Protein AF-A0A812V1A2-F1 (afdb_monomer_lite)

Secondary structure (DSSP, 8-state):
--TT---HHHHHHHHHTTPPPEEEEEEEEESSSEEEEEEESS--TTSS-SEEEEEE---SB-SSSS--TTS---HHHHHHHHHHHHHTT-----EEEEEEEEEETTEEEEEEEEEE----S-BTTTB---HHHHHHHHHHHHHHHHHS--TT---TTS-B-SSHHHHHHHHHHHHHHTT-HHHHHHHHHHHHHHHHTT------EEE-S--STTTEEEEE-TTS-EEEEEE--GGG-EEE-THHHH--STTHHHHHHHHHHHHHHHHHHHHTT-STTPPPPPB-HHHHHTTHHHHHHHHHHTTSSSSPPPPSHHHHHHHHHHHHTT---TT---SS-S---S---STTHHHHHHHHHH-SS-EEE--HHHHHHHHTSSS-EEEEEE-S--SSSTTSGGGHHHHHHHHHTTTTSEEEEEEHHHHHHHH-GGGSPPTT--EEEEEEETTEEEEEEESSGGGHHHHHHHHHHHHGGG--PBP-TTTHHHHHS-GGG-TT-S-EEEEEEES--HHHHHHHHHHHHHHHHHHHHHHHHHHHTT--PPPP-EEEEEEE-SS--SSTTSPPPPPTTHHHHHHHTTT-SEEEEETTT-EEEE--SS--TTHHHHHHTT-S-PEEP-TTPPPGGGGS--TT--HHHHHHHHHTSHHHHHHHHHHHHHHHHHGGGS--S----SS--S-------TTTHHHHHHHHHHHHHHHHHTT-EE-TTEEEEEETTTEEEEEESS-B-TT-EEEEEEGGGSEEHHHHHHSHHHHHHHHHTT--TTS-HHHHHHHHHHHHTT-TT-TTHHHHTTS-SSTTTTGGGSHHHHHHTT-GGGTTSHHHHHHHHHHHHHHHHHHHHGGGTTT-TT---HHHHHHHHHHHHHH-EEE-BTT-S--EEEE-TTGGGPPB-SS-SEEEEE-SSEEEEEESSPBPTT-EE-B---S--HHHHHHHHS---TT------------HHHHHHHHHHH-TT----TTSTTHHHHHHHHHHTSTTTTT--HHHHHHHHHHHHHHHHHHHSPPTT-TTS-HHHHHHHHHHHHHHHHHHHHHHHHHHHS-GGGS----

Organism: NCBI:txid878477

Foldseek 3Di:
DPQKDDFPVVQVQCVVVVFAGFPTWAWDDDDQKTKTKTAGPDAGPVRHHRIKIKIWRQFQDDQFLDDDPVLTQAPVLLQLLCVQLVVLVAAAWHFPDKAFHQDQVLDGRIIMTITDDFDFPQDPPPDFADPVLLVVLLVVSLVSQLVDQCVVPDSPPAAEAQEPLSRLVSLLVLCVLLVVVQLNQLSVVQSVVCVVVVPDTDGKTKEDLDSDRNFFGWHQDPVRRIDTRHGDDCSNIHIYHRCLRPPDDPPSVLSSLSSLLSVLSSLLCVLVCVRPPDDHTRDQNCSSQVCNQVSQVVCCVVVSGVDRDDHPLVRCPVVVVCVLVVHDPSRHDQPDDSDPPDDDDDRCVSVLVCLVVPLPFAEEDPDLVVCLVVLPDQAKEKEKEFAPCPPPPVVDPLCVLVSSLCSLCVVRYRHYYYYLVSCCVRVHVVSHDDDQFGIKMWIHHGPDIDIDTHNGSSVVSLVSLVVCLVCQQLDAEADALSCPCVQFPDCSSQVQAPWTKEKEQEPDDPVRRNQQSVLQVLQLVVLVVVQVVCVVVVHDGDGDYYYGHYYAYCAADPDLVDDGHWFPQQNVVCVVQVVASIKMATPPQRWIHHDPDPTCNNVRVCVRVVVTPTDHDPPPGDPPSRRGHDNPCPPVNVLVVLCPDPVSVVVVVVVVVVVVVVCVVPDDDDPDPDDDPDDDDDDDDPPPVPPQQVLFVLQQVLQVVVPKHADPQWGWDQDVPFGIFIFGQFKDFAFDWHIKHWPQQWFFLVNLCPDPLLVVLCVLLVVPVPHDRLVSSLSSCLQQLPDPPRSCPSLSVPPDPDCPRLNCLALLNCVVVVHCLCFLAPSVVVSVVVNVVLVVVVVSCVVCCVVRVSRDDSNSSVVSVLCLLAFWAWADEPPDPDTTITGGGPCSSAAADPDAQWEWHHYPTIITIGGRGIRGRGDTHHYHRDDDAQSSCCNRRNDGDVVRQHWGFADDPADPQLVVLLCVLANPPDTQTLPPPCSLVSQLSSVCRPPVNPVPDPLVSLVVVLVSLVVSLVRLDDDPPPPPDDPSSVVVSVSNSSNSVVSNVVSVVVNVPDDPVVVPDDD

Structure (mmCIF, N/CA/C/O backbone):
data_AF-A0A812V1A2-F1
#
_entry.id   AF-A0A812V1A2-F1
#
loop_
_atom_site.group_PDB
_atom_site.id
_atom_site.type_symbol
_atom_site.label_atom_id
_atom_site.label_alt_id
_atom_site.label_comp_id
_atom_site.label_asym_id
_atom_site.label_entity_id
_atom_site.label_seq_id
_atom_site.pdbx_PDB_ins_code
_atom_site.Cartn_x
_atom_site.Cartn_y
_atom_site.Cartn_z
_atom_site.occupancy
_atom_site.B_iso_or_equiv
_atom_site.auth_seq_id
_atom_site.auth_comp_id
_atom_site.auth_asym_id
_atom_site.auth_atom_id
_atom_site.pdbx_PDB_model_num
ATOM 1 N N . MET A 1 1 ? 7.355 41.999 1.110 1.00 37.47 1 MET A N 1
ATOM 2 C CA . MET A 1 1 ? 7.547 42.960 2.217 1.00 37.47 1 MET A CA 1
ATOM 3 C C . MET A 1 1 ? 8.831 42.604 2.953 1.00 37.47 1 MET A C 1
ATOM 5 O O . MET A 1 1 ? 9.099 41.410 3.048 1.00 37.47 1 MET A O 1
ATOM 9 N N . PRO A 1 2 ? 9.641 43.571 3.420 1.00 36.09 2 PRO A N 1
ATOM 10 C CA . PRO A 1 2 ? 10.762 43.269 4.312 1.00 36.09 2 PRO A CA 1
ATOM 11 C C . PRO A 1 2 ? 10.245 42.602 5.599 1.00 36.09 2 PRO A C 1
ATOM 13 O O . PRO A 1 2 ? 9.155 42.926 6.063 1.00 36.09 2 PRO A O 1
ATOM 16 N N . ALA A 1 3 ? 11.015 41.668 6.162 1.00 47.78 3 ALA A N 1
ATOM 17 C CA . ALA A 1 3 ? 10.589 40.714 7.195 1.00 47.78 3 ALA A CA 1
ATOM 18 C C . ALA A 1 3 ? 10.150 41.305 8.561 1.00 47.78 3 ALA A C 1
ATOM 20 O O . ALA A 1 3 ? 9.759 40.539 9.437 1.00 47.78 3 ALA A O 1
ATOM 21 N N . CYS A 1 4 ? 10.170 42.632 8.743 1.00 54.72 4 CYS A N 1
ATOM 22 C CA . CYS A 1 4 ? 9.951 43.297 10.039 1.00 54.72 4 CYS A CA 1
ATOM 23 C C . CYS A 1 4 ? 8.890 44.420 10.044 1.00 54.72 4 CYS A C 1
ATOM 25 O O . CYS A 1 4 ? 8.791 45.136 11.039 1.00 54.72 4 CYS A O 1
ATOM 27 N N . ALA A 1 5 ? 8.115 44.617 8.970 1.00 71.69 5 ALA A N 1
ATOM 28 C CA . ALA A 1 5 ? 7.063 45.645 8.924 1.00 71.69 5 ALA A CA 1
ATOM 29 C C . ALA A 1 5 ? 5.660 45.022 9.023 1.00 71.69 5 ALA A C 1
ATOM 31 O O . ALA A 1 5 ? 5.390 44.000 8.388 1.00 71.69 5 ALA A O 1
ATOM 32 N N . ALA A 1 6 ? 4.769 45.634 9.811 1.00 82.62 6 ALA A N 1
ATOM 33 C CA . ALA A 1 6 ? 3.350 45.277 9.814 1.00 82.62 6 ALA A CA 1
ATOM 34 C C . ALA A 1 6 ? 2.707 45.647 8.459 1.00 82.62 6 ALA A C 1
ATOM 36 O O . ALA A 1 6 ? 3.173 46.588 7.811 1.00 82.62 6 ALA A O 1
ATOM 37 N N . PRO A 1 7 ? 1.658 44.934 8.003 1.00 87.94 7 PRO A N 1
ATOM 38 C CA . PRO A 1 7 ? 0.933 45.331 6.800 1.00 87.94 7 PRO A CA 1
ATOM 39 C C . PRO A 1 7 ? 0.397 46.771 6.930 1.00 87.94 7 PRO A C 1
ATOM 41 O O . PRO A 1 7 ? -0.184 47.088 7.975 1.00 87.94 7 PRO A O 1
ATOM 44 N N . PRO A 1 8 ? 0.557 47.635 5.909 1.00 88.81 8 PRO A N 1
ATOM 45 C CA . PRO A 1 8 ? 0.128 49.036 5.969 1.00 88.81 8 PRO A CA 1
ATOM 46 C C . PRO A 1 8 ? -1.346 49.216 6.346 1.00 88.81 8 PRO A C 1
ATOM 48 O O . PRO A 1 8 ? -1.704 50.166 7.034 1.00 88.81 8 PRO A O 1
ATOM 51 N N . GLU A 1 9 ? -2.206 48.290 5.928 1.00 92.38 9 GLU A N 1
ATOM 52 C CA . GLU A 1 9 ? -3.637 48.291 6.222 1.00 92.38 9 GLU A CA 1
ATOM 53 C C . GLU A 1 9 ? -3.909 48.031 7.708 1.00 92.38 9 GLU A C 1
ATOM 55 O O . GLU A 1 9 ? -4.772 48.676 8.304 1.00 92.38 9 GLU A O 1
ATOM 60 N N . VAL A 1 10 ? -3.139 47.128 8.327 1.00 91.75 10 VAL A N 1
ATOM 61 C CA . VAL A 1 10 ? -3.217 46.847 9.769 1.00 91.75 10 VAL A CA 1
ATOM 62 C C . VAL A 1 10 ? -2.781 48.078 10.559 1.00 91.75 10 VAL A C 1
ATOM 64 O O . VAL A 1 10 ? -3.472 48.490 11.491 1.00 91.75 10 VAL A O 1
ATOM 67 N N . GLU A 1 11 ? -1.662 48.690 10.168 1.00 91.06 11 GLU A N 1
ATOM 68 C CA . GLU A 1 11 ? -1.141 49.896 10.812 1.00 91.06 11 GLU A CA 1
ATOM 69 C C . GLU A 1 11 ? -2.116 51.075 10.675 1.00 91.06 11 GLU A C 1
ATOM 71 O O . GLU A 1 11 ? -2.444 51.721 11.669 1.00 91.06 11 GLU A O 1
ATOM 76 N N . ALA A 1 12 ? -2.666 51.304 9.479 1.00 91.56 12 ALA A N 1
ATOM 77 C CA . ALA A 1 12 ? -3.651 52.353 9.232 1.00 91.56 12 ALA A CA 1
ATOM 78 C C . ALA A 1 12 ? -4.923 52.177 10.079 1.00 91.56 12 ALA A C 1
ATOM 80 O O . ALA A 1 12 ? -5.418 53.150 10.655 1.00 91.56 12 ALA A O 1
ATOM 81 N N . ILE A 1 13 ? -5.436 50.945 10.194 1.00 93.44 13 ILE A N 1
ATOM 82 C CA . ILE A 1 13 ? -6.611 50.643 11.023 1.00 93.44 13 ILE A CA 1
ATOM 83 C C . ILE A 1 13 ? -6.305 50.914 12.498 1.00 93.44 13 ILE A C 1
ATOM 85 O O . ILE A 1 13 ? -7.046 51.660 13.138 1.00 93.44 13 ILE A O 1
ATOM 89 N N . LEU A 1 14 ? -5.199 50.390 13.032 1.00 91.69 14 LEU A N 1
ATOM 90 C CA . LEU A 1 14 ? -4.826 50.583 14.437 1.00 91.69 14 LEU A CA 1
ATOM 91 C C . LEU A 1 14 ? -4.593 52.065 14.778 1.00 91.69 14 LEU A C 1
ATOM 93 O O . LEU A 1 14 ? -5.121 52.551 15.781 1.00 91.69 14 LEU A O 1
ATOM 97 N N . LEU A 1 15 ? -3.895 52.812 13.917 1.00 90.44 15 LEU A N 1
ATOM 98 C CA . LEU A 1 15 ? -3.699 54.257 14.082 1.00 90.44 15 LEU A CA 1
ATOM 99 C C . LEU A 1 15 ? -5.033 55.018 14.079 1.00 90.44 15 LEU A C 1
ATOM 101 O O . LEU A 1 15 ? -5.248 55.892 14.920 1.00 90.44 15 LEU A O 1
ATOM 105 N N . SER A 1 16 ? -5.965 54.662 13.185 1.00 91.62 16 SER A N 1
ATOM 106 C CA . SER A 1 16 ? -7.299 55.283 13.139 1.00 91.62 16 SER A CA 1
ATOM 107 C C . SER A 1 16 ? -8.127 55.032 14.407 1.00 91.62 16 SER A C 1
ATOM 109 O O . SER A 1 16 ? -8.964 55.854 14.778 1.00 91.62 16 SER A O 1
ATOM 111 N N . MET A 1 17 ? -7.855 53.925 15.103 1.00 90.12 17 MET A N 1
ATOM 112 C CA . MET A 1 17 ? -8.485 53.546 16.369 1.00 90.12 17 MET A CA 1
ATOM 113 C C . MET A 1 17 ? -7.773 54.143 17.598 1.00 90.12 17 MET A C 1
ATOM 115 O O . MET A 1 17 ? -8.165 53.860 18.729 1.00 90.12 17 MET A O 1
ATOM 119 N N . GLY A 1 18 ? -6.745 54.976 17.395 1.00 88.81 18 GLY A N 1
ATOM 120 C CA . GLY A 1 18 ? -6.018 55.669 18.460 1.00 88.81 18 GLY A CA 1
ATOM 121 C C . GLY A 1 18 ? -4.910 54.850 19.124 1.00 88.81 18 GLY A C 1
ATOM 122 O O . GLY A 1 18 ? -4.447 55.233 20.199 1.00 88.81 18 GLY A O 1
ATOM 123 N N . TYR A 1 19 ? -4.480 53.738 18.520 1.00 90.94 19 TYR A N 1
ATOM 124 C CA . TYR A 1 19 ? -3.309 52.997 18.993 1.00 90.94 19 TYR A CA 1
ATOM 125 C C . TYR A 1 19 ? -2.009 53.750 18.645 1.00 90.94 19 TYR A C 1
ATOM 127 O O . TYR A 1 19 ? -1.971 54.458 17.637 1.00 90.94 19 TYR A O 1
ATOM 135 N N . PRO A 1 20 ? -0.937 53.618 19.454 1.00 88.69 20 PRO A N 1
ATOM 136 C CA . PRO A 1 20 ? 0.371 54.187 19.126 1.00 88.69 20 PRO A CA 1
ATOM 137 C C . PRO A 1 20 ? 0.986 53.569 17.859 1.00 88.69 20 PRO A C 1
ATOM 139 O O . PRO A 1 20 ? 0.523 52.545 17.365 1.00 88.69 20 PRO A O 1
ATOM 142 N N . GLU A 1 21 ? 2.077 54.153 17.362 1.00 88.88 21 GLU A N 1
ATOM 143 C CA . GLU A 1 21 ? 2.851 53.567 16.259 1.00 88.88 21 GLU A CA 1
ATOM 144 C C . GLU A 1 21 ? 3.439 52.197 16.643 1.00 88.88 21 GLU A C 1
ATOM 146 O O . GLU A 1 21 ? 3.841 51.976 17.795 1.00 88.88 21 GLU A O 1
ATOM 151 N N . ILE A 1 22 ? 3.514 51.281 15.673 1.00 89.94 22 ILE A N 1
ATOM 152 C CA . ILE A 1 22 ? 4.114 49.955 15.855 1.00 89.94 22 ILE A CA 1
ATOM 153 C C . ILE A 1 22 ? 5.638 50.106 15.781 1.00 89.94 22 ILE A C 1
ATOM 155 O O . ILE A 1 22 ? 6.202 50.434 14.742 1.00 89.94 22 ILE A O 1
ATOM 159 N N . ARG A 1 23 ? 6.324 49.845 16.895 1.00 88.00 23 ARG A N 1
ATOM 160 C CA . ARG A 1 23 ? 7.786 49.896 17.000 1.00 88.00 23 ARG A CA 1
ATOM 161 C C . ARG A 1 23 ? 8.448 48.682 16.351 1.00 88.00 23 ARG A C 1
ATOM 163 O O . ARG A 1 23 ? 9.494 48.823 15.719 1.00 88.00 23 ARG A O 1
ATOM 170 N N . SER A 1 24 ? 7.877 47.498 16.554 1.00 87.69 24 SER A N 1
ATOM 171 C CA . SER A 1 24 ? 8.350 46.255 15.945 1.00 87.69 24 SER A CA 1
ATOM 172 C C . SER A 1 24 ? 7.199 45.303 15.663 1.00 87.69 24 SER A C 1
ATOM 174 O O . SER A 1 24 ? 6.270 45.175 16.456 1.00 87.69 24 SER A O 1
ATOM 176 N N . CYS A 1 25 ? 7.292 44.615 14.528 1.00 88.44 25 CYS A N 1
ATOM 177 C CA . CYS A 1 25 ? 6.425 43.507 14.161 1.00 88.44 25 CYS A CA 1
ATOM 178 C C . CYS A 1 25 ? 7.302 42.261 14.034 1.00 88.44 25 CYS A C 1
ATOM 180 O O . CYS A 1 25 ? 8.080 42.137 13.087 1.00 88.44 25 CYS A O 1
ATOM 182 N N . THR A 1 26 ? 7.211 41.365 15.014 1.00 86.12 26 THR A N 1
ATOM 183 C CA . THR A 1 26 ? 8.038 40.158 15.072 1.00 86.12 26 THR A CA 1
ATOM 184 C C . THR A 1 26 ? 7.190 38.958 14.705 1.00 86.12 26 THR A C 1
ATOM 186 O O . THR A 1 26 ? 6.179 38.674 15.341 1.00 86.12 26 THR A O 1
ATOM 189 N N . LYS A 1 27 ? 7.598 38.233 13.671 1.00 81.75 27 LYS A N 1
ATOM 190 C CA . LYS A 1 27 ? 6.938 36.996 13.265 1.00 81.75 27 LYS A CA 1
ATOM 191 C C . LYS A 1 27 ? 7.080 35.942 14.364 1.00 81.75 27 LYS A C 1
ATOM 193 O O . LYS A 1 27 ? 8.196 35.638 14.769 1.00 81.75 27 LYS A O 1
ATOM 198 N N . HIS A 1 28 ? 5.957 35.382 14.808 1.00 76.75 28 HIS A N 1
ATOM 199 C CA . HIS A 1 28 ? 5.920 34.350 15.845 1.00 76.75 28 HIS A CA 1
ATOM 200 C C . HIS A 1 28 ? 5.786 32.951 15.239 1.00 76.75 28 HIS A C 1
ATOM 202 O O . HIS A 1 28 ? 6.688 32.127 15.352 1.00 76.75 28 HIS A O 1
ATOM 208 N N . LYS A 1 29 ? 4.695 32.696 14.508 1.00 72.75 29 LYS A N 1
ATOM 209 C CA . LYS A 1 29 ? 4.378 31.375 13.941 1.00 72.75 29 LYS A CA 1
ATOM 210 C C . LYS A 1 29 ? 3.710 31.520 12.583 1.00 72.75 29 LYS A C 1
ATOM 212 O O . LYS A 1 29 ? 2.998 32.487 12.337 1.00 72.75 29 LYS A O 1
ATOM 217 N N . VAL A 1 30 ? 3.935 30.558 11.692 1.00 64.19 30 VAL A N 1
ATOM 218 C CA . VAL A 1 30 ? 3.145 30.410 10.461 1.00 64.19 30 VAL A CA 1
ATOM 219 C C . VAL A 1 30 ? 2.779 28.942 10.291 1.00 64.19 30 VAL A C 1
ATOM 221 O O . VAL A 1 30 ? 3.666 28.123 10.055 1.00 64.19 30 VAL A O 1
ATOM 224 N N . SER A 1 31 ? 1.487 28.642 10.422 1.00 67.25 31 SER A N 1
ATOM 225 C CA . SER A 1 31 ? 0.851 27.357 10.084 1.00 67.25 31 SER A CA 1
ATOM 226 C C . SER A 1 31 ? -0.343 27.624 9.147 1.00 67.25 31 SER A C 1
ATOM 228 O O . SER A 1 31 ? -0.144 28.234 8.095 1.00 67.25 31 SER A O 1
ATOM 230 N N . PHE A 1 32 ? -1.579 27.262 9.527 1.00 71.19 32 PHE A N 1
ATOM 231 C CA . PHE A 1 32 ? -2.826 27.678 8.859 1.00 71.19 32 PHE A CA 1
ATOM 232 C C . PHE A 1 32 ? -2.975 29.200 8.770 1.00 71.19 32 PHE A C 1
ATOM 234 O O . PHE A 1 32 ? -3.566 29.736 7.828 1.00 71.19 32 PHE A O 1
ATOM 241 N N . HIS A 1 33 ? -2.436 29.886 9.773 1.00 83.94 33 HIS A N 1
ATOM 242 C CA . HIS A 1 33 ? -2.497 31.323 9.956 1.00 83.94 33 HIS A CA 1
ATOM 243 C C . HIS A 1 33 ? -1.089 31.849 10.245 1.00 83.94 33 HIS A C 1
ATOM 245 O O . HIS A 1 33 ? -0.218 31.105 10.708 1.00 83.94 33 HIS A O 1
ATOM 251 N N . ALA A 1 34 ? -0.847 33.124 9.952 1.00 84.69 34 ALA A N 1
ATOM 252 C CA . ALA A 1 34 ? 0.415 33.770 10.291 1.00 84.69 34 ALA A CA 1
ATOM 253 C C . ALA A 1 34 ? 0.236 34.675 11.501 1.00 84.69 34 ALA A C 1
ATOM 255 O O . ALA A 1 34 ? -0.533 35.629 11.451 1.00 84.69 34 ALA A O 1
ATOM 256 N N . THR A 1 35 ? 0.971 34.379 12.563 1.00 87.38 35 THR A N 1
ATOM 257 C CA . THR A 1 35 ? 0.902 35.068 13.846 1.00 87.38 35 THR A CA 1
ATOM 258 C C . THR A 1 35 ? 2.150 35.920 14.043 1.00 87.38 35 THR A C 1
ATOM 260 O O . THR A 1 35 ? 3.277 35.443 13.880 1.00 87.38 35 THR A O 1
ATOM 263 N N . TYR A 1 36 ? 1.951 37.177 14.417 1.00 90.00 36 TYR A N 1
ATOM 264 C CA . TYR A 1 36 ? 2.983 38.176 14.663 1.00 90.00 36 TYR A CA 1
ATOM 265 C C . TYR A 1 36 ? 2.744 38.842 16.018 1.00 90.00 36 TYR A C 1
ATOM 267 O O . TYR A 1 36 ? 1.602 39.095 16.399 1.00 90.00 36 TYR A O 1
ATOM 275 N N . PHE A 1 37 ? 3.816 39.179 16.724 1.00 90.69 37 PHE A N 1
ATOM 276 C CA . PHE A 1 37 ? 3.766 40.072 17.874 1.00 90.69 37 PHE A CA 1
ATOM 277 C C . PHE A 1 37 ? 4.004 41.508 17.428 1.00 90.69 37 PHE A C 1
ATOM 279 O O . PHE A 1 37 ? 4.968 41.796 16.717 1.00 90.69 37 PHE A O 1
ATOM 286 N N . LEU A 1 38 ? 3.116 42.398 17.854 1.00 91.88 38 LEU A N 1
ATOM 287 C CA . LEU A 1 38 ? 3.214 43.833 17.642 1.00 91.88 38 LEU A CA 1
ATOM 288 C C . LEU A 1 38 ? 3.659 44.481 18.950 1.00 91.88 38 LEU A C 1
ATOM 290 O O . LEU A 1 38 ? 2.927 44.403 19.933 1.00 91.88 38 LEU A O 1
ATOM 294 N N . ASP A 1 39 ? 4.818 45.135 18.961 1.00 91.00 39 ASP A N 1
ATOM 295 C CA . ASP A 1 39 ? 5.223 46.017 20.057 1.00 91.00 39 ASP A CA 1
ATOM 296 C C . ASP A 1 39 ? 4.960 47.470 19.654 1.00 91.00 39 ASP A C 1
ATOM 298 O O . ASP A 1 39 ? 5.420 47.934 18.611 1.00 91.00 39 ASP A O 1
ATOM 302 N N . PHE A 1 40 ? 4.249 48.208 20.496 1.00 90.25 40 PHE A N 1
ATOM 303 C CA . PHE A 1 40 ? 3.863 49.598 20.288 1.00 90.25 40 PHE A CA 1
ATOM 304 C C . PHE A 1 40 ? 4.857 50.560 20.951 1.00 90.25 40 PHE A C 1
ATOM 306 O O . PHE A 1 40 ? 5.488 50.250 21.964 1.00 90.25 40 PHE A O 1
ATOM 313 N N . ALA A 1 41 ? 4.982 51.767 20.398 1.00 86.88 41 ALA A N 1
ATOM 314 C CA . ALA A 1 41 ? 5.862 52.815 20.920 1.00 86.88 41 ALA A CA 1
ATOM 315 C C . ALA A 1 41 ? 5.403 53.404 22.274 1.00 86.88 41 ALA A C 1
ATOM 317 O O . ALA A 1 41 ? 6.179 54.087 22.944 1.00 86.88 41 ALA A O 1
ATOM 318 N N . GLY A 1 42 ? 4.161 53.137 22.689 1.00 84.00 42 GLY A N 1
ATOM 319 C CA . GLY A 1 42 ? 3.560 53.615 23.935 1.00 84.00 42 GLY A CA 1
ATOM 320 C C . GLY A 1 42 ? 2.509 52.643 24.490 1.00 84.00 42 GLY A C 1
ATOM 321 O O . GLY A 1 42 ? 2.293 51.580 23.904 1.00 84.00 42 GLY A O 1
ATOM 322 N N . PRO A 1 43 ? 1.861 52.976 25.622 1.00 82.00 43 PRO A N 1
ATOM 323 C CA . PRO A 1 43 ? 0.797 52.150 26.193 1.00 82.00 43 PRO A CA 1
ATOM 324 C C . PRO A 1 43 ? -0.410 52.067 25.250 1.00 82.00 43 PRO A C 1
ATOM 326 O O . PRO A 1 43 ? -0.699 53.013 24.514 1.00 82.00 43 PRO A O 1
ATOM 329 N N . LEU A 1 44 ? -1.129 50.943 25.291 1.00 83.31 44 LEU A N 1
ATOM 330 C CA . LEU A 1 44 ? -2.353 50.765 24.503 1.00 83.31 44 LEU A CA 1
ATOM 331 C C . LEU A 1 44 ? -3.469 51.702 25.008 1.00 83.31 44 LEU A C 1
ATOM 333 O O . LEU A 1 44 ? -3.434 52.109 26.172 1.00 83.31 44 LEU A O 1
ATOM 337 N N . PRO A 1 45 ? -4.512 51.995 24.204 1.00 80.31 45 PRO A N 1
ATOM 338 C CA . PRO A 1 45 ? -5.664 52.798 24.639 1.00 80.31 45 PRO A CA 1
ATOM 339 C C . PRO A 1 45 ? -6.368 52.265 25.899 1.00 80.31 45 PRO A C 1
ATOM 341 O O . PRO A 1 45 ? -6.983 53.026 26.640 1.00 80.31 45 PRO A O 1
ATOM 344 N N . SER A 1 46 ? -6.249 50.961 26.167 1.00 72.88 46 SER A N 1
ATOM 345 C CA . SER A 1 46 ? -6.737 50.298 27.382 1.00 72.88 46 SER A CA 1
ATOM 346 C C . SER A 1 46 ? -5.894 50.577 28.638 1.00 72.88 46 SER A C 1
ATOM 348 O O . SER A 1 46 ? -6.293 50.194 29.735 1.00 72.88 46 SER A O 1
ATOM 350 N N . GLY A 1 47 ? -4.725 51.211 28.499 1.00 69.00 47 GLY A N 1
ATOM 351 C CA . GLY A 1 47 ? -3.731 51.394 29.560 1.00 69.00 47 GLY A CA 1
ATOM 352 C C . GLY A 1 47 ? -2.818 50.183 29.796 1.00 69.00 47 GLY A C 1
ATOM 353 O O . GLY A 1 47 ? -1.964 50.242 30.679 1.00 69.00 47 GLY A O 1
ATOM 354 N N . ALA A 1 48 ? -2.982 49.099 29.028 1.00 69.50 48 ALA A N 1
ATOM 355 C CA . ALA A 1 48 ? -2.152 47.897 29.105 1.00 69.50 48 ALA A CA 1
ATOM 356 C C . ALA A 1 48 ? -0.753 48.095 28.483 1.00 69.50 48 ALA A C 1
ATOM 358 O O . ALA A 1 48 ? -0.503 49.072 27.765 1.00 69.50 48 ALA A O 1
ATOM 359 N N . GLU A 1 49 ? 0.161 47.153 28.755 1.00 68.56 49 GLU A N 1
ATOM 360 C CA . GLU A 1 49 ? 1.481 47.090 28.112 1.00 68.56 49 GLU A CA 1
ATOM 361 C C . GLU A 1 49 ? 1.336 47.146 26.585 1.00 68.56 49 GLU A C 1
ATOM 363 O O . GLU A 1 49 ? 0.401 46.576 26.028 1.00 68.56 49 GLU A O 1
ATOM 368 N N . GLY A 1 50 ? 2.248 47.851 25.909 1.00 81.88 50 GLY A N 1
ATOM 369 C CA . GLY A 1 50 ? 2.207 48.108 24.467 1.00 81.88 50 GLY A CA 1
ATOM 370 C C . GLY A 1 50 ? 2.477 46.873 23.607 1.00 81.88 50 GLY A C 1
ATOM 371 O O . GLY A 1 50 ? 3.390 46.918 22.793 1.00 81.88 50 GLY A O 1
ATOM 372 N N . ARG A 1 51 ? 1.735 45.772 23.783 1.00 89.50 51 ARG A N 1
ATOM 373 C CA . ARG A 1 51 ? 1.851 44.543 22.985 1.00 89.50 51 ARG A CA 1
ATOM 374 C C . ARG A 1 51 ? 0.505 44.008 22.514 1.00 89.50 51 ARG A C 1
ATOM 376 O O . ARG A 1 51 ? -0.455 43.970 23.277 1.00 89.50 51 ARG A O 1
ATOM 383 N N . ALA A 1 52 ? 0.464 43.526 21.277 1.00 91.44 52 ALA A N 1
ATOM 384 C CA . ALA A 1 52 ? -0.681 42.817 20.707 1.00 91.44 52 ALA A CA 1
ATOM 385 C C . ALA A 1 52 ? -0.232 41.639 19.834 1.00 91.44 52 ALA A C 1
ATOM 387 O O . ALA A 1 52 ? 0.936 41.530 19.459 1.00 91.44 52 ALA A O 1
ATOM 388 N N . VAL A 1 53 ? -1.177 40.767 19.491 1.00 91.94 53 VAL A N 1
ATOM 389 C CA . VAL A 1 53 ? -0.969 39.648 18.568 1.00 91.94 53 VAL A CA 1
ATOM 390 C C . VAL A 1 53 ? -1.729 39.929 17.279 1.00 91.94 53 VAL A C 1
ATOM 392 O O . VAL A 1 53 ? -2.939 40.096 17.317 1.00 91.94 53 VAL A O 1
ATOM 395 N N . LEU A 1 54 ? -1.050 39.956 16.138 1.00 92.94 54 LEU A N 1
ATOM 396 C CA . LEU A 1 54 ? -1.668 39.997 14.813 1.00 92.94 54 LEU A CA 1
ATOM 397 C C . LEU A 1 54 ? -1.727 38.579 14.242 1.00 92.94 54 LEU A C 1
ATOM 399 O O . LEU A 1 54 ? -0.691 37.936 14.115 1.00 92.94 54 LEU A O 1
ATOM 403 N N . GLN A 1 55 ? -2.907 38.121 13.840 1.00 92.56 55 GLN A N 1
ATOM 404 C CA . GLN A 1 55 ? -3.116 36.855 13.142 1.00 92.56 55 GLN A CA 1
ATOM 405 C C . GLN A 1 55 ? -3.699 37.123 11.749 1.00 92.56 55 GLN A C 1
ATOM 407 O O . GLN A 1 55 ? -4.769 37.716 11.620 1.00 92.56 55 GLN A O 1
ATOM 412 N N . LEU A 1 56 ? -3.007 36.679 10.700 1.00 90.81 56 LEU A N 1
ATOM 413 C CA . LEU A 1 56 ? -3.492 36.677 9.318 1.00 90.81 56 LEU A CA 1
ATOM 414 C C . LEU A 1 56 ? -4.142 35.323 9.007 1.00 90.81 56 LEU A C 1
ATOM 416 O O . LEU A 1 56 ? -3.496 34.277 9.124 1.00 90.81 56 LEU A O 1
ATOM 420 N N . ILE A 1 57 ? -5.406 35.334 8.587 1.00 90.06 57 ILE A N 1
ATOM 421 C CA . ILE A 1 57 ? -6.228 34.137 8.395 1.00 90.06 57 ILE A CA 1
ATOM 422 C C . ILE A 1 57 ? -5.972 33.528 7.008 1.00 90.06 57 ILE A C 1
ATOM 424 O O . ILE A 1 57 ? -6.674 33.809 6.037 1.00 90.06 57 ILE A O 1
ATOM 428 N N . GLY A 1 58 ? -4.939 32.683 6.912 1.00 83.81 58 GLY A N 1
ATOM 429 C CA . GLY A 1 58 ? -4.555 32.012 5.660 1.00 83.81 58 GLY A CA 1
ATOM 430 C C . GLY A 1 58 ? -5.491 30.880 5.210 1.00 83.81 58 GLY A C 1
ATOM 431 O O . GLY A 1 58 ? -5.680 30.692 4.008 1.00 83.81 58 GLY A O 1
ATOM 432 N N . SER A 1 59 ? -6.103 30.156 6.151 1.00 86.44 59 SER A N 1
ATOM 433 C CA . SER A 1 59 ? -6.969 28.997 5.890 1.00 86.44 59 SER A CA 1
ATOM 434 C C . SER A 1 59 ? -8.443 29.275 6.200 1.00 86.44 59 SER A C 1
ATOM 436 O O . SER A 1 59 ? -8.764 29.877 7.216 1.00 86.44 59 SER A O 1
ATOM 438 N N . GLU A 1 60 ? -9.336 28.786 5.345 1.00 89.50 60 GLU A N 1
ATOM 439 C CA . GLU A 1 60 ? -10.796 28.762 5.509 1.00 89.50 60 GLU A CA 1
ATOM 440 C C . GLU A 1 60 ? -11.299 27.402 6.025 1.00 89.50 60 GLU A C 1
ATOM 442 O O . GLU A 1 60 ? -12.424 27.301 6.513 1.00 89.50 60 GLU A O 1
ATOM 447 N N . LEU A 1 61 ? -10.479 26.349 5.933 1.00 89.50 61 LEU A N 1
ATOM 448 C CA . LEU A 1 61 ? -10.798 25.002 6.407 1.00 89.50 61 LEU A CA 1
ATOM 449 C C . LEU A 1 61 ? -9.602 24.390 7.154 1.00 89.50 61 LEU A C 1
ATOM 451 O O . LEU A 1 61 ? -8.550 24.141 6.565 1.00 89.50 61 LEU A O 1
ATOM 455 N N . GLY A 1 62 ? -9.778 24.131 8.452 1.00 85.94 62 GLY A N 1
ATOM 456 C CA . GLY A 1 62 ? -8.760 23.541 9.331 1.00 85.94 62 GLY A CA 1
ATOM 457 C C . GLY A 1 62 ? -8.793 22.007 9.412 1.00 85.94 62 GLY A C 1
ATOM 458 O O . GLY A 1 62 ? -9.683 21.344 8.865 1.00 85.94 62 GLY A O 1
ATOM 459 N N . ASP A 1 63 ? -7.834 21.441 10.144 1.00 84.12 63 ASP A N 1
ATOM 460 C CA . ASP A 1 63 ? -7.618 20.003 10.406 1.00 84.12 63 ASP A CA 1
ATOM 461 C C . ASP A 1 63 ? -8.646 19.351 11.342 1.00 84.12 63 ASP A C 1
ATOM 463 O O . ASP A 1 63 ? -8.858 18.135 11.277 1.00 84.12 63 ASP A O 1
ATOM 467 N N . LYS A 1 64 ? -9.341 20.145 12.160 1.00 89.31 64 LYS A N 1
ATOM 468 C CA . LYS A 1 64 ? -10.230 19.654 13.227 1.00 89.31 64 LYS A CA 1
ATOM 469 C C . LYS A 1 64 ? -11.450 18.874 12.725 1.00 89.31 64 LYS A C 1
ATOM 471 O O . LYS A 1 64 ? -11.987 19.145 11.654 1.00 89.31 64 LYS A O 1
ATOM 476 N N . GLY A 1 65 ? -11.887 17.866 13.481 1.00 87.62 65 GLY A N 1
ATOM 477 C CA . GLY A 1 65 ? -12.867 16.867 13.032 1.00 87.62 65 GLY A CA 1
ATOM 478 C C . GLY A 1 65 ? -14.277 17.404 12.764 1.00 87.62 65 GLY A C 1
ATOM 479 O O . GLY A 1 65 ? -14.916 16.948 11.820 1.00 87.62 65 GLY A O 1
ATOM 480 N N . LEU A 1 66 ? -14.749 18.382 13.538 1.00 94.00 66 LEU A N 1
ATOM 481 C CA . LEU A 1 66 ? -16.017 19.080 13.317 1.00 94.00 66 LEU A CA 1
ATOM 482 C C . LEU A 1 66 ? -15.778 20.278 12.392 1.00 94.00 66 LEU A C 1
ATOM 484 O O . LEU A 1 66 ? -14.951 21.144 12.681 1.00 94.00 66 LEU A O 1
ATOM 488 N N . PHE A 1 67 ? -16.494 20.325 11.270 1.00 94.31 67 PHE A N 1
ATOM 489 C CA . PHE A 1 67 ? -16.339 21.357 10.244 1.00 94.31 67 PHE A CA 1
ATOM 490 C C . PHE A 1 67 ? -17.640 21.551 9.466 1.00 94.31 67 PHE A C 1
ATOM 492 O O . PHE A 1 67 ? -18.468 20.644 9.411 1.00 94.31 67 PHE A O 1
ATOM 499 N N . HIS A 1 68 ? -17.777 22.700 8.801 1.00 94.19 68 HIS A N 1
ATOM 500 C CA . HIS A 1 68 ? -18.868 22.958 7.867 1.00 94.19 68 HIS A CA 1
ATOM 501 C C . HIS A 1 68 ? -18.374 23.779 6.668 1.00 94.19 68 HIS A C 1
ATOM 503 O O . HIS A 1 68 ? -17.956 24.922 6.813 1.00 94.19 68 HIS A O 1
ATOM 509 N N . LEU A 1 69 ? -18.448 23.216 5.461 1.00 91.19 69 LEU A N 1
ATOM 510 C CA . LEU A 1 69 ? -17.864 23.800 4.243 1.00 91.19 69 LEU A CA 1
ATOM 511 C C . LEU A 1 69 ? -18.459 25.158 3.840 1.00 91.19 69 LEU A C 1
ATOM 513 O O . LEU A 1 69 ? -17.794 25.933 3.167 1.00 91.19 69 LEU A O 1
ATOM 517 N N . GLN A 1 70 ? -19.697 25.461 4.247 1.00 90.44 70 GLN A N 1
ATOM 518 C CA . GLN A 1 70 ? -20.337 26.760 3.970 1.00 90.44 70 GLN A CA 1
ATOM 519 C C . GLN A 1 70 ? -20.151 27.786 5.100 1.00 90.44 70 GLN A C 1
ATOM 521 O O . GLN A 1 70 ? -20.633 28.909 4.984 1.00 90.44 70 GLN A O 1
ATOM 526 N N . LYS A 1 71 ? -19.501 27.398 6.204 1.00 92.75 71 LYS A N 1
ATOM 527 C CA . LYS A 1 71 ? -19.178 28.270 7.342 1.00 92.75 71 LYS A CA 1
ATOM 528 C C . LYS A 1 71 ? -17.659 28.221 7.563 1.00 92.75 71 LYS A C 1
ATOM 530 O O . LYS A 1 71 ? -17.208 27.591 8.517 1.00 92.75 71 LYS A O 1
ATOM 535 N N . PRO A 1 72 ? -16.865 28.760 6.617 1.00 89.94 72 PRO A N 1
ATOM 536 C CA . PRO A 1 72 ? -15.412 28.706 6.702 1.00 89.94 72 PRO A CA 1
ATOM 537 C C . PRO A 1 72 ? -14.889 29.499 7.902 1.00 89.94 72 PRO A C 1
ATOM 539 O O . PRO A 1 72 ? -15.573 30.374 8.433 1.00 89.94 72 PRO A O 1
ATOM 542 N N . ILE A 1 73 ? -13.645 29.218 8.284 1.00 92.56 73 ILE A N 1
ATOM 543 C CA . ILE A 1 73 ? -12.911 29.994 9.286 1.00 92.56 73 ILE A CA 1
ATOM 544 C C . ILE A 1 73 ? -12.819 31.447 8.808 1.00 92.56 73 ILE A C 1
ATOM 546 O O . ILE A 1 73 ? -12.348 31.717 7.700 1.00 92.56 73 ILE A O 1
ATOM 550 N N . SER A 1 74 ? -13.267 32.384 9.643 1.00 92.38 74 SER A N 1
ATOM 551 C CA . SER A 1 74 ? -13.251 33.812 9.343 1.00 92.38 74 SER A CA 1
ATOM 552 C C . SER A 1 74 ? -12.920 34.652 10.578 1.00 92.38 74 SER A C 1
ATOM 554 O O . SER A 1 74 ? -12.948 34.180 11.717 1.00 92.38 74 SER A O 1
ATOM 556 N N . ALA A 1 75 ? -12.611 35.932 10.358 1.00 92.12 75 ALA A N 1
ATOM 557 C CA . ALA A 1 75 ? -12.342 36.857 11.455 1.00 92.12 75 ALA A CA 1
ATOM 558 C C . ALA A 1 75 ? -13.582 37.035 12.353 1.00 92.12 75 ALA A C 1
ATOM 560 O O . ALA A 1 75 ? -13.492 37.112 13.581 1.00 92.12 75 ALA A O 1
ATOM 561 N N . GLU A 1 76 ? -14.760 37.045 11.735 1.00 93.44 76 GLU A N 1
ATOM 562 C CA . GLU A 1 76 ? -16.056 37.145 12.394 1.00 93.44 76 GLU A CA 1
ATOM 563 C C . GLU A 1 76 ? -16.396 35.872 13.177 1.00 93.44 76 GLU A C 1
ATOM 565 O O . GLU A 1 76 ? -16.910 35.973 14.292 1.00 93.44 76 GLU A O 1
ATOM 570 N N . SER A 1 77 ? -16.077 34.682 12.647 1.00 94.75 77 SER A N 1
ATOM 571 C CA . SER A 1 77 ? -16.327 33.420 13.356 1.00 94.75 77 SER A CA 1
ATOM 572 C C . SER A 1 77 ? -15.483 33.331 14.628 1.00 94.75 77 SER A C 1
ATOM 574 O O . SER A 1 77 ? -16.012 33.032 15.697 1.00 94.75 77 SER A O 1
ATOM 576 N N . ILE A 1 78 ? -14.198 33.687 14.552 1.00 94.69 78 ILE A N 1
ATOM 577 C CA . ILE A 1 78 ? -13.302 33.708 15.717 1.00 94.69 78 ILE A CA 1
ATOM 578 C C . ILE A 1 78 ? -13.745 34.772 16.738 1.00 94.69 78 ILE A C 1
ATOM 580 O O . ILE A 1 78 ? -13.806 34.509 17.943 1.00 94.69 78 ILE A O 1
ATOM 584 N N . SER A 1 79 ? -14.138 35.961 16.271 1.00 93.50 79 SER A N 1
ATOM 585 C CA . SER A 1 79 ? -14.676 37.018 17.142 1.00 93.50 79 SER A CA 1
ATOM 586 C C . SER A 1 79 ? -15.957 36.575 17.858 1.00 93.50 79 SER A C 1
ATOM 588 O O . SER A 1 79 ? -16.133 36.837 19.047 1.00 93.50 79 SER A O 1
ATOM 590 N N . ARG A 1 80 ? -16.848 35.845 17.172 1.00 94.75 80 ARG A N 1
ATOM 591 C CA . ARG A 1 80 ? -18.064 35.301 17.789 1.00 94.75 80 ARG A CA 1
ATOM 592 C C . ARG A 1 80 ? -17.753 34.209 18.814 1.00 94.75 80 ARG A C 1
ATOM 594 O O . ARG A 1 80 ? -18.364 34.209 19.881 1.00 94.75 80 ARG A O 1
ATOM 601 N N . ALA A 1 81 ? -16.802 33.319 18.524 1.00 95.62 81 ALA A N 1
ATOM 602 C CA . ALA A 1 81 ? -16.374 32.270 19.450 1.00 95.62 81 ALA A CA 1
ATOM 603 C C . ALA A 1 81 ? -15.801 32.847 20.749 1.00 95.62 81 ALA A C 1
ATOM 605 O O . ALA A 1 81 ? -16.219 32.453 21.835 1.00 95.62 81 ALA A O 1
ATOM 606 N N . THR A 1 82 ? -14.893 33.820 20.643 1.00 94.44 82 THR A N 1
ATOM 607 C CA . THR A 1 82 ? -14.285 34.478 21.811 1.00 94.44 82 THR A CA 1
ATOM 608 C C . THR A 1 82 ? -15.320 35.207 22.673 1.00 94.44 82 THR A C 1
ATOM 610 O O . THR A 1 82 ? -15.257 35.106 23.897 1.00 94.44 82 THR A O 1
ATOM 613 N N . ALA A 1 83 ? -16.317 35.863 22.068 1.00 93.25 83 ALA A N 1
ATOM 614 C CA . ALA A 1 83 ? -17.419 36.490 22.802 1.00 93.25 83 ALA A CA 1
ATOM 615 C C . ALA A 1 83 ? -18.269 35.465 23.577 1.00 93.25 83 ALA A C 1
ATOM 617 O O . ALA A 1 83 ? -18.510 35.636 24.770 1.00 93.25 83 ALA A O 1
ATOM 618 N N . LEU A 1 84 ? -18.667 34.362 22.934 1.00 94.75 84 LEU A N 1
ATOM 619 C CA . LEU A 1 84 ? -19.425 33.289 23.593 1.00 94.75 84 LEU A CA 1
ATOM 620 C C . LEU A 1 84 ? -18.609 32.599 24.698 1.00 94.75 84 LEU A C 1
ATOM 622 O O . LEU A 1 84 ? -19.148 32.242 25.742 1.00 94.75 84 LEU A O 1
ATOM 626 N N . ALA A 1 85 ? -17.298 32.447 24.507 1.00 94.81 85 ALA A N 1
ATOM 627 C CA . ALA A 1 85 ? -16.407 31.929 25.538 1.00 94.81 85 ALA A CA 1
ATOM 628 C C . ALA A 1 85 ? -16.383 32.846 26.773 1.00 94.81 85 ALA A C 1
ATOM 630 O O . ALA A 1 85 ? -16.466 32.365 27.903 1.00 94.81 85 ALA A O 1
ATOM 631 N N . GLN A 1 86 ? -16.337 34.166 26.567 1.00 93.50 86 GLN A N 1
ATOM 632 C CA . GLN A 1 86 ? -16.407 35.150 27.650 1.00 93.50 86 GLN A CA 1
ATOM 633 C C . GLN A 1 86 ? -17.751 35.098 28.390 1.00 93.50 86 GLN A C 1
ATOM 635 O O . GLN A 1 86 ? -17.763 35.152 29.620 1.00 93.50 86 GLN A O 1
ATOM 640 N N . GLU A 1 87 ? -18.867 34.915 27.676 1.00 92.56 87 GLU A N 1
ATOM 641 C CA . GLU A 1 87 ? -20.190 34.679 28.279 1.00 92.56 87 GLU A CA 1
ATOM 642 C C . GLU A 1 87 ? -20.219 33.396 29.131 1.00 92.56 87 GLU A C 1
ATOM 644 O O . GLU A 1 87 ? -20.834 33.377 30.198 1.00 92.56 87 GLU A O 1
ATOM 649 N N . ALA A 1 88 ? -19.491 32.352 28.718 1.00 91.88 88 ALA A N 1
ATOM 650 C CA . ALA A 1 88 ? -19.305 31.111 29.475 1.00 91.88 88 ALA A CA 1
ATOM 651 C C . ALA A 1 88 ? -18.320 31.239 30.661 1.00 91.88 88 ALA A C 1
ATOM 653 O O . ALA A 1 88 ? -18.012 30.250 31.328 1.00 91.88 88 ALA A O 1
ATOM 654 N N . GLY A 1 89 ? -17.785 32.435 30.933 1.00 92.75 89 GLY A N 1
ATOM 655 C CA . GLY A 1 89 ? -16.810 32.662 32.003 1.00 92.75 89 GLY A CA 1
ATOM 656 C C . GLY A 1 89 ? -15.395 32.165 31.683 1.00 92.75 89 GLY A C 1
ATOM 657 O O . GLY A 1 89 ? -14.576 32.010 32.594 1.00 92.75 89 GLY A O 1
ATOM 658 N N . ILE A 1 90 ? -15.090 31.917 30.406 1.00 94.88 90 ILE A N 1
ATOM 659 C CA . ILE A 1 90 ? -13.738 31.632 29.920 1.00 94.88 90 ILE A CA 1
ATOM 660 C C . ILE A 1 90 ? -13.041 32.942 29.573 1.00 94.88 90 ILE A C 1
ATOM 662 O O . ILE A 1 90 ? -13.547 33.769 28.815 1.00 94.88 90 ILE A O 1
ATOM 666 N N . ARG A 1 91 ? -11.818 33.116 30.071 1.00 93.50 91 ARG A N 1
ATOM 667 C CA . ARG A 1 91 ? -10.964 34.212 29.626 1.00 93.50 91 ARG A CA 1
ATOM 668 C C . ARG A 1 91 ? -10.425 33.903 28.227 1.00 93.50 91 ARG A C 1
ATOM 670 O O . ARG A 1 91 ? -9.551 33.060 28.072 1.00 93.50 91 ARG A O 1
ATOM 677 N N . ALA A 1 92 ? -10.936 34.604 27.220 1.00 92.50 92 ALA A N 1
ATOM 678 C CA . ALA A 1 92 ? -10.395 34.625 25.859 1.00 92.50 92 ALA A CA 1
ATOM 679 C C . ALA A 1 92 ? -9.814 36.018 25.542 1.00 92.50 92 ALA A C 1
ATOM 681 O O . ALA A 1 92 ? -10.340 37.002 26.086 1.00 92.50 92 ALA A O 1
ATOM 682 N N . PRO A 1 93 ? -8.762 36.135 24.702 1.00 89.50 93 PRO A N 1
ATOM 683 C CA . PRO A 1 93 ? -8.195 37.422 24.296 1.00 89.50 93 PRO A CA 1
ATOM 684 C C . PRO A 1 93 ? -9.248 38.348 23.689 1.00 89.50 93 PRO A C 1
ATOM 686 O O . PRO A 1 93 ? -10.089 37.908 22.905 1.00 89.50 93 PRO A O 1
ATOM 689 N N . HIS A 1 94 ? -9.197 39.638 24.023 1.00 88.38 94 HIS A N 1
ATOM 690 C CA . HIS A 1 94 ? -10.070 40.610 23.371 1.00 88.38 94 HIS A CA 1
ATOM 691 C C . HIS A 1 94 ? -9.607 40.862 21.937 1.00 88.38 94 HIS A C 1
ATOM 693 O O . HIS A 1 94 ? -8.433 41.151 21.703 1.00 88.38 94 HIS A O 1
ATOM 699 N N . VAL A 1 95 ? -10.538 40.793 20.985 1.00 90.56 95 VAL A N 1
ATOM 700 C CA . VAL A 1 95 ? -10.305 41.251 19.613 1.00 90.56 95 VAL A CA 1
ATOM 701 C C . VAL A 1 95 ? -10.258 42.778 19.622 1.00 90.56 95 VAL A C 1
ATOM 703 O O . VAL A 1 95 ? -11.246 43.441 19.932 1.00 90.56 95 VAL A O 1
ATOM 706 N N . LEU A 1 96 ? -9.090 43.329 19.312 1.00 89.94 96 LEU A N 1
ATOM 707 C CA . LEU A 1 96 ? -8.804 44.762 19.302 1.00 89.94 96 LEU A CA 1
ATOM 708 C C . LEU A 1 96 ? -9.153 45.401 17.959 1.00 89.94 96 LEU A C 1
ATOM 710 O O . LEU A 1 96 ? -9.678 46.510 17.929 1.00 89.94 96 LEU A O 1
ATOM 714 N N . ALA A 1 97 ? -8.849 44.709 16.861 1.00 91.44 97 ALA A N 1
ATOM 715 C CA . ALA A 1 97 ? -9.138 45.148 15.502 1.00 91.44 97 ALA A CA 1
ATOM 716 C C . ALA A 1 97 ? -9.300 43.943 14.569 1.00 91.44 97 ALA A C 1
ATOM 718 O O . ALA A 1 97 ? -8.775 42.861 14.831 1.00 91.44 97 ALA A O 1
ATOM 719 N N . SER A 1 98 ? -10.005 44.143 13.461 1.00 93.88 98 SER A N 1
ATOM 720 C CA . SER A 1 98 ? -10.118 43.166 12.377 1.00 93.88 98 SER A CA 1
ATOM 721 C C . SER A 1 98 ? -10.196 43.890 11.038 1.00 93.88 98 SER A C 1
ATOM 723 O O . SER A 1 98 ? -10.529 45.076 10.986 1.00 93.88 98 SER A O 1
ATOM 725 N N . GLY A 1 99 ? -9.880 43.191 9.956 1.00 93.50 99 GLY A N 1
ATOM 726 C CA . GLY A 1 99 ? -9.949 43.753 8.614 1.00 93.50 99 GLY A CA 1
ATOM 727 C C . GLY A 1 99 ? -9.441 42.773 7.572 1.00 93.50 99 GLY A C 1
ATOM 728 O O . GLY A 1 99 ? -9.404 41.565 7.805 1.00 93.50 99 GLY A O 1
ATOM 729 N N . LYS A 1 100 ? -9.040 43.301 6.417 1.00 93.31 100 LYS A N 1
ATOM 730 C CA . LYS A 1 100 ? -8.394 42.539 5.347 1.00 93.31 100 LYS A CA 1
ATOM 731 C C . LYS A 1 100 ? -7.131 43.259 4.903 1.00 93.31 100 LYS A C 1
ATOM 733 O O . LYS A 1 100 ? -7.107 44.486 4.882 1.00 93.31 100 LYS A O 1
ATOM 738 N N . VAL A 1 101 ? -6.109 42.489 4.559 1.00 89.31 101 VAL A N 1
ATOM 739 C CA . VAL A 1 101 ? -4.933 42.985 3.840 1.00 89.31 101 VAL A CA 1
ATOM 740 C C . VAL A 1 101 ? -5.111 42.683 2.356 1.00 89.31 101 VAL A C 1
ATOM 742 O O . VAL A 1 101 ? -5.614 41.610 2.006 1.00 89.31 101 VAL A O 1
ATOM 745 N N . GLU A 1 102 ? -4.717 43.611 1.482 1.00 85.56 102 GLU A N 1
ATOM 746 C CA . GLU A 1 102 ? -4.926 43.456 0.035 1.00 85.56 102 GLU A CA 1
ATOM 747 C C . GLU A 1 102 ? -4.171 42.245 -0.508 1.00 85.56 102 GLU A C 1
ATOM 749 O O . GLU A 1 102 ? -4.692 41.496 -1.335 1.00 85.56 102 GLU A O 1
ATOM 754 N N . SER A 1 103 ? -2.946 42.028 -0.019 1.00 78.06 103 SER A N 1
ATOM 755 C CA . SER A 1 103 ? -2.146 40.866 -0.385 1.00 78.06 103 SER A CA 1
ATOM 756 C C . SER A 1 103 ? -1.209 40.396 0.723 1.00 78.06 103 SER A C 1
ATOM 758 O O . SER A 1 103 ? -0.615 41.180 1.466 1.00 78.06 103 SER A O 1
ATOM 760 N N . TRP A 1 104 ? -1.028 39.081 0.801 1.00 73.56 104 TRP A N 1
ATOM 761 C CA . TRP A 1 104 ? -0.010 38.443 1.627 1.00 73.56 104 TRP A CA 1
ATOM 762 C C . TRP A 1 104 ? 0.578 37.263 0.853 1.00 73.56 104 TRP A C 1
ATOM 764 O O . TRP A 1 104 ? -0.067 36.232 0.652 1.00 73.56 104 TRP A O 1
ATOM 774 N N . GLY A 1 105 ? 1.810 37.435 0.363 1.00 70.62 105 GLY A N 1
ATOM 775 C CA . GLY A 1 105 ? 2.437 36.489 -0.563 1.00 70.62 105 GLY A CA 1
ATOM 776 C C . GLY A 1 105 ? 1.592 36.314 -1.839 1.00 70.62 105 GLY A C 1
ATOM 777 O O . GLY A 1 105 ? 1.283 37.318 -2.474 1.00 70.62 105 GLY A O 1
ATOM 778 N N . PRO A 1 106 ? 1.222 35.079 -2.233 1.00 60.62 106 PRO A N 1
ATOM 779 C CA . PRO A 1 106 ? 0.343 34.821 -3.377 1.00 60.62 106 PRO A CA 1
ATOM 780 C C . PRO A 1 106 ? -1.153 35.044 -3.095 1.00 60.62 106 PRO A C 1
ATOM 782 O O . PRO A 1 106 ? -1.958 34.924 -4.014 1.00 60.62 106 PRO A O 1
ATOM 785 N N . LEU A 1 107 ? -1.548 35.310 -1.846 1.00 66.62 107 LEU A N 1
ATOM 786 C CA . LEU A 1 107 ? -2.955 35.479 -1.490 1.00 66.62 107 LEU A CA 1
ATOM 787 C C . LEU A 1 107 ? -3.391 36.931 -1.630 1.00 66.62 107 LEU A C 1
ATOM 789 O O . LEU A 1 107 ? -2.630 37.841 -1.301 1.00 66.62 107 LEU A O 1
ATOM 793 N N . SER A 1 108 ? -4.639 37.114 -2.048 1.00 79.25 108 SER A N 1
ATOM 794 C CA . SER A 1 108 ? -5.351 38.392 -2.045 1.00 79.25 108 SER A CA 1
ATOM 795 C C . SER A 1 108 ? -6.476 38.380 -1.009 1.00 79.25 108 SER A C 1
ATOM 797 O O . SER A 1 108 ? -6.945 37.309 -0.618 1.00 79.25 108 SER A O 1
ATOM 799 N N . ASP A 1 109 ? -6.882 39.567 -0.552 1.00 84.81 109 ASP A N 1
ATOM 800 C CA . ASP A 1 109 ? -8.018 39.783 0.357 1.00 84.81 109 ASP A CA 1
ATOM 801 C C . ASP A 1 109 ? -7.966 38.947 1.653 1.00 84.81 109 ASP A C 1
ATOM 803 O O . ASP A 1 109 ? -8.972 38.385 2.102 1.00 84.81 109 ASP A O 1
ATOM 807 N N . VAL A 1 110 ? -6.785 38.854 2.274 1.00 87.75 110 VAL A N 1
ATOM 808 C CA . VAL A 1 110 ? -6.558 37.985 3.439 1.00 87.75 110 VAL A CA 1
ATOM 809 C C . VAL A 1 110 ? -7.124 38.635 4.706 1.00 87.75 110 VAL A C 1
ATOM 811 O O . VAL A 1 110 ? -6.676 39.724 5.072 1.00 87.75 110 VAL A O 1
ATOM 814 N N . PRO A 1 111 ? -8.075 38.001 5.417 1.00 92.56 111 PRO A N 1
ATOM 815 C CA . PRO A 1 111 ? -8.597 38.543 6.666 1.00 92.56 111 PRO A CA 1
ATOM 816 C C . PRO A 1 111 ? -7.532 38.567 7.764 1.00 92.56 111 PRO A C 1
ATOM 818 O O . PRO A 1 111 ? -6.665 37.695 7.813 1.00 92.56 111 PRO A O 1
ATOM 821 N N . PHE A 1 112 ? -7.622 39.523 8.683 1.00 94.25 112 PHE A N 1
ATOM 822 C CA . PHE A 1 112 ? -6.769 39.570 9.865 1.00 94.25 112 PHE A CA 1
ATOM 823 C C . PHE A 1 112 ? -7.553 39.876 11.139 1.00 94.25 112 PHE A C 1
ATOM 825 O O . PHE A 1 112 ? -8.598 40.531 11.107 1.00 94.25 112 PHE A O 1
ATOM 832 N N . LEU A 1 113 ? -6.990 39.442 12.266 1.00 94.75 113 LEU A N 1
ATOM 833 C CA . LEU A 1 113 ? -7.403 39.803 13.616 1.00 94.75 113 LEU A CA 1
ATOM 834 C C . LEU A 1 113 ? -6.203 40.324 14.400 1.00 94.75 113 LEU A C 1
ATOM 836 O O . LEU A 1 113 ? -5.100 39.793 14.292 1.00 94.75 113 LEU A O 1
ATOM 840 N N . VAL A 1 114 ? -6.423 41.359 15.202 1.00 93.44 114 VAL A N 1
ATOM 841 C CA . VAL A 1 114 ? -5.472 41.820 16.212 1.00 93.44 114 VAL A CA 1
ATOM 842 C C . VAL A 1 114 ? -6.082 41.535 17.572 1.00 93.44 114 VAL A C 1
ATOM 844 O O . VAL A 1 114 ? -7.161 42.041 17.871 1.00 93.44 114 VAL A O 1
ATOM 847 N N . TYR A 1 115 ? -5.404 40.744 18.393 1.00 90.38 115 TYR A N 1
ATOM 848 C CA . TYR A 1 115 ? -5.827 40.398 19.742 1.00 90.38 115 TYR A CA 1
ATOM 849 C C . TYR A 1 115 ? -4.971 41.086 20.793 1.00 90.38 115 TYR A C 1
ATOM 851 O O . TYR A 1 115 ? -3.796 41.397 20.583 1.00 90.38 115 TYR A O 1
ATOM 859 N N . GLU A 1 116 ? -5.558 41.245 21.969 1.00 89.06 116 GLU A N 1
ATOM 860 C CA . GLU A 1 116 ? -4.831 41.498 23.201 1.00 89.06 116 GLU A CA 1
ATOM 861 C C . GLU A 1 116 ? -3.736 40.442 23.417 1.00 89.06 116 GLU A C 1
ATOM 863 O O . GLU A 1 116 ? -3.978 39.239 23.303 1.00 89.06 116 GLU A O 1
ATOM 868 N N . PHE A 1 117 ? -2.533 40.892 23.775 1.00 88.25 117 PHE A N 1
ATOM 869 C CA . PHE A 1 117 ? -1.481 39.996 24.233 1.00 88.25 117 PHE A CA 1
ATOM 870 C C . PHE A 1 117 ? -1.751 39.571 25.684 1.00 88.25 117 PHE A C 1
ATOM 872 O O . PHE A 1 117 ? -1.772 40.407 26.589 1.00 88.25 117 PHE A O 1
ATOM 879 N N . VAL A 1 118 ? -1.946 38.273 25.921 1.00 86.69 118 VAL A N 1
ATOM 880 C CA . VAL A 1 118 ? -2.156 37.738 27.273 1.00 86.69 118 VAL A CA 1
ATOM 881 C C . VAL A 1 118 ? -0.807 37.428 27.918 1.00 86.69 118 VAL A C 1
ATOM 883 O O . VAL A 1 118 ? -0.098 36.517 27.499 1.00 86.69 118 VAL A O 1
ATOM 886 N N . ASN A 1 119 ? -0.469 38.164 28.978 1.00 83.00 119 ASN A N 1
ATOM 887 C CA . ASN A 1 119 ? 0.714 37.891 29.789 1.00 83.00 119 ASN A CA 1
ATOM 888 C C . ASN A 1 119 ? 0.506 36.619 30.627 1.00 83.00 119 ASN A C 1
ATOM 890 O O . ASN A 1 119 ? -0.272 36.617 31.580 1.00 83.00 119 ASN A O 1
ATOM 894 N N . THR A 1 120 ? 1.228 35.554 30.287 1.00 84.06 120 THR A N 1
ATOM 895 C CA . THR A 1 120 ? 1.187 34.257 30.975 1.00 84.06 120 THR A CA 1
ATOM 896 C C . THR A 1 120 ? 2.602 33.703 31.170 1.00 84.06 120 THR A C 1
ATOM 898 O O . THR A 1 120 ? 3.550 34.104 30.491 1.00 84.06 120 THR A O 1
ATOM 901 N N . ALA A 1 121 ? 2.770 32.787 32.123 1.00 78.94 121 ALA A N 1
ATOM 902 C CA . ALA A 1 121 ? 4.016 32.061 32.325 1.00 78.94 121 ALA A CA 1
ATOM 903 C C . ALA A 1 121 ? 4.199 30.902 31.335 1.00 78.94 121 ALA A C 1
ATOM 905 O O . ALA A 1 121 ? 5.329 30.430 31.184 1.00 78.94 121 ALA A O 1
ATOM 906 N N . THR A 1 122 ? 3.116 30.425 30.714 1.00 76.75 122 THR A N 1
ATOM 907 C CA . THR A 1 122 ? 3.184 29.400 29.668 1.00 76.75 122 THR A CA 1
ATOM 908 C C . THR A 1 122 ? 3.703 30.035 28.385 1.00 76.75 122 THR A C 1
ATOM 910 O O . THR A 1 122 ? 3.158 31.027 27.914 1.00 76.75 122 THR A O 1
ATOM 913 N N . VAL A 1 123 ? 4.779 29.482 27.833 1.00 61.03 123 VAL A N 1
ATOM 914 C CA . VAL A 1 123 ? 5.374 29.945 26.574 1.00 61.03 123 VAL A CA 1
ATOM 915 C C . VAL A 1 123 ? 5.617 28.701 25.740 1.00 61.03 123 VAL A C 1
ATOM 917 O O . VAL A 1 123 ? 6.402 27.854 26.174 1.00 61.03 123 VAL A O 1
ATOM 920 N N . GLU A 1 124 ? 4.905 28.600 24.611 1.00 55.50 124 GLU A N 1
ATOM 921 C CA . GLU A 1 124 ? 4.872 27.455 23.684 1.00 55.50 124 GLU A CA 1
ATOM 922 C C . GLU A 1 124 ? 6.182 26.645 23.701 1.00 55.50 124 GLU A C 1
ATOM 924 O O . GLU A 1 124 ? 7.254 27.174 23.407 1.00 55.50 124 GLU A O 1
ATOM 929 N N . ASP A 1 125 ? 6.089 25.375 24.112 1.00 52.66 125 ASP A N 1
ATOM 930 C CA . ASP A 1 125 ? 7.154 24.358 24.210 1.00 52.66 125 ASP A CA 1
ATOM 931 C C . ASP A 1 125 ? 8.362 24.656 25.123 1.00 52.66 125 ASP A C 1
ATOM 933 O O . ASP A 1 125 ? 9.126 23.750 25.469 1.00 52.66 125 ASP A O 1
ATOM 937 N N . HIS A 1 126 ? 8.548 25.897 25.566 1.00 62.16 126 HIS A N 1
ATOM 938 C CA . HIS A 1 126 ? 9.654 26.301 26.435 1.00 62.16 126 HIS A CA 1
ATOM 939 C C . HIS A 1 126 ? 9.305 26.197 27.913 1.00 62.16 126 HIS A C 1
ATOM 941 O O . HIS A 1 126 ? 10.156 25.867 28.746 1.00 62.16 126 HIS A O 1
ATOM 947 N N . ARG A 1 127 ? 8.052 26.503 28.250 1.00 76.12 127 ARG A N 1
ATOM 948 C CA . ARG A 1 127 ? 7.552 26.452 29.616 1.00 76.12 127 ARG A CA 1
ATOM 949 C C . ARG A 1 127 ? 6.085 26.053 29.601 1.00 76.12 127 ARG A C 1
ATOM 951 O O . ARG A 1 127 ? 5.239 26.839 29.199 1.00 76.12 127 ARG A O 1
ATOM 958 N N . VAL A 1 128 ? 5.814 24.843 30.080 1.00 80.56 128 VAL A N 1
ATOM 959 C CA . VAL A 1 128 ? 4.478 24.238 30.131 1.00 80.56 128 VAL A CA 1
ATOM 960 C C . VAL A 1 128 ? 4.042 24.015 31.576 1.00 80.56 128 VAL A C 1
ATOM 962 O O . VAL A 1 128 ? 4.874 23.768 32.458 1.00 80.56 128 VAL A O 1
ATOM 965 N N . ALA A 1 129 ? 2.736 24.093 31.824 1.00 85.06 129 ALA A N 1
ATOM 966 C CA . ALA A 1 129 ? 2.173 23.735 33.118 1.00 85.06 129 ALA A CA 1
ATOM 967 C C . ALA A 1 129 ? 2.403 22.236 33.419 1.00 85.06 129 ALA A C 1
ATOM 969 O O . ALA A 1 129 ? 2.390 21.407 32.503 1.00 85.06 129 ALA A O 1
ATOM 970 N N . PRO A 1 130 ? 2.596 21.843 34.692 1.00 88.69 130 PRO A N 1
ATOM 971 C CA . PRO A 1 130 ? 2.620 20.441 35.087 1.00 88.69 130 PRO A CA 1
ATOM 972 C C . PRO A 1 130 ? 1.369 19.711 34.588 1.00 88.69 130 PRO A C 1
ATOM 974 O O . PRO A 1 130 ? 0.265 20.247 34.666 1.00 88.69 130 PRO A O 1
ATOM 977 N N . ARG A 1 131 ? 1.530 18.465 34.120 1.00 88.44 131 ARG A N 1
ATOM 978 C CA . ARG A 1 131 ? 0.444 17.682 33.496 1.00 88.44 131 ARG A CA 1
ATOM 979 C C . ARG A 1 131 ? -0.841 17.626 34.325 1.00 88.44 131 ARG A C 1
ATOM 981 O O . ARG A 1 131 ? -1.923 17.658 33.750 1.00 88.44 131 ARG A O 1
ATOM 988 N N . GLU A 1 132 ? -0.721 17.530 35.646 1.00 89.31 132 GLU A N 1
ATOM 989 C CA . GLU A 1 132 ? -1.880 17.444 36.539 1.00 89.31 132 GLU A CA 1
ATOM 990 C C . GLU A 1 132 ? -2.637 18.776 36.617 1.00 89.31 132 GLU A C 1
ATOM 992 O O . GLU A 1 132 ? -3.855 18.801 36.459 1.00 89.31 132 GLU A O 1
ATOM 997 N N . ASP A 1 133 ? -1.917 19.891 36.763 1.00 90.12 133 ASP A N 1
ATOM 998 C CA . ASP A 1 133 ? -2.513 21.229 36.807 1.00 90.12 133 ASP A CA 1
ATOM 999 C C . ASP A 1 133 ? -3.133 21.606 35.450 1.00 90.12 133 ASP A C 1
ATOM 1001 O O . ASP A 1 133 ? -4.247 22.125 35.396 1.00 90.12 133 ASP A O 1
ATOM 1005 N N . LEU A 1 134 ? -2.459 21.271 34.343 1.00 90.12 134 LEU A N 1
ATOM 1006 C CA . LEU A 1 134 ? -2.996 21.454 32.992 1.00 90.12 134 LEU A CA 1
ATOM 1007 C C . LEU A 1 134 ? -4.278 20.642 32.782 1.00 90.12 134 LEU A C 1
ATOM 1009 O O . LEU A 1 134 ? -5.246 21.139 32.212 1.00 90.12 134 LEU A O 1
ATOM 1013 N N . ARG A 1 135 ? -4.312 19.391 33.258 1.00 91.25 135 ARG A N 1
ATOM 1014 C CA . ARG A 1 135 ? -5.509 18.548 33.178 1.00 91.25 135 ARG A CA 1
ATOM 1015 C C . ARG A 1 135 ? -6.671 19.162 33.954 1.00 91.25 135 ARG A C 1
ATOM 1017 O O . ARG A 1 135 ? -7.792 19.150 33.452 1.00 91.25 135 ARG A O 1
ATOM 1024 N N . VAL A 1 136 ? -6.412 19.706 35.143 1.00 91.75 136 VAL A N 1
ATOM 1025 C CA . VAL A 1 136 ? -7.422 20.425 35.936 1.00 91.75 136 VAL A CA 1
ATOM 1026 C C . VAL A 1 136 ? -7.925 21.658 35.182 1.00 91.75 136 VAL A C 1
ATOM 1028 O O . VAL A 1 136 ? -9.135 21.844 35.085 1.00 91.75 136 VAL A O 1
ATOM 1031 N N . ALA A 1 137 ? -7.028 22.449 34.585 1.00 92.12 137 ALA A N 1
ATOM 1032 C CA . ALA A 1 137 ? -7.400 23.610 33.775 1.00 92.12 137 ALA A CA 1
ATOM 1033 C C . ALA A 1 137 ? -8.262 23.223 32.559 1.00 92.12 137 ALA A C 1
ATOM 1035 O O . ALA A 1 137 ? -9.302 23.830 32.324 1.00 92.12 137 ALA A O 1
ATOM 1036 N N . ILE A 1 138 ? -7.887 22.172 31.821 1.00 93.94 138 ILE A N 1
ATOM 1037 C CA . ILE A 1 138 ? -8.662 21.665 30.677 1.00 93.94 138 ILE A CA 1
ATOM 1038 C C . ILE A 1 138 ? -10.060 21.207 31.109 1.00 93.94 138 ILE A C 1
ATOM 1040 O O . ILE A 1 138 ? -11.031 21.462 30.399 1.00 93.94 138 ILE A O 1
ATOM 1044 N N . LEU A 1 139 ? -10.184 20.527 32.253 1.00 92.38 139 LEU A N 1
ATOM 1045 C CA . LEU A 1 139 ? -11.483 20.080 32.764 1.00 92.38 139 LEU A CA 1
ATOM 1046 C C . LEU A 1 139 ? -12.381 21.259 33.159 1.00 92.38 139 LEU A C 1
ATOM 1048 O O . LEU A 1 139 ? -13.546 21.266 32.770 1.00 92.38 139 LEU A O 1
ATOM 1052 N N . ASP A 1 140 ? -11.834 22.268 33.843 1.00 92.69 140 ASP A N 1
ATOM 1053 C CA . ASP A 1 140 ? -12.553 23.506 34.187 1.00 92.69 140 ASP A CA 1
ATOM 1054 C C . ASP A 1 140 ? -13.025 24.254 32.928 1.00 92.69 140 ASP A C 1
ATOM 1056 O O . ASP A 1 140 ? -14.174 24.688 32.844 1.00 92.69 140 ASP A O 1
ATOM 1060 N N . VAL A 1 141 ? -12.174 24.333 31.899 1.00 94.38 141 VAL A N 1
ATOM 1061 C CA . VAL A 1 141 ? -12.537 24.916 30.599 1.00 94.38 141 VAL A CA 1
ATOM 1062 C C . VAL A 1 141 ? -13.695 24.153 29.948 1.00 94.38 141 VAL A C 1
ATOM 1064 O O . VAL A 1 141 ? -14.663 24.769 29.501 1.00 94.38 141 VAL A O 1
ATOM 1067 N N . ARG A 1 142 ? -13.623 22.815 29.905 1.00 93.81 142 ARG A N 1
ATOM 1068 C CA . ARG A 1 142 ? -14.682 21.967 29.329 1.00 93.81 142 ARG A CA 1
ATOM 1069 C C . ARG A 1 142 ? -16.009 22.139 30.067 1.00 93.81 142 ARG A C 1
ATOM 1071 O O . ARG A 1 142 ? -17.045 22.237 29.416 1.00 93.81 142 ARG A O 1
ATOM 1078 N N . GLU A 1 143 ? -15.979 22.191 31.397 1.00 92.56 143 GLU A N 1
ATOM 1079 C CA . GLU A 1 143 ? -17.171 22.373 32.230 1.00 92.56 143 GLU A CA 1
ATOM 1080 C C . GLU A 1 143 ? -17.829 23.735 31.981 1.00 92.56 143 GLU A C 1
ATOM 1082 O O . GLU A 1 143 ? -19.028 23.806 31.709 1.00 92.56 143 GLU A O 1
ATOM 1087 N N . LYS A 1 144 ? -17.040 24.814 31.987 1.00 94.12 144 LYS A N 1
ATOM 1088 C CA . LYS A 1 144 ? -17.527 26.176 31.730 1.00 94.12 144 LYS A CA 1
ATOM 1089 C C . LYS A 1 144 ? -18.135 26.321 30.339 1.00 94.12 144 LYS A C 1
ATOM 1091 O O . LYS A 1 144 ? -19.267 26.786 30.223 1.00 94.12 144 LYS A O 1
ATOM 1096 N N . LEU A 1 145 ? -17.442 25.855 29.299 1.00 93.81 145 LEU A N 1
ATOM 1097 C CA . LEU A 1 145 ? -17.974 25.862 27.932 1.00 93.81 145 LEU A CA 1
ATOM 1098 C C . LEU A 1 145 ? -19.247 25.013 27.800 1.00 93.81 145 LEU A C 1
ATOM 1100 O O . LEU A 1 145 ? -20.199 25.431 27.144 1.00 93.81 145 LEU A O 1
ATOM 1104 N N . GLY A 1 146 ? -19.290 23.856 28.466 1.00 88.94 146 GLY A N 1
ATOM 1105 C CA . GLY A 1 146 ? -20.459 22.977 28.492 1.00 88.94 146 GLY A CA 1
ATOM 1106 C C . GLY A 1 146 ? -21.657 23.541 29.264 1.00 88.94 146 GLY A C 1
ATOM 1107 O O . GLY A 1 146 ? -22.788 23.132 29.012 1.00 88.94 146 GLY A O 1
ATOM 1108 N N . SER A 1 147 ? -21.437 24.486 30.182 1.00 88.12 147 SER A N 1
ATOM 1109 C CA . SER A 1 147 ? -22.506 25.107 30.976 1.00 88.12 147 SER A CA 1
ATOM 1110 C C . SER A 1 147 ? -23.365 26.097 30.177 1.00 88.12 147 SER A C 1
ATOM 1112 O O . SER A 1 147 ? -24.521 26.343 30.532 1.00 88.12 147 SER A O 1
ATOM 1114 N N . LEU A 1 148 ? -22.827 26.640 29.080 1.00 87.88 148 LEU A N 1
ATOM 1115 C CA . LEU A 1 148 ? -23.530 27.582 28.220 1.00 87.88 148 LEU A CA 1
ATOM 1116 C C . LEU A 1 148 ? -24.408 26.822 27.216 1.00 87.88 148 LEU A C 1
ATOM 1118 O O . LEU A 1 148 ? -23.944 26.364 26.173 1.00 87.88 148 LEU A O 1
ATOM 1122 N N . ASN A 1 149 ? -25.698 26.697 27.529 1.00 88.88 149 ASN A N 1
ATOM 1123 C CA . ASN A 1 149 ? -26.674 26.119 26.609 1.00 88.88 149 ASN A CA 1
ATOM 1124 C C . ASN A 1 149 ? -26.967 27.097 25.460 1.00 88.88 149 ASN A C 1
ATOM 1126 O O . ASN A 1 149 ? -27.556 28.154 25.682 1.00 88.88 149 ASN A O 1
ATOM 1130 N N . LEU A 1 150 ? -26.604 26.718 24.231 1.00 94.25 150 LEU A N 1
ATOM 1131 C CA . LEU A 1 150 ? -26.791 27.538 23.030 1.00 94.25 150 LEU A CA 1
ATOM 1132 C C . LEU A 1 150 ? -28.034 27.149 22.214 1.00 94.25 150 LEU A C 1
ATOM 1134 O O . LEU A 1 150 ? -28.143 27.495 21.034 1.00 94.25 150 LEU A O 1
ATOM 1138 N N . SER A 1 151 ? -28.986 26.427 22.808 1.00 92.44 151 SER A N 1
ATOM 1139 C CA . SER A 1 151 ? -30.260 26.084 22.162 1.00 92.44 151 SER A CA 1
ATOM 1140 C C . SER A 1 151 ? -31.065 27.346 21.854 1.00 92.44 151 SER A C 1
ATOM 1142 O O . SER A 1 151 ? -31.393 28.114 22.756 1.00 92.44 151 SER A O 1
ATOM 1144 N N . GLY A 1 152 ? -31.399 27.562 20.579 1.00 87.62 152 GLY A N 1
ATOM 1145 C CA . GLY A 1 152 ? -32.163 28.738 20.143 1.00 87.62 152 GLY A CA 1
ATOM 1146 C C . GLY A 1 152 ? -31.407 30.072 20.215 1.00 87.62 152 GLY A C 1
ATOM 1147 O O . GLY A 1 152 ? -32.017 31.115 19.992 1.00 87.62 152 GLY A O 1
ATOM 1148 N N . ILE A 1 153 ? -30.102 30.053 20.507 1.00 92.19 153 ILE A N 1
ATOM 1149 C CA . ILE A 1 153 ? -29.232 31.231 20.452 1.00 92.19 153 ILE A CA 1
ATOM 1150 C C . ILE A 1 153 ? -28.597 31.299 19.063 1.00 92.19 153 ILE A C 1
ATOM 1152 O O . ILE A 1 153 ? -28.043 30.308 18.586 1.00 92.19 153 ILE A O 1
ATOM 1156 N N . ASP A 1 154 ? -28.656 32.469 18.426 1.00 91.00 154 ASP A N 1
ATOM 1157 C CA . ASP A 1 154 ? -27.967 32.709 17.159 1.00 91.00 154 ASP A CA 1
ATOM 1158 C C . ASP A 1 154 ? -26.449 32.766 17.380 1.00 91.00 154 ASP A C 1
ATOM 1160 O O . ASP A 1 154 ? -25.929 33.602 18.128 1.00 91.00 154 ASP A O 1
ATOM 1164 N N . THR A 1 155 ? -25.736 31.844 16.743 1.00 94.56 155 THR A N 1
ATOM 1165 C CA . THR A 1 155 ? -24.280 31.702 16.843 1.00 94.56 155 THR A CA 1
ATOM 1166 C C . THR A 1 155 ? -23.579 31.982 15.518 1.00 94.56 155 THR A C 1
ATOM 1168 O O . THR A 1 155 ? -22.383 31.726 15.410 1.00 94.56 155 THR A O 1
ATOM 1171 N N . GLU A 1 156 ? -24.288 32.505 14.515 1.00 93.50 156 GLU A N 1
ATOM 1172 C CA . GLU A 1 156 ? -23.691 32.903 13.240 1.00 93.50 156 GLU A CA 1
ATOM 1173 C C . GLU A 1 156 ? -22.500 33.869 13.456 1.00 93.50 156 GLU A C 1
ATOM 1175 O O . GLU A 1 156 ? -22.564 34.742 14.329 1.00 93.50 156 GLU A O 1
ATOM 1180 N N . PRO A 1 157 ? -21.390 33.723 12.700 1.00 94.25 157 PRO A N 1
ATOM 1181 C CA . PRO A 1 157 ? -21.190 32.819 11.562 1.00 94.25 157 PRO A CA 1
ATOM 1182 C C . PRO A 1 157 ? -20.559 31.452 11.903 1.00 94.25 157 PRO A C 1
ATOM 1184 O O . PRO A 1 157 ? -20.017 30.794 11.014 1.00 94.25 157 PRO A O 1
ATOM 1187 N N . LEU A 1 158 ? -20.585 31.010 13.168 1.00 95.19 158 LEU A N 1
ATOM 1188 C CA . LEU A 1 158 ? -19.949 29.748 13.566 1.00 95.19 158 LEU A CA 1
ATOM 1189 C C . LEU A 1 158 ? -20.592 28.526 12.889 1.00 95.19 158 LEU A C 1
ATOM 1191 O O . LEU A 1 158 ? -21.820 28.468 12.764 1.00 95.19 158 LEU A O 1
ATOM 1195 N N . PRO A 1 159 ? -19.795 27.498 12.534 1.00 95.69 159 PRO A N 1
ATOM 1196 C CA . PRO A 1 159 ? -20.325 26.173 12.238 1.00 95.69 159 PRO A CA 1
ATOM 1197 C C . PRO A 1 159 ? -21.213 25.686 13.390 1.00 95.69 159 PRO A C 1
ATOM 1199 O O . PRO A 1 159 ? -20.820 25.773 14.556 1.00 95.69 159 PRO A O 1
ATOM 1202 N N . ARG A 1 160 ? -22.404 25.172 13.068 1.00 95.19 160 ARG A N 1
ATOM 1203 C CA . ARG A 1 160 ? -23.390 24.735 14.060 1.00 95.19 160 ARG A CA 1
ATOM 1204 C C . ARG A 1 160 ? -24.056 23.423 13.659 1.00 95.19 160 ARG A C 1
ATOM 1206 O O . ARG A 1 160 ? -24.530 23.288 12.534 1.00 95.19 160 ARG A O 1
ATOM 1213 N N . PHE A 1 161 ? -24.150 22.505 14.615 1.00 96.12 161 PHE A N 1
ATOM 1214 C CA . PHE A 1 161 ? -24.923 21.268 14.532 1.00 96.12 161 PHE A CA 1
ATOM 1215 C C . PHE A 1 161 ? -25.762 21.145 15.805 1.00 96.12 161 PHE A C 1
ATOM 1217 O O . PHE A 1 161 ? -25.211 21.251 16.893 1.00 96.12 161 PHE A O 1
ATOM 1224 N N . GLU A 1 162 ? -27.079 20.954 15.697 1.00 93.75 162 GLU A N 1
ATOM 1225 C CA . GLU A 1 162 ? -27.942 20.896 16.893 1.00 93.75 162 GLU A CA 1
ATOM 1226 C C . GLU A 1 162 ? -27.618 19.699 17.797 1.00 93.75 162 GLU A C 1
ATOM 1228 O O . GLU A 1 162 ? -27.744 19.796 19.012 1.00 93.75 162 GLU A O 1
ATOM 1233 N N . ASP A 1 163 ? -27.165 18.591 17.210 1.00 93.31 163 ASP A N 1
ATOM 1234 C CA . ASP A 1 163 ? -26.746 17.384 17.915 1.00 93.31 163 ASP A CA 1
ATOM 1235 C C . ASP A 1 163 ? -25.788 16.534 17.047 1.00 93.31 163 ASP A C 1
ATOM 1237 O O . ASP A 1 163 ? -25.419 16.898 15.922 1.00 93.31 163 ASP A O 1
ATOM 1241 N N . CYS A 1 164 ? -25.358 15.380 17.570 1.00 93.31 164 CYS A N 1
ATOM 1242 C CA . CYS A 1 164 ? -24.504 14.440 16.840 1.00 93.31 164 CYS A CA 1
ATOM 1243 C C . CYS A 1 164 ? -25.191 13.792 15.618 1.00 93.31 164 CYS A C 1
ATOM 1245 O O . CYS A 1 164 ? -24.502 13.410 14.666 1.00 93.31 164 CYS A O 1
ATOM 1247 N N . TYR A 1 165 ? -26.525 13.709 15.590 1.00 95.50 165 TYR A N 1
ATOM 1248 C CA . TYR A 1 165 ? -27.286 13.183 14.453 1.00 95.50 165 TYR A CA 1
ATOM 1249 C C . TYR A 1 165 ? -27.316 14.183 13.288 1.00 95.50 165 TYR A C 1
ATOM 1251 O O . TYR A 1 165 ? -27.135 13.807 12.133 1.00 95.50 165 TYR A O 1
ATOM 1259 N N . ALA A 1 166 ? -27.440 15.479 13.578 1.00 95.62 166 ALA A N 1
ATOM 1260 C CA . ALA A 1 166 ? -27.311 16.542 12.587 1.00 95.62 166 ALA A CA 1
ATOM 1261 C C . ALA A 1 166 ? -25.908 16.554 11.956 1.00 95.62 166 ALA A C 1
ATOM 1263 O O . ALA A 1 166 ? -25.771 16.720 10.742 1.00 95.62 166 ALA A O 1
ATOM 1264 N N . PHE A 1 167 ? -24.862 16.325 12.758 1.00 96.44 167 PHE A N 1
ATOM 1265 C CA . PHE A 1 167 ? -23.494 16.242 12.247 1.00 96.44 167 PHE A CA 1
ATOM 1266 C C . PHE A 1 167 ? -23.257 14.996 11.378 1.00 96.44 167 PHE A C 1
ATOM 1268 O O . PHE A 1 167 ? -22.702 15.102 10.284 1.00 96.44 167 PHE A O 1
ATOM 1275 N N . THR A 1 168 ? -23.708 13.817 11.814 1.00 96.44 168 THR A N 1
ATOM 1276 C CA . THR A 1 168 ? -23.601 12.585 11.007 1.00 96.44 168 THR A CA 1
ATOM 1277 C C . THR A 1 168 ? -24.390 12.682 9.702 1.00 96.44 168 THR A C 1
ATOM 1279 O O . THR A 1 168 ? -23.860 12.310 8.654 1.00 96.44 168 THR A O 1
ATOM 1282 N N . ALA A 1 169 ? -25.592 13.266 9.725 1.00 97.00 169 ALA A N 1
ATOM 1283 C CA . ALA A 1 169 ? -26.388 13.527 8.526 1.00 97.00 169 ALA A CA 1
ATOM 1284 C C . ALA A 1 169 ? -25.680 14.484 7.553 1.00 97.00 169 ALA A C 1
ATOM 1286 O O . ALA A 1 169 ? -25.673 14.245 6.344 1.00 97.00 169 ALA A O 1
ATOM 1287 N N . TYR A 1 170 ? -25.023 15.531 8.064 1.00 97.88 170 TYR A N 1
ATOM 1288 C CA . TYR A 1 170 ? -24.205 16.426 7.243 1.00 97.88 170 TYR A CA 1
ATOM 1289 C C . TYR A 1 170 ? -23.055 15.678 6.552 1.00 97.88 170 TYR A C 1
ATOM 1291 O O . TYR A 1 170 ? -22.867 15.803 5.341 1.00 97.88 170 TYR A O 1
ATOM 1299 N N . LEU A 1 171 ? -22.315 14.841 7.288 1.00 97.88 171 LEU A N 1
ATOM 1300 C CA . LEU A 1 171 ? -21.253 14.015 6.704 1.00 97.88 171 LEU A CA 1
ATOM 1301 C C . LEU A 1 171 ? -21.798 13.046 5.648 1.00 97.88 171 LEU A C 1
ATOM 1303 O O . LEU A 1 171 ? -21.158 12.844 4.613 1.00 97.88 171 LEU A O 1
ATOM 1307 N N . GLN A 1 172 ? -22.974 12.458 5.889 1.00 97.06 172 GLN A N 1
ATOM 1308 C CA . GLN A 1 172 ? -23.617 11.547 4.946 1.00 97.06 172 GLN A CA 1
ATOM 1309 C C . GLN A 1 172 ? -23.994 12.282 3.658 1.00 97.06 172 GLN A C 1
ATOM 1311 O O . GLN A 1 172 ? -23.695 11.789 2.573 1.00 97.06 172 GLN A O 1
ATOM 1316 N N . GLN A 1 173 ? -24.549 13.491 3.762 1.00 96.25 173 GLN A N 1
ATOM 1317 C CA . GLN A 1 173 ? -24.856 14.327 2.604 1.00 96.25 173 GLN A CA 1
ATOM 1318 C C . GLN A 1 173 ? -23.601 14.607 1.764 1.00 96.25 173 GLN A C 1
ATOM 1320 O O . GLN A 1 173 ? -23.647 14.522 0.537 1.00 96.25 173 GLN A O 1
ATOM 1325 N N . LEU A 1 174 ? -22.462 14.904 2.401 1.00 95.25 174 LEU A N 1
ATOM 1326 C CA . LEU A 1 174 ? -21.196 15.075 1.683 1.00 95.25 174 LEU A CA 1
ATOM 1327 C C . LEU A 1 174 ? -20.752 13.772 1.003 1.00 95.25 174 LEU A C 1
ATOM 1329 O O . LEU A 1 174 ? -20.322 13.803 -0.150 1.00 95.25 174 LEU A O 1
ATOM 1333 N N . ALA A 1 175 ? -20.873 12.627 1.681 1.00 93.88 175 ALA A N 1
ATOM 1334 C CA . ALA A 1 175 ? -20.548 11.319 1.111 1.00 93.88 175 ALA A CA 1
ATOM 1335 C C . ALA A 1 175 ? -21.408 10.977 -0.117 1.00 93.88 175 ALA A C 1
ATOM 1337 O O . ALA A 1 175 ? -20.888 10.493 -1.125 1.00 93.88 175 ALA A O 1
ATOM 1338 N N . GLU A 1 176 ? -22.700 11.290 -0.062 1.00 90.50 176 GLU A N 1
ATOM 1339 C CA . GLU A 1 176 ? -23.648 11.097 -1.158 1.00 90.50 176 GLU A CA 1
ATOM 1340 C C . GLU A 1 176 ? -23.375 12.036 -2.335 1.00 90.50 176 GLU A C 1
ATOM 1342 O O . GLU A 1 176 ? -23.366 11.582 -3.480 1.00 90.50 176 GLU A O 1
ATOM 1347 N N . GLN A 1 177 ? -23.070 13.315 -2.076 1.00 88.75 177 GLN A N 1
ATOM 1348 C CA . GLN A 1 177 ? -22.668 14.270 -3.119 1.00 88.75 177 GLN A CA 1
ATOM 1349 C C . GLN A 1 177 ? -21.466 13.755 -3.920 1.00 88.75 177 GLN A C 1
ATOM 1351 O O . GLN A 1 177 ? -21.447 13.855 -5.145 1.00 88.75 177 GLN A O 1
ATOM 1356 N N . MET A 1 178 ? -20.488 13.156 -3.236 1.00 87.31 178 MET A N 1
ATOM 1357 C CA . MET A 1 178 ? -19.309 12.542 -3.854 1.00 87.31 178 MET A CA 1
ATOM 1358 C C . MET A 1 178 ? -19.577 11.205 -4.552 1.00 87.31 178 MET A C 1
ATOM 1360 O O . MET A 1 178 ? -18.658 10.653 -5.155 1.00 87.31 178 MET A O 1
ATOM 1364 N N . GLN A 1 179 ? -20.783 10.642 -4.420 1.00 80.69 179 GLN A N 1
ATOM 1365 C CA . GLN A 1 179 ? -21.103 9.264 -4.809 1.00 80.69 179 GLN A CA 1
ATOM 1366 C C . GLN A 1 179 ? -20.177 8.226 -4.140 1.00 80.69 179 GLN A C 1
ATOM 1368 O O . GLN A 1 179 ? -19.901 7.162 -4.694 1.00 80.69 179 GLN A O 1
ATOM 1373 N N . ALA A 1 180 ? -19.687 8.522 -2.931 1.00 81.31 180 ALA A N 1
ATOM 1374 C CA . ALA A 1 180 ? -18.804 7.652 -2.161 1.00 81.31 180 ALA A CA 1
ATOM 1375 C C . ALA A 1 180 ? -19.633 6.672 -1.321 1.00 81.31 180 ALA A C 1
ATOM 1377 O O . ALA A 1 180 ? -19.846 6.873 -0.121 1.00 81.31 180 ALA A O 1
ATOM 1378 N N . ARG A 1 181 ? -20.124 5.615 -1.976 1.00 84.38 181 ARG A N 1
ATOM 1379 C CA . ARG A 1 181 ? -21.057 4.642 -1.392 1.00 84.38 181 ARG A CA 1
ATOM 1380 C C . ARG A 1 181 ? -20.546 4.033 -0.086 1.00 84.38 181 ARG A C 1
ATOM 1382 O O . ARG A 1 181 ? -21.314 3.890 0.856 1.00 84.38 181 ARG A O 1
ATOM 1389 N N . GLU A 1 182 ? -19.259 3.728 -0.002 1.00 86.31 182 GLU A N 1
ATOM 1390 C CA . GLU A 1 182 ? -18.645 3.100 1.170 1.00 86.31 182 GLU A CA 1
ATOM 1391 C C . GLU A 1 182 ? -18.659 4.023 2.393 1.00 86.31 182 GLU A C 1
ATOM 1393 O O . GLU A 1 182 ? -18.863 3.565 3.516 1.00 86.31 182 GLU A O 1
ATOM 1398 N N . LEU A 1 183 ? -18.461 5.330 2.179 1.00 89.88 183 LEU A N 1
ATOM 1399 C CA . LEU A 1 183 ? -18.536 6.333 3.241 1.00 89.88 183 LEU A CA 1
ATOM 1400 C C . LEU A 1 183 ? -19.980 6.558 3.678 1.00 89.88 183 LEU A C 1
ATOM 1402 O O . LEU A 1 183 ? -20.238 6.623 4.876 1.00 89.88 183 LEU A O 1
ATOM 1406 N N . ALA A 1 184 ? -20.912 6.637 2.725 1.00 91.75 184 ALA A N 1
ATOM 1407 C CA . ALA A 1 184 ? -22.332 6.779 3.029 1.00 91.75 184 ALA A CA 1
ATOM 1408 C C . ALA A 1 184 ? -22.843 5.577 3.843 1.00 91.75 184 ALA A C 1
ATOM 1410 O O . ALA A 1 184 ? -23.452 5.761 4.891 1.00 91.75 184 ALA A O 1
ATOM 1411 N N . GLU A 1 185 ? -22.514 4.347 3.433 1.00 90.44 185 GLU A N 1
ATOM 1412 C CA . GLU A 1 185 ? -22.862 3.132 4.181 1.00 90.44 185 GLU A CA 1
ATOM 1413 C C . GLU A 1 185 ? -22.203 3.094 5.572 1.00 90.44 185 GLU A C 1
ATOM 1415 O O . GLU A 1 185 ? -22.851 2.715 6.548 1.00 90.44 185 GLU A O 1
ATOM 1420 N N . GLY A 1 186 ? -20.936 3.510 5.689 1.00 92.56 186 GLY A N 1
ATOM 1421 C CA . GLY A 1 186 ? -20.243 3.617 6.977 1.00 92.56 186 GLY A CA 1
ATOM 1422 C C . GLY A 1 186 ? -20.886 4.635 7.927 1.00 92.56 186 GLY A C 1
ATOM 1423 O O . GLY A 1 186 ? -21.001 4.373 9.123 1.00 92.56 186 GLY A O 1
ATOM 1424 N N . LEU A 1 187 ? -21.360 5.766 7.400 1.00 96.38 187 LEU A N 1
ATOM 1425 C CA . LEU A 1 187 ? -22.046 6.807 8.172 1.00 96.38 187 LEU A CA 1
ATOM 1426 C C . LEU A 1 187 ? -23.468 6.400 8.573 1.00 96.38 187 LEU A C 1
ATOM 1428 O O . LEU A 1 187 ? -23.866 6.679 9.699 1.00 96.38 187 LEU A O 1
ATOM 1432 N N . VAL A 1 188 ? -24.190 5.663 7.723 1.00 94.88 188 VAL A N 1
ATOM 1433 C CA . VAL A 1 188 ? -25.479 5.050 8.092 1.00 94.88 188 VAL A CA 1
ATOM 1434 C C . VAL A 1 188 ? -25.295 4.047 9.233 1.00 94.88 188 VAL A C 1
ATOM 1436 O O . VAL A 1 188 ? -26.061 4.050 10.193 1.00 94.88 188 VAL A O 1
ATOM 1439 N N . LYS A 1 189 ? -24.246 3.213 9.177 1.00 94.44 189 LYS A N 1
ATOM 1440 C CA . LYS A 1 189 ? -23.903 2.310 10.288 1.00 94.44 189 LYS A CA 1
ATOM 1441 C C . LYS A 1 189 ? -23.563 3.078 11.565 1.00 94.44 189 LYS A C 1
ATOM 1443 O O . LYS A 1 189 ? -23.931 2.628 12.643 1.00 94.44 189 LYS A O 1
ATOM 1448 N N . MET A 1 190 ? -22.860 4.206 11.450 1.00 95.00 190 MET A N 1
ATOM 1449 C CA . MET A 1 190 ? -22.514 5.058 12.590 1.00 95.00 190 MET A CA 1
ATOM 1450 C C . MET A 1 190 ? -23.756 5.688 13.234 1.00 95.00 190 MET A C 1
ATOM 1452 O O . MET A 1 190 ? -23.896 5.615 14.452 1.00 95.00 190 MET A O 1
ATOM 1456 N N . ASP A 1 191 ? -24.680 6.243 12.441 1.00 94.50 191 ASP A N 1
ATOM 1457 C CA . ASP A 1 191 ? -25.969 6.755 12.939 1.00 94.50 191 ASP A CA 1
ATOM 1458 C C . ASP A 1 191 ? -26.756 5.653 13.664 1.00 94.50 191 ASP A C 1
ATOM 1460 O O . ASP A 1 191 ? -27.189 5.848 14.800 1.00 94.50 191 ASP A O 1
ATOM 1464 N N . GLN A 1 192 ? -26.849 4.458 13.070 1.00 93.56 192 GLN A N 1
ATOM 1465 C CA . GLN A 1 192 ? -27.520 3.324 13.706 1.00 93.56 192 GLN A CA 1
ATOM 1466 C C . GLN A 1 192 ? -26.840 2.914 15.018 1.00 93.56 192 GLN A C 1
ATOM 1468 O O . GLN A 1 192 ? -27.522 2.682 16.009 1.00 93.56 192 GLN A O 1
ATOM 1473 N N . ALA A 1 193 ? -25.507 2.873 15.060 1.00 92.44 193 ALA A N 1
ATOM 1474 C CA . ALA A 1 193 ? -24.771 2.517 16.268 1.00 92.44 193 ALA A CA 1
ATOM 1475 C C . ALA A 1 193 ? -24.947 3.543 17.398 1.00 92.44 193 ALA A C 1
ATOM 1477 O O . ALA A 1 193 ? -25.043 3.152 18.559 1.00 92.44 193 ALA A O 1
ATOM 1478 N N . LEU A 1 194 ? -25.027 4.840 17.075 1.00 92.06 194 LEU A N 1
ATOM 1479 C CA . LEU A 1 194 ? -25.363 5.888 18.045 1.00 92.06 194 LEU A CA 1
ATOM 1480 C C . LEU A 1 194 ? -26.762 5.657 18.642 1.00 92.06 194 LEU A C 1
ATOM 1482 O O . LEU A 1 194 ? -26.931 5.732 19.860 1.00 92.06 194 LEU A O 1
ATOM 1486 N N . ARG A 1 195 ? -27.744 5.300 17.802 1.00 93.50 195 ARG A N 1
ATOM 1487 C CA . ARG A 1 195 ? -29.117 4.987 18.240 1.00 93.50 195 ARG A CA 1
ATOM 1488 C C . ARG A 1 195 ? -29.183 3.714 19.079 1.00 93.50 195 ARG A C 1
ATOM 1490 O O . ARG A 1 195 ? -29.817 3.715 20.130 1.00 93.50 195 ARG A O 1
ATOM 1497 N N . ASP A 1 196 ? -28.509 2.652 18.647 1.00 91.44 196 ASP A N 1
ATOM 1498 C CA . ASP A 1 196 ? -28.477 1.358 19.339 1.00 91.44 196 ASP A CA 1
ATOM 1499 C C . ASP A 1 196 ? -27.779 1.457 20.701 1.00 91.44 196 ASP A C 1
ATOM 1501 O O . ASP A 1 196 ? -28.167 0.782 21.655 1.00 91.44 196 ASP A O 1
ATOM 1505 N N . ALA A 1 197 ? -26.780 2.337 20.817 1.00 89.00 197 ALA A N 1
ATOM 1506 C CA . ALA A 1 197 ? -26.122 2.658 22.079 1.00 89.00 197 ALA A CA 1
ATOM 1507 C C . ALA A 1 197 ? -26.984 3.528 23.018 1.00 89.00 197 ALA A C 1
ATOM 1509 O O . ALA A 1 197 ? -26.559 3.811 24.138 1.00 89.00 197 ALA A O 1
ATOM 1510 N N . GLY A 1 198 ? -28.182 3.949 22.593 1.00 91.06 198 GLY A N 1
ATOM 1511 C CA . GLY A 1 198 ? -29.078 4.787 23.390 1.00 91.06 198 GLY A CA 1
ATOM 1512 C C . GLY A 1 198 ? -28.522 6.190 23.637 1.00 91.06 198 GLY A C 1
ATOM 1513 O O . GLY A 1 198 ? -28.750 6.763 24.702 1.00 91.06 198 GLY A O 1
ATOM 1514 N N . ILE A 1 199 ? -27.746 6.733 22.691 1.00 92.50 199 ILE A N 1
ATOM 1515 C CA . ILE A 1 199 ? -27.179 8.077 22.813 1.00 92.50 199 ILE A CA 1
ATOM 1516 C C . ILE A 1 199 ? -28.287 9.113 22.613 1.00 92.50 199 ILE A C 1
ATOM 1518 O O . ILE A 1 199 ? -28.735 9.374 21.494 1.00 92.50 199 ILE A O 1
ATOM 1522 N N . GLU A 1 200 ? -28.706 9.730 23.715 1.00 92.12 200 GLU A N 1
ATOM 1523 C CA . GLU A 1 200 ? -29.656 10.840 23.697 1.00 92.12 200 GLU A CA 1
ATOM 1524 C C . GLU A 1 200 ? -28.981 12.137 23.202 1.00 92.12 200 GLU A C 1
ATOM 1526 O O . GLU A 1 200 ? -27.833 12.416 23.594 1.00 92.12 200 GLU A O 1
ATOM 1531 N N . PRO A 1 201 ? -29.659 12.945 22.361 1.00 90.12 201 PRO A N 1
ATOM 1532 C CA . PRO A 1 201 ? -29.202 14.282 21.995 1.00 90.12 201 PRO A CA 1
ATOM 1533 C C . PRO A 1 201 ? -29.021 15.166 23.231 1.00 90.12 201 PRO A C 1
ATOM 1535 O O . PRO A 1 201 ? -29.885 15.209 24.110 1.00 90.12 201 PRO A O 1
ATOM 1538 N N . ILE A 1 202 ? -27.912 15.901 23.285 1.00 90.56 202 ILE A N 1
ATOM 1539 C CA . ILE A 1 202 ? -27.684 16.934 24.300 1.00 90.56 202 ILE A CA 1
ATOM 1540 C C . ILE A 1 202 ? -27.763 18.320 23.657 1.00 90.56 202 ILE A C 1
ATOM 1542 O O . ILE A 1 202 ? -27.484 18.440 22.463 1.00 90.56 202 ILE A O 1
ATOM 1546 N N . PRO A 1 203 ? -28.120 19.368 24.422 1.00 89.44 203 PRO A N 1
ATOM 1547 C CA . PRO A 1 203 ? -28.102 20.734 23.917 1.00 89.44 203 PRO A CA 1
ATOM 1548 C C . PRO A 1 203 ? -26.735 21.102 23.319 1.00 89.44 203 PRO A C 1
ATOM 1550 O O . PRO A 1 203 ? -25.711 20.755 23.916 1.00 89.44 203 PRO A O 1
ATOM 1553 N N . PRO A 1 204 ? -26.695 21.827 22.190 1.00 94.81 204 PRO A N 1
ATOM 1554 C CA . PRO A 1 204 ? -25.440 22.225 21.577 1.00 94.81 204 PRO A CA 1
ATOM 1555 C C . PRO A 1 204 ? -24.727 23.273 22.438 1.00 94.81 204 PRO A C 1
ATOM 1557 O O . PRO A 1 204 ? -25.347 24.209 22.957 1.00 94.81 204 PRO A O 1
ATOM 1560 N N . THR A 1 205 ? -23.410 23.129 22.563 1.00 96.00 205 THR A N 1
ATOM 1561 C CA . THR A 1 205 ? -22.536 24.023 23.335 1.00 96.00 205 THR A CA 1
ATOM 1562 C C . THR A 1 205 ? -21.373 24.512 22.475 1.00 96.00 205 THR A C 1
ATOM 1564 O O . THR A 1 205 ? -21.165 24.025 21.362 1.00 96.00 205 THR A O 1
ATOM 1567 N N . LEU A 1 206 ? -20.630 25.513 22.958 1.00 96.75 206 LEU A N 1
ATOM 1568 C CA . LEU A 1 206 ? -19.420 25.984 22.283 1.00 96.75 206 LEU A CA 1
ATOM 1569 C C . LEU A 1 206 ? -18.274 24.989 22.512 1.00 96.75 206 LEU A C 1
ATOM 1571 O O . LEU A 1 206 ? -17.939 24.660 23.648 1.00 96.75 206 LEU A O 1
ATOM 1575 N N . ILE A 1 207 ? -17.637 24.543 21.435 1.00 95.94 207 ILE A N 1
ATOM 1576 C CA . ILE A 1 207 ? -16.572 23.541 21.462 1.00 95.94 207 ILE A CA 1
ATOM 1577 C C . ILE A 1 207 ? -15.269 24.171 20.975 1.00 95.94 207 ILE A C 1
ATOM 1579 O O . ILE A 1 207 ? -15.209 24.729 19.880 1.00 95.94 207 ILE A O 1
ATOM 1583 N N . HIS A 1 208 ? -14.209 24.003 21.765 1.00 95.88 208 HIS A N 1
ATOM 1584 C CA . HIS A 1 208 ? -12.834 24.278 21.374 1.00 95.88 208 HIS A CA 1
ATOM 1585 C C . HIS A 1 208 ? -12.142 22.951 21.051 1.00 95.88 208 HIS A C 1
ATOM 1587 O O . HIS A 1 208 ? -11.852 22.159 21.945 1.00 95.88 208 HIS A O 1
ATOM 1593 N N . GLN A 1 209 ? -11.889 22.674 19.773 1.00 93.12 209 GLN A N 1
ATOM 1594 C CA . GLN A 1 209 ? -11.447 21.343 19.332 1.00 93.12 209 GLN A CA 1
ATOM 1595 C C . GLN A 1 209 ? -9.972 21.020 19.632 1.00 93.12 209 GLN A C 1
ATOM 1597 O O . GLN A 1 209 ? -9.544 19.899 19.369 1.00 93.12 209 GLN A O 1
ATOM 1602 N N . ASP A 1 210 ? -9.203 21.971 20.173 1.00 90.19 210 ASP A N 1
ATOM 1603 C CA . ASP A 1 210 ? -7.759 21.816 20.395 1.00 90.19 210 ASP A CA 1
ATOM 1604 C C . ASP A 1 210 ? -7.295 22.275 21.787 1.00 90.19 210 ASP A C 1
ATOM 1606 O O . ASP A 1 210 ? -6.593 23.271 21.949 1.00 90.19 210 ASP A O 1
ATOM 1610 N N . LEU A 1 211 ? -7.764 21.580 22.826 1.00 91.50 211 LEU A N 1
ATOM 1611 C CA . LEU A 1 211 ? -7.375 21.844 24.216 1.00 91.50 211 LEU A CA 1
ATOM 1612 C C . LEU A 1 211 ? -6.064 21.117 24.554 1.00 91.50 211 LEU A C 1
ATOM 1614 O O . LEU A 1 211 ? -6.083 19.950 24.953 1.00 91.50 211 LEU A O 1
ATOM 1618 N N . ASN A 1 212 ? -4.941 21.818 24.401 1.00 89.25 212 ASN A N 1
ATOM 1619 C CA . ASN A 1 212 ? -3.582 21.329 24.659 1.00 89.25 212 ASN A CA 1
ATOM 1620 C C . ASN A 1 212 ? -2.745 22.368 25.448 1.00 89.25 212 ASN A C 1
ATOM 1622 O O . ASN A 1 212 ? -3.245 23.435 25.805 1.00 89.25 212 ASN A O 1
ATOM 1626 N N . ASP A 1 213 ? -1.484 22.054 25.747 1.00 83.06 213 ASP A N 1
ATOM 1627 C CA . ASP A 1 213 ? -0.544 22.912 26.488 1.00 83.06 213 ASP A CA 1
ATOM 1628 C C . ASP A 1 213 ? -0.051 24.154 25.728 1.00 83.06 213 ASP A C 1
ATOM 1630 O O . ASP A 1 213 ? 0.485 25.064 26.358 1.00 83.06 213 ASP A O 1
ATOM 1634 N N . GLY A 1 214 ? -0.256 24.224 24.412 1.00 83.00 214 GLY A N 1
ATOM 1635 C CA . GLY A 1 214 ? -0.028 25.427 23.608 1.00 83.00 214 GLY A CA 1
ATOM 1636 C C . GLY A 1 214 ? -1.194 26.419 23.659 1.00 83.00 214 GLY A C 1
ATOM 1637 O O . GLY A 1 214 ? -0.971 27.626 23.653 1.00 83.00 214 GLY A O 1
ATOM 1638 N N . ASN A 1 215 ? -2.428 25.921 23.782 1.00 89.88 215 ASN A N 1
ATOM 1639 C CA . ASN A 1 215 ? -3.638 26.745 23.669 1.00 89.88 215 ASN A CA 1
ATOM 1640 C C . ASN A 1 215 ? -4.261 27.113 25.026 1.00 89.88 215 ASN A C 1
ATOM 1642 O O . ASN A 1 215 ? -4.939 28.136 25.155 1.00 89.88 215 ASN A O 1
ATOM 1646 N N . VAL A 1 216 ? -4.027 26.299 26.060 1.00 92.38 216 VAL A N 1
ATOM 1647 C CA . VAL A 1 216 ? -4.495 26.547 27.431 1.00 92.38 216 VAL A CA 1
ATOM 1648 C C . VAL A 1 216 ? -3.390 27.247 28.220 1.00 92.38 216 VAL A C 1
ATOM 1650 O O . VAL A 1 216 ? -2.510 26.611 28.800 1.00 92.38 216 VAL A O 1
ATOM 1653 N N . LEU A 1 217 ? -3.445 28.578 28.265 1.00 91.62 217 LEU A N 1
ATOM 1654 C CA . LEU A 1 217 ? -2.432 29.402 28.919 1.00 91.62 217 LEU A CA 1
ATOM 1655 C C . LEU A 1 217 ? -2.582 29.334 30.439 1.00 91.62 217 LEU A C 1
ATOM 1657 O O . LEU A 1 217 ? -3.682 29.505 30.968 1.00 91.62 217 LEU A O 1
ATOM 1661 N N . CYS A 1 218 ? -1.478 29.087 31.144 1.00 91.69 218 CYS A N 1
ATOM 1662 C CA . CYS A 1 218 ? -1.459 28.935 32.597 1.00 91.69 218 CYS A CA 1
ATOM 1663 C C . CYS A 1 218 ? -0.262 29.634 33.263 1.00 91.69 218 CYS A C 1
ATOM 1665 O O . CYS A 1 218 ? 0.836 29.694 32.701 1.00 91.69 218 CYS A O 1
ATOM 1667 N N . SER A 1 219 ? -0.435 30.054 34.518 1.00 91.38 219 SER A N 1
ATOM 1668 C CA . SER A 1 219 ? 0.629 30.631 35.349 1.00 91.38 219 SER A CA 1
ATOM 1669 C C . SER A 1 219 ? 0.669 30.034 36.754 1.00 91.38 219 SER A C 1
ATOM 1671 O O . SER A 1 219 ? -0.384 29.761 37.333 1.00 91.38 219 SER A O 1
ATOM 1673 N N . PRO A 1 220 ? 1.863 29.841 37.352 1.00 91.00 220 PRO A N 1
ATOM 1674 C CA . PRO A 1 220 ? 1.973 29.419 38.740 1.00 91.00 220 PRO A CA 1
ATOM 1675 C C . PRO A 1 220 ? 1.525 30.543 39.676 1.00 91.00 220 PRO A C 1
ATOM 1677 O O . PRO A 1 220 ? 1.954 31.690 39.544 1.00 91.00 220 PRO A O 1
ATOM 1680 N N . ASP A 1 221 ? 0.695 30.203 40.656 1.00 87.25 221 ASP A N 1
ATOM 1681 C CA . ASP A 1 221 ? 0.353 31.101 41.751 1.00 87.25 221 ASP A CA 1
ATOM 1682 C C . ASP A 1 221 ? 1.438 31.117 42.846 1.00 87.25 221 ASP A C 1
ATOM 1684 O O . ASP A 1 221 ? 2.456 30.426 42.773 1.00 87.25 221 ASP A O 1
ATOM 1688 N N . SER A 1 222 ? 1.222 31.909 43.900 1.00 84.06 222 SER A N 1
ATOM 1689 C CA . SER A 1 222 ? 2.158 32.031 45.027 1.00 84.06 222 SER A CA 1
ATOM 1690 C C . SER A 1 222 ? 2.376 30.732 45.817 1.00 84.06 222 SER A C 1
ATOM 1692 O O . SER A 1 222 ? 3.331 30.652 46.588 1.00 84.06 222 SER A O 1
ATOM 1694 N N . SER A 1 223 ? 1.525 29.716 45.629 1.00 84.12 223 SER A N 1
ATOM 1695 C CA . SER A 1 223 ? 1.682 28.375 46.206 1.00 84.12 223 SER A CA 1
ATOM 1696 C C . SER A 1 223 ? 2.434 27.405 45.288 1.00 84.12 223 SER A C 1
ATOM 1698 O O . SER A 1 223 ? 2.689 26.268 45.680 1.00 84.12 223 SER A O 1
ATOM 1700 N N . GLY A 1 224 ? 2.802 27.843 44.079 1.00 81.00 224 GLY A N 1
ATOM 1701 C CA . GLY A 1 224 ? 3.468 27.028 43.066 1.00 81.00 224 GLY A CA 1
ATOM 1702 C C . GLY A 1 224 ? 2.524 26.158 42.231 1.00 81.00 224 GLY A C 1
ATOM 1703 O O . GLY A 1 224 ? 3.013 25.411 41.385 1.00 81.00 224 GLY A O 1
ATOM 1704 N N . ARG A 1 225 ? 1.200 26.252 42.434 1.00 86.19 225 ARG A N 1
ATOM 1705 C CA . ARG A 1 225 ? 0.198 25.557 41.607 1.00 86.19 225 ARG A CA 1
ATOM 1706 C C . ARG A 1 225 ? -0.148 26.383 40.386 1.00 86.19 225 ARG A C 1
ATOM 1708 O O . ARG A 1 225 ? -0.358 27.590 40.501 1.00 86.19 225 ARG A O 1
ATOM 1715 N N . TRP A 1 226 ? -0.241 25.737 39.233 1.00 90.94 226 TRP A N 1
ATOM 1716 C CA . TRP A 1 226 ? -0.569 26.426 37.992 1.00 90.94 226 TRP A CA 1
ATOM 1717 C C . TRP A 1 226 ? -2.075 26.641 37.870 1.00 90.94 226 TRP A C 1
ATOM 1719 O O . TRP A 1 226 ? -2.874 25.757 38.171 1.00 90.94 226 TRP A O 1
ATOM 1729 N N . LYS A 1 227 ? -2.459 27.849 37.461 1.00 89.81 227 LYS A N 1
ATOM 1730 C CA . LYS A 1 227 ? -3.844 28.264 37.246 1.00 89.81 227 LYS A CA 1
ATOM 1731 C C . LYS A 1 227 ? -4.046 28.680 35.803 1.00 89.81 227 LYS A C 1
ATOM 1733 O O . LYS A 1 227 ? -3.134 29.216 35.187 1.00 89.81 227 LYS A O 1
ATOM 1738 N N . PHE A 1 228 ? -5.256 28.440 35.315 1.00 92.75 228 PHE A N 1
ATOM 1739 C CA . PHE A 1 228 ? -5.719 28.886 34.010 1.00 92.75 228 PHE A CA 1
ATOM 1740 C C . PHE A 1 228 ? -5.735 30.419 33.927 1.00 92.75 228 PHE A C 1
ATOM 1742 O O . PHE A 1 228 ? -6.361 31.072 34.765 1.00 92.75 228 PHE A O 1
ATOM 1749 N N . ASP A 1 229 ? -5.077 30.963 32.906 1.00 91.31 229 ASP A N 1
ATOM 1750 C CA . ASP A 1 229 ? -5.039 32.394 32.603 1.00 91.31 229 ASP A CA 1
ATOM 1751 C C . ASP A 1 229 ? -5.992 32.738 31.455 1.00 91.31 229 ASP A C 1
ATOM 1753 O O . ASP A 1 229 ? -6.816 33.643 31.589 1.00 91.31 229 ASP A O 1
ATOM 1757 N N . ALA A 1 230 ? -5.872 32.036 30.322 1.00 93.44 230 ALA A N 1
ATOM 1758 C CA . ALA A 1 230 ? -6.684 32.267 29.131 1.00 93.44 230 ALA A CA 1
ATOM 1759 C C . ALA A 1 230 ? -6.675 31.074 28.161 1.00 93.44 230 ALA A C 1
ATOM 1761 O O . ALA A 1 230 ? -5.788 30.225 28.204 1.00 93.44 230 ALA A O 1
ATOM 1762 N N . LEU A 1 231 ? -7.652 31.049 27.253 1.00 94.19 231 LEU A N 1
ATOM 1763 C CA . LEU A 1 231 ? -7.745 30.106 26.138 1.00 94.19 231 LEU A CA 1
ATOM 1764 C C . LEU A 1 231 ? -7.608 30.858 24.808 1.00 94.19 231 LEU A C 1
ATOM 1766 O O . LEU A 1 231 ? -8.343 31.822 24.562 1.00 94.19 231 LEU A O 1
ATOM 1770 N N . ILE A 1 232 ? -6.675 30.415 23.968 1.00 92.00 232 ILE A N 1
ATOM 1771 C CA . ILE A 1 232 ? -6.371 30.978 22.641 1.00 92.00 232 ILE A CA 1
ATOM 1772 C C . ILE A 1 232 ? -6.635 29.941 21.533 1.00 92.00 232 ILE A C 1
ATOM 1774 O O . ILE A 1 232 ? -6.957 28.807 21.862 1.00 92.00 232 ILE A O 1
ATOM 1778 N N . ASP A 1 233 ? -6.459 30.322 20.258 1.00 90.31 233 ASP A N 1
ATOM 1779 C CA . ASP A 1 233 ? -6.543 29.415 19.085 1.00 90.31 233 ASP A CA 1
ATOM 1780 C C . ASP A 1 233 ? -7.977 28.990 18.685 1.00 90.31 233 ASP A C 1
ATOM 1782 O O . ASP A 1 233 ? -8.322 27.821 18.502 1.00 90.31 233 ASP A O 1
ATOM 1786 N N . TRP A 1 234 ? -8.860 29.986 18.560 1.00 93.25 234 TRP A N 1
ATOM 1787 C CA . TRP A 1 234 ? -10.301 29.800 18.351 1.00 93.25 234 TRP A CA 1
ATOM 1788 C C . TRP A 1 234 ? -10.722 29.511 16.896 1.00 93.25 234 TRP A C 1
ATOM 1790 O O . TRP A 1 234 ? -11.920 29.433 16.617 1.00 93.25 234 TRP A O 1
ATOM 1800 N N . GLU A 1 235 ? -9.798 29.324 15.952 1.00 90.00 235 GLU A N 1
ATOM 1801 C CA . GLU A 1 235 ? -10.116 28.994 14.551 1.00 90.00 235 GLU A CA 1
ATOM 1802 C C . GLU A 1 235 ? -10.863 27.662 14.379 1.00 90.00 235 GLU A C 1
ATOM 1804 O O . GLU A 1 235 ? -11.604 27.481 13.414 1.00 90.00 235 GLU A O 1
ATOM 1809 N N . GLY A 1 236 ? -10.704 26.733 15.325 1.00 90.38 236 GLY A N 1
ATOM 1810 C CA . GLY A 1 236 ? -11.391 25.442 15.343 1.00 90.38 236 GLY A CA 1
ATOM 1811 C C . GLY A 1 236 ? -12.751 25.464 16.044 1.00 90.38 236 GLY A C 1
ATOM 1812 O O . GLY A 1 236 ? -13.310 24.393 16.293 1.00 90.38 236 GLY A O 1
ATOM 1813 N N . ALA A 1 237 ? -13.264 26.637 16.427 1.00 95.44 237 ALA A N 1
ATOM 1814 C CA . ALA A 1 237 ? -14.489 26.751 17.209 1.00 95.44 237 ALA A CA 1
ATOM 1815 C C . ALA A 1 237 ? -15.739 26.312 16.430 1.00 95.44 237 ALA A C 1
ATOM 1817 O O . ALA A 1 237 ? -15.942 26.668 15.270 1.00 95.44 237 ALA A O 1
ATOM 1818 N N . VAL A 1 238 ? -16.608 25.558 17.099 1.00 96.44 238 VAL A N 1
ATOM 1819 C CA . VAL A 1 238 ? -17.854 25.017 16.538 1.00 96.44 238 VAL A CA 1
ATOM 1820 C C . VAL A 1 238 ? -18.911 24.922 17.628 1.00 96.44 238 VAL A C 1
ATOM 1822 O O . VAL A 1 238 ? -18.586 24.769 18.803 1.00 96.44 238 VAL A O 1
ATOM 1825 N N . VAL A 1 239 ? -20.180 25.006 17.244 1.00 97.12 239 VAL A N 1
ATOM 1826 C CA . VAL A 1 239 ? -21.313 24.787 18.141 1.00 97.12 239 VAL A CA 1
ATOM 1827 C C . VAL A 1 239 ? -21.914 23.411 17.871 1.00 97.12 239 VAL A C 1
ATOM 1829 O O . VAL A 1 239 ? -22.291 23.116 16.737 1.00 97.12 239 VAL A O 1
ATOM 1832 N N . GLY A 1 240 ? -22.003 22.559 18.892 1.00 95.31 240 GLY A N 1
ATOM 1833 C CA . GLY A 1 240 ? -22.638 21.249 18.747 1.00 95.31 240 GLY A CA 1
ATOM 1834 C C . GLY A 1 240 ? -22.486 20.321 19.942 1.00 95.31 240 GLY A C 1
ATOM 1835 O O . GLY A 1 240 ? -22.324 20.770 21.075 1.00 95.31 240 GLY A O 1
ATOM 1836 N N . ASP A 1 241 ? -22.555 19.015 19.685 1.00 93.94 241 ASP A N 1
ATOM 1837 C CA . ASP A 1 241 ? -22.414 17.979 20.709 1.00 93.94 241 ASP A CA 1
ATOM 1838 C C . ASP A 1 241 ? -20.943 17.833 21.139 1.00 93.94 241 ASP A C 1
ATOM 1840 O O . ASP A 1 241 ? -20.112 17.257 20.429 1.00 93.94 241 ASP A O 1
ATOM 1844 N N . ALA A 1 242 ? -20.617 18.367 22.319 1.00 92.81 242 ALA A N 1
ATOM 1845 C CA . ALA A 1 242 ? -19.251 18.414 22.842 1.00 92.81 242 ALA A CA 1
ATOM 1846 C C . ALA A 1 242 ? -18.598 17.033 23.018 1.00 92.81 242 ALA A C 1
ATOM 1848 O O . ALA A 1 242 ? -17.367 16.934 23.050 1.00 92.81 242 ALA A O 1
ATOM 1849 N N . ARG A 1 243 ? -19.390 15.955 23.085 1.00 92.25 243 ARG A N 1
ATOM 1850 C CA . ARG A 1 243 ? -18.872 14.588 23.221 1.00 92.25 243 ARG A CA 1
ATOM 1851 C C . ARG A 1 243 ? -18.042 14.174 22.013 1.00 92.25 243 ARG A C 1
ATOM 1853 O O . ARG A 1 243 ? -17.030 13.504 22.185 1.00 92.25 243 ARG A O 1
ATOM 1860 N N . VAL A 1 244 ? -18.380 14.672 20.819 1.00 89.94 244 VAL A N 1
ATOM 1861 C CA . VAL A 1 244 ? -17.627 14.399 19.581 1.00 89.94 244 VAL A CA 1
ATOM 1862 C C . VAL A 1 244 ? -16.177 14.897 19.669 1.00 89.94 244 VAL A C 1
ATOM 1864 O O . VAL A 1 244 ? -15.292 14.302 19.058 1.00 89.94 244 VAL A O 1
ATOM 1867 N N . ALA A 1 245 ? -15.920 15.964 20.433 1.00 89.00 245 ALA A N 1
ATOM 1868 C CA . ALA A 1 245 ? -14.583 16.534 20.603 1.00 89.00 245 ALA A CA 1
ATOM 1869 C C . ALA A 1 245 ? -13.870 16.075 21.887 1.00 89.00 245 ALA A C 1
ATOM 1871 O O . ALA A 1 245 ? -12.642 15.988 21.906 1.00 89.00 245 ALA A O 1
ATOM 1872 N N . TYR A 1 246 ? -14.607 15.816 22.973 1.00 91.12 246 TYR A N 1
ATOM 1873 C CA . TYR A 1 246 ? -14.016 15.643 24.305 1.00 91.12 246 TYR A CA 1
ATOM 1874 C C . TYR A 1 246 ? -14.086 14.228 24.878 1.00 91.12 246 TYR A C 1
ATOM 1876 O O . TYR A 1 246 ? -13.281 13.923 25.768 1.00 91.12 246 TYR A O 1
ATOM 1884 N N . GLU A 1 247 ? -15.023 13.386 24.432 1.00 90.00 247 GLU A N 1
ATOM 1885 C CA . GLU A 1 247 ? -15.141 12.019 24.938 1.00 90.00 247 GLU A CA 1
ATOM 1886 C C . GLU A 1 247 ? -14.182 11.075 24.212 1.00 90.00 247 GLU A C 1
ATOM 1888 O O . GLU A 1 247 ? -14.090 11.038 22.987 1.00 90.00 247 GLU A O 1
ATOM 1893 N N . HIS A 1 248 ? -13.463 10.278 25.000 1.00 82.94 248 HIS A N 1
ATOM 1894 C CA . HIS A 1 248 ? -12.551 9.263 24.494 1.00 82.94 248 HIS A CA 1
ATOM 1895 C C . HIS A 1 248 ? -13.231 7.898 24.576 1.00 82.94 248 HIS A C 1
ATOM 1897 O O . HIS A 1 248 ? -13.507 7.404 25.667 1.00 82.94 248 HIS A O 1
ATOM 1903 N N . GLY A 1 249 ? -13.485 7.273 23.429 1.00 86.50 249 GLY A N 1
ATOM 1904 C CA . GLY A 1 249 ? -14.151 5.973 23.360 1.00 86.50 249 GLY A CA 1
ATOM 1905 C C . GLY A 1 249 ? -14.958 5.806 22.080 1.00 86.50 249 GLY A C 1
ATOM 1906 O O . GLY A 1 249 ? -15.087 6.738 21.288 1.00 86.50 249 GLY A O 1
ATOM 1907 N N . GLU A 1 250 ? -15.479 4.603 21.856 1.00 88.12 250 GLU A N 1
ATOM 1908 C CA . GLU A 1 250 ? -16.480 4.380 20.811 1.00 88.12 250 GLU A CA 1
ATOM 1909 C C . GLU A 1 250 ? -17.852 4.861 21.308 1.00 88.12 250 GLU A C 1
ATOM 1911 O O . GLU A 1 250 ? -18.157 4.663 22.486 1.00 88.12 250 GLU A O 1
ATOM 1916 N N . PRO A 1 251 ? -18.685 5.473 20.449 1.00 90.50 251 PRO A N 1
ATOM 1917 C CA . PRO A 1 251 ? -18.497 5.656 19.001 1.00 90.50 251 PRO A CA 1
ATOM 1918 C C . PRO A 1 251 ? -17.743 6.943 18.592 1.00 90.50 251 PRO A C 1
ATOM 1920 O O . PRO A 1 251 ? -17.411 7.121 17.418 1.00 90.50 251 PRO A O 1
ATOM 1923 N N . TRP A 1 252 ? -17.438 7.841 19.534 1.00 92.12 252 TRP A N 1
ATOM 1924 C CA . TRP A 1 252 ? -16.911 9.190 19.265 1.00 92.12 252 TRP A CA 1
ATOM 1925 C C . TRP A 1 252 ? -15.567 9.209 18.531 1.00 92.12 252 TRP A C 1
ATOM 1927 O O . TRP A 1 252 ? -15.394 9.956 17.565 1.00 92.12 252 TRP A O 1
ATOM 1937 N N . ASN A 1 253 ? -14.640 8.326 18.913 1.00 91.25 253 ASN A N 1
ATOM 1938 C CA . ASN A 1 253 ? -13.346 8.181 18.244 1.00 91.25 253 ASN A CA 1
ATOM 1939 C C . ASN A 1 253 ? -13.507 7.837 16.758 1.00 91.25 253 ASN A C 1
ATOM 1941 O O . ASN A 1 253 ? -12.777 8.355 15.911 1.00 91.25 253 ASN A O 1
ATOM 1945 N N . SER A 1 254 ? -14.442 6.945 16.434 1.00 93.31 254 SER A N 1
ATOM 1946 C CA . SER A 1 254 ? -14.684 6.525 15.056 1.00 93.31 254 SER A CA 1
ATOM 1947 C C . SER A 1 254 ? -15.460 7.572 14.267 1.00 93.31 254 SER A C 1
ATOM 1949 O O . SER A 1 254 ? -15.134 7.797 13.102 1.00 93.31 254 SER A O 1
ATOM 1951 N N . LEU A 1 255 ? -16.401 8.280 14.899 1.00 94.81 255 LEU A N 1
ATOM 1952 C CA . LEU A 1 255 ? -17.097 9.411 14.286 1.00 94.81 255 LEU A CA 1
ATOM 1953 C C . LEU A 1 255 ? -16.123 10.535 13.899 1.00 94.81 255 LEU A C 1
ATOM 1955 O O . LEU A 1 255 ? -16.144 10.998 12.759 1.00 94.81 255 LEU A O 1
ATOM 1959 N N . GLY A 1 256 ? -15.205 10.918 14.794 1.00 93.06 256 GLY A N 1
ATOM 1960 C CA . GLY A 1 256 ? -14.182 11.927 14.497 1.00 93.06 256 GLY A CA 1
ATOM 1961 C C . GLY A 1 256 ? -13.248 11.518 13.349 1.00 93.06 256 GLY A C 1
ATOM 1962 O O . GLY A 1 256 ? -12.921 12.329 12.478 1.00 93.06 256 GLY A O 1
ATOM 1963 N N . LYS A 1 257 ? -12.863 10.236 13.284 1.00 93.31 257 LYS A N 1
ATOM 1964 C CA . LYS A 1 257 ? -12.064 9.690 12.172 1.00 93.31 257 LYS A CA 1
ATOM 1965 C C . LYS A 1 257 ? -12.843 9.685 10.854 1.00 93.31 257 LYS A C 1
ATOM 1967 O O . LYS A 1 257 ? -12.286 10.087 9.833 1.00 93.31 257 LYS A O 1
ATOM 1972 N N . LEU A 1 258 ? -14.112 9.264 10.868 1.00 94.19 258 LEU A N 1
ATOM 1973 C CA . LEU A 1 258 ? -14.993 9.305 9.694 1.00 94.19 258 LEU A CA 1
ATOM 1974 C C . LEU A 1 258 ? -15.135 10.734 9.174 1.00 94.19 258 LEU A C 1
ATOM 1976 O O . LEU A 1 258 ? -14.978 10.954 7.977 1.00 94.19 258 LEU A O 1
ATOM 1980 N N . ALA A 1 259 ? -15.335 11.708 10.063 1.00 95.38 259 ALA A N 1
ATOM 1981 C CA . ALA A 1 259 ? -15.446 13.113 9.693 1.00 95.38 259 ALA A CA 1
ATOM 1982 C C . ALA A 1 259 ? -14.200 13.633 8.957 1.00 95.38 259 ALA A C 1
ATOM 1984 O O . ALA A 1 259 ? -14.323 14.230 7.884 1.00 95.38 259 ALA A O 1
ATOM 1985 N N . ARG A 1 260 ? -12.992 13.346 9.471 1.00 92.75 260 ARG A N 1
ATOM 1986 C CA . ARG A 1 260 ? -11.726 13.702 8.796 1.00 92.75 260 ARG A CA 1
ATOM 1987 C C . ARG A 1 260 ? -11.617 13.038 7.418 1.00 92.75 260 ARG A C 1
ATOM 1989 O O . ARG A 1 260 ? -11.293 13.711 6.443 1.00 92.75 260 ARG A O 1
ATOM 1996 N N . VAL A 1 261 ? -11.947 11.748 7.301 1.00 91.75 261 VAL A N 1
ATOM 1997 C CA . VAL A 1 261 ? -11.899 11.023 6.015 1.00 91.75 261 VAL A CA 1
ATOM 1998 C C . VAL A 1 261 ? -12.906 11.581 5.004 1.00 91.75 261 VAL A C 1
ATOM 2000 O O . VAL A 1 261 ? -12.549 11.764 3.839 1.00 91.75 261 VAL A O 1
ATOM 2003 N N . VAL A 1 262 ? -14.134 11.891 5.429 1.00 94.19 262 VAL A N 1
ATOM 2004 C CA . VAL A 1 262 ? -15.173 12.506 4.583 1.00 94.19 262 VAL A CA 1
ATOM 2005 C C . VAL A 1 262 ? -14.723 13.877 4.089 1.00 94.19 262 VAL A C 1
ATOM 2007 O O . VAL A 1 262 ? -14.805 14.135 2.890 1.00 94.19 262 VAL A O 1
ATOM 2010 N N . LYS A 1 263 ? -14.180 14.722 4.977 1.00 92.50 263 LYS A N 1
ATOM 2011 C CA . LYS A 1 263 ? -13.624 16.036 4.622 1.00 92.50 263 LYS A CA 1
ATOM 2012 C C . LYS A 1 263 ? -12.577 15.923 3.517 1.00 92.50 263 LYS A C 1
ATOM 2014 O O . LYS A 1 263 ? -12.688 16.580 2.484 1.00 92.50 263 LYS A O 1
ATOM 2019 N N . ILE A 1 264 ? -11.580 15.063 3.727 1.00 86.19 264 ILE A N 1
ATOM 2020 C CA . ILE A 1 264 ? -10.471 14.867 2.788 1.00 86.19 264 ILE A CA 1
ATOM 2021 C C . ILE A 1 264 ? -11.004 14.369 1.444 1.00 86.19 264 ILE A C 1
ATOM 2023 O O . ILE A 1 264 ? -10.629 14.882 0.391 1.00 86.19 264 ILE A O 1
ATOM 2027 N N . ARG A 1 265 ? -11.939 13.413 1.461 1.00 84.81 265 ARG A N 1
ATOM 2028 C CA . ARG A 1 265 ? -12.531 12.872 0.234 1.00 84.81 265 ARG A CA 1
ATOM 2029 C C . ARG A 1 265 ? -13.357 13.894 -0.526 1.00 84.81 265 ARG A C 1
ATOM 2031 O O . ARG A 1 265 ? -13.306 13.898 -1.755 1.00 84.81 265 ARG A O 1
ATOM 2038 N N . TRP A 1 266 ? -14.044 14.784 0.181 1.00 89.44 266 TRP A N 1
ATOM 2039 C CA . TRP A 1 266 ? -14.820 15.846 -0.448 1.00 89.44 266 TRP A CA 1
ATOM 2040 C C . TRP A 1 266 ? -13.915 16.837 -1.167 1.00 89.44 266 TRP A C 1
ATOM 2042 O O . TRP A 1 266 ? -14.154 17.137 -2.336 1.00 89.44 266 TRP A O 1
ATOM 2052 N N . LEU A 1 267 ? -12.810 17.242 -0.534 1.00 80.56 267 LEU A N 1
ATOM 2053 C CA . LEU A 1 267 ? -11.803 18.096 -1.170 1.00 80.56 267 LEU A CA 1
ATOM 2054 C C . LEU A 1 267 ? -11.234 17.454 -2.444 1.00 80.56 267 LEU A C 1
ATOM 2056 O O . LEU A 1 267 ? -11.074 18.131 -3.459 1.00 80.56 267 LEU A O 1
ATOM 2060 N N . MET A 1 268 ? -10.993 16.139 -2.432 1.00 73.81 268 MET A N 1
ATOM 2061 C CA . MET A 1 268 ? -10.529 15.404 -3.617 1.00 73.81 268 MET A CA 1
ATOM 2062 C C . MET A 1 268 ? -11.573 15.382 -4.743 1.00 73.81 268 MET A C 1
ATOM 2064 O O . MET A 1 268 ? -11.234 15.561 -5.917 1.00 73.81 268 MET A O 1
ATOM 2068 N N . ALA A 1 269 ? -12.843 15.157 -4.406 1.00 70.00 269 ALA A N 1
ATOM 2069 C CA . ALA A 1 269 ? -13.929 15.126 -5.381 1.00 70.00 269 ALA A CA 1
ATOM 2070 C C . ALA A 1 269 ? -14.170 16.513 -6.004 1.00 70.00 269 ALA A C 1
ATOM 2072 O O . ALA A 1 269 ? -14.320 16.624 -7.221 1.00 70.00 269 ALA A O 1
ATOM 2073 N N . ALA A 1 270 ? -14.123 17.574 -5.196 1.00 74.00 270 ALA A N 1
ATOM 2074 C CA . ALA A 1 270 ? -14.197 18.951 -5.676 1.00 74.00 270 ALA A CA 1
ATOM 2075 C C . ALA A 1 270 ? -13.022 19.289 -6.607 1.00 74.00 270 ALA A C 1
ATOM 2077 O O . ALA A 1 270 ? -13.228 19.789 -7.711 1.00 74.00 270 ALA A O 1
ATOM 2078 N N . TRP A 1 271 ? -11.793 18.942 -6.215 1.00 65.88 271 TRP A N 1
ATOM 2079 C CA . TRP A 1 271 ? -10.594 19.253 -6.996 1.00 65.88 271 TRP A CA 1
ATOM 2080 C C . TRP A 1 271 ? -10.510 18.504 -8.329 1.00 65.88 271 TRP A C 1
ATOM 2082 O O . TRP A 1 271 ? -10.135 19.082 -9.345 1.00 65.88 271 TRP A O 1
ATOM 2092 N N . SER A 1 272 ? -10.890 17.225 -8.349 1.00 55.81 272 SER A N 1
ATOM 2093 C CA . SER A 1 272 ? -10.893 16.416 -9.579 1.00 55.81 272 SER A CA 1
ATOM 2094 C C . SER A 1 272 ? -11.963 16.842 -10.594 1.00 55.81 272 SER A C 1
ATOM 2096 O O . SER A 1 272 ? -12.030 16.276 -11.684 1.00 55.81 272 SER A O 1
ATOM 2098 N N . GLY A 1 273 ? -12.812 17.817 -10.248 1.00 59.81 273 GLY A N 1
ATOM 2099 C CA . GLY A 1 273 ? -13.959 18.223 -11.056 1.00 59.81 273 GLY A CA 1
ATOM 2100 C C . GLY A 1 273 ? -15.123 17.230 -11.002 1.00 59.81 273 GLY A C 1
ATOM 2101 O O . GLY A 1 273 ? -16.082 17.382 -11.755 1.00 59.81 273 GLY A O 1
ATOM 2102 N N . ALA A 1 274 ? -15.068 16.230 -10.112 1.00 62.69 274 ALA A N 1
ATOM 2103 C CA . ALA A 1 274 ? -16.152 15.269 -9.910 1.00 62.69 274 ALA A CA 1
ATOM 2104 C C . ALA A 1 274 ? -17.392 15.905 -9.255 1.00 62.69 274 ALA A C 1
ATOM 2106 O O . ALA A 1 274 ? -18.484 15.351 -9.367 1.00 62.69 274 ALA A O 1
ATOM 2107 N N . LEU A 1 275 ? -17.236 17.072 -8.616 1.00 72.50 275 LEU A N 1
ATOM 2108 C CA . LEU A 1 275 ? -18.325 17.900 -8.090 1.00 72.50 275 LEU A CA 1
ATOM 2109 C C . LEU A 1 275 ? -18.447 19.207 -8.899 1.00 72.50 275 LEU A C 1
ATOM 2111 O O . LEU A 1 275 ? -17.772 20.192 -8.585 1.00 72.50 275 LEU A O 1
ATOM 2115 N N . PRO A 1 276 ? -19.296 19.253 -9.943 1.00 68.38 276 PRO A N 1
ATOM 2116 C CA . PRO A 1 276 ? -19.486 20.456 -10.748 1.00 68.38 276 PRO A CA 1
ATOM 2117 C C . PRO A 1 276 ? -19.989 21.627 -9.894 1.00 68.38 276 PRO A C 1
ATOM 2119 O O . PRO A 1 276 ? -20.997 21.509 -9.202 1.00 68.38 276 PRO A O 1
ATOM 2122 N N . GLY A 1 277 ? -19.301 22.770 -9.961 1.00 73.31 277 GLY A N 1
ATOM 2123 C CA . GLY A 1 277 ? -19.689 23.992 -9.245 1.00 73.31 277 GLY A CA 1
ATOM 2124 C C . GLY A 1 277 ? -19.255 24.067 -7.776 1.00 73.31 277 GLY A C 1
ATOM 2125 O O . GLY A 1 277 ? -19.529 25.077 -7.133 1.00 73.31 277 GLY A O 1
ATOM 2126 N N . ALA A 1 278 ? -18.561 23.055 -7.243 1.00 77.81 278 ALA A N 1
ATOM 2127 C CA . ALA A 1 278 ? -17.966 23.139 -5.911 1.00 77.81 278 ALA A CA 1
ATOM 2128 C C . ALA A 1 278 ? -16.797 24.142 -5.902 1.00 77.81 278 ALA A C 1
ATOM 2130 O O . ALA A 1 278 ? -15.858 24.017 -6.689 1.00 77.81 278 ALA A O 1
ATOM 2131 N N . GLN A 1 279 ? -16.843 25.128 -5.003 1.00 79.00 279 GLN A N 1
ATOM 2132 C CA . GLN A 1 279 ? -15.712 26.021 -4.742 1.00 79.00 279 GLN A CA 1
ATOM 2133 C C . GLN A 1 279 ? -14.785 25.380 -3.707 1.00 79.00 279 GLN A C 1
ATOM 2135 O O . GLN A 1 279 ? -15.240 24.888 -2.674 1.00 79.00 279 GLN A O 1
ATOM 2140 N N . LEU A 1 280 ? -13.485 25.368 -3.997 1.00 77.69 280 LEU A N 1
ATOM 2141 C CA . LEU A 1 280 ? -12.476 24.860 -3.073 1.00 77.69 280 LEU A CA 1
ATOM 2142 C C . LEU A 1 280 ? -12.173 25.918 -1.999 1.00 77.69 280 LEU A C 1
ATOM 2144 O O . LEU A 1 280 ? -11.802 27.032 -2.370 1.00 77.69 280 LEU A O 1
ATOM 2148 N N . PRO A 1 281 ? -12.285 25.590 -0.698 1.00 84.38 281 PRO A N 1
ATOM 2149 C CA . PRO A 1 281 ? -11.879 26.503 0.367 1.00 84.38 281 PRO A CA 1
ATOM 2150 C C . PRO A 1 281 ? -10.350 26.619 0.438 1.00 84.38 281 PRO A C 1
ATOM 2152 O O . PRO A 1 281 ? -9.633 25.650 0.151 1.00 84.38 281 PRO A O 1
ATOM 2155 N N . ARG A 1 282 ? -9.833 27.772 0.887 1.00 83.06 282 ARG A N 1
ATOM 2156 C CA . ARG A 1 282 ? -8.400 27.904 1.217 1.00 83.06 282 ARG A CA 1
ATOM 2157 C C . ARG A 1 282 ? -8.048 26.944 2.359 1.00 83.06 282 ARG A C 1
ATOM 2159 O O . ARG A 1 282 ? -8.710 26.959 3.391 1.00 83.06 282 ARG A O 1
ATOM 2166 N N . CYS A 1 283 ? -7.027 26.103 2.201 1.00 76.31 283 CYS A N 1
ATOM 2167 C CA . CYS A 1 283 ? -6.596 25.180 3.258 1.00 76.31 283 CYS A CA 1
ATOM 2168 C C . CYS A 1 283 ? -5.141 24.712 3.121 1.00 76.31 283 CYS A C 1
ATOM 2170 O O . CYS A 1 283 ? -4.558 24.776 2.037 1.00 76.31 283 CYS A O 1
ATOM 2172 N N . CYS A 1 284 ? -4.570 24.205 4.222 1.00 72.12 284 CYS A N 1
ATOM 2173 C CA . CYS A 1 284 ? -3.278 23.511 4.218 1.00 72.12 284 CYS A CA 1
ATOM 2174 C C . CYS A 1 284 ? -3.491 22.025 3.898 1.00 72.12 284 CYS A C 1
ATOM 2176 O O . CYS A 1 284 ? -3.749 21.212 4.784 1.00 72.12 284 CYS A O 1
ATOM 2178 N N . ALA A 1 285 ? -3.417 21.664 2.615 1.00 63.38 285 ALA A N 1
ATOM 2179 C CA . ALA A 1 285 ? -3.700 20.300 2.173 1.00 63.38 285 ALA A CA 1
ATOM 2180 C C . ALA A 1 285 ? -2.770 19.252 2.812 1.00 63.38 285 ALA A C 1
ATOM 2182 O O . ALA A 1 285 ? -3.239 18.162 3.112 1.00 63.38 285 ALA A O 1
ATOM 2183 N N . GLU A 1 286 ? -1.491 19.576 3.046 1.00 60.41 286 GLU A N 1
ATOM 2184 C CA . GLU A 1 286 ? -0.512 18.670 3.675 1.00 60.41 286 GLU A CA 1
ATOM 2185 C C . GLU A 1 286 ? -0.977 18.215 5.063 1.00 60.41 286 GLU A C 1
ATOM 2187 O O . GLU A 1 286 ? -1.100 17.016 5.304 1.00 60.41 286 GLU A O 1
ATOM 2192 N N . GLU A 1 287 ? -1.324 19.164 5.931 1.00 66.00 287 GLU A N 1
ATOM 2193 C CA . GLU A 1 287 ? -1.788 18.887 7.296 1.00 66.00 287 GLU A CA 1
ATOM 2194 C C . GLU A 1 287 ? -3.172 18.220 7.307 1.00 66.00 287 GLU A C 1
ATOM 2196 O O . GLU A 1 287 ? -3.455 17.360 8.137 1.00 66.00 287 GLU A O 1
ATOM 2201 N N . LEU A 1 288 ? -4.046 18.540 6.342 1.00 73.50 288 LEU A N 1
ATOM 2202 C CA . LEU A 1 288 ? -5.342 17.863 6.236 1.00 73.50 288 LEU A CA 1
ATOM 2203 C C . LEU A 1 288 ? -5.206 16.375 5.899 1.00 73.50 288 LEU A C 1
ATOM 2205 O O . LEU A 1 288 ? -6.053 15.590 6.325 1.00 73.50 288 LEU A O 1
ATOM 2209 N N . VAL A 1 289 ? -4.193 15.981 5.123 1.00 67.50 289 VAL A N 1
ATOM 2210 C CA . VAL A 1 289 ? -4.079 14.617 4.577 1.00 67.50 289 VAL A CA 1
ATOM 2211 C C . VAL A 1 289 ? -3.006 13.759 5.234 1.00 67.50 289 VAL A C 1
ATOM 2213 O O . VAL A 1 289 ? -2.950 12.567 4.932 1.00 67.50 289 VAL A O 1
ATOM 2216 N N . GLU A 1 290 ? -2.187 14.316 6.129 1.00 66.94 290 GLU A N 1
ATOM 2217 C CA . GLU A 1 290 ? -1.037 13.625 6.732 1.00 66.94 290 GLU A CA 1
ATOM 2218 C C . GLU A 1 290 ? -1.401 12.278 7.380 1.00 66.94 290 GLU A C 1
ATOM 2220 O O . GLU A 1 290 ? -0.666 11.300 7.249 1.00 66.94 290 GLU A O 1
ATOM 2225 N N . ASP A 1 291 ? -2.590 12.197 7.982 1.00 74.12 291 ASP A N 1
ATOM 2226 C CA . ASP A 1 291 ? -3.081 11.000 8.665 1.00 74.12 291 ASP A CA 1
ATOM 2227 C C . ASP A 1 291 ? -4.031 10.145 7.811 1.00 74.12 291 ASP A C 1
ATOM 2229 O O . ASP A 1 291 ? -4.562 9.150 8.305 1.00 74.12 291 ASP A O 1
ATOM 2233 N N . TYR A 1 292 ? -4.304 10.500 6.551 1.00 76.69 292 TYR A N 1
ATOM 2234 C CA . TYR A 1 292 ? -5.391 9.892 5.768 1.00 76.69 292 TYR A CA 1
ATOM 2235 C C . TYR A 1 292 ? -5.313 8.355 5.702 1.00 76.69 292 TYR A C 1
ATOM 2237 O O . TYR A 1 292 ? -6.294 7.655 5.981 1.00 76.69 292 TYR A O 1
ATOM 2245 N N . ASP A 1 293 ? -4.132 7.817 5.397 1.00 70.12 293 ASP A N 1
ATOM 2246 C CA . ASP A 1 293 ? -3.906 6.370 5.307 1.00 70.12 293 ASP A CA 1
ATOM 2247 C C . ASP A 1 293 ? -4.048 5.691 6.685 1.00 70.12 293 ASP A C 1
ATOM 2249 O O . ASP A 1 293 ? -4.608 4.598 6.805 1.00 70.12 293 ASP A O 1
ATOM 2253 N N . ALA A 1 294 ? -3.600 6.353 7.757 1.00 78.00 294 ALA A N 1
ATOM 2254 C CA . ALA A 1 294 ? -3.722 5.844 9.121 1.00 78.00 294 ALA A CA 1
ATOM 2255 C C . ALA A 1 294 ? -5.184 5.842 9.608 1.00 78.00 294 ALA A C 1
ATOM 2257 O O . ALA A 1 294 ? -5.632 4.870 10.229 1.00 78.00 294 ALA A O 1
ATOM 2258 N N . LEU A 1 295 ? -5.938 6.900 9.291 1.00 83.44 295 LEU A N 1
ATOM 2259 C CA . LEU A 1 295 ? -7.357 7.054 9.614 1.00 83.44 295 LEU A CA 1
ATOM 2260 C C . LEU A 1 295 ? -8.201 5.994 8.905 1.00 83.44 295 LEU A C 1
ATOM 2262 O O . LEU A 1 295 ? -8.963 5.279 9.559 1.00 83.44 295 LEU A O 1
ATOM 2266 N N . THR A 1 296 ? -8.033 5.844 7.589 1.00 80.19 296 THR A N 1
ATOM 2267 C CA . THR A 1 296 ? -8.765 4.844 6.796 1.00 80.19 296 THR A CA 1
ATOM 2268 C C . THR A 1 296 ? -8.443 3.425 7.256 1.00 80.19 296 THR A C 1
ATOM 2270 O O . THR A 1 296 ? -9.362 2.651 7.519 1.00 80.19 296 THR A O 1
ATOM 2273 N N . ALA A 1 297 ? -7.167 3.097 7.484 1.00 77.31 297 ALA A N 1
ATOM 2274 C CA . ALA A 1 297 ? -6.781 1.792 8.014 1.00 77.31 297 ALA A CA 1
ATOM 2275 C C . ALA A 1 297 ? -7.371 1.527 9.412 1.00 77.31 297 ALA A C 1
ATOM 2277 O O . ALA A 1 297 ? -7.746 0.395 9.720 1.00 77.31 297 ALA A O 1
ATOM 2278 N N . SER A 1 298 ? -7.469 2.551 10.270 1.00 85.94 298 SER A N 1
ATOM 2279 C CA . SER A 1 298 ? -8.136 2.422 11.570 1.00 85.94 298 SER A CA 1
ATOM 2280 C C . SER A 1 298 ? -9.627 2.133 11.423 1.00 85.94 298 SER A C 1
ATOM 2282 O O . SER A 1 298 ? -10.127 1.274 12.138 1.00 85.94 298 SER A O 1
ATOM 2284 N N . LEU A 1 299 ? -10.330 2.831 10.531 1.00 88.56 299 LEU A N 1
ATOM 2285 C CA . LEU A 1 299 ? -11.769 2.647 10.323 1.00 88.56 299 LEU A CA 1
ATOM 2286 C C . LEU A 1 299 ? -12.101 1.279 9.719 1.00 88.56 299 LEU A C 1
ATOM 2288 O O . LEU A 1 299 ? -13.116 0.687 10.077 1.00 88.56 299 LEU A O 1
ATOM 2292 N N . VAL A 1 300 ? -11.225 0.749 8.864 1.00 85.00 300 VAL A N 1
ATOM 2293 C CA . VAL A 1 300 ? -11.350 -0.609 8.316 1.00 85.00 300 VAL A CA 1
ATOM 2294 C C . VAL A 1 300 ? -11.164 -1.660 9.404 1.00 85.00 300 VAL A C 1
ATOM 2296 O O . VAL A 1 300 ? -11.984 -2.563 9.530 1.00 85.00 300 VAL A O 1
ATOM 2299 N N . ARG A 1 301 ? -10.130 -1.522 10.248 1.00 85.38 301 ARG A N 1
ATOM 2300 C CA . ARG A 1 301 ? -9.920 -2.432 11.391 1.00 85.38 301 ARG A CA 1
ATOM 2301 C C . ARG A 1 301 ? -11.094 -2.424 12.369 1.00 85.38 301 ARG A C 1
ATOM 2303 O O . ARG A 1 301 ? -11.421 -3.470 12.914 1.00 85.38 301 ARG A O 1
ATOM 2310 N N . SER A 1 302 ? -11.712 -1.263 12.574 1.00 83.50 302 SER A N 1
ATOM 2311 C CA . SER A 1 302 ? -12.892 -1.108 13.429 1.00 83.50 302 SER A CA 1
ATOM 2312 C C . SER A 1 302 ? -14.208 -1.520 12.747 1.00 83.50 302 SER A C 1
ATOM 2314 O O . SER A 1 302 ? -15.256 -1.430 13.373 1.00 83.50 302 SER A O 1
ATOM 2316 N N . GLY A 1 303 ? -14.188 -1.960 11.482 1.00 86.75 303 GLY A N 1
ATOM 2317 C CA . GLY A 1 303 ? -15.377 -2.429 10.756 1.00 86.75 303 GLY A CA 1
ATOM 2318 C C . GLY A 1 303 ? -16.316 -1.329 10.239 1.00 86.75 303 GLY A C 1
ATOM 2319 O O . GLY A 1 303 ? -17.366 -1.640 9.673 1.00 86.75 303 GLY A O 1
ATOM 2320 N N . TRP A 1 304 ? -15.945 -0.053 10.387 1.00 87.38 304 TRP A N 1
ATOM 2321 C CA . TRP A 1 304 ? -16.724 1.091 9.895 1.00 87.38 304 TRP A CA 1
ATOM 2322 C C . TRP A 1 304 ? -16.607 1.282 8.384 1.00 87.38 304 TRP A C 1
ATOM 2324 O O . TRP A 1 304 ? -17.535 1.789 7.759 1.00 87.38 304 TRP A O 1
ATOM 2334 N N . LEU A 1 305 ? -15.490 0.846 7.792 1.00 82.94 305 LEU A N 1
ATOM 2335 C CA . LEU A 1 305 ? -15.282 0.813 6.344 1.00 82.94 305 LEU A CA 1
ATOM 2336 C C . LEU A 1 305 ? -14.954 -0.613 5.876 1.00 82.94 305 LEU A C 1
ATOM 2338 O O . LEU A 1 305 ? -14.248 -1.333 6.580 1.00 82.94 305 LEU A O 1
ATOM 2342 N N . PRO A 1 306 ? -15.426 -1.030 4.687 1.00 67.94 306 PRO A N 1
ATOM 2343 C CA . PRO A 1 306 ? -15.204 -2.386 4.180 1.00 67.94 306 PRO A CA 1
ATOM 2344 C C . PRO A 1 306 ? -13.770 -2.629 3.678 1.00 67.94 306 PRO A C 1
ATOM 2346 O O . PRO A 1 306 ? -13.299 -3.762 3.691 1.00 67.94 306 PRO A O 1
ATOM 2349 N N . PHE A 1 307 ? -13.074 -1.583 3.228 1.00 68.38 307 PHE A N 1
ATOM 2350 C CA . PHE A 1 307 ? -11.699 -1.633 2.729 1.00 68.38 307 PHE A CA 1
ATOM 2351 C C . PHE A 1 307 ? -11.048 -0.249 2.811 1.00 68.38 307 PHE A C 1
ATOM 2353 O O . PHE A 1 307 ? -11.737 0.770 2.911 1.00 68.38 307 PHE A O 1
ATOM 2360 N N . SER A 1 308 ? -9.713 -0.207 2.775 1.00 57.59 308 SER A N 1
ATOM 2361 C CA . SER A 1 308 ? -8.986 1.063 2.749 1.00 57.59 308 SER A CA 1
ATOM 2362 C C . SER A 1 308 ? -9.281 1.778 1.438 1.00 57.59 308 SER A C 1
ATOM 2364 O O . SER A 1 308 ? -9.093 1.222 0.356 1.00 57.59 308 SER A O 1
ATOM 2366 N N . LEU A 1 309 ? -9.761 3.013 1.537 1.00 57.16 309 LEU A N 1
ATOM 2367 C CA . LEU A 1 309 ? -10.019 3.846 0.372 1.00 57.16 309 LEU A CA 1
ATOM 2368 C C . LEU A 1 309 ? -8.695 4.189 -0.332 1.00 57.16 309 LEU A C 1
ATOM 2370 O O . LEU A 1 309 ? -7.660 4.311 0.321 1.00 57.16 309 LEU A O 1
ATOM 2374 N N . LEU A 1 310 ? -8.730 4.330 -1.664 1.00 47.31 310 LEU A N 1
ATOM 2375 C CA . LEU A 1 310 ? -7.537 4.624 -2.470 1.00 47.31 310 LEU A CA 1
ATOM 2376 C C . LEU A 1 310 ? -6.757 5.833 -1.905 1.00 47.31 310 LEU A C 1
ATOM 2378 O O . LEU A 1 310 ? -7.387 6.852 -1.600 1.00 47.31 310 LEU A O 1
ATOM 2382 N N . PRO A 1 311 ? -5.416 5.740 -1.800 1.00 47.25 311 PRO A N 1
ATOM 2383 C CA . PRO A 1 311 ? -4.588 6.786 -1.206 1.00 47.25 311 PRO A CA 1
ATOM 2384 C C . PRO A 1 311 ? -4.612 8.076 -2.037 1.00 47.25 311 PRO A C 1
ATOM 2386 O O . PRO A 1 311 ? -4.897 8.056 -3.231 1.00 47.25 311 PRO A O 1
ATOM 2389 N N . PHE A 1 312 ? -4.223 9.194 -1.421 1.00 44.22 312 PHE A N 1
ATOM 2390 C CA . PHE A 1 312 ? -4.165 10.550 -2.001 1.00 44.22 312 PHE A CA 1
ATOM 2391 C C . PHE A 1 312 ? -3.194 10.706 -3.203 1.00 44.22 312 PHE A C 1
ATOM 2393 O O . PHE A 1 312 ? -3.220 11.694 -3.937 1.00 44.22 312 PHE A O 1
ATOM 2400 N N . LYS A 1 313 ? -2.350 9.696 -3.448 1.00 40.81 313 LYS A N 1
ATOM 2401 C CA . LYS A 1 313 ? -1.253 9.677 -4.436 1.00 40.81 313 LYS A CA 1
ATOM 2402 C C . LYS A 1 313 ? -1.643 9.973 -5.903 1.00 40.81 313 LYS A C 1
ATOM 2404 O O . LYS A 1 313 ? -0.875 10.676 -6.555 1.00 40.81 313 LYS A O 1
ATOM 2409 N N . PRO A 1 314 ? -2.791 9.520 -6.449 1.00 33.03 314 PRO A N 1
ATOM 2410 C CA . PRO A 1 314 ? -3.175 9.797 -7.839 1.00 33.03 314 PRO A CA 1
ATOM 2411 C C . PRO A 1 314 ? -3.522 11.271 -8.106 1.00 33.03 314 PRO A C 1
ATOM 2413 O O . PRO A 1 314 ? -3.510 11.705 -9.252 1.00 33.03 314 PRO A O 1
ATOM 2416 N N . VAL A 1 315 ? -3.841 12.034 -7.055 1.00 39.41 315 VAL A N 1
ATOM 2417 C CA . VAL A 1 315 ? -4.373 13.406 -7.132 1.00 39.41 315 VAL A CA 1
ATOM 2418 C C . VAL A 1 315 ? -3.251 14.457 -7.051 1.00 39.41 315 VAL A C 1
ATOM 2420 O O . VAL A 1 315 ? -3.377 15.534 -7.618 1.00 39.41 315 VAL A O 1
ATOM 2423 N N . LEU A 1 316 ? -2.108 14.137 -6.430 1.00 43.84 316 LEU A N 1
ATOM 2424 C CA . LEU A 1 316 ? -0.944 15.036 -6.306 1.00 43.84 316 LEU A CA 1
ATOM 2425 C C . LEU A 1 316 ? -0.042 15.095 -7.550 1.00 43.84 316 LEU A C 1
ATOM 2427 O O . LEU A 1 316 ? 0.705 16.059 -7.724 1.00 43.84 316 LEU A O 1
ATOM 2431 N N . LEU A 1 317 ? -0.095 14.087 -8.425 1.00 41.44 317 LEU A N 1
ATOM 2432 C CA . LEU A 1 317 ? 0.763 14.009 -9.614 1.00 41.44 317 LEU A CA 1
ATOM 2433 C C . LEU A 1 317 ? 0.643 15.261 -10.513 1.00 41.44 317 LEU A C 1
ATOM 2435 O O . LEU A 1 317 ? 1.671 15.861 -10.831 1.00 41.44 317 LEU A O 1
ATOM 2439 N N . PRO A 1 318 ? -0.571 15.737 -10.869 1.00 41.56 318 PRO A N 1
ATOM 2440 C CA . PRO A 1 318 ? -0.740 16.928 -11.711 1.00 41.56 318 PRO A CA 1
ATOM 2441 C C . PRO A 1 318 ? -0.173 18.213 -11.090 1.00 41.56 318 PRO A C 1
ATOM 2443 O O . PRO A 1 318 ? 0.214 19.139 -11.803 1.00 41.56 318 PRO A O 1
ATOM 2446 N N . VAL A 1 319 ? -0.098 18.267 -9.760 1.00 44.53 319 VAL A N 1
ATOM 2447 C CA . VAL A 1 319 ? 0.422 19.404 -8.997 1.00 44.53 319 VAL A CA 1
ATOM 2448 C C . VAL A 1 319 ? 1.954 19.424 -9.023 1.00 44.53 319 VAL A C 1
ATOM 2450 O O . VAL A 1 319 ? 2.546 20.465 -9.314 1.00 44.53 319 VAL A O 1
ATOM 2453 N N . VAL A 1 320 ? 2.598 18.261 -8.858 1.00 45.47 320 VAL A N 1
ATOM 2454 C CA . VAL A 1 320 ? 4.050 18.100 -9.063 1.00 45.47 320 VAL A CA 1
ATOM 2455 C C . VAL A 1 320 ? 4.443 18.381 -10.515 1.00 45.47 320 VAL A C 1
ATOM 2457 O O . VAL A 1 320 ? 5.442 19.057 -10.751 1.00 45.47 320 VAL A O 1
ATOM 2460 N N . PHE A 1 321 ? 3.625 17.969 -11.489 1.00 48.28 321 PHE A N 1
ATOM 2461 C CA . PHE A 1 321 ? 3.853 18.272 -12.906 1.00 48.28 321 PHE A CA 1
ATOM 2462 C C . PHE A 1 321 ? 3.814 19.774 -13.221 1.00 48.28 321 PHE A C 1
ATOM 2464 O O . PHE A 1 321 ? 4.669 20.270 -13.959 1.00 48.28 321 PHE A O 1
ATOM 2471 N N . ARG A 1 322 ? 2.851 20.520 -12.664 1.00 47.19 322 ARG A N 1
ATOM 2472 C CA . ARG A 1 322 ? 2.767 21.982 -12.847 1.00 47.19 322 ARG A CA 1
ATOM 2473 C C . ARG A 1 322 ? 3.935 22.707 -12.181 1.00 47.19 322 ARG A C 1
ATOM 2475 O O . ARG A 1 322 ? 4.541 23.579 -12.806 1.00 47.19 322 ARG A O 1
ATOM 2482 N N . TYR A 1 323 ? 4.301 22.294 -10.969 1.00 48.06 323 TYR A N 1
ATOM 2483 C CA . TYR A 1 323 ? 5.465 22.820 -10.256 1.00 48.06 323 TYR A CA 1
ATOM 2484 C C . TYR A 1 323 ? 6.779 22.554 -11.015 1.00 48.06 323 TYR A C 1
ATOM 2486 O O . TYR A 1 323 ? 7.559 23.477 -11.250 1.00 48.06 323 TYR A O 1
ATOM 2494 N N . ALA A 1 324 ? 6.998 21.325 -11.502 1.00 46.34 324 ALA A N 1
ATOM 2495 C CA . ALA A 1 324 ? 8.185 20.952 -12.279 1.00 46.34 324 ALA A CA 1
ATOM 2496 C C . ALA A 1 324 ? 8.328 21.748 -13.593 1.00 46.34 324 ALA A C 1
ATOM 2498 O O . ALA A 1 324 ? 9.436 21.929 -14.101 1.00 46.34 324 ALA A O 1
ATOM 2499 N N . ARG A 1 325 ? 7.225 22.284 -14.127 1.00 48.44 325 ARG A N 1
ATOM 2500 C CA . ARG A 1 325 ? 7.195 23.126 -15.334 1.00 48.44 325 ARG A CA 1
ATOM 2501 C C . ARG A 1 325 ? 7.249 24.632 -15.048 1.00 48.44 325 ARG A C 1
ATOM 2503 O O . ARG A 1 325 ? 7.222 25.417 -15.988 1.00 48.44 325 ARG A O 1
ATOM 2510 N N . GLY A 1 326 ? 7.381 25.043 -13.784 1.00 42.94 326 GLY A N 1
ATOM 2511 C CA . GLY A 1 326 ? 7.470 26.455 -13.397 1.00 42.94 326 GLY A CA 1
ATOM 2512 C C . GLY A 1 326 ? 6.151 27.227 -13.527 1.00 42.94 326 GLY A C 1
ATOM 2513 O O . GLY A 1 326 ? 6.180 28.443 -13.693 1.00 42.94 326 GLY A O 1
ATOM 2514 N N . MET A 1 327 ? 5.007 26.535 -13.488 1.00 42.12 327 MET A N 1
ATOM 2515 C CA . MET A 1 327 ? 3.674 27.146 -13.575 1.00 42.12 327 MET A CA 1
ATOM 2516 C C . MET A 1 327 ? 3.178 27.613 -12.193 1.00 42.12 327 MET A C 1
ATOM 2518 O O . MET A 1 327 ? 3.509 26.993 -11.181 1.00 42.12 327 MET A O 1
ATOM 2522 N N . SER A 1 328 ? 2.359 28.676 -12.144 1.00 41.50 328 SER A N 1
ATOM 2523 C CA . SER A 1 328 ? 1.728 29.160 -10.905 1.00 41.50 328 SER A CA 1
ATOM 2524 C C . SER A 1 328 ? 0.749 28.121 -10.340 1.00 41.50 328 SER A C 1
ATOM 2526 O O . SER A 1 328 ? -0.024 27.489 -11.065 1.00 41.50 328 SER A O 1
ATOM 2528 N N . VAL A 1 329 ? 0.781 27.929 -9.019 1.00 43.34 329 VAL A N 1
ATOM 2529 C CA . VAL A 1 329 ? -0.113 27.013 -8.297 1.00 43.34 329 VAL A CA 1
ATOM 2530 C C . VAL A 1 329 ? -1.200 27.842 -7.604 1.00 43.34 329 VAL A C 1
ATOM 2532 O O . VAL A 1 329 ? -1.211 28.002 -6.393 1.00 43.34 329 VAL A O 1
ATOM 2535 N N . GLU A 1 330 ? -2.101 28.441 -8.383 1.00 36.62 330 GLU A N 1
ATOM 2536 C CA . GLU A 1 330 ? -3.013 29.504 -7.906 1.00 36.62 330 GLU A CA 1
ATOM 2537 C C . GLU A 1 330 ? -4.067 29.069 -6.870 1.00 36.62 330 GLU A C 1
ATOM 2539 O O . GLU A 1 330 ? -4.707 29.917 -6.264 1.00 36.62 330 GLU A O 1
ATOM 2544 N N . HIS A 1 331 ? -4.254 27.768 -6.633 1.00 38.56 331 HIS A N 1
ATOM 2545 C CA . HIS A 1 331 ? -5.337 27.244 -5.781 1.00 38.56 331 HIS A CA 1
ATOM 2546 C C . HIS A 1 331 ? -4.842 26.298 -4.677 1.00 38.56 331 HIS A C 1
ATOM 2548 O O . HIS A 1 331 ? -5.640 25.634 -4.021 1.00 38.56 331 HIS A O 1
ATOM 2554 N N . TRP A 1 332 ? -3.524 26.195 -4.499 1.00 40.81 332 TRP A N 1
ATOM 2555 C CA . TRP A 1 332 ? -2.882 25.266 -3.573 1.00 40.81 332 TRP A CA 1
ATOM 2556 C C . TRP A 1 332 ? -1.697 25.972 -2.928 1.00 40.81 332 TRP A C 1
ATOM 2558 O O . TRP A 1 332 ? -0.658 26.182 -3.555 1.00 40.81 332 TRP A O 1
ATOM 2568 N N . MET A 1 333 ? -1.858 26.347 -1.664 1.00 39.12 333 MET A N 1
ATOM 2569 C CA . MET A 1 333 ? -0.764 26.897 -0.880 1.00 39.12 333 MET A CA 1
ATOM 2570 C C . MET A 1 333 ? 0.191 25.762 -0.513 1.00 39.12 333 MET A C 1
ATOM 2572 O O . MET A 1 333 ? -0.014 25.054 0.469 1.00 39.12 333 MET A O 1
ATOM 2576 N N . TYR A 1 334 ? 1.236 25.581 -1.319 1.00 38.59 334 TYR A N 1
ATOM 2577 C CA . TYR A 1 334 ? 2.425 24.867 -0.871 1.00 38.59 334 TYR A CA 1
ATOM 2578 C C . TYR A 1 334 ? 3.169 25.754 0.116 1.00 38.59 334 TYR A C 1
ATOM 2580 O O . TYR A 1 334 ? 3.504 26.896 -0.194 1.00 38.59 334 TYR A O 1
ATOM 2588 N N . SER A 1 335 ? 3.435 25.224 1.304 1.00 39.72 335 SER A N 1
ATOM 2589 C CA . SER A 1 335 ? 4.155 25.884 2.392 1.00 39.72 335 SER A CA 1
ATOM 2590 C C . SER A 1 335 ? 5.665 26.002 2.118 1.00 39.72 335 SER A C 1
ATOM 2592 O O . SER A 1 335 ? 6.497 25.755 2.989 1.00 39.72 335 SER A O 1
ATOM 2594 N N . ASP A 1 336 ? 6.052 26.460 0.927 1.00 40.50 336 ASP A N 1
ATOM 2595 C CA . ASP A 1 336 ? 7.387 27.006 0.710 1.00 40.50 336 ASP A CA 1
ATOM 2596 C C . ASP A 1 336 ? 7.282 28.485 0.311 1.00 40.50 336 ASP A C 1
ATOM 2598 O O . ASP A 1 336 ? 6.862 28.810 -0.796 1.00 40.50 336 ASP A O 1
ATOM 2602 N N . ARG A 1 337 ? 7.718 29.365 1.230 1.00 39.94 337 ARG A N 1
ATOM 2603 C CA . ARG A 1 337 ? 7.912 30.835 1.113 1.00 39.94 337 ARG A CA 1
ATOM 2604 C C . ARG A 1 337 ? 6.771 31.792 1.502 1.00 39.94 337 ARG A C 1
ATOM 2606 O O . ARG A 1 337 ? 6.358 32.637 0.718 1.00 39.94 337 ARG A O 1
ATOM 2613 N N . TYR A 1 338 ? 6.474 31.844 2.803 1.00 37.47 338 TYR A N 1
ATOM 2614 C CA . TYR A 1 338 ? 6.054 33.086 3.492 1.00 37.47 338 TYR A CA 1
ATOM 2615 C C . TYR A 1 338 ? 7.193 33.707 4.334 1.00 37.47 338 TYR A C 1
ATOM 2617 O O . TYR A 1 338 ? 6.981 34.164 5.457 1.00 37.47 338 TYR A O 1
ATOM 2625 N N . GLY A 1 339 ? 8.433 33.679 3.824 1.00 34.84 339 GLY A N 1
ATOM 2626 C CA . GLY A 1 339 ? 9.604 34.305 4.464 1.00 34.84 339 GLY A CA 1
ATOM 2627 C C . GLY A 1 339 ? 10.163 33.533 5.665 1.00 34.84 339 GLY A C 1
ATOM 2628 O O . GLY A 1 339 ? 10.039 33.980 6.804 1.00 34.84 339 GLY A O 1
ATOM 2629 N N . ARG A 1 340 ? 10.745 32.348 5.433 1.00 38.31 340 ARG A N 1
ATOM 2630 C CA . ARG A 1 340 ? 11.781 31.794 6.322 1.00 38.31 340 ARG A CA 1
ATOM 2631 C C . ARG A 1 340 ? 13.120 32.237 5.743 1.00 38.31 340 ARG A C 1
ATOM 2633 O O . ARG A 1 340 ? 13.750 31.481 5.012 1.00 38.31 340 ARG A O 1
ATOM 2640 N N . ASP A 1 341 ? 13.471 33.484 6.015 1.00 33.59 341 ASP A N 1
ATOM 2641 C CA . ASP A 1 341 ? 14.860 33.897 5.922 1.00 33.59 341 ASP A CA 1
ATOM 2642 C C . ASP A 1 341 ? 15.549 33.426 7.217 1.00 33.59 341 ASP A C 1
ATOM 2644 O O . ASP A 1 341 ? 15.051 33.629 8.322 1.00 33.59 341 ASP A O 1
ATOM 2648 N N . GLU A 1 342 ? 16.661 32.726 7.019 1.00 31.00 342 GLU A N 1
ATOM 2649 C CA . GLU A 1 342 ? 17.790 32.525 7.939 1.00 31.00 342 GLU A CA 1
ATOM 2650 C C . GLU A 1 342 ? 17.824 31.321 8.900 1.00 31.00 342 GLU A C 1
ATOM 2652 O O . GLU A 1 342 ? 18.838 30.628 8.855 1.00 31.00 342 GLU A O 1
ATOM 2657 N N . ASP A 1 343 ? 16.788 30.931 9.650 1.00 29.64 343 ASP A N 1
ATOM 2658 C CA . ASP A 1 343 ? 16.976 29.869 10.668 1.00 29.64 343 ASP A CA 1
ATOM 2659 C C . ASP A 1 343 ? 16.070 28.638 10.493 1.00 29.64 343 ASP A C 1
ATOM 2661 O O . ASP A 1 343 ? 14.852 28.651 10.677 1.00 29.64 343 ASP A O 1
ATOM 2665 N N . GLY A 1 344 ? 16.695 27.530 10.086 1.00 43.91 344 GLY A N 1
ATOM 2666 C CA . GLY A 1 344 ? 16.031 26.303 9.661 1.00 43.91 344 GLY A CA 1
ATOM 2667 C C . GLY A 1 344 ? 15.191 25.596 10.730 1.00 43.91 344 GLY A C 1
ATOM 2668 O O . GLY A 1 344 ? 15.718 25.105 11.719 1.00 43.91 344 GLY A O 1
ATOM 2669 N N . ALA A 1 345 ? 13.904 25.388 10.437 1.00 32.53 345 ALA A N 1
ATOM 2670 C CA . ALA A 1 345 ? 13.103 24.268 10.943 1.00 32.53 345 ALA A CA 1
ATOM 2671 C C . ALA A 1 345 ? 11.808 24.096 10.126 1.00 32.53 345 ALA A C 1
ATOM 2673 O O . ALA A 1 345 ? 10.996 25.011 10.062 1.00 32.53 345 ALA A O 1
ATOM 2674 N N . GLY A 1 346 ? 11.573 22.909 9.548 1.00 38.91 346 GLY A N 1
ATOM 2675 C CA . GLY A 1 346 ? 10.278 22.227 9.721 1.00 38.91 346 GLY A CA 1
ATOM 2676 C C . GLY A 1 346 ? 9.368 21.915 8.521 1.00 38.91 346 GLY A C 1
ATOM 2677 O O . GLY A 1 346 ? 8.848 20.809 8.481 1.00 38.91 346 GLY A O 1
ATOM 2678 N N . GLY A 1 347 ? 9.151 22.805 7.549 1.00 34.50 347 GLY A N 1
ATOM 2679 C CA . GLY A 1 347 ? 7.910 22.739 6.737 1.00 34.50 347 GLY A CA 1
ATOM 2680 C C . GLY A 1 347 ? 7.960 22.089 5.349 1.00 34.50 347 GLY A C 1
ATOM 2681 O O . GLY A 1 347 ? 7.082 22.363 4.554 1.00 34.50 347 GLY A O 1
ATOM 2682 N N . GLY A 1 348 ? 8.973 21.286 5.019 1.00 40.22 348 GLY A N 1
ATOM 2683 C CA . GLY A 1 348 ? 9.056 20.614 3.708 1.00 40.22 348 GLY A CA 1
ATOM 2684 C C . GLY A 1 348 ? 8.922 19.093 3.764 1.00 40.22 348 GLY A C 1
ATOM 2685 O O . GLY A 1 348 ? 9.055 18.430 2.744 1.00 40.22 348 GLY A O 1
ATOM 2686 N N . LYS A 1 349 ? 8.728 18.499 4.948 1.00 41.81 349 LYS A N 1
ATOM 2687 C CA . LYS A 1 349 ? 8.885 17.046 5.118 1.00 41.81 349 LYS A CA 1
ATOM 2688 C C . LYS A 1 349 ? 7.875 16.233 4.310 1.00 41.81 349 LYS A C 1
ATOM 2690 O O . LYS A 1 349 ? 8.294 15.211 3.779 1.00 41.81 349 LYS A O 1
ATOM 2695 N N . GLY A 1 350 ? 6.610 16.642 4.194 1.00 40.50 350 GLY A N 1
ATOM 2696 C CA . GLY A 1 350 ? 5.613 15.884 3.438 1.00 40.50 350 GLY A CA 1
ATOM 2697 C C . GLY A 1 350 ? 5.918 15.869 1.945 1.00 40.50 350 GLY A C 1
ATOM 2698 O O . GLY A 1 350 ? 5.991 14.792 1.359 1.00 40.50 350 GLY A O 1
ATOM 2699 N N . LEU A 1 351 ? 6.204 17.031 1.343 1.00 44.38 351 LEU A N 1
ATOM 2700 C CA . LEU A 1 351 ? 6.578 17.114 -0.074 1.00 44.38 351 LEU A CA 1
ATOM 2701 C C . LEU A 1 351 ? 7.948 16.489 -0.357 1.00 44.38 351 LEU A C 1
ATOM 2703 O O . LEU A 1 351 ? 8.075 15.772 -1.341 1.00 44.38 351 LEU A O 1
ATOM 2707 N N . THR A 1 352 ? 8.961 16.707 0.486 1.00 45.69 352 THR A N 1
ATOM 2708 C CA . THR A 1 352 ? 10.281 16.083 0.304 1.00 45.69 352 THR A CA 1
ATOM 2709 C C . THR A 1 352 ? 10.180 14.564 0.421 1.00 45.69 352 THR A C 1
ATOM 2711 O O . THR A 1 352 ? 10.671 13.870 -0.455 1.00 45.69 352 THR A O 1
ATOM 2714 N N . ASN A 1 353 ? 9.463 14.026 1.415 1.00 44.91 353 ASN A N 1
ATOM 2715 C CA . ASN A 1 353 ? 9.244 12.580 1.518 1.00 44.91 353 ASN A CA 1
ATOM 2716 C C . ASN A 1 353 ? 8.386 12.045 0.358 1.00 44.91 353 ASN A C 1
ATOM 2718 O O . ASN A 1 353 ? 8.595 10.920 -0.094 1.00 44.91 353 ASN A O 1
ATOM 2722 N N . PHE A 1 354 ? 7.415 12.824 -0.130 1.00 43.81 354 PHE A N 1
ATOM 2723 C CA . PHE A 1 354 ? 6.616 12.475 -1.303 1.00 43.81 354 PHE A CA 1
ATOM 2724 C C . PHE A 1 354 ? 7.487 12.437 -2.562 1.00 43.81 354 PHE A C 1
ATOM 2726 O O . PHE A 1 354 ? 7.502 11.426 -3.244 1.00 43.81 354 PHE A O 1
ATOM 2733 N N . MET A 1 355 ? 8.281 13.469 -2.841 1.00 46.62 355 MET A N 1
ATOM 2734 C CA . MET A 1 355 ? 9.195 13.529 -3.986 1.00 46.62 355 MET A CA 1
ATOM 2735 C C . MET A 1 355 ? 10.275 12.442 -3.912 1.00 46.62 355 MET A C 1
ATOM 2737 O O . MET A 1 355 ? 10.443 11.705 -4.880 1.00 46.62 355 MET A O 1
ATOM 2741 N N . ASP A 1 356 ? 10.906 12.252 -2.749 1.00 45.25 356 ASP A N 1
ATOM 2742 C CA . ASP A 1 356 ? 11.901 11.195 -2.506 1.00 45.25 356 ASP A CA 1
ATOM 2743 C C . ASP A 1 356 ? 11.326 9.781 -2.712 1.00 45.25 356 ASP A C 1
ATOM 2745 O O . ASP A 1 356 ? 12.065 8.853 -3.030 1.00 45.25 356 ASP A O 1
ATOM 2749 N N . SER A 1 357 ? 10.011 9.593 -2.534 1.00 41.81 357 SER A N 1
ATOM 2750 C CA . SER A 1 357 ? 9.337 8.297 -2.719 1.00 41.81 357 SER A CA 1
ATOM 2751 C C . SER A 1 357 ? 8.589 8.148 -4.046 1.00 41.81 357 SER A C 1
ATOM 2753 O O . SER A 1 357 ? 8.139 7.043 -4.355 1.00 41.81 357 SER A O 1
ATOM 2755 N N . THR A 1 358 ? 8.439 9.230 -4.816 1.00 42.44 358 THR A N 1
ATOM 2756 C CA . THR A 1 358 ? 7.574 9.279 -6.008 1.00 42.44 358 THR A CA 1
ATOM 2757 C C . THR A 1 358 ? 8.340 9.565 -7.295 1.00 42.44 358 THR A C 1
ATOM 2759 O O . THR A 1 358 ? 7.778 9.294 -8.348 1.00 42.44 358 THR A O 1
ATOM 2762 N N . PHE A 1 359 ? 9.597 10.037 -7.266 1.00 51.16 359 PHE A N 1
ATOM 2763 C CA . PHE A 1 359 ? 10.436 10.039 -8.473 1.00 51.16 359 PHE A CA 1
ATOM 2764 C C . PHE A 1 359 ? 10.986 8.635 -8.728 1.00 51.16 359 PHE A C 1
ATOM 2766 O O . PHE A 1 359 ? 11.852 8.176 -7.984 1.00 51.16 359 PHE A O 1
ATOM 2773 N N . PRO A 1 360 ? 10.508 7.934 -9.765 1.00 44.56 360 PRO A N 1
ATOM 2774 C CA . PRO A 1 360 ? 10.816 6.522 -9.935 1.00 44.56 360 PRO A CA 1
ATOM 2775 C C . PRO A 1 360 ? 12.257 6.248 -10.407 1.00 44.56 360 PRO A C 1
ATOM 2777 O O . PRO A 1 360 ? 12.661 5.087 -10.411 1.00 44.56 360 PRO A O 1
ATOM 2780 N N . GLU A 1 361 ? 13.058 7.269 -10.751 1.00 51.88 361 GLU A N 1
ATOM 2781 C CA . GLU A 1 361 ? 14.356 7.057 -11.417 1.00 51.88 361 GLU A CA 1
ATOM 2782 C C . GLU A 1 361 ? 15.563 7.838 -10.866 1.00 51.88 361 GLU A C 1
ATOM 2784 O O . GLU A 1 361 ? 16.684 7.527 -11.258 1.00 51.88 361 GLU A O 1
ATOM 2789 N N . PHE A 1 362 ? 15.408 8.769 -9.912 1.00 64.25 362 PHE A N 1
ATOM 2790 C CA . PHE A 1 362 ? 16.567 9.427 -9.276 1.00 64.25 362 PHE A CA 1
ATOM 2791 C C . PHE A 1 362 ? 17.136 8.553 -8.149 1.00 64.25 362 PHE A C 1
ATOM 2793 O O . PHE A 1 362 ? 16.921 8.793 -6.960 1.00 64.25 362 PHE A O 1
ATOM 2800 N N . GLN A 1 363 ? 17.824 7.477 -8.526 1.00 65.81 363 GLN A N 1
ATOM 2801 C CA . GLN A 1 363 ? 18.285 6.463 -7.580 1.00 65.81 363 GLN A CA 1
ATOM 2802 C C . GLN A 1 363 ? 19.530 6.919 -6.817 1.00 65.81 363 GLN A C 1
ATOM 2804 O O . GLN A 1 363 ? 20.476 7.467 -7.384 1.00 65.81 363 GLN A O 1
ATOM 2809 N N . ARG A 1 364 ? 19.563 6.655 -5.509 1.00 76.81 364 ARG A N 1
ATOM 2810 C CA . ARG A 1 364 ? 20.785 6.774 -4.712 1.00 76.81 364 ARG A CA 1
ATOM 2811 C C . ARG A 1 364 ? 21.471 5.415 -4.644 1.00 76.81 364 ARG A C 1
ATOM 2813 O O . ARG A 1 364 ? 20.916 4.475 -4.081 1.00 76.81 364 ARG A O 1
ATOM 2820 N N . HIS A 1 365 ? 22.677 5.312 -5.186 1.00 80.81 365 HIS A N 1
ATOM 2821 C CA . HIS A 1 365 ? 23.472 4.097 -5.081 1.00 80.81 365 HIS A CA 1
ATOM 2822 C C . HIS A 1 365 ? 24.223 4.064 -3.751 1.00 80.81 365 HIS A C 1
ATOM 2824 O O . HIS A 1 365 ? 25.029 4.943 -3.447 1.00 80.81 365 HIS A O 1
ATOM 2830 N N . GLU A 1 366 ? 23.956 3.019 -2.973 1.00 79.62 366 GLU A N 1
ATOM 2831 C CA . GLU A 1 366 ? 24.645 2.726 -1.708 1.00 79.62 366 GLU A CA 1
ATOM 2832 C C . GLU A 1 366 ? 25.595 1.523 -1.834 1.00 79.62 366 GLU A C 1
ATOM 2834 O O . GLU A 1 366 ? 26.471 1.325 -0.997 1.00 79.62 366 GLU A O 1
ATOM 2839 N N . SER A 1 367 ? 25.451 0.742 -2.908 1.00 85.88 367 SER A N 1
ATOM 2840 C CA . SER A 1 367 ? 26.244 -0.448 -3.215 1.00 85.88 367 SER A CA 1
ATOM 2841 C C . SER A 1 367 ? 27.269 -0.154 -4.307 1.00 85.88 367 SER A C 1
ATOM 2843 O O . SER A 1 367 ? 26.936 0.388 -5.364 1.00 85.88 367 SER A O 1
ATOM 2845 N N . ALA A 1 368 ? 28.513 -0.580 -4.080 1.00 86.00 368 ALA A N 1
ATOM 2846 C CA . ALA A 1 368 ? 29.579 -0.507 -5.076 1.00 86.00 368 ALA A CA 1
ATOM 2847 C C . ALA A 1 368 ? 29.251 -1.341 -6.328 1.00 86.00 368 ALA A C 1
ATOM 2849 O O . ALA A 1 368 ? 29.562 -0.935 -7.446 1.00 86.00 368 ALA A O 1
ATOM 2850 N N . ALA A 1 369 ? 28.592 -2.493 -6.161 1.00 83.88 369 ALA A N 1
ATOM 2851 C CA . ALA A 1 369 ? 28.216 -3.354 -7.280 1.00 83.88 369 ALA A CA 1
ATOM 2852 C C . ALA A 1 369 ? 27.180 -2.671 -8.185 1.00 83.88 369 ALA A C 1
ATOM 2854 O O . ALA A 1 369 ? 27.364 -2.628 -9.403 1.00 83.88 369 ALA A O 1
ATOM 2855 N N . ASP A 1 370 ? 26.159 -2.058 -7.583 1.00 83.19 370 ASP A N 1
ATOM 2856 C CA . ASP A 1 370 ? 25.069 -1.407 -8.314 1.00 83.19 370 ASP A CA 1
ATOM 2857 C C . ASP A 1 370 ? 25.554 -0.131 -8.997 1.00 83.19 370 ASP A C 1
ATOM 2859 O O . ASP A 1 370 ? 25.263 0.088 -10.171 1.00 83.19 370 ASP A O 1
ATOM 2863 N N . LEU A 1 371 ? 26.361 0.676 -8.296 1.00 87.38 371 LEU A N 1
ATOM 2864 C CA . LEU A 1 371 ? 26.971 1.873 -8.867 1.00 87.38 371 LEU A CA 1
ATOM 2865 C C . LEU A 1 371 ? 27.869 1.520 -10.055 1.00 87.38 371 LEU A C 1
ATOM 2867 O O . LEU A 1 371 ? 27.803 2.174 -11.092 1.00 87.38 371 LEU A O 1
ATOM 2871 N N . LYS A 1 372 ? 28.693 0.473 -9.932 1.00 87.44 372 LYS A N 1
ATOM 2872 C CA . LYS A 1 372 ? 29.589 0.034 -11.006 1.00 87.44 372 LYS A CA 1
ATOM 2873 C C . LYS A 1 372 ? 28.814 -0.502 -12.206 1.00 87.44 372 LYS A C 1
ATOM 2875 O O . LYS A 1 372 ? 29.157 -0.172 -13.336 1.00 87.44 372 LYS A O 1
ATOM 2880 N N . GLN A 1 373 ? 27.772 -1.299 -11.976 1.00 87.88 373 GLN A N 1
ATOM 2881 C CA . GLN A 1 373 ? 26.922 -1.833 -13.039 1.00 87.88 373 GLN A CA 1
ATOM 2882 C C . GLN A 1 373 ? 26.140 -0.723 -13.750 1.00 87.88 373 GLN A C 1
ATOM 2884 O O . GLN A 1 373 ? 26.093 -0.697 -14.979 1.00 87.88 373 GLN A O 1
ATOM 2889 N N . TRP A 1 374 ? 25.561 0.208 -12.989 1.00 88.19 374 TRP A N 1
ATOM 2890 C CA . TRP A 1 374 ? 24.841 1.358 -13.523 1.00 88.19 374 TRP A CA 1
ATOM 2891 C C . TRP A 1 374 ? 25.796 2.251 -14.319 1.00 88.19 374 TRP A C 1
ATOM 2893 O O . TRP A 1 374 ? 25.567 2.505 -15.496 1.00 88.19 374 TRP A O 1
ATOM 2903 N N . PHE A 1 375 ? 26.931 2.645 -13.743 1.00 87.81 375 PHE A N 1
ATOM 2904 C CA . PHE A 1 375 ? 27.872 3.549 -14.402 1.00 87.81 375 PHE A CA 1
ATOM 2905 C C . PHE A 1 375 ? 28.597 2.924 -15.603 1.00 87.81 375 PHE A C 1
ATOM 2907 O O . PHE A 1 375 ? 29.176 3.664 -16.387 1.00 87.81 375 PHE A O 1
ATOM 2914 N N . ALA A 1 376 ? 28.582 1.596 -15.781 1.00 83.19 376 ALA A N 1
ATOM 2915 C CA . ALA A 1 376 ? 29.270 0.904 -16.877 1.00 83.19 376 ALA A CA 1
ATOM 2916 C C . ALA A 1 376 ? 28.556 0.964 -18.239 1.00 83.19 376 ALA A C 1
ATOM 2918 O O . ALA A 1 376 ? 29.160 0.594 -19.243 1.00 83.19 376 ALA A O 1
ATOM 2919 N N . SER A 1 377 ? 27.294 1.391 -18.300 1.00 80.56 377 SER A N 1
ATOM 2920 C CA . SER A 1 377 ? 26.538 1.408 -19.559 1.00 80.56 377 SER A CA 1
ATOM 2921 C C . SER A 1 377 ? 26.913 2.590 -20.454 1.00 80.56 377 SER A C 1
ATOM 2923 O O . SER A 1 377 ? 27.131 3.692 -19.963 1.00 80.56 377 SER A O 1
ATOM 2925 N N . ASP A 1 378 ? 26.820 2.388 -21.769 1.00 71.38 378 ASP A N 1
ATOM 2926 C CA . ASP A 1 378 ? 27.153 3.401 -22.783 1.00 71.38 378 ASP A CA 1
ATOM 2927 C C . ASP A 1 378 ? 26.081 4.491 -22.982 1.00 71.38 378 ASP A C 1
ATOM 2929 O O . ASP A 1 378 ? 26.359 5.521 -23.598 1.00 71.38 378 ASP A O 1
ATOM 2933 N N . ALA A 1 379 ? 24.863 4.292 -22.461 1.00 74.00 379 ALA A N 1
ATOM 2934 C CA . ALA A 1 379 ? 23.814 5.316 -22.454 1.00 74.00 379 ALA A CA 1
ATOM 2935 C C . ALA A 1 379 ? 24.205 6.553 -21.608 1.00 74.00 379 ALA A C 1
ATOM 2937 O O . ALA A 1 379 ? 24.943 6.392 -20.632 1.00 74.00 379 ALA A O 1
ATOM 2938 N N . PRO A 1 380 ? 23.689 7.760 -21.922 1.00 80.81 380 PRO A N 1
ATOM 2939 C CA . PRO A 1 380 ? 23.987 8.984 -21.178 1.00 80.81 380 PRO A CA 1
ATOM 2940 C C . PRO A 1 380 ? 23.557 8.897 -19.708 1.00 80.81 380 PRO A C 1
ATOM 2942 O O . PRO A 1 380 ? 22.392 8.625 -19.399 1.00 80.81 380 PRO A O 1
ATOM 2945 N N . ARG A 1 381 ? 24.498 9.136 -18.792 1.00 87.81 381 ARG A N 1
ATOM 2946 C CA . ARG A 1 381 ? 24.291 9.015 -17.341 1.00 87.81 381 ARG A CA 1
ATOM 2947 C C . ARG A 1 381 ? 24.848 10.211 -16.602 1.00 87.81 381 ARG A C 1
ATOM 2949 O O . ARG A 1 381 ? 25.980 10.615 -16.852 1.00 87.81 381 ARG A O 1
ATOM 2956 N N . ILE A 1 382 ? 24.074 10.722 -15.653 1.00 88.50 382 ILE A N 1
ATOM 2957 C CA . ILE A 1 382 ? 24.437 11.865 -14.818 1.00 88.50 382 ILE A CA 1
ATOM 2958 C C . ILE A 1 382 ? 24.479 11.405 -13.360 1.00 88.50 382 ILE A C 1
ATOM 2960 O O . ILE A 1 382 ? 23.448 11.085 -12.771 1.00 88.50 382 ILE A O 1
ATOM 2964 N N . LEU A 1 383 ? 25.677 11.364 -12.775 1.00 89.00 383 LEU A N 1
ATOM 2965 C CA . LEU A 1 383 ? 25.894 11.003 -11.377 1.00 89.00 383 LEU A CA 1
ATOM 2966 C C . LEU A 1 383 ? 26.214 12.241 -10.537 1.00 89.00 383 LEU A C 1
ATOM 2968 O O . LEU A 1 383 ? 27.217 12.924 -10.750 1.00 89.00 383 LEU A O 1
ATOM 2972 N N . VAL A 1 384 ? 25.381 12.476 -9.530 1.00 88.00 384 VAL A N 1
ATOM 2973 C CA . VAL A 1 384 ? 25.564 13.496 -8.498 1.00 88.00 384 VAL A CA 1
ATOM 2974 C C . VAL A 1 384 ? 26.338 12.886 -7.328 1.00 88.00 384 VAL A C 1
ATOM 2976 O O . VAL A 1 384 ? 25.835 12.029 -6.604 1.00 88.00 384 VAL A O 1
ATOM 2979 N N . VAL A 1 385 ? 27.569 13.332 -7.119 1.00 88.19 385 VAL A N 1
ATOM 2980 C CA . VAL A 1 385 ? 28.469 12.839 -6.071 1.00 88.19 385 VAL A CA 1
ATOM 2981 C C . VAL A 1 385 ? 28.512 13.835 -4.916 1.00 88.19 385 VAL A C 1
ATOM 2983 O O . VAL A 1 385 ? 28.774 15.016 -5.136 1.00 88.19 385 VAL A O 1
ATOM 2986 N N . GLY A 1 386 ? 28.284 13.375 -3.686 1.00 82.25 386 GLY A N 1
ATOM 2987 C CA . GLY A 1 386 ? 28.248 14.236 -2.496 1.00 82.25 386 GLY A CA 1
ATOM 2988 C C . GLY A 1 386 ? 28.397 13.466 -1.179 1.00 82.25 386 GLY A C 1
ATOM 2989 O O . GLY A 1 386 ? 28.665 12.272 -1.203 1.00 82.25 386 GLY A O 1
ATOM 2990 N N . PRO A 1 387 ? 28.276 14.112 -0.010 1.00 72.62 387 PRO A N 1
ATOM 2991 C CA . PRO A 1 387 ? 28.500 13.468 1.289 1.00 72.62 387 PRO A CA 1
ATOM 2992 C C . PRO A 1 387 ? 27.386 12.489 1.720 1.00 72.62 387 PRO A C 1
ATOM 2994 O O . PRO A 1 387 ? 26.195 12.756 1.559 1.00 72.62 387 PRO A O 1
ATOM 2997 N N . SER A 1 388 ? 27.787 11.382 2.359 1.00 52.62 388 SER A N 1
ATOM 2998 C CA . SER A 1 388 ? 26.940 10.277 2.854 1.00 52.62 388 SER A CA 1
ATOM 2999 C C . SER A 1 388 ? 25.927 10.726 3.896 1.00 52.62 388 SER A C 1
ATOM 3001 O O . SER A 1 388 ? 24.777 10.281 3.862 1.00 52.62 388 SER A O 1
ATOM 3003 N N . SER A 1 389 ? 26.317 11.655 4.772 1.00 46.00 389 SER A N 1
ATOM 3004 C CA . SER A 1 389 ? 25.438 12.313 5.734 1.00 46.00 389 SER A CA 1
ATOM 3005 C C . SER A 1 389 ? 24.856 13.608 5.158 1.00 46.00 389 SER A C 1
ATOM 3007 O O . SER A 1 389 ? 25.139 14.711 5.622 1.00 46.00 389 SER A O 1
ATOM 3009 N N . SER A 1 390 ? 23.932 13.473 4.214 1.00 42.31 390 SER A N 1
ATOM 3010 C CA . SER A 1 390 ? 22.914 14.490 3.919 1.00 42.31 390 SER A CA 1
ATOM 3011 C C . SER A 1 390 ? 21.866 14.621 5.047 1.00 42.31 390 SER A C 1
ATOM 3013 O O . SER A 1 390 ? 20.774 15.156 4.854 1.00 42.31 390 SER A O 1
ATOM 3015 N N . SER A 1 391 ? 22.183 14.162 6.265 1.00 44.91 391 SER A N 1
ATOM 3016 C CA . SER A 1 391 ? 21.400 14.411 7.468 1.00 44.91 391 SER A CA 1
ATOM 3017 C C . SER A 1 391 ? 21.436 15.905 7.812 1.00 44.91 391 SER A C 1
ATOM 3019 O O . SER A 1 391 ? 22.461 16.448 8.212 1.00 44.91 391 SER A O 1
ATOM 3021 N N . ARG A 1 392 ? 20.267 16.536 7.678 1.00 39.50 392 ARG A N 1
ATOM 3022 C CA . ARG A 1 392 ? 19.871 17.901 8.084 1.00 39.50 392 ARG A CA 1
ATOM 3023 C C . ARG A 1 392 ? 20.287 19.080 7.197 1.00 39.50 392 ARG A C 1
ATOM 3025 O O . ARG A 1 392 ? 19.439 19.945 7.033 1.00 39.50 392 ARG A O 1
ATOM 3032 N N . ALA A 1 393 ? 21.464 19.118 6.571 1.00 36.81 393 ALA A N 1
ATOM 3033 C CA . ALA A 1 393 ? 21.842 20.271 5.725 1.00 36.81 393 ALA A CA 1
ATOM 3034 C C . ALA A 1 393 ? 21.389 20.158 4.252 1.00 36.81 393 ALA A C 1
ATOM 3036 O O . ALA A 1 393 ? 21.085 21.157 3.614 1.00 36.81 393 ALA A O 1
ATOM 3037 N N . ALA A 1 394 ? 21.268 18.943 3.715 1.00 38.78 394 ALA A N 1
ATOM 3038 C CA . ALA A 1 394 ? 20.897 18.697 2.314 1.00 38.78 394 ALA A CA 1
ATOM 3039 C C . ALA A 1 394 ? 19.392 18.404 2.115 1.00 38.78 394 ALA A C 1
ATOM 3041 O O . ALA A 1 394 ? 18.992 17.817 1.118 1.00 38.78 394 ALA A O 1
ATOM 3042 N N . LYS A 1 395 ? 18.556 18.844 3.068 1.00 48.91 395 LYS A N 1
ATOM 3043 C CA . LYS A 1 395 ? 17.090 18.952 2.920 1.00 48.91 395 LYS A CA 1
ATOM 3044 C C . LYS A 1 395 ? 16.644 20.330 2.408 1.00 48.91 395 LYS A C 1
ATOM 3046 O O . LYS A 1 395 ? 15.456 20.633 2.421 1.00 48.91 395 LYS A O 1
ATOM 3051 N N . ALA A 1 396 ? 17.584 21.192 2.030 1.00 51.03 396 ALA A N 1
ATOM 3052 C CA . ALA A 1 396 ? 17.284 22.547 1.611 1.00 51.03 396 ALA A CA 1
ATOM 3053 C C . ALA A 1 396 ? 16.779 22.566 0.165 1.00 51.03 396 ALA A C 1
ATOM 3055 O O . ALA A 1 396 ? 17.287 21.853 -0.699 1.00 51.03 396 ALA A O 1
ATOM 3056 N N . VAL A 1 397 ? 15.812 23.443 -0.073 1.00 46.06 397 VAL A N 1
ATOM 3057 C CA . VAL A 1 397 ? 15.281 23.925 -1.357 1.00 46.06 397 VAL A CA 1
ATOM 3058 C C . VAL A 1 397 ? 16.324 23.992 -2.496 1.00 46.06 397 VAL A C 1
ATOM 3060 O O . VAL A 1 397 ? 15.971 23.813 -3.657 1.00 46.06 397 VAL A O 1
ATOM 3063 N N . ASP A 1 398 ? 17.611 24.152 -2.184 1.00 53.91 398 ASP A N 1
ATOM 3064 C CA . ASP A 1 398 ? 18.745 24.182 -3.115 1.00 53.91 398 ASP A CA 1
ATOM 3065 C C . ASP A 1 398 ? 18.988 22.897 -3.933 1.00 53.91 398 ASP A C 1
ATOM 3067 O O . ASP A 1 398 ? 19.598 22.982 -4.998 1.00 53.91 398 ASP A O 1
ATOM 3071 N N . PHE A 1 399 ? 18.529 21.715 -3.488 1.00 66.12 399 PHE A N 1
ATOM 3072 C CA . PHE A 1 399 ? 18.632 20.469 -4.281 1.00 66.12 399 PHE A CA 1
ATOM 3073 C C . PHE A 1 399 ? 17.461 20.289 -5.264 1.00 66.12 399 PHE A C 1
ATOM 3075 O O . PHE A 1 399 ? 17.551 19.532 -6.232 1.00 66.12 399 PHE A O 1
ATOM 3082 N N . MET A 1 400 ? 16.358 21.013 -5.051 1.00 59.91 400 MET A N 1
ATOM 3083 C CA . MET A 1 400 ? 15.141 20.904 -5.863 1.00 59.91 400 MET A CA 1
ATOM 3084 C C . MET A 1 400 ? 15.360 21.222 -7.349 1.00 59.91 400 MET A C 1
ATOM 3086 O O . MET A 1 400 ? 14.779 20.523 -8.177 1.00 59.91 400 MET A O 1
ATOM 3090 N N . PRO A 1 401 ? 16.204 22.200 -7.740 1.00 68.38 401 PRO A N 1
ATOM 3091 C CA . PRO A 1 401 ? 16.545 22.413 -9.144 1.00 68.38 401 PRO A CA 1
ATOM 3092 C C . PRO A 1 401 ? 17.174 21.182 -9.812 1.00 68.38 401 PRO A C 1
ATOM 3094 O O . PRO A 1 401 ? 16.872 20.903 -10.968 1.00 68.38 401 PRO A O 1
ATOM 3097 N N . VAL A 1 402 ? 17.995 20.413 -9.087 1.00 73.69 402 VAL A N 1
ATOM 3098 C CA . VAL A 1 402 ? 18.627 19.185 -9.598 1.00 73.69 402 VAL A CA 1
ATOM 3099 C C . VAL A 1 402 ? 17.586 18.079 -9.785 1.00 73.69 402 VAL A C 1
ATOM 3101 O O . VAL A 1 402 ? 17.539 17.468 -10.849 1.00 73.69 402 VAL A O 1
ATOM 3104 N N . LEU A 1 403 ? 16.698 17.874 -8.805 1.00 69.69 403 LEU A N 1
ATOM 3105 C CA . LEU A 1 403 ? 15.592 16.909 -8.914 1.00 69.69 403 LEU A CA 1
ATOM 3106 C C . LEU A 1 403 ? 14.600 17.281 -10.023 1.00 69.69 403 LEU A C 1
ATOM 3108 O O . LEU A 1 403 ? 14.108 16.411 -10.737 1.00 69.69 403 LEU A O 1
ATOM 3112 N N . ARG A 1 404 ? 14.337 18.580 -10.205 1.00 68.44 404 ARG A N 1
ATOM 3113 C CA . ARG A 1 404 ? 13.510 19.094 -11.300 1.00 68.44 404 ARG A CA 1
ATOM 3114 C C . ARG A 1 404 ? 14.112 18.732 -12.655 1.00 68.44 404 ARG A C 1
ATOM 3116 O O . ARG A 1 404 ? 13.389 18.226 -13.506 1.00 68.44 404 ARG A O 1
ATOM 3123 N N . LEU A 1 405 ? 15.408 18.979 -12.853 1.00 72.88 405 LEU A N 1
ATOM 3124 C CA . LEU A 1 405 ? 16.095 18.621 -14.096 1.00 72.88 405 LEU A CA 1
ATOM 3125 C C . LEU A 1 405 ? 16.110 17.108 -14.306 1.00 72.88 405 LEU A C 1
ATOM 3127 O O . LEU A 1 405 ? 15.803 16.658 -15.403 1.00 72.88 405 LEU A O 1
ATOM 3131 N N . ALA A 1 406 ? 16.366 16.332 -13.253 1.00 74.81 406 ALA A N 1
ATOM 3132 C CA . ALA A 1 406 ? 16.322 14.881 -13.337 1.00 74.81 406 ALA A CA 1
ATOM 3133 C C . ALA A 1 406 ? 14.964 14.359 -13.818 1.00 74.81 406 ALA A C 1
ATOM 3135 O O . ALA A 1 406 ? 14.918 13.534 -14.720 1.00 74.81 406 ALA A O 1
ATOM 3136 N N . HIS A 1 407 ? 13.865 14.884 -13.275 1.00 70.19 407 HIS A N 1
ATOM 3137 C CA . HIS A 1 407 ? 12.522 14.478 -13.679 1.00 70.19 407 HIS A CA 1
ATOM 3138 C C . HIS A 1 407 ? 12.140 14.936 -15.089 1.00 70.19 407 HIS A C 1
ATOM 3140 O O . HIS A 1 407 ? 11.505 14.206 -15.845 1.00 70.19 407 HIS A O 1
ATOM 3146 N N . VAL A 1 408 ? 12.499 16.169 -15.453 1.00 69.88 408 VAL A N 1
ATOM 3147 C CA . VAL A 1 408 ? 12.197 16.720 -16.782 1.00 69.88 408 VAL A CA 1
ATOM 3148 C C . VAL A 1 408 ? 12.915 15.930 -17.879 1.00 69.88 408 VAL A C 1
ATOM 3150 O O . VAL A 1 408 ? 12.369 15.800 -18.972 1.00 69.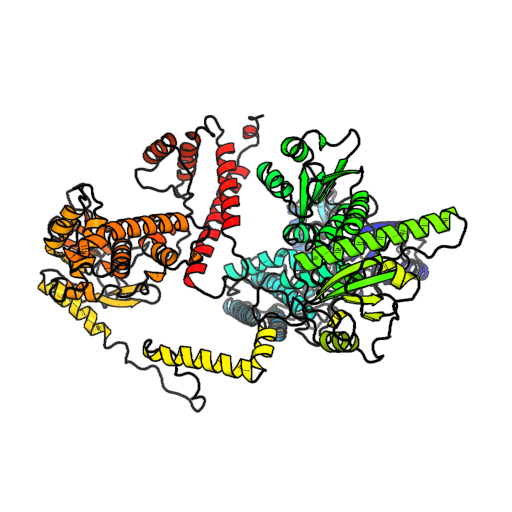88 408 VAL A O 1
ATOM 3153 N N . TRP A 1 409 ? 14.101 15.395 -17.581 1.00 76.38 409 TRP A N 1
ATOM 3154 C CA . TRP A 1 409 ? 15.006 14.779 -18.551 1.00 76.38 409 TRP A CA 1
ATOM 3155 C C . TRP A 1 409 ? 15.193 13.260 -18.372 1.00 76.38 409 TRP A C 1
ATOM 3157 O O . TRP A 1 409 ? 16.051 12.683 -19.042 1.00 76.38 409 TRP A O 1
ATOM 3167 N N . GLU A 1 410 ? 14.385 12.610 -17.522 1.00 71.50 410 GLU A N 1
ATOM 3168 C CA . GLU A 1 410 ? 14.488 11.177 -17.169 1.00 71.50 410 GLU A CA 1
ATOM 3169 C C . GLU A 1 410 ? 14.393 10.242 -18.389 1.00 71.50 410 GLU A C 1
ATOM 3171 O O . GLU A 1 410 ? 15.089 9.235 -18.463 1.00 71.50 410 GLU A O 1
ATOM 3176 N N . GLU A 1 411 ? 13.614 10.622 -19.409 1.00 70.62 411 GLU A N 1
ATOM 3177 C CA . GLU A 1 411 ? 13.456 9.837 -20.645 1.00 70.62 411 GLU A CA 1
ATOM 3178 C C . GLU A 1 411 ? 14.757 9.761 -21.477 1.00 70.62 411 GLU A C 1
ATOM 3180 O O . GLU A 1 411 ? 14.932 8.845 -22.283 1.00 70.62 411 GLU A O 1
ATOM 3185 N N . PHE A 1 412 ? 15.680 10.713 -21.295 1.00 76.81 412 PHE A N 1
ATOM 3186 C CA . PHE A 1 412 ? 16.872 10.876 -22.140 1.00 76.81 412 PHE A CA 1
ATOM 3187 C C . PHE A 1 412 ? 18.189 10.644 -21.399 1.00 76.81 412 PHE A C 1
ATOM 3189 O O . PHE A 1 412 ? 19.183 10.250 -22.014 1.00 76.81 412 PHE A O 1
ATOM 3196 N N . PHE A 1 413 ? 18.208 10.885 -20.089 1.00 81.75 413 PHE A N 1
ATOM 3197 C CA . PHE A 1 413 ? 19.382 10.720 -19.243 1.00 81.75 413 PHE A CA 1
ATOM 3198 C C . PHE A 1 413 ? 18.995 9.943 -17.995 1.00 81.75 413 PHE A C 1
ATOM 3200 O O . PHE A 1 413 ? 18.037 10.288 -17.309 1.00 81.75 413 PHE A O 1
ATOM 3207 N N . SER A 1 414 ? 19.790 8.932 -17.649 1.00 85.38 414 SER A N 1
ATOM 3208 C CA . SER A 1 414 ? 19.626 8.275 -16.356 1.00 85.38 414 SER A CA 1
ATOM 3209 C C . SER A 1 414 ? 20.348 9.094 -15.289 1.00 85.38 414 SER A C 1
ATOM 3211 O O . SER A 1 414 ? 21.554 9.338 -15.395 1.00 85.38 414 SER A O 1
ATOM 3213 N N . PHE A 1 415 ? 19.617 9.512 -14.260 1.00 84.94 415 PHE A N 1
ATOM 3214 C CA . PHE A 1 415 ? 20.157 10.281 -13.145 1.00 84.94 415 PHE A CA 1
ATOM 3215 C C . PHE A 1 415 ? 20.348 9.401 -11.913 1.00 84.94 415 PHE A C 1
ATOM 3217 O O . PHE A 1 415 ? 19.485 8.599 -11.571 1.00 84.94 415 PHE A O 1
ATOM 3224 N N . ALA A 1 416 ? 21.456 9.591 -11.206 1.00 85.44 416 ALA A N 1
ATOM 3225 C CA . ALA A 1 416 ? 21.671 8.951 -9.917 1.00 85.44 416 ALA A CA 1
ATOM 3226 C C . ALA A 1 416 ? 22.462 9.847 -8.965 1.00 85.44 416 ALA A C 1
ATOM 3228 O O . ALA A 1 416 ? 23.076 10.837 -9.368 1.00 85.44 416 ALA A O 1
ATOM 3229 N N . SER A 1 417 ? 22.494 9.465 -7.690 1.00 85.69 417 SER A N 1
ATOM 3230 C CA . SER A 1 417 ? 23.387 10.054 -6.693 1.00 85.69 417 SER A CA 1
ATOM 3231 C C . SER A 1 417 ? 24.180 8.994 -5.934 1.00 85.69 417 SER A C 1
ATOM 3233 O O . SER A 1 417 ? 23.725 7.862 -5.778 1.00 85.69 417 SER A O 1
ATOM 3235 N N . ALA A 1 418 ? 25.378 9.337 -5.463 1.00 85.62 418 ALA A N 1
ATOM 3236 C CA . ALA A 1 418 ? 26.209 8.439 -4.664 1.00 85.62 418 ALA A CA 1
ATOM 3237 C C . ALA A 1 418 ? 27.110 9.209 -3.692 1.00 85.62 418 ALA A C 1
ATOM 3239 O O . ALA A 1 418 ? 27.432 10.382 -3.902 1.00 85.62 418 ALA A O 1
ATOM 3240 N N . ASP A 1 419 ? 27.530 8.532 -2.621 1.00 85.69 419 ASP A N 1
ATOM 3241 C CA . ASP A 1 419 ? 28.493 9.103 -1.683 1.00 85.69 419 ASP A CA 1
ATOM 3242 C C . ASP A 1 419 ? 29.891 9.231 -2.317 1.00 85.69 419 ASP A C 1
ATOM 3244 O O . ASP A 1 419 ? 30.351 8.342 -3.034 1.00 85.69 419 ASP A O 1
ATOM 3248 N N . ALA A 1 420 ? 30.588 10.330 -2.029 1.00 86.06 420 ALA A N 1
ATOM 3249 C CA . ALA A 1 420 ? 31.910 10.619 -2.578 1.00 86.06 420 ALA A CA 1
ATOM 3250 C C . ALA A 1 420 ? 32.968 9.557 -2.248 1.00 86.06 420 ALA A C 1
ATOM 3252 O O . ALA A 1 420 ? 33.826 9.272 -3.086 1.00 86.06 420 ALA A O 1
ATOM 3253 N N . LYS A 1 421 ? 32.907 8.952 -1.055 1.00 86.06 421 LYS A N 1
ATOM 3254 C CA . LYS A 1 421 ? 33.808 7.865 -0.664 1.00 86.06 421 LYS A CA 1
ATOM 3255 C C . LYS A 1 421 ? 33.473 6.598 -1.446 1.00 86.06 421 LYS A C 1
ATOM 3257 O O . LYS A 1 421 ? 34.376 5.996 -2.019 1.00 86.06 421 LYS A O 1
ATOM 3262 N N . LEU A 1 422 ? 32.185 6.261 -1.555 1.00 87.81 422 LEU A N 1
ATOM 3263 C CA . LEU A 1 422 ? 31.726 5.116 -2.348 1.00 87.81 422 LEU A CA 1
ATOM 3264 C C . LEU A 1 422 ? 32.160 5.233 -3.817 1.00 87.81 422 LEU A C 1
ATOM 3266 O O . LEU A 1 422 ? 32.645 4.264 -4.397 1.00 87.81 422 LEU A O 1
ATOM 3270 N N . VAL A 1 423 ? 32.027 6.419 -4.414 1.00 89.81 423 VAL A N 1
ATOM 3271 C CA . VAL A 1 423 ? 32.442 6.688 -5.798 1.00 89.81 423 VAL A CA 1
ATOM 3272 C C . VAL A 1 423 ? 33.948 6.515 -5.974 1.00 89.81 423 VAL A C 1
ATOM 3274 O O . VAL A 1 423 ? 34.367 5.826 -6.902 1.00 89.81 423 VAL A O 1
ATOM 3277 N N . ALA A 1 424 ? 34.756 7.082 -5.075 1.00 89.25 424 ALA A N 1
ATOM 3278 C CA . ALA A 1 424 ? 36.212 6.969 -5.138 1.00 89.25 424 ALA A CA 1
ATOM 3279 C C . ALA A 1 424 ? 36.701 5.516 -4.985 1.00 89.25 424 ALA A C 1
ATOM 3281 O O . ALA A 1 424 ? 37.625 5.094 -5.676 1.00 89.25 424 ALA A O 1
ATOM 3282 N N . GLU A 1 425 ? 36.068 4.736 -4.107 1.00 88.94 425 GLU A N 1
ATOM 3283 C CA . GLU A 1 425 ? 36.401 3.322 -3.889 1.00 88.94 425 GLU A CA 1
ATOM 3284 C C . GLU A 1 425 ? 35.936 2.422 -5.045 1.00 88.94 425 GLU A C 1
ATOM 3286 O O . GLU A 1 425 ? 36.579 1.417 -5.348 1.00 88.94 425 GLU A O 1
ATOM 3291 N N . THR A 1 426 ? 34.832 2.781 -5.708 1.00 89.94 426 THR A N 1
ATOM 3292 C CA . THR A 1 426 ? 34.182 1.932 -6.720 1.00 89.94 426 THR A CA 1
ATOM 3293 C C . THR A 1 426 ? 34.645 2.225 -8.143 1.00 89.94 426 THR A C 1
ATOM 3295 O O . THR A 1 426 ? 34.894 1.293 -8.914 1.00 89.94 426 THR A O 1
ATOM 3298 N N . LEU A 1 427 ? 34.698 3.506 -8.517 1.00 88.31 427 LEU A N 1
ATOM 3299 C CA . LEU A 1 427 ? 34.999 3.946 -9.880 1.00 88.31 427 LEU A CA 1
ATOM 3300 C C . LEU A 1 427 ? 36.478 4.302 -10.062 1.00 88.31 427 LEU A C 1
ATOM 3302 O O . LEU A 1 427 ? 36.957 4.218 -11.185 1.00 88.31 427 LEU A O 1
ATOM 3306 N N . GLY A 1 428 ? 37.194 4.638 -8.982 1.00 87.31 428 GLY A N 1
ATOM 3307 C CA . GLY A 1 428 ? 38.618 4.975 -9.005 1.00 87.31 428 GLY A CA 1
ATOM 3308 C C . GLY A 1 428 ? 38.942 6.251 -8.224 1.00 87.31 428 GLY A C 1
ATOM 3309 O O . GLY A 1 428 ? 38.096 7.133 -8.040 1.00 87.31 428 GLY A O 1
ATOM 3310 N N . SER A 1 429 ? 40.186 6.369 -7.755 1.00 82.81 429 SER A N 1
ATOM 3311 C CA . SER A 1 429 ? 40.638 7.513 -6.950 1.00 82.81 429 SER A CA 1
ATOM 3312 C C . SER A 1 429 ? 40.686 8.822 -7.744 1.00 82.81 429 SER A C 1
ATOM 3314 O O . SER A 1 429 ? 40.614 9.901 -7.156 1.00 82.81 429 SER A O 1
ATOM 3316 N N . GLU A 1 430 ? 40.713 8.748 -9.074 1.00 83.62 430 GLU A N 1
ATOM 3317 C CA . GLU A 1 430 ? 40.581 9.875 -9.997 1.00 83.62 430 GLU A CA 1
ATOM 3318 C C . GLU A 1 430 ? 39.213 10.580 -9.920 1.00 83.62 430 GLU A C 1
ATOM 3320 O O . GLU A 1 430 ? 39.090 11.731 -10.347 1.00 83.62 430 GLU A O 1
ATOM 3325 N N . TYR A 1 431 ? 38.198 9.941 -9.323 1.00 85.44 431 TYR A N 1
ATOM 3326 C CA . TYR A 1 431 ? 36.865 10.515 -9.101 1.00 85.44 431 TYR A CA 1
ATOM 3327 C C . TYR A 1 431 ? 36.673 11.091 -7.682 1.00 85.44 431 TYR A C 1
ATOM 3329 O O . TYR A 1 431 ? 35.601 11.614 -7.372 1.00 85.44 431 TYR A O 1
ATOM 3337 N N . ALA A 1 432 ? 37.702 11.055 -6.824 1.00 83.19 432 ALA A N 1
ATOM 3338 C CA . ALA A 1 432 ? 37.645 11.558 -5.447 1.00 83.19 432 ALA A CA 1
ATOM 3339 C C . ALA A 1 432 ? 37.618 13.095 -5.368 1.00 83.19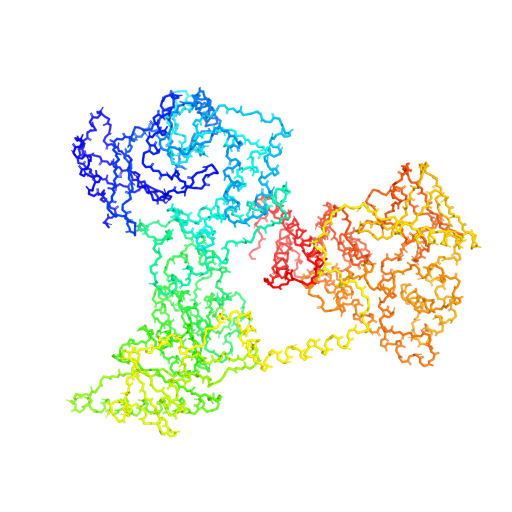 432 ALA A C 1
ATOM 3341 O O . ALA A 1 432 ? 38.385 13.768 -6.062 1.00 83.19 432 ALA A O 1
ATOM 3342 N N . LEU A 1 433 ? 36.758 13.663 -4.511 1.00 85.31 433 LEU A N 1
ATOM 3343 C CA . LEU A 1 433 ? 36.606 15.118 -4.326 1.00 85.31 433 LEU A CA 1
ATOM 3344 C C . LEU A 1 433 ? 37.918 15.807 -3.920 1.00 85.31 433 LEU A C 1
ATOM 3346 O O . LEU A 1 433 ? 38.638 15.342 -3.037 1.00 85.31 433 LEU A O 1
ATOM 3350 N N . GLU A 1 434 ? 38.199 16.953 -4.541 1.00 84.56 434 GLU A N 1
ATOM 3351 C CA . GLU A 1 434 ? 39.351 17.786 -4.208 1.00 84.56 434 GLU A CA 1
ATOM 3352 C C . GLU A 1 434 ? 39.153 18.558 -2.901 1.00 84.56 434 GLU A C 1
ATOM 3354 O O . GLU A 1 434 ? 38.041 18.823 -2.433 1.00 84.56 434 GLU A O 1
ATOM 3359 N N . ARG A 1 435 ? 40.273 18.974 -2.303 1.00 77.38 435 ARG A N 1
ATOM 3360 C CA . ARG A 1 435 ? 40.278 19.690 -1.027 1.00 77.38 435 ARG A CA 1
ATOM 3361 C C . ARG A 1 435 ? 39.534 21.027 -1.156 1.00 77.38 435 ARG A C 1
ATOM 3363 O O . ARG A 1 435 ? 40.002 21.944 -1.822 1.00 77.38 435 ARG A O 1
ATOM 3370 N N . GLY A 1 436 ? 38.402 21.148 -0.460 1.00 72.00 436 GLY A N 1
ATOM 3371 C CA . GLY A 1 436 ? 37.554 22.347 -0.469 1.00 72.00 436 GLY A CA 1
ATOM 3372 C C . GLY A 1 436 ? 36.368 22.292 -1.436 1.00 72.00 436 GLY A C 1
ATOM 3373 O O . GLY A 1 436 ? 35.677 23.301 -1.564 1.00 72.00 436 GLY A O 1
ATOM 3374 N N . GLN A 1 437 ? 36.133 21.150 -2.090 1.00 80.25 437 GLN A N 1
ATOM 3375 C CA . GLN A 1 437 ? 34.910 20.843 -2.835 1.00 80.25 437 GLN A CA 1
ATOM 3376 C C . GLN A 1 437 ? 33.997 19.935 -2.003 1.00 80.25 437 GLN A C 1
ATOM 3378 O O . GLN A 1 437 ? 34.467 19.168 -1.161 1.00 80.25 437 GLN A O 1
ATOM 3383 N N . THR A 1 438 ? 32.690 20.032 -2.224 1.00 79.62 438 THR A N 1
ATOM 3384 C CA . THR A 1 438 ? 31.661 19.282 -1.475 1.00 79.62 438 THR A CA 1
ATOM 3385 C C . THR A 1 438 ? 30.821 18.395 -2.381 1.00 79.62 438 THR A C 1
ATOM 3387 O O . THR A 1 438 ? 30.325 17.369 -1.920 1.00 79.62 438 THR A O 1
ATOM 3390 N N . TRP A 1 439 ? 30.698 18.756 -3.659 1.00 85.50 439 TRP A N 1
ATOM 3391 C CA . TRP A 1 439 ? 29.932 18.017 -4.652 1.00 85.50 439 TRP A CA 1
ATOM 3392 C C . TRP A 1 439 ? 30.737 17.830 -5.939 1.00 85.50 439 TRP A C 1
ATOM 3394 O O . TRP A 1 439 ? 31.594 18.648 -6.284 1.00 85.50 439 TRP A O 1
ATOM 3404 N N . ALA A 1 440 ? 30.432 16.770 -6.681 1.00 87.00 440 ALA A N 1
ATOM 3405 C CA . ALA A 1 440 ? 30.887 16.594 -8.052 1.00 87.00 440 ALA A CA 1
ATOM 3406 C C . ALA A 1 440 ? 29.763 16.069 -8.940 1.00 87.00 440 ALA A C 1
ATOM 3408 O O . ALA A 1 440 ? 28.904 15.312 -8.502 1.00 87.00 440 ALA A O 1
ATOM 3409 N N . LEU A 1 441 ? 29.796 16.467 -10.201 1.00 88.25 441 LEU A N 1
ATOM 3410 C CA . LEU A 1 441 ? 28.943 15.974 -11.261 1.00 88.25 441 LEU A CA 1
ATOM 3411 C C . LEU A 1 441 ? 29.803 15.122 -12.188 1.00 88.25 441 LEU A C 1
ATOM 3413 O O . LEU A 1 441 ? 30.796 15.621 -12.724 1.00 88.25 441 LEU A O 1
ATOM 3417 N N . LEU A 1 442 ? 29.442 13.850 -12.349 1.00 89.00 442 LEU A N 1
ATOM 3418 C CA . LEU A 1 442 ? 30.031 12.987 -13.368 1.00 89.00 442 LEU A CA 1
ATOM 3419 C C . LEU A 1 442 ? 29.001 12.782 -14.470 1.00 89.00 442 LEU A C 1
ATOM 3421 O O . LEU A 1 442 ? 27.924 12.246 -14.211 1.00 89.00 442 LEU A O 1
ATOM 3425 N N . LEU A 1 443 ? 29.334 13.184 -15.689 1.00 85.50 443 LEU A N 1
ATOM 3426 C CA . LEU A 1 443 ? 28.563 12.819 -16.867 1.00 85.50 443 LEU A CA 1
ATOM 3427 C C . LEU A 1 443 ? 29.336 11.742 -17.617 1.00 85.50 443 LEU A C 1
ATOM 3429 O O . LEU A 1 443 ? 30.507 11.915 -17.950 1.00 85.50 443 LEU A O 1
ATOM 3433 N N . ARG A 1 444 ? 28.658 10.641 -17.917 1.00 84.06 444 ARG A N 1
ATOM 3434 C CA . ARG A 1 444 ? 29.147 9.625 -18.842 1.00 84.06 444 ARG A CA 1
ATOM 3435 C C . ARG A 1 444 ? 28.299 9.654 -20.100 1.00 84.06 444 ARG A C 1
ATOM 3437 O O . ARG A 1 444 ? 27.075 9.576 -20.019 1.00 84.06 444 ARG A O 1
ATOM 3444 N N . SER A 1 445 ? 28.951 9.732 -21.253 1.00 73.94 445 SER A N 1
ATOM 3445 C CA . SER A 1 445 ? 28.303 9.629 -22.558 1.00 73.94 445 SER A CA 1
ATOM 3446 C C . SER A 1 445 ? 29.244 8.894 -23.508 1.00 73.94 445 SER A C 1
ATOM 3448 O O . SER A 1 445 ? 30.253 9.444 -23.943 1.00 73.94 445 SER A O 1
ATOM 3450 N N . GLY A 1 446 ? 28.934 7.633 -23.820 1.00 64.25 446 GLY A N 1
ATOM 3451 C CA . GLY A 1 446 ? 29.882 6.742 -24.492 1.00 64.25 446 GLY A CA 1
ATOM 3452 C C . GLY A 1 446 ? 31.062 6.358 -23.589 1.00 64.25 446 GLY A C 1
ATOM 3453 O O . GLY A 1 446 ? 30.904 6.190 -22.378 1.00 64.25 446 GLY A O 1
ATOM 3454 N N . GLY A 1 447 ? 32.246 6.185 -24.184 1.00 65.94 447 GLY A N 1
ATOM 3455 C CA . GLY A 1 447 ? 33.477 5.850 -23.456 1.00 65.94 447 GLY A CA 1
ATOM 3456 C C . GLY A 1 447 ? 34.090 7.012 -22.661 1.00 65.94 447 GLY A C 1
ATOM 3457 O O . GLY A 1 447 ? 34.975 6.764 -21.846 1.00 65.94 447 GLY A O 1
ATOM 3458 N N . ASP A 1 448 ? 33.615 8.244 -22.869 1.00 72.62 448 ASP A N 1
ATOM 3459 C CA . ASP A 1 448 ? 34.144 9.450 -22.233 1.00 72.62 448 ASP A CA 1
ATOM 3460 C C . ASP A 1 448 ? 33.365 9.804 -20.955 1.00 72.62 448 ASP A C 1
ATOM 3462 O O . ASP A 1 448 ? 32.131 9.731 -20.897 1.00 72.62 448 ASP A O 1
ATOM 3466 N N . VAL A 1 449 ? 34.105 10.211 -19.918 1.00 82.44 449 VAL A N 1
ATOM 3467 C CA . VAL A 1 449 ? 33.564 10.656 -18.628 1.00 82.44 449 VAL A CA 1
ATOM 3468 C C . VAL A 1 449 ? 34.054 12.072 -18.349 1.00 82.44 449 VAL A C 1
ATOM 3470 O O . VAL A 1 449 ? 35.255 12.296 -18.198 1.00 82.44 449 VAL A O 1
ATOM 3473 N N . SER A 1 450 ? 33.131 13.028 -18.256 1.00 83.69 450 SER A N 1
ATOM 3474 C CA . SER A 1 450 ? 33.435 14.390 -17.822 1.00 83.69 450 SER A CA 1
ATOM 3475 C C . SER A 1 450 ? 33.136 14.553 -16.332 1.00 83.69 450 SER A C 1
ATOM 3477 O O . SER A 1 450 ? 32.213 13.949 -15.777 1.00 83.69 450 SER A O 1
ATOM 3479 N N . ARG A 1 451 ? 33.964 15.355 -15.661 1.00 88.19 451 ARG A N 1
ATOM 3480 C CA . ARG A 1 451 ? 33.909 15.567 -14.215 1.00 88.19 451 ARG A CA 1
ATOM 3481 C C . ARG A 1 451 ? 33.995 17.053 -13.905 1.00 88.19 451 ARG A C 1
ATOM 3483 O O . ARG A 1 451 ? 35.010 17.679 -14.197 1.00 88.19 451 ARG A O 1
ATOM 3490 N N . THR A 1 452 ? 32.985 17.572 -13.215 1.00 87.56 452 THR A N 1
ATOM 3491 C CA . THR A 1 452 ? 32.952 18.966 -12.747 1.00 87.56 452 THR A CA 1
ATOM 3492 C C . THR A 1 452 ? 32.683 18.998 -11.249 1.00 87.56 452 THR A C 1
ATOM 3494 O O . THR A 1 452 ? 31.784 18.316 -10.768 1.00 87.56 452 THR A O 1
ATOM 3497 N N . GLN A 1 453 ? 33.462 19.761 -10.483 1.00 87.00 453 GLN A N 1
ATOM 3498 C CA . GLN A 1 453 ? 33.329 19.845 -9.022 1.00 87.00 453 GLN A CA 1
ATOM 3499 C C . GLN A 1 453 ? 32.793 21.210 -8.604 1.00 87.00 453 GLN A C 1
ATOM 3501 O O . GLN A 1 453 ? 33.182 22.226 -9.179 1.00 87.00 453 GLN A O 1
ATOM 3506 N N . VAL A 1 454 ? 31.926 21.234 -7.591 1.00 82.75 454 VAL A N 1
ATOM 3507 C CA . VAL A 1 454 ? 31.328 22.467 -7.068 1.00 82.75 454 VAL A CA 1
ATOM 3508 C C . VAL A 1 454 ? 31.290 22.484 -5.542 1.00 82.75 454 VAL A C 1
ATOM 3510 O O . VAL A 1 454 ? 31.258 21.451 -4.867 1.00 82.75 454 VAL A O 1
ATOM 3513 N N . ARG A 1 455 ? 31.269 23.703 -4.992 1.00 79.06 455 ARG A N 1
ATOM 3514 C CA . ARG A 1 455 ? 31.168 23.952 -3.547 1.00 79.06 455 ARG A CA 1
ATOM 3515 C C . ARG A 1 455 ? 29.733 24.020 -3.037 1.00 79.06 455 ARG A C 1
ATOM 3517 O O . ARG A 1 455 ? 29.495 23.716 -1.871 1.00 79.06 455 ARG A O 1
ATOM 3524 N N . ASN A 1 456 ? 28.782 24.435 -3.872 1.00 75.88 456 ASN A N 1
ATOM 3525 C CA . ASN A 1 456 ? 27.372 24.499 -3.494 1.00 75.88 456 ASN A CA 1
ATOM 3526 C C . ASN A 1 456 ? 26.531 23.720 -4.494 1.00 75.88 456 ASN A C 1
ATOM 3528 O O . ASN A 1 456 ? 26.757 23.785 -5.698 1.00 75.88 456 ASN A O 1
ATOM 3532 N N . VAL A 1 457 ? 25.511 23.029 -3.992 1.00 73.50 457 VAL A N 1
ATOM 3533 C CA . VAL A 1 457 ? 24.659 22.186 -4.834 1.00 73.50 457 VAL A CA 1
ATOM 3534 C C . VAL A 1 457 ? 23.747 22.986 -5.768 1.00 73.50 457 VAL A C 1
ATOM 3536 O O . VAL A 1 457 ? 23.402 22.519 -6.848 1.00 73.50 457 VAL A O 1
ATOM 3539 N N . ARG A 1 458 ? 23.438 24.241 -5.416 1.00 68.81 458 ARG A N 1
ATOM 3540 C CA . ARG A 1 458 ? 22.713 25.180 -6.289 1.00 68.81 458 ARG A CA 1
ATOM 3541 C C . ARG A 1 458 ? 23.455 25.482 -7.597 1.00 68.81 458 ARG A C 1
ATOM 3543 O O . ARG A 1 458 ? 22.817 25.742 -8.611 1.00 68.81 458 ARG A O 1
ATOM 3550 N N . ASP A 1 459 ? 24.787 25.396 -7.580 1.00 78.75 459 ASP A N 1
ATOM 3551 C CA . ASP A 1 459 ? 25.642 25.656 -8.744 1.00 78.75 459 ASP A CA 1
ATOM 3552 C C . ASP A 1 459 ? 25.653 24.448 -9.711 1.00 78.75 459 ASP A C 1
ATOM 3554 O O . ASP A 1 459 ? 26.213 24.513 -10.800 1.00 78.75 459 ASP A O 1
ATOM 3558 N N . MET A 1 460 ? 25.016 23.335 -9.327 1.00 79.06 460 MET A N 1
ATOM 3559 C CA . MET A 1 460 ? 25.015 22.068 -10.060 1.00 79.06 460 MET A CA 1
ATOM 3560 C C . MET A 1 460 ? 23.923 21.996 -11.131 1.00 79.06 460 MET A C 1
ATOM 3562 O O . MET A 1 460 ? 24.138 21.402 -12.182 1.00 79.06 460 MET A O 1
ATOM 3566 N N . ALA A 1 461 ? 22.767 22.621 -10.894 1.00 77.31 461 ALA A N 1
ATOM 3567 C CA . ALA A 1 461 ? 21.679 22.673 -11.871 1.00 77.31 461 ALA A CA 1
ATOM 3568 C C . ALA A 1 461 ? 22.086 23.355 -13.196 1.00 77.31 461 ALA A C 1
ATOM 3570 O O . ALA A 1 461 ? 21.826 22.764 -14.242 1.00 77.31 461 ALA A O 1
ATOM 3571 N N . PRO A 1 462 ? 22.765 24.521 -13.195 1.00 79.31 462 PRO A N 1
ATOM 3572 C CA . PRO A 1 462 ? 23.296 25.118 -14.422 1.00 79.31 462 PRO A CA 1
ATOM 3573 C C . PRO A 1 462 ? 24.253 24.182 -15.174 1.00 79.31 462 PRO A C 1
ATOM 3575 O O . PRO A 1 462 ? 24.110 24.009 -16.374 1.00 79.31 462 PRO A O 1
ATOM 3578 N N . LEU A 1 463 ? 25.147 23.483 -14.466 1.00 81.81 463 LEU A N 1
ATOM 3579 C CA . LEU A 1 463 ? 26.075 22.531 -15.088 1.00 81.81 463 LEU A CA 1
ATOM 3580 C C . LEU A 1 463 ? 25.356 21.334 -15.722 1.00 81.81 463 LEU A C 1
ATOM 3582 O O . LEU A 1 463 ? 25.708 20.906 -16.816 1.00 81.81 463 LEU A O 1
ATOM 3586 N N . ILE A 1 464 ? 24.338 20.791 -15.046 1.00 81.88 464 ILE A N 1
ATOM 3587 C CA . ILE A 1 464 ? 23.482 19.732 -15.602 1.00 81.88 464 ILE A CA 1
ATOM 3588 C C . ILE A 1 464 ? 22.775 20.241 -16.861 1.00 81.88 464 ILE A C 1
ATOM 3590 O O . ILE A 1 464 ? 22.731 19.535 -17.865 1.00 81.88 464 ILE A O 1
ATOM 3594 N N . GLN A 1 465 ? 22.254 21.467 -16.822 1.00 80.44 465 GLN A N 1
ATOM 3595 C CA . GLN A 1 465 ? 21.592 22.097 -17.960 1.00 80.44 465 GLN A CA 1
ATOM 3596 C C . GLN A 1 465 ? 22.547 22.288 -19.151 1.00 80.44 465 GLN A C 1
ATOM 3598 O O . GLN A 1 465 ? 22.164 21.990 -20.283 1.00 80.44 465 GLN A O 1
ATOM 3603 N N . ASP A 1 466 ? 23.787 22.721 -18.912 1.00 79.00 466 ASP A N 1
ATOM 3604 C CA . ASP A 1 466 ? 24.820 22.863 -19.947 1.00 79.00 466 ASP A CA 1
ATOM 3605 C C . ASP A 1 466 ? 25.141 21.507 -20.590 1.00 79.00 466 ASP A C 1
ATOM 3607 O O . ASP A 1 466 ? 25.157 21.372 -21.815 1.00 79.00 466 ASP A O 1
ATOM 3611 N N . PHE A 1 467 ? 25.300 20.465 -19.768 1.00 78.62 467 PHE A N 1
ATOM 3612 C CA . PHE A 1 467 ? 25.541 19.106 -20.248 1.00 78.62 467 PHE A CA 1
ATOM 3613 C C . PHE A 1 467 ? 24.392 18.567 -21.101 1.00 78.62 467 PHE A C 1
ATOM 3615 O O . PHE A 1 467 ? 24.634 18.007 -22.174 1.00 78.62 467 PHE A O 1
ATOM 3622 N N . ILE A 1 468 ? 23.147 18.754 -20.661 1.00 79.94 468 ILE A N 1
ATOM 3623 C CA . ILE A 1 468 ? 21.962 18.369 -21.435 1.00 79.94 468 ILE A CA 1
ATOM 3624 C C . ILE A 1 468 ? 21.951 19.115 -22.774 1.00 79.94 468 ILE A C 1
ATOM 3626 O O . ILE A 1 468 ? 21.742 18.488 -23.814 1.00 79.94 468 ILE A O 1
ATOM 3630 N N . SER A 1 469 ? 22.241 20.419 -22.764 1.00 76.94 469 SER A N 1
ATOM 3631 C CA . SER A 1 469 ? 22.271 21.268 -23.962 1.00 76.94 469 SER A CA 1
ATOM 3632 C C . SER A 1 469 ? 23.326 20.825 -24.982 1.00 76.94 469 SER A C 1
ATOM 3634 O O . SER A 1 469 ? 23.078 20.905 -26.183 1.00 76.94 469 SER A O 1
ATOM 3636 N N . GLU A 1 470 ? 24.472 20.305 -24.532 1.00 77.19 470 GLU A N 1
ATOM 3637 C CA . GLU A 1 470 ? 25.520 19.771 -25.414 1.00 77.19 470 GLU A CA 1
ATOM 3638 C C . GLU A 1 470 ? 25.150 18.403 -26.024 1.00 77.19 470 GLU A C 1
ATOM 3640 O O . GLU A 1 470 ? 25.495 18.106 -27.172 1.00 77.19 470 GLU A O 1
ATOM 3645 N N . HIS A 1 471 ? 24.442 17.554 -25.272 1.00 76.50 471 HIS A N 1
ATOM 3646 C CA . HIS A 1 471 ? 24.247 16.143 -25.629 1.00 76.50 471 HIS A CA 1
ATOM 3647 C C . HIS A 1 471 ? 22.909 15.855 -26.319 1.00 76.50 471 HIS A C 1
ATOM 3649 O O . HIS A 1 471 ? 22.845 14.951 -27.156 1.00 76.50 471 HIS A O 1
ATOM 3655 N N . ILE A 1 472 ? 21.849 16.615 -26.023 1.00 80.75 472 ILE A N 1
ATOM 3656 C CA . ILE A 1 472 ? 20.533 16.425 -26.649 1.00 80.75 472 ILE A CA 1
ATOM 3657 C C . ILE A 1 472 ? 20.518 16.666 -28.176 1.00 80.75 472 ILE A C 1
ATOM 3659 O O . ILE A 1 472 ? 19.818 15.925 -28.869 1.00 80.75 472 ILE A O 1
ATOM 3663 N N . PRO A 1 473 ? 21.317 17.586 -28.768 1.00 78.44 473 PRO A N 1
ATOM 3664 C CA . PRO A 1 473 ? 21.341 17.781 -30.222 1.00 78.44 473 PRO A CA 1
ATOM 3665 C C . PRO A 1 473 ? 21.979 16.608 -30.980 1.00 78.44 473 PRO A C 1
ATOM 3667 O O . PRO A 1 473 ? 21.722 16.426 -32.168 1.00 78.44 473 PRO A O 1
ATOM 3670 N N . ARG A 1 474 ? 22.787 15.780 -30.297 1.00 77.88 474 ARG A N 1
ATOM 3671 C CA . ARG A 1 474 ? 23.384 14.555 -30.859 1.00 77.88 474 ARG A CA 1
ATOM 3672 C C . ARG A 1 474 ? 22.406 13.375 -30.876 1.00 77.88 474 ARG A C 1
ATOM 3674 O O . ARG A 1 474 ? 22.772 12.279 -31.294 1.00 77.88 474 ARG A O 1
ATOM 3681 N N . GLN A 1 475 ? 21.172 13.580 -30.419 1.00 80.56 475 GLN A N 1
ATOM 3682 C CA . GLN A 1 475 ? 20.125 12.570 -30.359 1.00 80.56 475 GLN A CA 1
ATOM 3683 C C . GLN A 1 475 ? 18.903 13.025 -31.157 1.00 80.56 475 GLN A C 1
ATOM 3685 O O . GLN A 1 475 ? 18.581 14.207 -31.197 1.00 80.56 475 GLN A O 1
ATOM 3690 N N . ALA A 1 476 ? 18.186 12.071 -31.755 1.00 85.25 476 ALA A N 1
ATOM 3691 C CA . ALA A 1 476 ? 16.884 12.313 -32.379 1.00 85.25 476 ALA A CA 1
ATOM 3692 C C . ALA A 1 476 ? 15.799 11.502 -31.644 1.00 85.25 476 ALA A C 1
ATOM 3694 O O . ALA A 1 476 ? 15.391 10.426 -32.111 1.00 85.25 476 ALA A O 1
ATOM 3695 N N . PRO A 1 477 ? 15.374 11.954 -30.451 1.00 83.81 477 PRO A N 1
ATOM 3696 C CA . PRO A 1 477 ? 14.344 11.275 -29.674 1.00 83.81 477 PRO A CA 1
ATOM 3697 C C . PRO A 1 477 ? 12.994 11.271 -30.395 1.00 83.81 477 PRO A C 1
ATOM 3699 O O . PRO A 1 477 ? 12.769 12.048 -31.322 1.00 83.81 477 PRO A O 1
ATOM 3702 N N . ILE A 1 478 ? 12.096 10.372 -29.992 1.00 80.56 478 ILE A N 1
ATOM 3703 C CA . ILE A 1 478 ? 10.737 10.334 -30.544 1.00 80.56 478 ILE A CA 1
ATOM 3704 C C . ILE A 1 478 ? 9.952 11.509 -29.957 1.00 80.56 478 ILE A C 1
ATOM 3706 O O . ILE A 1 478 ? 9.837 11.629 -28.738 1.00 80.56 478 ILE A O 1
ATOM 3710 N N . GLY A 1 479 ? 9.432 12.376 -30.827 1.00 77.06 479 GLY A N 1
ATOM 3711 C CA . GLY A 1 479 ? 8.633 13.525 -30.410 1.00 77.06 479 GLY A CA 1
ATOM 3712 C C . GLY A 1 479 ? 7.239 13.098 -29.947 1.00 77.06 479 GLY A C 1
ATOM 3713 O O . GLY A 1 479 ? 6.520 12.423 -30.682 1.00 77.06 479 GLY A O 1
ATOM 3714 N N . THR A 1 480 ? 6.846 13.515 -28.747 1.00 72.81 480 THR A N 1
ATOM 3715 C CA . THR A 1 480 ? 5.508 13.326 -28.163 1.00 72.81 480 THR A CA 1
ATOM 3716 C C . THR A 1 480 ? 4.916 14.674 -27.756 1.00 72.81 480 THR A C 1
ATOM 3718 O O . THR A 1 480 ? 5.649 15.652 -27.604 1.00 72.81 480 THR A O 1
ATOM 3721 N N . GLU A 1 481 ? 3.603 14.749 -27.512 1.00 69.62 481 GLU A N 1
ATOM 3722 C CA . GLU A 1 481 ? 2.974 15.981 -27.001 1.00 69.62 481 GLU A CA 1
ATOM 3723 C C . GLU A 1 481 ? 3.614 16.431 -25.669 1.00 69.62 481 GLU A C 1
ATOM 3725 O O . GLU A 1 481 ? 3.709 17.625 -25.384 1.00 69.62 481 GLU A O 1
ATOM 3730 N N . ARG A 1 482 ? 4.139 15.480 -24.880 1.00 62.06 482 ARG A N 1
ATOM 3731 C CA . ARG A 1 482 ? 4.761 15.728 -23.574 1.00 62.06 482 ARG A CA 1
ATOM 3732 C C . ARG A 1 482 ? 6.176 16.302 -23.666 1.00 62.06 482 ARG A C 1
ATOM 3734 O O . ARG A 1 482 ? 6.490 17.198 -22.881 1.00 62.06 482 ARG A O 1
ATOM 3741 N N . ASN A 1 483 ? 7.006 15.788 -24.575 1.00 70.62 483 ASN A N 1
ATOM 3742 C CA . ASN A 1 483 ? 8.432 16.130 -24.647 1.00 70.62 483 ASN A CA 1
ATOM 3743 C C . ASN A 1 483 ? 8.774 17.125 -25.772 1.00 70.62 483 ASN A C 1
ATOM 3745 O O . ASN A 1 483 ? 9.841 17.734 -25.739 1.00 70.62 483 ASN A O 1
ATOM 3749 N N . PHE A 1 484 ? 7.866 17.378 -26.723 1.00 75.06 484 PHE A N 1
ATOM 3750 C CA . PHE A 1 484 ? 8.130 18.264 -27.862 1.00 75.06 484 PHE A CA 1
ATOM 3751 C C . PHE A 1 484 ? 8.515 19.688 -27.441 1.00 75.06 484 PHE A C 1
ATOM 3753 O O . PHE A 1 484 ? 9.493 20.250 -27.936 1.00 75.06 484 PHE A O 1
ATOM 3760 N N . GLN A 1 485 ? 7.789 20.260 -26.475 1.00 72.88 485 GLN A N 1
ATOM 3761 C CA . GLN A 1 485 ? 8.105 21.590 -25.956 1.00 72.88 485 GLN A CA 1
ATOM 3762 C C . GLN A 1 485 ? 9.420 21.605 -25.164 1.00 72.88 485 GLN A C 1
ATOM 3764 O O . GLN A 1 485 ? 10.126 22.604 -25.207 1.00 72.88 485 GLN A O 1
ATOM 3769 N N . GLN A 1 486 ? 9.778 20.514 -24.483 1.00 73.44 486 GLN A N 1
ATOM 3770 C CA . GLN A 1 486 ? 11.048 20.404 -23.754 1.00 73.44 486 GLN A CA 1
ATOM 3771 C C . GLN A 1 486 ? 12.235 20.309 -24.722 1.00 73.44 486 GLN A C 1
ATOM 3773 O O . GLN A 1 486 ? 13.245 20.972 -24.531 1.00 73.44 486 GLN A O 1
ATOM 3778 N N . LEU A 1 487 ? 12.100 19.532 -25.799 1.00 77.38 487 LEU A N 1
ATOM 3779 C CA . LEU A 1 487 ? 13.161 19.316 -26.782 1.00 77.38 487 LEU A CA 1
ATOM 3780 C C . LEU A 1 487 ? 13.391 20.542 -27.672 1.00 77.38 487 LEU A C 1
ATOM 3782 O O . LEU A 1 487 ? 14.530 20.982 -27.840 1.00 77.38 487 LEU A O 1
ATOM 3786 N N . CYS A 1 488 ? 12.311 21.088 -28.236 1.00 78.25 488 CYS A N 1
ATOM 3787 C CA . CYS A 1 488 ? 12.382 22.125 -29.264 1.00 78.25 488 CYS A CA 1
ATOM 3788 C C . CYS A 1 488 ? 11.994 23.528 -28.766 1.00 78.25 488 CYS A C 1
ATOM 3790 O O . CYS A 1 488 ? 12.338 24.505 -29.419 1.00 78.25 488 CYS A O 1
ATOM 3792 N N . GLY A 1 489 ? 11.300 23.661 -27.629 1.00 69.38 489 GLY A N 1
ATOM 3793 C CA . GLY A 1 489 ? 10.775 24.944 -27.133 1.00 69.38 489 GLY A CA 1
ATOM 3794 C C . GLY A 1 489 ? 11.386 25.469 -25.827 1.00 69.38 489 GLY A C 1
ATOM 3795 O O . GLY A 1 489 ? 11.027 26.570 -25.406 1.00 69.38 489 GLY A O 1
ATOM 3796 N N . ASP A 1 490 ? 12.265 24.715 -25.160 1.00 66.88 490 ASP A N 1
ATOM 3797 C CA . ASP A 1 490 ? 12.845 25.129 -23.881 1.00 66.88 490 ASP A CA 1
ATOM 3798 C C . ASP A 1 490 ? 13.976 26.150 -24.079 1.00 66.88 490 ASP A C 1
ATOM 3800 O O . ASP A 1 490 ? 15.044 25.836 -24.608 1.00 66.88 490 ASP A O 1
ATOM 3804 N N . ARG A 1 491 ? 13.755 27.376 -23.587 1.00 58.56 491 ARG A N 1
ATOM 3805 C CA . ARG A 1 491 ? 14.739 28.470 -23.621 1.00 58.56 491 ARG A CA 1
ATOM 3806 C C . ARG A 1 491 ? 16.004 28.156 -22.824 1.00 58.56 491 ARG A C 1
ATOM 3808 O O . ARG A 1 491 ? 17.047 28.737 -23.112 1.00 58.56 491 ARG A O 1
ATOM 3815 N N . ALA A 1 492 ? 15.935 27.253 -21.844 1.00 56.41 492 ALA A N 1
ATOM 3816 C CA . ALA A 1 492 ? 17.099 26.852 -21.059 1.00 56.41 492 ALA A CA 1
ATOM 3817 C C . ALA A 1 492 ? 18.146 26.093 -21.896 1.00 56.41 492 ALA A C 1
ATOM 3819 O O . ALA A 1 492 ? 19.316 26.088 -21.526 1.00 56.41 492 ALA A O 1
ATOM 3820 N N . LEU A 1 493 ? 17.750 25.501 -23.029 1.00 57.09 493 LEU A N 1
ATOM 3821 C CA . LEU A 1 493 ? 18.645 24.856 -24.001 1.00 57.09 493 LEU A CA 1
ATOM 3822 C C . LEU A 1 493 ? 19.088 25.800 -25.137 1.00 57.09 493 LEU A C 1
ATOM 3824 O O . LEU A 1 493 ? 19.795 25.377 -26.051 1.00 57.09 493 LEU A O 1
ATOM 3828 N N . SER A 1 494 ? 18.621 27.050 -25.125 1.00 55.31 494 SER A N 1
ATOM 3829 C CA . SER A 1 494 ? 18.863 28.057 -26.170 1.00 55.31 494 SER A CA 1
ATOM 3830 C C . SER A 1 494 ? 19.744 29.210 -25.672 1.00 55.31 494 SER A C 1
ATOM 3832 O O . SER A 1 494 ? 19.756 30.286 -26.272 1.00 55.31 494 SER A O 1
ATOM 3834 N N . GLN A 1 495 ? 20.471 29.026 -24.562 1.00 54.97 495 GLN A N 1
ATOM 3835 C CA . GLN A 1 495 ? 21.373 30.053 -24.036 1.00 54.97 495 GLN A CA 1
ATOM 3836 C C . GLN A 1 495 ? 22.469 30.375 -25.067 1.00 54.97 495 GLN A C 1
ATOM 3838 O O . GLN A 1 495 ? 23.306 29.534 -25.380 1.00 54.97 495 GLN A O 1
ATOM 3843 N N . GLY A 1 496 ? 22.454 31.601 -25.601 1.00 55.78 496 GLY A N 1
ATOM 3844 C CA . GLY A 1 496 ? 23.447 32.090 -26.568 1.00 55.78 496 GLY A CA 1
ATOM 3845 C C . GLY A 1 496 ? 23.056 31.988 -28.048 1.00 55.78 496 GLY A C 1
ATOM 3846 O O . GLY A 1 496 ? 23.855 32.381 -28.893 1.00 55.78 496 GLY A O 1
ATOM 3847 N N . THR A 1 497 ? 21.848 31.515 -28.373 1.00 63.97 497 THR A N 1
ATOM 3848 C CA . THR A 1 497 ? 21.311 31.491 -29.748 1.00 63.97 497 THR A CA 1
ATOM 3849 C C . THR A 1 497 ? 20.014 32.285 -29.834 1.00 63.97 497 THR A C 1
ATOM 3851 O O . THR A 1 497 ? 19.150 32.119 -28.973 1.00 63.97 497 THR A O 1
ATOM 3854 N N . SER A 1 498 ? 19.843 33.105 -30.870 1.00 63.69 498 SER A N 1
ATOM 3855 C CA . SER A 1 498 ? 18.653 33.955 -31.020 1.00 63.69 498 SER A CA 1
ATOM 3856 C C . SER A 1 498 ? 17.456 33.267 -31.665 1.00 63.69 498 SER A C 1
ATOM 3858 O O . SER A 1 498 ? 16.358 33.791 -31.539 1.00 63.69 498 SER A O 1
ATOM 3860 N N . ARG A 1 499 ? 17.646 32.108 -32.321 1.00 79.38 499 ARG A N 1
ATOM 3861 C CA . ARG A 1 499 ? 16.580 31.330 -32.977 1.00 79.38 499 ARG A CA 1
ATOM 3862 C C . ARG A 1 499 ? 16.734 29.825 -32.766 1.00 79.38 499 ARG A C 1
ATOM 3864 O O . ARG A 1 499 ? 17.850 29.295 -32.765 1.00 79.38 499 ARG A O 1
ATOM 3871 N N . THR A 1 500 ? 15.604 29.125 -32.621 1.00 83.62 500 THR A N 1
ATOM 3872 C CA . THR A 1 500 ? 15.548 27.659 -32.463 1.00 83.62 500 THR A CA 1
ATOM 3873 C C . THR A 1 500 ? 14.635 27.016 -33.510 1.00 83.62 500 THR A C 1
ATOM 3875 O O . THR A 1 500 ? 13.447 27.326 -33.594 1.00 83.62 500 THR A O 1
ATOM 3878 N N . TYR A 1 501 ? 15.183 26.059 -34.258 1.00 88.25 501 TYR A N 1
ATOM 3879 C CA . TYR A 1 501 ? 14.465 25.237 -35.227 1.00 88.25 501 TYR A CA 1
ATOM 3880 C C . TYR A 1 501 ? 14.346 23.791 -34.739 1.00 88.25 501 TYR A C 1
ATOM 3882 O O . TYR A 1 501 ? 15.274 23.233 -34.155 1.00 88.25 501 TYR A O 1
ATOM 3890 N N . CYS A 1 502 ? 13.218 23.154 -35.026 1.00 89.56 502 CYS A N 1
ATOM 3891 C CA . CYS A 1 502 ? 12.970 21.742 -34.768 1.00 89.56 502 CYS A CA 1
ATOM 3892 C C . CYS A 1 502 ? 12.998 20.970 -36.096 1.00 89.56 502 CYS A C 1
ATOM 3894 O O . CYS A 1 502 ? 12.239 21.284 -37.010 1.00 89.56 502 CYS A O 1
ATOM 3896 N N . LEU A 1 503 ? 13.869 19.968 -36.222 1.00 92.06 503 LEU A N 1
ATOM 3897 C CA . LEU A 1 503 ? 13.995 19.133 -37.419 1.00 92.06 503 LEU A CA 1
ATOM 3898 C C . LEU A 1 503 ? 13.260 17.803 -37.211 1.00 92.06 503 LEU A C 1
ATOM 3900 O O . LEU A 1 503 ? 13.728 16.929 -36.485 1.00 92.06 503 LEU A O 1
ATOM 3904 N N . LEU A 1 504 ? 12.123 17.626 -37.877 1.00 90.62 504 LEU A N 1
ATOM 3905 C CA . LEU A 1 504 ? 11.327 16.402 -37.839 1.00 90.62 504 LEU A CA 1
ATOM 3906 C C . LEU A 1 504 ? 11.863 15.396 -38.867 1.00 90.62 504 LEU A C 1
ATOM 3908 O O . LEU A 1 504 ? 11.764 15.619 -40.073 1.00 90.62 504 LEU A O 1
ATOM 3912 N N . LEU A 1 505 ? 12.407 14.275 -38.396 1.00 91.06 505 LEU A N 1
ATOM 3913 C CA . LEU A 1 505 ? 12.844 13.139 -39.207 1.00 91.06 505 LEU A CA 1
ATOM 3914 C C . LEU A 1 505 ? 11.724 12.094 -39.275 1.00 91.06 505 LEU A C 1
ATOM 3916 O O . LEU A 1 505 ? 11.434 11.422 -38.282 1.00 91.06 505 LEU A O 1
ATOM 3920 N N . VAL A 1 506 ? 11.111 11.942 -40.447 1.00 89.00 506 VAL A N 1
ATOM 3921 C CA . VAL A 1 506 ? 9.934 11.084 -40.639 1.00 89.00 506 VAL A CA 1
ATOM 3922 C C . VAL A 1 506 ? 10.352 9.677 -41.080 1.00 89.00 506 VAL A C 1
ATOM 3924 O O . VAL A 1 506 ? 11.144 9.525 -42.010 1.00 89.00 506 VAL A O 1
ATOM 3927 N N . ASP A 1 507 ? 9.839 8.648 -40.395 1.00 84.25 507 ASP A N 1
ATOM 3928 C CA . ASP A 1 507 ? 10.031 7.216 -40.706 1.00 84.25 507 ASP A CA 1
ATOM 3929 C C . ASP A 1 507 ? 11.493 6.759 -40.865 1.00 84.25 507 ASP A C 1
ATOM 3931 O O . ASP A 1 507 ? 11.826 5.912 -41.700 1.00 84.25 507 ASP A O 1
ATOM 3935 N N . ARG A 1 508 ? 12.404 7.313 -40.057 1.00 84.75 508 ARG A N 1
ATOM 3936 C CA . ARG A 1 508 ? 13.823 6.931 -40.080 1.00 84.75 508 ARG A CA 1
ATOM 3937 C C . ARG A 1 508 ? 14.143 5.824 -39.079 1.00 84.75 508 ARG A C 1
ATOM 3939 O O . ARG A 1 508 ? 13.846 5.927 -37.887 1.00 84.75 508 ARG A O 1
ATOM 3946 N N . ASN A 1 509 ? 14.791 4.770 -39.575 1.00 82.56 509 ASN A N 1
ATOM 3947 C CA . ASN A 1 509 ? 15.368 3.721 -38.734 1.00 82.56 509 ASN A CA 1
ATOM 3948 C C . ASN A 1 509 ? 16.696 4.180 -38.096 1.00 82.56 509 ASN A C 1
ATOM 3950 O O . ASN A 1 509 ? 17.225 5.233 -38.446 1.00 82.56 509 ASN A O 1
ATOM 3954 N N . ALA A 1 510 ? 17.244 3.387 -37.170 1.00 79.25 510 ALA A N 1
ATOM 3955 C CA . ALA A 1 510 ? 18.441 3.757 -36.407 1.00 79.25 510 ALA A CA 1
ATOM 3956 C C . ALA A 1 510 ? 19.646 4.135 -37.294 1.00 79.25 510 ALA A C 1
ATOM 3958 O O . ALA A 1 510 ? 20.274 5.166 -37.055 1.00 79.25 510 ALA A O 1
ATOM 3959 N N . ASP A 1 511 ? 19.922 3.369 -38.355 1.00 83.50 511 ASP A N 1
ATOM 3960 C CA . ASP A 1 511 ? 21.055 3.622 -39.258 1.00 83.50 511 ASP A CA 1
ATOM 3961 C C . ASP A 1 511 ? 20.871 4.908 -40.075 1.00 83.50 511 ASP A C 1
ATOM 3963 O O . ASP A 1 511 ? 21.804 5.699 -40.246 1.00 83.50 511 ASP A O 1
ATOM 3967 N N . GLN A 1 512 ? 19.652 5.144 -40.567 1.00 87.25 512 GLN A N 1
ATOM 3968 C CA . GLN A 1 512 ? 19.301 6.354 -41.309 1.00 87.25 512 GLN A CA 1
ATOM 3969 C C . GLN A 1 512 ? 19.334 7.593 -40.412 1.00 87.25 512 GLN A C 1
ATOM 3971 O O . GLN A 1 512 ? 19.824 8.638 -40.837 1.00 87.25 512 GLN A O 1
ATOM 3976 N N . THR A 1 513 ? 18.858 7.479 -39.171 1.00 86.88 513 THR A N 1
ATOM 3977 C CA . THR A 1 513 ? 18.942 8.545 -38.169 1.00 86.88 513 THR A CA 1
ATOM 3978 C C . THR A 1 513 ? 20.394 8.859 -37.823 1.00 86.88 513 THR A C 1
ATOM 3980 O O . THR A 1 513 ? 20.779 10.023 -37.850 1.00 86.88 513 THR A O 1
ATOM 3983 N N . ALA A 1 514 ? 21.229 7.846 -37.578 1.00 85.25 514 ALA A N 1
ATOM 3984 C CA . ALA A 1 514 ? 22.651 8.044 -37.299 1.00 85.25 514 ALA A CA 1
ATOM 3985 C C . ALA A 1 514 ? 23.382 8.710 -38.476 1.00 85.25 514 ALA A C 1
ATOM 3987 O O . ALA A 1 514 ? 24.241 9.568 -38.275 1.00 85.25 514 ALA A O 1
ATOM 3988 N N . LYS A 1 515 ? 23.027 8.355 -39.718 1.00 89.75 515 LYS A N 1
ATOM 3989 C CA . LYS A 1 515 ? 23.534 9.037 -40.915 1.00 89.75 515 LYS A CA 1
ATOM 3990 C C . LYS A 1 515 ? 23.101 10.508 -40.955 1.00 89.75 515 LYS A C 1
ATOM 3992 O O . LYS A 1 515 ? 23.961 11.362 -41.131 1.00 89.75 515 LYS A O 1
ATOM 3997 N N . ALA A 1 516 ? 21.816 10.798 -40.752 1.00 89.31 516 ALA A N 1
ATOM 3998 C CA . ALA A 1 516 ? 21.288 12.163 -40.758 1.00 89.31 516 ALA A CA 1
ATOM 3999 C C . ALA A 1 516 ? 21.938 13.048 -39.679 1.00 89.31 516 ALA A C 1
ATOM 4001 O O . ALA A 1 516 ? 22.299 14.185 -39.963 1.00 89.31 516 ALA A O 1
ATOM 4002 N N . LEU A 1 517 ? 22.152 12.514 -38.472 1.00 90.00 517 LEU A N 1
ATOM 4003 C CA . LEU A 1 517 ? 22.822 13.231 -37.383 1.00 90.00 517 LEU A CA 1
ATOM 4004 C C . LEU A 1 517 ? 24.285 13.567 -37.714 1.00 90.00 517 LEU A C 1
ATOM 4006 O O . LEU A 1 517 ? 24.713 14.687 -37.456 1.00 90.00 517 LEU A O 1
ATOM 4010 N N . ARG A 1 518 ? 25.033 12.648 -38.345 1.00 89.31 518 ARG A N 1
ATOM 4011 C CA . ARG A 1 518 ? 26.411 12.924 -38.803 1.00 89.31 518 ARG A CA 1
ATOM 4012 C C . ARG A 1 518 ? 26.468 14.013 -39.873 1.00 89.31 518 ARG A C 1
ATOM 4014 O O . ARG A 1 518 ? 27.368 14.844 -39.848 1.00 89.31 518 ARG A O 1
ATOM 4021 N N . GLU A 1 519 ? 25.524 14.001 -40.811 1.00 92.38 519 GLU A N 1
ATOM 4022 C CA . GLU A 1 519 ? 25.440 15.028 -41.856 1.00 92.38 519 GLU A CA 1
ATOM 4023 C C . GLU A 1 519 ? 25.066 16.397 -41.272 1.00 92.38 519 GLU A C 1
ATOM 4025 O O . GLU A 1 519 ? 25.673 17.406 -41.624 1.00 92.38 519 GLU A O 1
ATOM 4030 N N . LEU A 1 520 ? 24.129 16.426 -40.319 1.00 91.12 520 LEU A N 1
ATOM 4031 C CA . LEU A 1 520 ? 23.748 17.640 -39.599 1.00 91.12 520 LEU A CA 1
ATOM 4032 C C . LEU A 1 520 ? 24.922 18.219 -38.789 1.00 91.12 520 LEU A C 1
ATOM 4034 O O . LEU A 1 520 ? 25.154 19.424 -38.827 1.00 91.12 520 LEU A O 1
ATOM 4038 N N . GLU A 1 521 ? 25.690 17.370 -38.098 1.00 88.12 521 GLU A N 1
ATOM 4039 C CA . GLU A 1 521 ? 26.891 17.782 -37.358 1.00 88.12 521 GLU A CA 1
ATOM 4040 C C . GLU A 1 521 ? 27.975 18.334 -38.299 1.00 88.12 521 GLU A C 1
ATOM 4042 O O . GLU A 1 521 ? 28.617 19.341 -37.995 1.00 88.12 521 GLU A O 1
ATOM 4047 N N . SER A 1 522 ? 28.168 17.704 -39.463 1.00 90.69 522 SER A N 1
ATOM 4048 C CA . SER A 1 522 ? 29.085 18.200 -40.495 1.00 90.69 522 SER A CA 1
ATOM 4049 C C . SER A 1 522 ? 28.660 19.576 -41.012 1.00 90.69 522 SER A C 1
ATOM 4051 O O . SER A 1 522 ? 29.503 20.464 -41.133 1.00 90.69 522 SER A O 1
ATOM 4053 N N . SER A 1 523 ? 27.361 19.766 -41.269 1.00 91.25 523 SER A N 1
ATOM 4054 C CA . SER A 1 523 ? 26.794 21.049 -41.699 1.00 91.25 523 SER A CA 1
ATOM 4055 C C . SER A 1 523 ? 27.005 22.146 -40.662 1.00 91.25 523 SER A C 1
ATOM 4057 O O . SER A 1 523 ? 27.471 23.232 -41.000 1.00 91.25 523 SER A O 1
ATOM 4059 N N . GLN A 1 524 ? 26.747 21.841 -39.386 1.00 88.69 524 GLN A N 1
ATOM 4060 C CA . GLN A 1 524 ? 26.951 22.775 -38.282 1.00 88.69 524 GLN A CA 1
ATOM 4061 C C . GLN A 1 524 ? 28.411 23.228 -38.179 1.00 88.69 524 GLN A C 1
ATOM 4063 O O . GLN A 1 524 ? 28.678 24.421 -38.041 1.00 88.69 524 GLN A O 1
ATOM 4068 N N . LYS A 1 525 ? 29.363 22.286 -38.244 1.00 88.31 525 LYS A N 1
ATOM 4069 C CA . LYS A 1 525 ? 30.797 22.601 -38.152 1.00 88.31 525 LYS A CA 1
ATOM 4070 C C . LYS A 1 525 ? 31.254 23.497 -39.297 1.00 88.31 525 LYS A C 1
ATOM 4072 O O . LYS A 1 525 ? 31.969 24.459 -39.035 1.00 88.31 525 LYS A O 1
ATOM 4077 N N . ALA A 1 526 ? 30.827 23.202 -40.525 1.00 89.50 526 ALA A N 1
ATOM 4078 C CA . ALA A 1 526 ? 31.149 24.016 -41.693 1.00 89.50 526 ALA A CA 1
ATOM 4079 C C . ALA A 1 526 ? 30.587 25.444 -41.558 1.00 89.50 526 ALA A C 1
ATOM 4081 O O . ALA A 1 526 ? 31.341 26.404 -41.672 1.00 89.50 526 ALA A O 1
ATOM 4082 N N . TYR A 1 527 ? 29.310 25.587 -41.187 1.00 88.69 527 TYR A N 1
ATOM 4083 C CA . TYR A 1 527 ? 28.686 26.898 -40.982 1.00 88.69 527 TYR A CA 1
ATOM 4084 C C . TYR A 1 527 ? 29.365 27.707 -39.866 1.00 88.69 527 TYR A C 1
ATOM 4086 O O . TYR A 1 527 ? 29.640 28.892 -40.022 1.00 88.69 527 TYR A O 1
ATOM 4094 N N . TYR A 1 528 ? 29.693 27.082 -38.731 1.00 86.44 528 TYR A N 1
ATOM 4095 C CA . TYR A 1 528 ? 30.364 27.793 -37.635 1.00 86.44 528 TYR A CA 1
ATOM 4096 C C . TYR A 1 528 ? 31.795 28.206 -37.988 1.00 86.44 528 TYR A C 1
ATOM 4098 O O . TYR A 1 528 ? 32.250 29.245 -37.510 1.00 86.44 528 TYR A O 1
ATOM 4106 N N . GLN A 1 529 ? 32.496 27.432 -38.821 1.00 87.31 529 GLN A N 1
ATOM 4107 C CA . GLN A 1 529 ? 33.791 27.835 -39.371 1.00 87.31 529 GLN A CA 1
ATOM 4108 C C . GLN A 1 529 ? 33.640 29.047 -40.298 1.00 87.31 529 GLN A C 1
ATOM 4110 O O . GLN A 1 529 ? 34.349 30.028 -40.098 1.00 87.31 529 GLN A O 1
ATOM 4115 N N . GLU A 1 530 ? 32.664 29.041 -41.211 1.00 87.19 530 GLU A N 1
ATOM 4116 C CA . GLU A 1 530 ? 32.356 30.180 -42.092 1.00 87.19 530 GLU A CA 1
ATOM 4117 C C . GLU A 1 530 ? 32.015 31.446 -41.286 1.00 87.19 530 GLU A C 1
ATOM 4119 O O . GLU A 1 530 ? 32.601 32.505 -41.503 1.00 87.19 530 GLU A O 1
ATOM 4124 N N . VAL A 1 531 ? 31.143 31.340 -40.277 1.00 84.56 531 VAL A N 1
ATOM 4125 C CA . VAL A 1 531 ? 30.791 32.460 -39.382 1.00 84.56 531 VAL A CA 1
ATOM 4126 C C . VAL A 1 531 ? 32.015 32.987 -38.628 1.00 84.56 531 VAL A C 1
ATOM 4128 O O . VAL A 1 531 ? 32.163 34.198 -38.458 1.00 84.56 531 VAL A O 1
ATOM 4131 N N . GLN A 1 532 ? 32.909 32.107 -38.165 1.00 83.12 532 GLN A N 1
ATOM 4132 C CA . GLN A 1 532 ? 34.152 32.522 -37.510 1.00 83.12 532 GLN A CA 1
ATOM 4133 C C . GLN A 1 532 ? 35.115 33.209 -38.481 1.00 83.12 532 GLN A C 1
ATOM 4135 O O . GLN A 1 532 ? 35.746 34.192 -38.099 1.00 83.12 532 GLN A O 1
ATOM 4140 N N . GLU A 1 533 ? 35.223 32.735 -39.721 1.00 86.38 533 GLU A N 1
ATOM 4141 C CA . GLU A 1 533 ? 36.041 33.358 -40.763 1.00 86.38 533 GLU A CA 1
ATOM 4142 C C . GLU A 1 533 ? 35.524 34.757 -41.128 1.00 86.38 533 GLU A C 1
ATOM 4144 O O . GLU A 1 533 ? 36.319 35.697 -41.158 1.00 86.38 533 GLU A O 1
ATOM 4149 N N . ILE A 1 534 ? 34.205 34.929 -41.280 1.00 83.25 534 ILE A N 1
ATOM 4150 C CA . ILE A 1 534 ? 33.551 36.228 -41.530 1.00 83.25 534 ILE A CA 1
ATOM 4151 C C . ILE A 1 534 ? 33.788 37.190 -40.353 1.00 83.25 534 ILE A C 1
ATOM 4153 O O . ILE A 1 534 ? 34.207 38.333 -40.547 1.00 83.25 534 ILE A O 1
ATOM 4157 N N . ARG A 1 535 ? 33.626 36.711 -39.109 1.00 82.62 535 ARG A N 1
ATOM 4158 C CA . ARG A 1 535 ? 33.910 37.513 -37.903 1.00 82.62 535 ARG A CA 1
ATOM 4159 C C . ARG A 1 535 ? 35.380 37.914 -37.804 1.00 82.62 535 ARG A C 1
ATOM 4161 O O . ARG A 1 535 ? 35.682 39.050 -37.450 1.00 82.62 535 ARG A O 1
ATOM 4168 N N . ASN A 1 536 ? 36.299 37.004 -38.125 1.00 84.19 536 ASN A N 1
ATOM 4169 C CA . ASN A 1 536 ? 37.737 37.279 -38.131 1.00 84.19 536 ASN A CA 1
ATOM 4170 C C . ASN A 1 536 ? 38.141 38.238 -39.265 1.00 84.19 536 ASN A C 1
ATOM 4172 O O . ASN A 1 536 ? 39.131 38.957 -39.123 1.00 84.19 536 ASN A O 1
ATOM 4176 N N . ALA A 1 537 ? 37.372 38.283 -40.356 1.00 84.31 537 ALA A N 1
ATOM 4177 C CA . ALA A 1 537 ? 37.507 39.265 -41.430 1.00 84.31 537 ALA A CA 1
ATOM 4178 C C . ALA A 1 537 ? 36.930 40.652 -41.069 1.00 84.31 537 ALA A C 1
ATOM 4180 O O . ALA A 1 537 ? 37.148 41.610 -41.810 1.00 84.31 537 ALA A O 1
ATOM 4181 N N . GLY A 1 538 ? 36.260 40.787 -39.917 1.00 74.44 538 GLY A N 1
ATOM 4182 C CA . GLY A 1 538 ? 35.672 42.042 -39.442 1.00 74.44 538 GLY A CA 1
ATOM 4183 C C . GLY A 1 538 ? 34.328 42.390 -40.089 1.00 74.44 538 GLY A C 1
ATOM 4184 O O . GLY A 1 538 ? 33.918 43.548 -40.025 1.00 74.44 538 GLY A O 1
ATOM 4185 N N . GLU A 1 539 ? 33.667 41.416 -40.715 1.00 78.38 539 GLU A N 1
ATOM 4186 C CA . GLU A 1 539 ? 32.345 41.559 -41.326 1.00 78.38 539 GLU A CA 1
ATOM 4187 C C . GLU A 1 539 ? 31.230 41.110 -40.360 1.00 78.38 539 GLU A C 1
ATOM 4189 O O . GLU A 1 539 ? 31.444 40.276 -39.473 1.00 78.38 539 GLU A O 1
ATOM 4194 N N . ASP A 1 540 ? 30.028 41.670 -40.531 1.00 70.50 540 ASP A N 1
ATOM 4195 C CA . ASP A 1 540 ? 28.845 41.309 -39.743 1.00 70.50 540 ASP A CA 1
ATOM 4196 C C . ASP A 1 540 ? 28.342 39.919 -40.166 1.00 70.50 540 ASP A C 1
ATOM 4198 O O . ASP A 1 540 ? 27.693 39.756 -41.198 1.00 70.50 540 ASP A O 1
ATOM 4202 N N . ALA A 1 541 ? 28.661 38.902 -39.366 1.00 69.31 541 ALA A N 1
ATOM 4203 C CA . ALA A 1 541 ? 28.168 37.541 -39.560 1.00 69.31 541 ALA A CA 1
ATOM 4204 C C . ALA A 1 541 ? 26.815 37.330 -38.865 1.00 69.31 541 ALA A C 1
ATOM 4206 O O . ALA A 1 541 ? 26.586 37.868 -37.777 1.00 69.31 541 ALA A O 1
ATOM 4207 N N . GLU A 1 542 ? 25.958 36.480 -39.438 1.00 70.50 542 GLU A N 1
ATOM 4208 C CA . GLU A 1 542 ? 24.699 36.087 -38.802 1.00 70.50 542 GLU A CA 1
ATOM 4209 C C . GLU A 1 542 ? 24.903 35.472 -37.407 1.00 70.50 542 GLU A C 1
ATOM 4211 O O . GLU A 1 542 ? 25.937 34.876 -37.075 1.00 70.50 542 GLU A O 1
ATOM 4216 N N . GLU A 1 543 ? 23.889 35.635 -36.557 1.00 70.75 543 GLU A N 1
ATOM 4217 C CA . GLU A 1 543 ? 23.896 35.056 -35.221 1.00 70.75 543 GLU A CA 1
ATOM 4218 C C . GLU A 1 543 ? 23.731 33.528 -35.281 1.00 70.75 543 GLU A C 1
ATOM 4220 O O . GLU A 1 543 ? 22.935 33.004 -36.066 1.00 70.75 543 GLU A O 1
ATOM 4225 N N . PRO A 1 544 ? 24.464 32.774 -34.445 1.00 75.56 544 PRO A N 1
ATOM 4226 C CA . PRO A 1 544 ? 24.312 31.329 -34.385 1.00 75.56 544 PRO A CA 1
ATOM 4227 C C . PRO A 1 544 ? 22.900 30.951 -33.915 1.00 75.56 544 PRO A C 1
ATOM 4229 O O . PRO A 1 544 ? 22.367 31.505 -32.950 1.00 75.56 544 PRO A O 1
ATOM 4232 N N . PHE A 1 545 ? 22.313 29.959 -34.580 1.00 84.06 545 PHE A N 1
ATOM 4233 C CA . PHE A 1 545 ? 21.003 29.395 -34.262 1.00 84.06 545 PHE A CA 1
ATOM 4234 C C . PHE A 1 545 ? 21.105 27.886 -34.023 1.00 84.06 545 PHE A C 1
ATOM 4236 O O . PHE A 1 545 ? 22.090 27.241 -34.390 1.00 84.06 545 PHE A O 1
ATOM 4243 N N . ARG A 1 546 ? 20.077 27.306 -33.397 1.00 84.88 546 ARG A N 1
ATOM 4244 C CA . ARG A 1 546 ? 20.050 25.884 -33.024 1.00 84.88 546 ARG A CA 1
ATOM 4245 C C . ARG A 1 546 ? 19.053 25.098 -33.869 1.00 84.88 546 ARG A C 1
ATOM 4247 O O . ARG A 1 546 ? 17.943 25.563 -34.102 1.00 84.88 546 ARG A O 1
ATOM 4254 N N . ILE A 1 547 ? 19.425 23.875 -34.250 1.00 88.81 547 ILE A N 1
ATOM 4255 C CA . ILE A 1 547 ? 18.522 22.885 -34.851 1.00 88.81 547 ILE A CA 1
ATOM 4256 C C . ILE A 1 547 ? 18.438 21.671 -33.916 1.00 88.81 547 ILE A C 1
ATOM 4258 O O . ILE A 1 547 ? 19.449 21.008 -33.691 1.00 88.81 547 ILE A O 1
ATOM 4262 N N . GLN A 1 548 ? 17.252 21.365 -33.382 1.00 90.06 548 GLN A N 1
ATOM 4263 C CA . GLN A 1 548 ? 17.008 20.156 -32.588 1.00 90.06 548 GLN A CA 1
ATOM 4264 C C . GLN A 1 548 ? 16.309 19.080 -33.436 1.00 90.06 548 GLN A C 1
ATOM 4266 O O . GLN A 1 548 ? 15.143 19.259 -33.795 1.00 90.06 548 GLN A O 1
ATOM 4271 N N . PRO A 1 549 ? 16.967 17.946 -33.738 1.00 90.75 549 PRO A N 1
ATOM 4272 C CA . PRO A 1 549 ? 16.324 16.837 -34.431 1.00 90.75 549 PRO A CA 1
ATOM 4273 C C . PRO A 1 549 ? 15.406 16.023 -33.507 1.00 90.75 549 PRO A C 1
ATOM 4275 O O . PRO A 1 549 ? 15.743 15.747 -32.355 1.00 90.75 549 PRO A O 1
ATOM 4278 N N . VAL A 1 550 ? 14.262 15.588 -34.037 1.00 88.88 550 VAL A N 1
ATOM 4279 C CA . VAL A 1 550 ? 13.315 14.649 -33.410 1.00 88.88 550 VAL A CA 1
ATOM 4280 C C . VAL A 1 550 ? 12.790 13.665 -34.455 1.00 88.88 550 VAL A C 1
ATOM 4282 O O . VAL A 1 550 ? 12.745 13.970 -35.645 1.00 88.88 550 VAL A O 1
ATOM 4285 N N . ARG A 1 551 ? 12.388 12.465 -34.038 1.00 88.25 551 ARG A N 1
ATOM 4286 C CA . ARG A 1 551 ? 11.792 11.449 -34.916 1.00 88.25 551 ARG A CA 1
ATOM 4287 C C . ARG A 1 551 ? 10.282 11.425 -34.780 1.00 88.25 551 ARG A C 1
ATOM 4289 O O . ARG A 1 551 ? 9.756 11.510 -33.672 1.00 88.25 551 ARG A O 1
ATOM 4296 N N . VAL A 1 552 ? 9.608 11.231 -35.907 1.00 84.62 552 VAL A N 1
ATOM 4297 C CA . VAL A 1 552 ? 8.151 11.090 -35.983 1.00 84.62 552 VAL A CA 1
ATOM 4298 C C . VAL A 1 552 ? 7.814 9.925 -36.910 1.00 84.62 552 VAL A C 1
ATOM 4300 O O . VAL A 1 552 ? 8.453 9.746 -37.947 1.00 84.62 552 VAL A O 1
ATOM 4303 N N . ALA A 1 553 ? 6.830 9.111 -36.536 1.00 79.81 553 ALA A N 1
ATOM 4304 C CA . ALA A 1 553 ? 6.288 8.083 -37.420 1.00 79.81 553 ALA A CA 1
ATOM 4305 C C . ALA A 1 553 ? 5.184 8.685 -38.300 1.00 79.81 553 ALA A C 1
ATOM 4307 O O . ALA A 1 553 ? 4.390 9.490 -37.822 1.00 79.81 553 ALA A O 1
ATOM 4308 N N . SER A 1 554 ? 5.084 8.286 -39.566 1.00 76.44 554 SER A N 1
ATOM 4309 C CA . SER A 1 554 ? 3.967 8.679 -40.440 1.00 76.44 554 SER A CA 1
ATOM 4310 C C . SER A 1 554 ? 2.665 7.944 -40.116 1.00 76.44 554 SER A C 1
ATOM 4312 O O . SER A 1 554 ? 1.582 8.378 -40.510 1.00 76.44 554 SER A O 1
ATOM 4314 N N . SER A 1 555 ? 2.758 6.822 -39.399 1.00 68.44 555 SER A N 1
ATOM 4315 C CA . SER A 1 555 ? 1.626 5.987 -39.010 1.00 68.44 555 SER A CA 1
ATOM 4316 C C . SER A 1 555 ? 1.855 5.340 -37.644 1.00 68.44 555 SER A C 1
ATOM 4318 O O . SER A 1 555 ? 2.987 5.064 -37.254 1.00 68.44 555 SER A O 1
ATOM 4320 N N . GLY A 1 556 ? 0.768 5.123 -36.898 1.00 61.03 556 GLY A N 1
ATOM 4321 C CA . GLY A 1 556 ? 0.818 4.451 -35.601 1.00 61.03 556 GLY A CA 1
ATOM 4322 C C . GLY A 1 556 ? 1.047 2.951 -35.724 1.00 61.03 556 GLY A C 1
ATOM 4323 O O . GLY A 1 556 ? 0.560 2.299 -36.654 1.00 61.03 556 GLY A O 1
ATOM 4324 N N . SER A 1 557 ? 1.775 2.391 -34.760 1.00 54.75 557 SER A N 1
ATOM 4325 C CA . SER A 1 557 ? 1.916 0.945 -34.654 1.00 54.75 557 SER A CA 1
ATOM 4326 C C . SER A 1 557 ? 0.590 0.286 -34.282 1.00 54.75 557 SER A C 1
ATOM 4328 O O . SER A 1 557 ? -0.171 0.800 -33.470 1.00 54.75 557 SER A O 1
ATOM 4330 N N . ARG A 1 558 ? 0.320 -0.902 -34.835 1.00 46.88 558 ARG A N 1
ATOM 4331 C CA . ARG A 1 558 ? -0.843 -1.726 -34.442 1.00 46.88 558 ARG A CA 1
ATOM 4332 C C . ARG A 1 558 ? -0.614 -2.492 -33.136 1.00 46.88 558 ARG A C 1
ATOM 4334 O O . ARG A 1 558 ? -1.484 -3.248 -32.711 1.00 46.88 558 ARG A O 1
ATOM 4341 N N . PHE A 1 559 ? 0.568 -2.341 -32.544 1.00 40.44 559 PHE A N 1
ATOM 4342 C CA . PHE A 1 559 ? 0.980 -3.020 -31.329 1.00 40.44 559 PHE A CA 1
ATOM 4343 C C . PHE A 1 559 ? 1.188 -2.002 -30.200 1.00 40.44 559 PHE A C 1
ATOM 4345 O O . PHE A 1 559 ? 1.930 -1.042 -30.399 1.00 40.44 559 PHE A O 1
ATOM 4352 N N . PRO A 1 560 ? 0.616 -2.228 -29.002 1.00 39.91 560 PRO A N 1
ATOM 4353 C CA . PRO A 1 560 ? 0.637 -1.262 -27.897 1.00 39.91 560 PRO A CA 1
ATOM 4354 C C . PRO A 1 560 ? 2.020 -1.006 -27.261 1.00 39.91 560 PRO A C 1
ATOM 4356 O O . PRO A 1 560 ? 2.125 -0.205 -26.343 1.00 39.91 560 PRO A O 1
ATOM 4359 N N . TRP A 1 561 ? 3.084 -1.676 -27.716 1.00 42.31 561 TRP A N 1
ATOM 4360 C CA . TRP A 1 561 ? 4.464 -1.551 -27.205 1.00 42.31 561 TRP A CA 1
ATOM 4361 C C . TRP A 1 561 ? 5.435 -0.902 -28.208 1.00 42.31 561 TRP A C 1
ATOM 4363 O O . TRP A 1 561 ? 6.650 -1.056 -28.111 1.00 42.31 561 TRP A O 1
ATOM 4373 N N . SER A 1 562 ? 4.913 -0.231 -29.227 1.00 47.78 562 SER A N 1
ATOM 4374 C CA . SER A 1 562 ? 5.665 0.357 -30.339 1.00 47.78 562 SER A CA 1
ATOM 4375 C C . SER A 1 562 ? 5.257 1.833 -30.463 1.00 47.78 562 SER A C 1
ATOM 4377 O O . SER A 1 562 ? 4.152 2.160 -30.028 1.00 47.78 562 SER A O 1
ATOM 4379 N N . PRO A 1 563 ? 6.132 2.745 -30.943 1.00 52.47 563 PRO A N 1
ATOM 4380 C CA . PRO A 1 563 ? 5.944 4.178 -30.729 1.00 52.47 563 PRO A CA 1
ATOM 4381 C C . PRO A 1 563 ? 4.584 4.672 -31.215 1.00 52.47 563 PRO A C 1
ATOM 4383 O O . PRO A 1 563 ? 4.097 4.256 -32.272 1.00 52.47 563 PRO A O 1
ATOM 4386 N N . ALA A 1 564 ? 3.979 5.532 -30.396 1.00 55.28 564 ALA A N 1
ATOM 4387 C CA . ALA A 1 564 ? 2.660 6.086 -30.640 1.00 55.28 564 ALA A CA 1
ATOM 4388 C C . ALA A 1 564 ? 2.624 6.790 -32.008 1.00 55.28 564 ALA A C 1
ATOM 4390 O O . ALA A 1 564 ? 3.607 7.392 -32.448 1.00 55.28 564 ALA A O 1
ATOM 4391 N N . GLY A 1 565 ? 1.505 6.635 -32.720 1.00 62.31 565 GLY A N 1
ATOM 4392 C CA . GLY A 1 565 ? 1.321 7.251 -34.033 1.00 62.31 565 GLY A CA 1
ATOM 4393 C C . GLY A 1 565 ? 1.340 8.774 -33.961 1.00 62.31 565 GLY A C 1
ATOM 4394 O O . GLY A 1 565 ? 1.166 9.340 -32.890 1.00 62.31 565 GLY A O 1
ATOM 4395 N N . PRO A 1 566 ? 1.528 9.472 -35.083 1.00 70.44 566 PRO A N 1
ATOM 4396 C CA . PRO A 1 566 ? 1.548 10.924 -35.054 1.00 70.44 566 PRO A CA 1
ATOM 4397 C C . PRO A 1 566 ? 0.183 11.481 -34.618 1.00 70.44 566 PRO A C 1
ATOM 4399 O O . PRO A 1 566 ? -0.855 10.837 -34.800 1.00 70.44 566 PRO A O 1
ATOM 4402 N N . GLY A 1 567 ? 0.175 12.692 -34.054 1.00 69.38 567 GLY A N 1
ATOM 4403 C CA . GLY A 1 567 ? -1.063 13.358 -33.659 1.00 69.38 567 GLY A CA 1
ATOM 4404 C C . GLY A 1 567 ? -2.001 13.549 -34.861 1.00 69.38 567 GLY A C 1
ATOM 4405 O O . GLY A 1 567 ? -1.543 13.598 -36.007 1.00 69.38 567 GLY A O 1
ATOM 4406 N N . PRO A 1 568 ? -3.319 13.705 -34.644 1.00 66.38 568 PRO A N 1
ATOM 4407 C CA . PRO A 1 568 ? -4.320 13.722 -35.719 1.00 66.38 568 PRO A CA 1
ATOM 4408 C C . PRO A 1 568 ? -4.109 14.844 -36.748 1.00 66.38 568 PRO A C 1
ATOM 4410 O O . PRO A 1 568 ? -4.634 14.778 -37.855 1.00 66.38 568 PRO A O 1
ATOM 4413 N N . SER A 1 569 ? -3.332 15.865 -36.386 1.00 71.94 569 SER A N 1
ATOM 4414 C CA . SER A 1 569 ? -3.054 17.037 -37.216 1.00 71.94 569 SER A CA 1
ATOM 4415 C C . SER A 1 569 ? -1.817 16.882 -38.105 1.00 71.94 569 SER A C 1
ATOM 4417 O O . SER A 1 569 ? -1.678 17.588 -39.101 1.00 71.94 569 SER A O 1
ATOM 4419 N N . PHE A 1 570 ? -0.904 15.971 -37.765 1.00 80.56 570 PHE A N 1
ATOM 4420 C CA . PHE A 1 570 ? 0.379 15.826 -38.453 1.00 80.56 570 PHE A CA 1
ATOM 4421 C C . PHE A 1 570 ? 0.271 15.378 -39.915 1.00 80.56 570 PHE A C 1
ATOM 4423 O O . PHE A 1 570 ? 1.002 15.938 -40.730 1.00 80.56 570 PHE A O 1
ATOM 4430 N N . PRO A 1 571 ? -0.630 14.453 -40.314 1.00 80.44 571 PRO A N 1
ATOM 4431 C CA . PRO A 1 571 ? -0.737 14.050 -41.717 1.00 80.44 571 PRO A CA 1
ATOM 4432 C C . PRO A 1 571 ? -1.052 15.211 -42.669 1.00 80.44 571 PRO A C 1
ATOM 4434 O O . PRO A 1 571 ? -0.555 15.221 -43.792 1.00 80.44 571 PRO A O 1
ATOM 4437 N N . ALA A 1 572 ? -1.840 16.196 -42.221 1.00 75.81 572 ALA A N 1
ATOM 4438 C CA . ALA A 1 572 ? -2.153 17.388 -43.009 1.00 75.81 572 ALA A CA 1
ATOM 4439 C C . ALA A 1 572 ? -0.907 18.267 -43.208 1.00 75.81 572 ALA A C 1
ATOM 4441 O O . ALA A 1 572 ? -0.572 18.619 -44.335 1.00 75.81 572 ALA A O 1
ATOM 4442 N N . VAL A 1 573 ? -0.162 18.523 -42.130 1.00 75.38 573 VAL A N 1
ATOM 4443 C CA . VAL A 1 573 ? 1.087 19.304 -42.172 1.00 75.38 573 VAL A CA 1
ATOM 4444 C C . VAL A 1 573 ? 2.162 18.602 -43.002 1.00 75.38 573 VAL A C 1
ATOM 4446 O O . VAL A 1 573 ? 2.859 19.224 -43.800 1.00 75.38 573 VAL A O 1
ATOM 4449 N N . TRP A 1 574 ? 2.277 17.281 -42.871 1.00 83.81 574 TRP A N 1
ATOM 4450 C CA . TRP A 1 574 ? 3.229 16.495 -43.646 1.00 83.81 574 TRP A CA 1
ATOM 4451 C C . TRP A 1 574 ? 2.873 16.460 -45.138 1.00 83.81 574 TRP A C 1
ATOM 4453 O O . TRP A 1 574 ? 3.768 16.502 -45.982 1.00 83.81 574 TRP A O 1
ATOM 4463 N N . ALA A 1 575 ? 1.580 16.446 -45.483 1.00 82.12 575 ALA A N 1
ATOM 4464 C CA . ALA A 1 575 ? 1.125 16.564 -46.866 1.00 82.12 575 ALA A CA 1
ATOM 4465 C C . ALA A 1 575 ? 1.484 17.929 -47.478 1.00 82.12 575 ALA A C 1
ATOM 4467 O O . ALA A 1 575 ? 1.987 17.969 -48.603 1.00 82.12 575 ALA A O 1
ATOM 4468 N N . GLU A 1 576 ? 1.310 19.029 -46.737 1.00 80.00 576 GLU A N 1
ATOM 4469 C CA . GLU A 1 576 ? 1.750 20.365 -47.172 1.00 80.00 576 GLU A CA 1
ATOM 4470 C C . GLU A 1 576 ? 3.280 20.441 -47.322 1.00 80.00 576 GLU A C 1
ATOM 4472 O O . GLU A 1 576 ? 3.792 21.044 -48.266 1.00 80.00 576 GLU A O 1
ATOM 4477 N N . ALA A 1 577 ? 4.026 19.714 -46.484 1.00 80.12 577 ALA A N 1
ATOM 4478 C CA . ALA A 1 577 ? 5.473 19.527 -46.614 1.00 80.12 577 ALA A CA 1
ATOM 4479 C C . ALA A 1 577 ? 5.878 18.542 -47.735 1.00 80.12 577 ALA A C 1
ATOM 4481 O O . ALA A 1 577 ? 6.994 18.019 -47.730 1.00 80.12 577 ALA A O 1
ATOM 4482 N N . SER A 1 578 ? 4.991 18.261 -48.699 1.00 83.31 578 SER A N 1
ATOM 4483 C CA . SER A 1 578 ? 5.226 17.329 -49.816 1.00 83.31 578 SER A CA 1
ATOM 4484 C C . SER A 1 578 ? 5.680 15.934 -49.368 1.00 83.31 578 SER A C 1
ATOM 4486 O O . SER A 1 578 ? 6.431 15.266 -50.076 1.00 83.31 578 SER A O 1
ATOM 4488 N N . GLN A 1 579 ? 5.255 15.512 -48.174 1.00 86.81 579 GLN A N 1
ATOM 4489 C CA . GLN A 1 579 ? 5.632 14.246 -47.546 1.00 86.81 579 GLN A CA 1
ATOM 4490 C C . GLN A 1 579 ? 7.153 14.045 -47.451 1.00 86.81 579 GLN A C 1
ATOM 4492 O O . GLN A 1 579 ? 7.668 12.932 -47.574 1.00 86.81 579 GLN A O 1
ATOM 4497 N N . ALA A 1 580 ? 7.894 15.137 -47.243 1.00 86.75 580 ALA A N 1
ATOM 4498 C CA . ALA A 1 580 ? 9.340 15.086 -47.122 1.00 86.75 580 ALA A CA 1
ATOM 4499 C C . ALA A 1 580 ? 9.778 14.247 -45.917 1.00 86.75 580 ALA A C 1
ATOM 4501 O O . ALA A 1 580 ? 9.147 14.227 -44.860 1.00 86.75 580 ALA A O 1
ATOM 4502 N N . TRP A 1 581 ? 10.911 13.570 -46.074 1.00 90.19 581 TRP A N 1
ATOM 4503 C CA . TRP A 1 581 ? 11.505 12.751 -45.019 1.00 90.19 581 TRP A CA 1
ATOM 4504 C C . TRP A 1 581 ? 12.109 13.589 -43.879 1.00 90.19 581 TRP A C 1
ATOM 4506 O O . TRP A 1 581 ? 12.356 13.061 -42.795 1.00 90.19 581 TRP A O 1
ATOM 4516 N N . ALA A 1 582 ? 12.377 14.870 -44.140 1.00 91.38 582 ALA A N 1
ATOM 4517 C CA . ALA A 1 582 ? 12.893 15.850 -43.197 1.00 91.38 582 ALA A CA 1
ATOM 4518 C C . ALA A 1 582 ? 12.100 17.159 -43.338 1.00 91.38 582 ALA A C 1
ATOM 4520 O O . ALA A 1 582 ? 11.969 17.698 -44.441 1.00 91.38 582 ALA A O 1
ATOM 4521 N N . VAL A 1 583 ? 11.573 17.661 -42.221 1.00 90.06 583 VAL A N 1
ATOM 4522 C CA . VAL A 1 583 ? 10.793 18.906 -42.154 1.00 90.06 583 VAL A CA 1
ATOM 4523 C C . VAL A 1 583 ? 11.384 19.803 -41.073 1.00 90.06 583 VAL A C 1
ATOM 4525 O O . VAL A 1 583 ? 11.548 19.366 -39.940 1.00 90.06 583 VAL A O 1
ATOM 4528 N N . VAL A 1 584 ? 11.707 21.047 -41.413 1.00 90.44 584 VAL A N 1
ATOM 4529 C CA . VAL A 1 584 ? 12.180 22.062 -40.463 1.00 90.44 584 VAL A CA 1
ATOM 4530 C C . VAL A 1 584 ? 10.987 22.877 -39.986 1.00 90.44 584 VAL A C 1
ATOM 4532 O O . VAL A 1 584 ? 10.173 23.299 -40.805 1.00 90.44 584 VAL A O 1
ATOM 4535 N N . LEU A 1 585 ? 10.893 23.107 -38.679 1.00 86.88 585 LEU A N 1
ATOM 4536 C CA . LEU A 1 585 ? 9.876 23.939 -38.049 1.00 86.88 585 LEU A CA 1
ATOM 4537 C C . LEU A 1 585 ? 10.540 25.040 -37.217 1.00 86.88 585 LEU A C 1
ATOM 4539 O O . LEU A 1 585 ? 11.360 24.754 -36.349 1.00 86.88 585 LEU A O 1
ATOM 4543 N N . ASP A 1 586 ? 10.180 26.288 -37.478 1.00 86.50 586 ASP A N 1
ATOM 4544 C CA . ASP A 1 586 ? 10.591 27.441 -36.683 1.00 86.50 586 ASP A CA 1
ATOM 4545 C C . ASP A 1 586 ? 9.683 27.553 -35.454 1.00 86.50 586 ASP A C 1
ATOM 4547 O O . ASP A 1 586 ? 8.461 27.677 -35.568 1.00 86.50 586 ASP A O 1
ATOM 4551 N N . MET A 1 587 ? 10.275 27.488 -34.264 1.00 79.75 587 MET A N 1
ATOM 4552 C CA . MET A 1 587 ? 9.528 27.479 -33.007 1.00 79.75 587 MET A CA 1
ATOM 4553 C C . MET A 1 587 ? 9.014 28.866 -32.599 1.00 79.75 587 MET A C 1
ATOM 4555 O O . MET A 1 587 ? 8.080 28.952 -31.798 1.00 79.75 587 MET A O 1
ATOM 4559 N N . GLU A 1 588 ? 9.580 29.940 -33.150 1.00 76.00 588 GLU A N 1
ATOM 4560 C CA . GLU A 1 588 ? 9.193 31.321 -32.855 1.00 76.00 588 GLU A CA 1
ATOM 4561 C C . GLU A 1 588 ? 8.092 31.797 -33.794 1.00 76.00 588 GLU A C 1
ATOM 4563 O O . GLU A 1 588 ? 7.052 32.280 -33.341 1.00 76.00 588 GLU A O 1
ATOM 4568 N N . THR A 1 589 ? 8.294 31.617 -35.101 1.00 76.31 589 THR A N 1
ATOM 4569 C CA . THR A 1 589 ? 7.335 32.074 -36.118 1.00 76.31 589 THR A CA 1
ATOM 4570 C C . THR A 1 589 ? 6.277 31.028 -36.468 1.00 76.31 589 THR A C 1
ATOM 4572 O O . THR A 1 589 ? 5.293 31.355 -37.127 1.00 76.31 589 THR A O 1
ATOM 4575 N N . ARG A 1 590 ? 6.451 29.775 -36.017 1.00 74.81 590 ARG A N 1
ATOM 4576 C CA . ARG A 1 590 ? 5.596 28.614 -36.340 1.00 74.81 590 ARG A CA 1
ATOM 4577 C C . ARG A 1 590 ? 5.506 28.304 -37.836 1.00 74.81 590 ARG A C 1
ATOM 4579 O O . ARG A 1 590 ? 4.549 27.670 -38.281 1.00 74.81 590 ARG A O 1
ATOM 4586 N N . LYS A 1 591 ? 6.497 28.740 -38.613 1.00 82.25 591 LYS A N 1
ATOM 4587 C CA . LYS A 1 591 ? 6.624 28.421 -40.039 1.00 82.25 591 LYS A CA 1
ATOM 4588 C C . LYS A 1 591 ? 7.339 27.088 -40.229 1.00 82.25 591 LYS A C 1
ATOM 4590 O O . LYS A 1 591 ? 8.084 26.645 -39.356 1.00 82.25 591 LYS A O 1
ATOM 4595 N N . PHE A 1 592 ? 7.132 26.444 -41.372 1.00 85.12 592 PHE A N 1
ATOM 4596 C CA . PHE A 1 592 ? 7.759 25.160 -41.686 1.00 85.12 592 PHE A CA 1
ATOM 4597 C C . PHE A 1 592 ? 8.295 25.112 -43.118 1.00 85.12 592 PHE A C 1
ATOM 4599 O O . PHE A 1 592 ? 7.830 25.841 -43.991 1.00 85.12 592 PHE A O 1
ATOM 4606 N N . ALA A 1 593 ? 9.270 24.238 -43.366 1.00 86.94 593 ALA A N 1
ATOM 4607 C CA . ALA A 1 593 ? 9.790 23.958 -44.700 1.00 86.94 593 ALA A CA 1
ATOM 4608 C C . ALA A 1 593 ? 10.180 22.488 -44.865 1.00 86.94 593 ALA A C 1
ATOM 4610 O O . ALA A 1 593 ? 10.721 21.847 -43.964 1.00 86.94 593 ALA A O 1
ATOM 4611 N N . ALA A 1 594 ? 9.943 21.964 -46.063 1.00 87.12 594 ALA A N 1
ATOM 4612 C CA . ALA A 1 594 ? 10.381 20.638 -46.469 1.00 87.12 594 ALA A CA 1
ATOM 4613 C C . ALA A 1 594 ? 11.845 20.661 -46.932 1.00 87.12 594 ALA A C 1
ATOM 4615 O O . ALA A 1 594 ? 12.194 21.414 -47.845 1.00 87.12 594 ALA A O 1
ATOM 4616 N N . VAL A 1 595 ? 12.683 19.783 -46.378 1.00 87.56 595 VAL A N 1
ATOM 4617 C CA . VAL A 1 595 ? 14.053 19.581 -46.868 1.00 87.56 595 VAL A CA 1
ATOM 4618 C C . VAL A 1 595 ? 13.994 18.666 -48.091 1.00 87.56 595 VAL A C 1
ATOM 4620 O O . VAL A 1 595 ? 13.766 17.460 -47.987 1.00 87.56 595 VAL A O 1
ATOM 4623 N N . LYS A 1 596 ? 14.144 19.256 -49.281 1.00 77.94 596 LYS A N 1
ATOM 4624 C CA . LYS A 1 596 ? 14.011 18.546 -50.568 1.00 77.94 596 LYS A CA 1
ATOM 4625 C C . LYS A 1 596 ? 15.258 17.747 -50.948 1.00 77.94 596 LYS A C 1
ATOM 4627 O O . LYS A 1 596 ? 15.181 16.851 -51.788 1.00 77.94 596 LYS A O 1
ATOM 4632 N N . THR A 1 597 ? 16.403 18.073 -50.359 1.00 77.44 597 THR A N 1
ATOM 4633 C CA . THR A 1 597 ? 17.670 17.392 -50.617 1.00 77.44 597 THR A CA 1
ATOM 4634 C C . THR A 1 597 ? 17.731 16.044 -49.886 1.00 77.44 597 THR A C 1
ATOM 4636 O O . THR A 1 597 ? 17.156 15.869 -48.810 1.00 77.44 597 THR A O 1
ATOM 4639 N N . PRO A 1 598 ? 18.432 15.047 -50.450 1.00 78.69 598 PRO A N 1
ATOM 4640 C CA . PRO A 1 598 ? 18.626 13.751 -49.801 1.00 78.69 598 PRO A CA 1
ATOM 4641 C C . PRO A 1 598 ? 19.700 13.779 -48.700 1.00 78.69 598 PRO A C 1
ATOM 4643 O O . PRO A 1 598 ? 19.931 12.747 -48.073 1.00 78.69 598 PRO A O 1
ATOM 4646 N N . SER A 1 599 ? 20.364 14.921 -48.488 1.00 86.06 599 SER A N 1
ATOM 4647 C CA . SER A 1 599 ? 21.442 15.099 -47.515 1.00 86.06 599 SER A CA 1
ATOM 4648 C C . SER A 1 599 ? 21.251 16.367 -46.684 1.00 86.06 599 SER A C 1
ATOM 4650 O O . SER A 1 599 ? 20.716 17.355 -47.191 1.00 86.06 599 SER A O 1
ATOM 4652 N N . LEU A 1 600 ? 21.709 16.326 -45.427 1.00 90.25 600 LEU A N 1
ATOM 4653 C CA . LEU A 1 600 ? 21.666 17.444 -44.474 1.00 90.25 600 LEU A CA 1
ATOM 4654 C C . LEU A 1 600 ? 22.994 18.211 -44.350 1.00 90.25 600 LEU A C 1
ATOM 4656 O O . LEU A 1 600 ? 23.079 19.100 -43.512 1.00 90.25 600 LEU A O 1
ATOM 4660 N N . ASN A 1 601 ? 24.012 17.892 -45.161 1.00 89.38 601 ASN A N 1
ATOM 4661 C CA . ASN A 1 601 ? 25.362 18.477 -45.058 1.00 89.38 601 ASN A CA 1
ATOM 4662 C C . ASN A 1 601 ? 25.425 20.004 -45.245 1.00 89.38 601 ASN A C 1
ATOM 4664 O O . ASN A 1 601 ? 26.398 20.617 -44.821 1.00 89.38 601 ASN A O 1
ATOM 4668 N N . GLU A 1 602 ? 24.406 20.606 -45.854 1.00 88.69 602 GLU A N 1
ATOM 4669 C CA . GLU A 1 602 ? 24.317 22.053 -46.106 1.00 88.69 602 GLU A CA 1
ATOM 4670 C C . GLU A 1 602 ? 23.082 22.677 -45.426 1.00 88.69 602 GLU A C 1
ATOM 4672 O O . GLU A 1 602 ? 22.657 23.775 -45.775 1.00 88.69 602 GLU A O 1
ATOM 4677 N N . LEU A 1 603 ? 22.450 21.977 -44.471 1.00 89.94 603 LEU A N 1
ATOM 4678 C CA . LEU A 1 603 ? 21.196 22.439 -43.871 1.00 89.94 603 LEU A CA 1
ATOM 4679 C C . LEU A 1 603 ? 21.360 23.765 -43.112 1.00 89.94 603 LEU A C 1
ATOM 4681 O O . LEU A 1 603 ? 20.509 24.640 -43.257 1.00 89.94 603 LEU A O 1
ATOM 4685 N N . PHE A 1 604 ? 22.434 23.932 -42.333 1.00 89.44 604 PHE A N 1
ATOM 4686 C CA . PHE A 1 604 ? 22.699 25.183 -41.612 1.00 89.44 604 PHE A CA 1
ATOM 4687 C C . PHE A 1 604 ? 22.881 26.354 -42.581 1.00 89.44 604 PHE A C 1
ATOM 4689 O O . PHE A 1 604 ? 22.211 27.370 -42.429 1.00 89.44 604 PHE A O 1
ATOM 4696 N N . GLN A 1 605 ? 23.694 26.182 -43.623 1.00 89.88 605 GLN A N 1
ATOM 4697 C CA . GLN A 1 605 ? 23.889 27.186 -44.668 1.00 89.88 605 GLN A CA 1
ATOM 4698 C C . GLN A 1 605 ? 22.569 27.522 -45.372 1.00 89.88 605 GLN A C 1
ATOM 4700 O O . GLN A 1 605 ? 22.249 28.691 -45.550 1.00 89.88 605 GLN A O 1
ATOM 4705 N N . SER A 1 606 ? 21.753 26.512 -45.692 1.00 86.94 606 SER A N 1
ATOM 4706 C CA . SER A 1 606 ? 20.475 26.726 -46.383 1.00 86.94 606 SER A CA 1
ATOM 4707 C C . SER A 1 606 ? 19.446 27.514 -45.563 1.00 86.94 606 SER A C 1
ATOM 4709 O O . SER A 1 606 ? 18.567 28.158 -46.133 1.00 86.94 606 SER A O 1
ATOM 4711 N N . ILE A 1 607 ? 19.527 27.449 -44.229 1.00 87.19 607 ILE A N 1
ATOM 4712 C CA . ILE A 1 607 ? 18.668 28.222 -43.324 1.00 87.19 607 ILE A CA 1
ATOM 4713 C C . ILE A 1 607 ? 19.238 29.630 -43.131 1.00 87.19 607 ILE A C 1
ATOM 4715 O O . ILE A 1 607 ? 18.471 30.585 -43.193 1.00 87.19 607 ILE A O 1
ATOM 4719 N N . ALA A 1 608 ? 20.554 29.751 -42.927 1.00 84.25 608 ALA A N 1
ATOM 4720 C CA . ALA A 1 608 ? 21.244 31.030 -42.753 1.00 84.25 608 ALA A CA 1
ATOM 4721 C C . ALA A 1 608 ? 21.084 31.934 -43.988 1.00 84.25 608 ALA A C 1
ATOM 4723 O O . ALA A 1 608 ? 20.657 33.075 -43.900 1.00 84.25 608 ALA A O 1
ATOM 4724 N N . TYR A 1 609 ? 21.322 31.392 -45.184 1.00 85.38 609 TYR A N 1
ATOM 4725 C CA . TYR A 1 609 ? 21.260 32.149 -46.438 1.00 85.38 609 TYR A CA 1
ATOM 4726 C C . TYR A 1 609 ? 19.864 32.185 -47.083 1.00 85.38 609 TYR A C 1
ATOM 4728 O O . TYR A 1 609 ? 19.731 32.551 -48.249 1.00 85.38 609 TYR A O 1
ATOM 4736 N N . GLU A 1 610 ? 18.818 31.808 -46.337 1.00 79.94 610 GLU A N 1
ATOM 4737 C CA . GLU A 1 610 ? 17.409 31.798 -46.770 1.00 79.94 610 GLU A CA 1
ATOM 4738 C C . GLU A 1 610 ? 17.099 30.958 -48.036 1.00 79.94 610 GLU A C 1
ATOM 4740 O O . GLU A 1 610 ? 16.046 31.116 -48.667 1.00 79.94 610 GLU A O 1
ATOM 4745 N N . ASP A 1 611 ? 17.963 30.004 -48.397 1.00 81.31 611 ASP A N 1
ATOM 4746 C CA . ASP A 1 611 ? 17.716 29.059 -49.498 1.00 81.31 611 ASP A CA 1
ATOM 4747 C C . ASP A 1 611 ? 16.511 28.142 -49.205 1.00 81.31 611 ASP A C 1
ATOM 4749 O O . ASP A 1 611 ? 15.791 27.702 -50.114 1.00 81.31 611 ASP A O 1
ATOM 4753 N N . LEU A 1 612 ? 16.253 27.871 -47.921 1.00 83.00 612 LEU A N 1
ATOM 4754 C CA . LEU A 1 612 ? 15.098 27.122 -47.443 1.00 83.00 612 LEU A CA 1
ATOM 4755 C C . LEU A 1 612 ? 13.911 28.058 -47.146 1.00 83.00 612 LEU A C 1
ATOM 4757 O O . LEU A 1 612 ? 13.797 28.645 -46.073 1.00 83.00 612 LEU A O 1
ATOM 4761 N N . LYS A 1 613 ? 12.962 28.150 -48.084 1.00 81.00 613 LYS A N 1
ATOM 4762 C CA . LYS A 1 613 ? 11.762 28.996 -47.930 1.00 81.00 613 LYS A CA 1
ATOM 4763 C C . LYS A 1 613 ? 10.757 28.411 -46.931 1.00 81.00 613 LYS A C 1
ATOM 4765 O O . LYS A 1 613 ? 10.086 27.427 -47.243 1.00 81.00 613 LYS A O 1
ATOM 4770 N N . LEU A 1 614 ? 10.621 29.057 -45.772 1.00 81.06 614 LEU A N 1
ATOM 4771 C CA . LEU A 1 614 ? 9.639 28.736 -44.730 1.00 81.06 614 LEU A CA 1
ATOM 4772 C C . LEU A 1 614 ? 8.244 29.288 -45.081 1.00 81.06 614 LEU A C 1
ATOM 4774 O O . LEU A 1 614 ? 8.084 30.482 -45.339 1.00 81.06 614 LEU A O 1
ATOM 4778 N N . SER A 1 615 ? 7.225 28.428 -45.064 1.00 77.06 615 SER A N 1
ATOM 4779 C CA . SER A 1 615 ? 5.812 28.780 -45.262 1.00 77.06 615 SER A CA 1
ATOM 4780 C C . SER A 1 615 ? 5.040 28.797 -43.941 1.00 77.06 615 SER A C 1
ATOM 4782 O O . SER A 1 615 ? 5.343 28.032 -43.026 1.00 77.06 615 SER A O 1
ATOM 4784 N N . GLU A 1 616 ? 4.031 29.663 -43.837 1.00 69.31 616 GLU A N 1
ATOM 4785 C CA . GLU A 1 616 ? 3.108 29.689 -42.695 1.00 69.31 616 GLU A CA 1
ATOM 4786 C C . GLU A 1 616 ? 2.176 28.471 -42.727 1.00 69.31 616 GLU A C 1
ATOM 4788 O O . GLU A 1 616 ? 1.657 28.110 -43.783 1.00 69.31 616 GLU A O 1
ATOM 4793 N N . LEU A 1 617 ? 1.967 27.838 -41.567 1.00 61.38 617 LEU A N 1
ATOM 4794 C CA . LEU A 1 617 ? 0.812 26.961 -41.373 1.00 61.38 617 LEU A CA 1
ATOM 4795 C C . LEU A 1 617 ? -0.455 27.831 -41.406 1.00 61.38 617 LEU A C 1
ATOM 4797 O O . LEU A 1 617 ? -0.460 28.888 -40.780 1.00 61.38 617 LEU A O 1
ATOM 4801 N N . ASN A 1 618 ? -1.509 27.387 -42.103 1.00 57.53 618 ASN A N 1
ATOM 4802 C CA . ASN A 1 618 ? -2.808 28.079 -42.190 1.00 57.53 618 ASN A CA 1
ATOM 4803 C C . ASN A 1 618 ? -3.238 28.712 -40.845 1.00 57.53 618 ASN A C 1
ATOM 4805 O O . ASN A 1 618 ? -3.158 28.047 -39.812 1.00 57.53 618 ASN A O 1
ATOM 4809 N N . GLU A 1 619 ? -3.747 29.953 -40.864 1.00 49.09 619 GLU A N 1
ATOM 4810 C CA . GLU A 1 619 ? -4.128 30.735 -39.663 1.00 49.09 619 GLU A CA 1
ATOM 4811 C C . GLU A 1 619 ? -5.183 30.044 -38.764 1.00 49.09 619 GLU A C 1
ATOM 4813 O O . GLU A 1 619 ? -5.249 30.325 -37.568 1.00 49.09 619 GLU A O 1
ATOM 4818 N N . ASP A 1 620 ? -5.936 29.074 -39.302 1.00 50.06 620 ASP A N 1
ATOM 4819 C CA . ASP A 1 620 ? -6.917 28.231 -38.590 1.00 50.06 620 ASP A CA 1
ATOM 4820 C C . ASP A 1 620 ? -6.359 26.857 -38.135 1.00 50.06 620 ASP A C 1
ATOM 4822 O O . ASP A 1 620 ? -7.102 25.959 -37.723 1.00 50.06 620 ASP A O 1
ATOM 4826 N N . GLY A 1 621 ? -5.046 26.644 -38.251 1.00 49.22 621 GLY A N 1
ATOM 4827 C CA . GLY A 1 621 ? -4.385 25.371 -37.974 1.00 49.22 621 GLY A CA 1
ATOM 4828 C C . GLY A 1 621 ? -4.401 24.966 -36.488 1.00 49.22 621 GLY A C 1
ATOM 4829 O O . GLY A 1 621 ? -4.365 25.814 -35.593 1.00 49.22 621 GLY A O 1
ATOM 4830 N N . PRO A 1 622 ? -4.433 23.656 -36.177 1.00 52.47 622 PRO A N 1
ATOM 4831 C CA . PRO A 1 622 ? -4.395 23.173 -34.800 1.00 52.47 622 PRO A CA 1
ATOM 4832 C C . PRO A 1 622 ? -3.077 23.565 -34.101 1.00 52.47 622 PRO A C 1
ATOM 4834 O O . PRO A 1 622 ? -2.035 23.647 -34.753 1.00 52.47 622 PRO A O 1
ATOM 4837 N N . PRO A 1 623 ? -3.082 23.776 -32.768 1.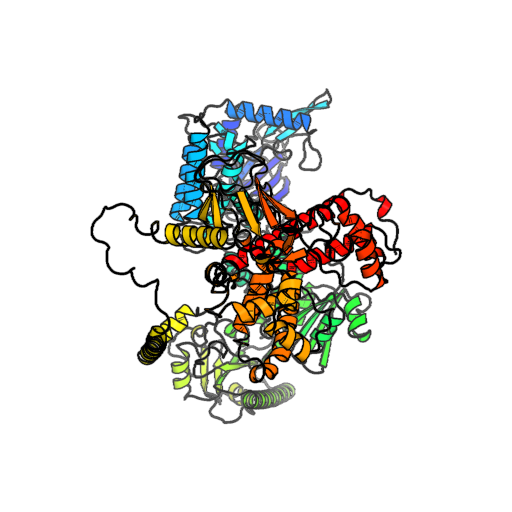00 60.91 623 PRO A N 1
ATOM 4838 C CA . PRO A 1 623 ? -1.874 24.134 -32.027 1.00 60.91 623 PRO A CA 1
ATOM 4839 C C . PRO A 1 623 ? -0.770 23.088 -32.233 1.00 60.91 623 PRO A C 1
ATOM 4841 O O . PRO A 1 623 ? -1.061 21.893 -32.259 1.00 60.91 623 PRO A O 1
ATOM 4844 N N . LEU A 1 624 ? 0.495 23.531 -32.320 1.00 60.53 624 LEU A N 1
ATOM 4845 C CA . LEU A 1 624 ? 1.677 22.673 -32.538 1.00 60.53 624 LEU A CA 1
ATOM 4846 C C . LEU A 1 624 ? 1.750 21.474 -31.574 1.00 60.53 624 LEU A C 1
ATOM 4848 O O . LEU A 1 624 ? 2.288 20.430 -31.933 1.00 60.53 624 LEU A O 1
ATOM 4852 N N . SER A 1 625 ? 1.163 21.593 -30.377 1.00 56.47 625 SER A N 1
ATOM 4853 C CA . SER A 1 625 ? 1.059 20.500 -29.403 1.00 56.47 625 SER A CA 1
ATOM 4854 C C . SER A 1 625 ? 0.296 19.278 -29.937 1.00 56.47 625 SER A C 1
ATOM 4856 O O . SER A 1 625 ? 0.627 18.155 -29.583 1.00 56.47 625 SER A O 1
ATOM 4858 N N . ARG A 1 626 ? -0.660 19.468 -30.860 1.00 64.25 626 ARG A N 1
ATOM 4859 C CA . ARG A 1 626 ? -1.486 18.403 -31.463 1.00 64.25 626 ARG A CA 1
ATOM 4860 C C . ARG A 1 626 ? -0.868 17.735 -32.696 1.00 64.25 626 ARG A C 1
ATOM 4862 O O . ARG A 1 626 ? -1.540 16.928 -33.349 1.00 64.25 626 ARG A O 1
ATOM 4869 N N . LEU A 1 627 ? 0.367 18.091 -33.056 1.00 68.25 627 LEU A N 1
ATOM 4870 C CA . LEU A 1 627 ? 1.129 17.401 -34.105 1.00 68.25 627 LEU A CA 1
ATOM 4871 C C . LEU A 1 627 ? 1.671 16.049 -33.620 1.00 68.25 627 LEU A C 1
ATOM 4873 O O . LEU A 1 627 ? 1.917 15.155 -34.422 1.00 68.25 627 LEU A O 1
ATOM 4877 N N . PHE A 1 628 ? 1.816 15.859 -32.314 1.00 69.94 628 PHE A N 1
ATOM 4878 C CA . PHE A 1 628 ? 2.430 14.664 -31.744 1.00 69.94 628 PHE A CA 1
ATOM 4879 C C . PHE A 1 628 ? 1.399 13.811 -31.006 1.00 69.94 628 PHE A C 1
ATOM 4881 O O . PHE A 1 628 ? 0.333 14.294 -30.631 1.00 69.94 628 PHE A O 1
ATOM 4888 N N . SER A 1 629 ? 1.702 12.525 -30.833 1.00 60.50 629 SER A N 1
ATOM 4889 C CA . SER A 1 629 ? 0.914 11.625 -29.987 1.00 60.50 629 SER A CA 1
ATOM 4890 C C . SER A 1 629 ? 0.899 12.092 -28.541 1.00 60.50 629 SER A C 1
ATOM 4892 O O . SER A 1 629 ? 1.957 12.407 -27.986 1.00 60.50 629 SER A O 1
ATOM 4894 N N . ASP A 1 630 ? -0.272 11.994 -27.919 1.00 58.12 630 ASP A N 1
ATOM 4895 C CA . ASP A 1 630 ? -0.420 11.993 -26.469 1.00 58.12 630 ASP A CA 1
ATOM 4896 C C . ASP A 1 630 ? -0.108 10.577 -25.935 1.00 58.12 630 ASP A C 1
ATOM 4898 O O . ASP A 1 630 ? -0.866 9.646 -26.213 1.00 58.12 630 ASP A O 1
ATOM 4902 N N . PRO A 1 631 ? 0.995 10.362 -25.194 1.00 47.44 631 PRO A N 1
ATOM 4903 C CA . PRO A 1 631 ? 1.319 9.052 -24.628 1.00 47.44 631 PRO A CA 1
ATOM 4904 C C . PRO A 1 631 ? 0.324 8.595 -23.540 1.00 47.44 631 PRO A C 1
ATOM 4906 O O . PRO A 1 631 ? 0.359 7.433 -23.138 1.00 47.44 631 PRO A O 1
ATOM 4909 N N . GLU A 1 632 ? -0.572 9.473 -23.071 1.00 42.81 632 GLU A N 1
ATOM 4910 C CA . GLU A 1 632 ? -1.577 9.193 -22.038 1.00 42.81 632 GLU A CA 1
ATOM 4911 C C . GLU A 1 632 ? -2.979 8.918 -22.608 1.00 42.81 632 GLU A C 1
ATOM 4913 O O . GLU A 1 632 ? -3.950 8.770 -21.852 1.00 42.81 632 GLU A O 1
ATOM 4918 N N . THR A 1 633 ? -3.127 8.756 -23.932 1.00 42.91 633 THR A N 1
ATOM 4919 C CA . THR A 1 633 ? -4.371 8.207 -24.480 1.00 42.91 633 THR A CA 1
ATOM 4920 C C . THR A 1 633 ? -4.617 6.823 -23.898 1.00 42.91 633 THR A C 1
ATOM 4922 O O . THR A 1 633 ? -3.974 5.841 -24.257 1.00 42.91 633 THR A O 1
ATOM 4925 N N . THR A 1 634 ? -5.572 6.752 -22.967 1.00 35.97 634 THR A N 1
ATOM 4926 C CA . THR A 1 634 ? -5.944 5.499 -22.303 1.00 35.97 634 THR A CA 1
ATOM 4927 C C . THR A 1 634 ? -6.161 4.386 -23.328 1.00 35.97 634 THR A C 1
ATOM 4929 O O . THR A 1 634 ? -6.779 4.616 -24.371 1.00 35.97 634 THR A O 1
ATOM 4932 N N . LEU A 1 635 ? -5.749 3.156 -22.997 1.00 38.34 635 LEU A N 1
ATOM 4933 C CA . LEU A 1 635 ? -6.021 1.962 -23.809 1.00 38.34 635 LEU A CA 1
ATOM 4934 C C . LEU A 1 635 ? -7.504 1.887 -24.216 1.00 38.34 635 LEU A C 1
ATOM 4936 O O . LEU A 1 635 ? -7.832 1.451 -25.308 1.00 38.34 635 LEU A O 1
ATOM 4940 N N . ARG A 1 636 ? -8.414 2.386 -23.368 1.00 38.19 636 ARG A N 1
ATOM 4941 C CA . ARG A 1 636 ? -9.848 2.518 -23.659 1.00 38.19 636 ARG A CA 1
ATOM 4942 C C . ARG A 1 636 ? -10.145 3.430 -24.855 1.00 38.19 636 ARG A C 1
ATOM 4944 O O . ARG A 1 636 ? -11.018 3.097 -25.648 1.00 38.19 636 ARG A O 1
ATOM 4951 N N . ARG A 1 637 ? -9.464 4.570 -24.984 1.00 43.06 637 ARG A N 1
ATOM 4952 C CA . ARG A 1 637 ? -9.646 5.542 -26.076 1.00 43.06 637 ARG A CA 1
ATOM 4953 C C . ARG A 1 637 ? -9.031 5.031 -27.384 1.00 43.06 637 ARG A C 1
ATOM 4955 O O . ARG A 1 637 ? -9.673 5.148 -28.420 1.00 43.06 637 ARG A O 1
ATOM 4962 N N . GLU A 1 638 ? -7.873 4.378 -27.305 1.00 44.41 638 GLU A N 1
ATOM 4963 C CA . GLU A 1 638 ? -7.210 3.658 -28.408 1.00 44.41 638 GLU A CA 1
ATOM 4964 C C . GLU A 1 638 ? -8.056 2.477 -28.917 1.00 44.41 638 GLU A C 1
ATOM 4966 O O . GLU A 1 638 ? -8.389 2.395 -30.096 1.00 44.41 638 GLU A O 1
ATOM 4971 N N . VAL A 1 639 ? -8.517 1.604 -28.015 1.00 47.25 639 VAL A N 1
ATOM 4972 C CA . VAL A 1 639 ? -9.411 0.481 -28.339 1.00 47.25 639 VAL A CA 1
ATOM 4973 C C . VAL A 1 639 ? -10.745 0.991 -28.878 1.00 47.25 639 VAL A C 1
ATOM 4975 O O . VAL A 1 639 ? -11.247 0.448 -29.855 1.00 47.25 639 VAL A O 1
ATOM 4978 N N . SER A 1 640 ? -11.305 2.064 -28.315 1.00 46.62 640 SER A N 1
ATOM 4979 C CA . SER A 1 640 ? -12.521 2.690 -28.846 1.00 46.62 640 SER A CA 1
ATOM 4980 C C . SER A 1 640 ? -12.316 3.296 -30.237 1.00 46.62 640 SER A C 1
ATOM 4982 O O . SER A 1 640 ? -13.268 3.303 -31.012 1.00 46.62 640 SER A O 1
ATOM 4984 N N . ALA A 1 641 ? -11.120 3.794 -30.563 1.00 47.94 641 ALA A N 1
ATOM 4985 C CA . ALA A 1 641 ? -10.780 4.309 -31.890 1.00 47.94 641 ALA A CA 1
ATOM 4986 C C . ALA A 1 641 ? -10.550 3.177 -32.907 1.00 47.94 641 ALA A C 1
ATOM 4988 O O . ALA A 1 641 ? -10.949 3.283 -34.062 1.00 47.94 641 ALA A O 1
ATOM 4989 N N . ILE A 1 642 ? -9.969 2.055 -32.478 1.00 51.34 642 ILE A N 1
ATOM 4990 C CA . ILE A 1 642 ? -9.818 0.858 -33.314 1.00 51.34 642 ILE A CA 1
ATOM 4991 C C . ILE A 1 642 ? -11.195 0.230 -33.584 1.00 51.34 642 ILE A C 1
ATOM 4993 O O . ILE A 1 642 ? -11.519 -0.071 -34.733 1.00 51.34 642 ILE A O 1
ATOM 4997 N N . LEU A 1 643 ? -12.037 0.097 -32.553 1.00 51.28 643 LEU A N 1
ATOM 4998 C CA . LEU A 1 643 ? -13.395 -0.455 -32.643 1.00 51.28 643 LEU A CA 1
ATOM 4999 C C . LEU A 1 643 ? -14.391 0.468 -33.360 1.00 51.28 643 LEU A C 1
ATOM 5001 O O . LEU A 1 643 ? -15.410 -0.021 -33.842 1.00 51.28 643 LEU A O 1
ATOM 5005 N N . SER A 1 644 ? -14.119 1.774 -33.454 1.00 50.88 644 SER A N 1
ATOM 5006 C CA . SER A 1 644 ? -14.952 2.706 -34.227 1.00 50.88 644 SER A CA 1
ATOM 5007 C C . SER A 1 644 ? -14.680 2.652 -35.734 1.00 50.88 644 SER A C 1
ATOM 5009 O O . SER A 1 644 ? -15.469 3.189 -36.512 1.00 50.88 644 SER A O 1
ATOM 5011 N N . THR A 1 645 ? -13.616 1.967 -36.174 1.00 64.31 645 THR A N 1
ATOM 5012 C CA . THR A 1 645 ? -13.413 1.654 -37.594 1.00 64.31 645 THR A CA 1
ATOM 5013 C C . THR A 1 645 ? -14.196 0.406 -37.990 1.00 64.31 645 THR A C 1
ATOM 5015 O O . THR A 1 645 ? -14.237 -0.588 -37.264 1.00 64.31 645 THR A O 1
ATOM 5018 N N . SER A 1 646 ? -14.777 0.410 -39.189 1.00 57.28 646 SER A N 1
ATOM 5019 C CA . SER A 1 646 ? -15.518 -0.735 -39.735 1.00 57.28 646 SER A CA 1
ATOM 5020 C C . SER A 1 646 ? -14.656 -2.001 -39.838 1.00 57.28 646 SER A C 1
ATOM 5022 O O . SER A 1 646 ? -15.147 -3.102 -39.594 1.00 57.28 646 SER A O 1
ATOM 5024 N N . LEU A 1 647 ? -13.358 -1.854 -40.120 1.00 59.22 647 LEU A N 1
ATOM 5025 C CA . LEU A 1 647 ? -12.405 -2.965 -40.163 1.00 59.22 647 LEU A CA 1
ATOM 5026 C C . LEU A 1 647 ? -12.083 -3.509 -38.759 1.00 59.22 647 LEU A C 1
ATOM 5028 O O . LEU A 1 647 ? -12.083 -4.723 -38.562 1.00 59.22 647 LEU A O 1
ATOM 5032 N N . GLY A 1 648 ? -11.847 -2.634 -37.776 1.00 57.66 648 GLY A N 1
ATOM 5033 C CA . GLY A 1 648 ? -11.557 -3.036 -36.396 1.00 57.66 648 GLY A CA 1
ATOM 5034 C C . GLY A 1 648 ? -12.758 -3.670 -35.696 1.00 57.66 648 GLY A C 1
ATOM 5035 O O . GLY A 1 648 ? -12.597 -4.680 -35.011 1.00 57.66 648 GLY A O 1
ATOM 5036 N N . ALA A 1 649 ? -13.971 -3.174 -35.957 1.00 62.41 649 ALA A N 1
ATOM 5037 C CA . ALA A 1 649 ? -15.210 -3.816 -35.523 1.00 62.41 649 ALA A CA 1
ATOM 5038 C C . ALA A 1 649 ? -15.376 -5.220 -36.134 1.00 62.41 649 ALA A C 1
ATOM 5040 O O . ALA A 1 649 ? -15.733 -6.157 -35.422 1.00 62.41 649 ALA A O 1
ATOM 5041 N N . CYS A 1 650 ? -15.055 -5.402 -37.423 1.00 63.28 650 CYS A N 1
ATOM 5042 C CA . CYS A 1 650 ? -15.107 -6.716 -38.076 1.00 63.28 650 CYS A CA 1
ATOM 5043 C C . CYS A 1 650 ? -14.085 -7.705 -37.498 1.00 63.28 650 CYS A C 1
ATOM 5045 O O . CYS A 1 650 ? -14.418 -8.870 -37.300 1.00 63.28 650 CYS A O 1
ATOM 5047 N N . VAL A 1 651 ? -12.859 -7.262 -37.196 1.00 64.25 651 VAL A N 1
ATOM 5048 C CA . VAL A 1 651 ? -11.821 -8.112 -36.583 1.00 64.25 651 VAL A CA 1
ATOM 5049 C C . VAL A 1 651 ? -12.197 -8.499 -35.153 1.00 64.25 651 VAL A C 1
ATOM 5051 O O . VAL A 1 651 ? -12.060 -9.664 -34.785 1.00 64.25 651 VAL A O 1
ATOM 5054 N N . ALA A 1 652 ? -12.725 -7.562 -34.362 1.00 61.62 652 ALA A N 1
ATOM 5055 C CA . ALA A 1 652 ? -13.228 -7.849 -33.022 1.00 61.62 652 ALA A CA 1
ATOM 5056 C C . ALA A 1 652 ? -14.413 -8.823 -33.063 1.00 61.62 652 ALA A C 1
ATOM 5058 O O . ALA A 1 652 ? -14.455 -9.774 -32.287 1.00 61.62 652 ALA A O 1
ATOM 5059 N N . TYR A 1 653 ? -15.330 -8.643 -34.017 1.00 65.75 653 TYR A N 1
ATOM 5060 C CA . TYR A 1 653 ? -16.444 -9.560 -34.237 1.00 65.75 653 TYR A CA 1
ATOM 5061 C C . TYR A 1 653 ? -15.966 -10.957 -34.652 1.00 65.75 653 TYR A C 1
ATOM 5063 O O . TYR A 1 653 ? -16.462 -11.944 -34.124 1.00 65.75 653 TYR A O 1
ATOM 5071 N N . LEU A 1 654 ? -14.967 -11.061 -35.533 1.00 61.72 654 LEU A N 1
ATOM 5072 C CA . LEU A 1 654 ? -14.347 -12.332 -35.924 1.00 61.72 654 LEU A CA 1
ATOM 5073 C C . LEU A 1 654 ? -13.640 -13.015 -34.754 1.00 61.72 654 LEU A C 1
ATOM 5075 O O . LEU A 1 654 ? -13.783 -14.219 -34.591 1.00 61.72 654 LEU A O 1
ATOM 5079 N N . LEU A 1 655 ? -12.922 -12.270 -33.913 1.00 57.12 655 LEU A N 1
ATOM 5080 C CA . LEU A 1 655 ? -12.277 -12.809 -32.714 1.00 57.12 655 LEU A CA 1
ATOM 5081 C C . LEU A 1 655 ? -13.303 -13.306 -31.696 1.00 57.12 655 LEU A C 1
ATOM 5083 O O . LEU A 1 655 ? -13.152 -14.405 -31.171 1.00 57.12 655 LEU A O 1
ATOM 5087 N N . VAL A 1 656 ? -14.375 -12.545 -31.465 1.00 59.94 656 VAL A N 1
ATOM 5088 C CA . VAL A 1 656 ? -15.494 -12.978 -30.619 1.00 59.94 656 VAL A CA 1
ATOM 5089 C C . VAL A 1 656 ? -16.178 -14.196 -31.231 1.00 59.94 656 VAL A C 1
ATOM 5091 O O . VAL A 1 656 ? -16.443 -15.151 -30.516 1.00 59.94 656 VAL A O 1
ATOM 5094 N N . ALA A 1 657 ? -16.397 -14.227 -32.544 1.00 55.81 657 ALA A N 1
ATOM 5095 C CA . ALA A 1 657 ? -16.982 -15.373 -33.230 1.00 55.81 657 ALA A CA 1
ATOM 5096 C C . ALA A 1 657 ? -16.077 -16.611 -33.161 1.00 55.81 657 ALA A C 1
ATOM 5098 O O . ALA A 1 657 ? -16.588 -17.709 -32.976 1.00 55.81 657 ALA A O 1
ATOM 5099 N N . ILE A 1 658 ? -14.752 -16.459 -33.244 1.00 58.00 658 ILE A N 1
ATOM 5100 C CA . ILE A 1 658 ? -13.771 -17.538 -33.056 1.00 58.00 658 ILE A CA 1
ATOM 5101 C C . ILE A 1 658 ? -13.829 -18.044 -31.610 1.00 58.00 658 ILE A C 1
ATOM 5103 O O . ILE A 1 658 ? -13.986 -19.236 -31.383 1.00 58.00 658 ILE A O 1
ATOM 5107 N N . VAL A 1 659 ? -13.812 -17.151 -30.620 1.00 52.12 659 VAL A N 1
ATOM 5108 C CA . VAL A 1 659 ? -13.920 -17.523 -29.200 1.00 52.12 659 VAL A CA 1
ATOM 5109 C C . VAL A 1 659 ? -15.254 -18.219 -28.902 1.00 52.12 659 VAL A C 1
ATOM 5111 O O . VAL A 1 659 ? -15.271 -19.261 -28.253 1.00 52.12 659 VAL A O 1
ATOM 5114 N N . VAL A 1 660 ? -16.365 -17.708 -29.436 1.00 55.97 660 VAL A N 1
ATOM 5115 C CA . VAL A 1 660 ? -17.712 -18.283 -29.283 1.00 55.97 660 VAL A CA 1
ATOM 5116 C C . VAL A 1 660 ? -17.849 -19.617 -30.024 1.00 55.97 660 VAL A C 1
ATOM 5118 O O . VAL A 1 660 ? -18.510 -20.521 -29.521 1.00 55.97 660 VAL A O 1
ATOM 5121 N N . SER A 1 661 ? -17.198 -19.792 -31.177 1.00 46.09 661 SER A N 1
ATOM 5122 C CA . SER A 1 661 ? -17.245 -21.046 -31.947 1.00 46.09 661 SER A CA 1
ATOM 5123 C C . SER A 1 661 ? -16.337 -22.145 -31.388 1.00 46.09 661 SER A C 1
ATOM 5125 O O . SER A 1 661 ? -16.610 -23.320 -31.620 1.00 46.09 661 SER A O 1
ATOM 5127 N N . ILE A 1 662 ? -15.331 -21.796 -30.580 1.00 48.22 662 ILE A N 1
ATOM 5128 C CA . ILE A 1 662 ? -14.547 -22.754 -29.779 1.00 48.22 662 ILE A CA 1
ATOM 5129 C C . ILE A 1 662 ? -15.240 -23.040 -28.422 1.00 48.22 662 ILE A C 1
ATOM 5131 O O . ILE A 1 662 ? -14.969 -24.052 -27.774 1.00 48.22 662 ILE A O 1
ATOM 5135 N N . SER A 1 663 ? -16.203 -22.203 -28.013 1.00 42.56 663 SER A N 1
ATOM 5136 C CA . SER A 1 663 ? -16.928 -22.305 -26.738 1.00 42.56 663 SER A CA 1
ATOM 5137 C C . SER A 1 663 ? -17.942 -23.459 -26.568 1.00 42.56 663 SER A C 1
ATOM 5139 O O . SER A 1 663 ? -18.339 -23.668 -25.422 1.00 42.56 663 SER A O 1
ATOM 5141 N N . PRO A 1 664 ? -18.368 -24.268 -27.566 1.00 40.75 664 PRO A N 1
ATOM 5142 C CA . PRO A 1 664 ? -19.228 -25.423 -27.278 1.00 40.75 664 PRO A CA 1
ATOM 5143 C C . PRO A 1 664 ? -18.534 -26.529 -26.461 1.00 40.75 664 PRO A C 1
ATOM 5145 O O . PRO A 1 664 ? -19.215 -27.415 -25.952 1.00 40.75 664 PRO A O 1
ATOM 5148 N N . ALA A 1 665 ? -17.204 -26.480 -26.301 1.00 36.25 665 ALA A N 1
ATOM 5149 C CA . ALA A 1 665 ? -16.446 -27.383 -25.427 1.00 36.25 665 ALA A CA 1
ATOM 5150 C C . ALA A 1 665 ? -16.376 -26.916 -23.954 1.00 36.25 665 ALA A C 1
ATOM 5152 O O . ALA A 1 665 ? -15.761 -27.581 -23.125 1.00 36.25 665 ALA A O 1
ATOM 5153 N N . LEU A 1 666 ? -17.021 -25.794 -23.617 1.00 41.78 666 LEU A N 1
ATOM 5154 C CA . LEU A 1 666 ? -17.167 -25.272 -22.257 1.00 41.78 666 LEU A CA 1
ATOM 5155 C C . LEU A 1 666 ? -18.660 -25.037 -21.991 1.00 41.78 666 LEU A C 1
ATOM 5157 O O . LEU A 1 666 ? -19.237 -24.036 -22.406 1.00 41.78 666 LEU A O 1
ATOM 5161 N N . GLN A 1 667 ? -19.308 -25.996 -21.334 1.00 38.53 667 GLN A N 1
ATOM 5162 C CA . GLN A 1 667 ? -20.721 -25.929 -20.942 1.00 38.53 667 GLN A CA 1
ATOM 5163 C C . GLN A 1 667 ? -20.865 -25.558 -19.442 1.00 38.53 667 GLN A C 1
ATOM 5165 O O . GLN A 1 667 ? -19.889 -25.660 -18.703 1.00 38.53 667 GLN A O 1
ATOM 5170 N N . PRO A 1 668 ? -22.032 -25.066 -18.970 1.00 41.19 668 PRO A N 1
ATOM 5171 C CA . PRO A 1 668 ? -22.266 -23.627 -18.818 1.00 41.19 668 PRO A CA 1
ATOM 5172 C C . PRO A 1 668 ? -22.788 -23.212 -17.425 1.00 41.19 668 PRO A C 1
ATOM 5174 O O . PRO A 1 668 ? -23.627 -23.891 -16.839 1.00 41.19 668 PRO A O 1
ATOM 5177 N N . ALA A 1 669 ? -22.413 -22.017 -16.954 1.00 29.64 669 ALA A N 1
ATOM 5178 C CA . ALA A 1 669 ? -23.114 -21.330 -15.861 1.00 29.64 669 ALA A CA 1
ATOM 5179 C C . ALA A 1 669 ? -22.931 -19.797 -15.909 1.00 29.64 669 ALA A C 1
ATOM 5181 O O . ALA A 1 669 ? -22.375 -19.235 -14.977 1.00 29.64 669 ALA A O 1
ATOM 5182 N N . ALA A 1 670 ? -23.358 -19.101 -16.979 1.00 31.30 670 ALA A N 1
ATOM 5183 C CA . ALA A 1 670 ? -23.450 -17.621 -16.960 1.00 31.30 670 ALA A CA 1
ATOM 5184 C C . ALA A 1 670 ? -24.244 -16.965 -18.122 1.00 31.30 670 ALA A C 1
ATOM 5186 O O . ALA A 1 670 ? -23.878 -15.884 -18.577 1.00 31.30 670 ALA A O 1
ATOM 5187 N N . CYS A 1 671 ? -25.332 -17.551 -18.638 1.00 27.42 671 CYS A N 1
ATOM 5188 C CA . CYS A 1 671 ? -26.150 -16.881 -19.675 1.00 27.42 671 CYS A CA 1
ATOM 5189 C C . CYS A 1 671 ? -27.649 -16.822 -19.343 1.00 27.42 671 CYS A C 1
ATOM 5191 O O . CYS A 1 671 ? -28.479 -17.192 -20.164 1.00 27.42 671 CYS A O 1
ATOM 5193 N N . CYS A 1 672 ? -27.993 -16.306 -18.157 1.00 26.33 672 CYS A N 1
ATOM 5194 C CA . CYS A 1 672 ? -29.375 -15.960 -17.785 1.00 26.33 672 CYS A CA 1
ATOM 5195 C C . CYS A 1 672 ? -29.501 -14.562 -17.145 1.00 26.33 672 CYS A C 1
ATOM 5197 O O . CYS A 1 672 ? -30.272 -14.384 -16.209 1.00 26.33 672 CYS A O 1
ATOM 5199 N N . LEU A 1 673 ? -28.765 -13.551 -17.620 1.00 30.28 673 LEU A N 1
ATOM 5200 C CA . LEU A 1 673 ? -28.924 -12.173 -17.130 1.00 30.28 673 LEU A CA 1
ATOM 5201 C C . LEU A 1 673 ? -28.924 -11.155 -18.273 1.00 30.28 673 LEU A C 1
ATOM 5203 O O . LEU A 1 673 ? -28.030 -10.335 -18.331 1.00 30.28 673 LEU A O 1
ATOM 5207 N N . PHE A 1 674 ? -29.903 -11.213 -19.182 1.00 28.20 674 PHE A N 1
ATOM 5208 C CA . PHE A 1 674 ? -30.358 -10.058 -19.985 1.00 28.20 674 PHE A CA 1
ATOM 5209 C C . PHE A 1 674 ? -31.717 -10.364 -20.645 1.00 28.20 674 PHE A C 1
ATOM 5211 O O . PHE A 1 674 ? -31.850 -10.350 -21.860 1.00 28.20 674 PHE A O 1
ATOM 5218 N N . ALA A 1 675 ? -32.733 -10.701 -19.846 1.00 28.22 675 ALA A N 1
ATOM 5219 C CA . ALA A 1 675 ? -34.152 -10.583 -20.211 1.00 28.22 675 ALA A CA 1
ATOM 5220 C C . ALA A 1 675 ? -35.005 -10.990 -19.002 1.00 28.22 675 ALA A C 1
ATOM 5222 O O . ALA A 1 675 ? -35.109 -12.175 -18.703 1.00 28.22 675 ALA A O 1
ATOM 5223 N N . GLY A 1 676 ? -35.603 -10.031 -18.291 1.00 25.03 676 GLY A N 1
ATOM 5224 C CA . GLY A 1 676 ? -36.530 -10.379 -17.208 1.00 25.03 676 GLY A CA 1
ATOM 5225 C C . GLY A 1 676 ? -36.762 -9.320 -16.138 1.00 25.03 676 GLY A C 1
ATOM 5226 O O . GLY A 1 676 ? -36.936 -9.674 -14.981 1.00 25.03 676 GLY A O 1
ATOM 5227 N N . SER A 1 677 ? -36.768 -8.032 -16.477 1.00 28.56 677 SER A N 1
ATOM 5228 C CA . SER A 1 677 ? -37.261 -6.984 -15.578 1.00 28.56 677 SER A CA 1
ATOM 5229 C C . SER A 1 677 ? -38.723 -6.656 -15.898 1.00 28.56 677 SER A C 1
ATOM 5231 O O . SER A 1 677 ? -38.996 -5.578 -16.412 1.00 28.56 677 SER A O 1
ATOM 5233 N N . LEU A 1 678 ? -39.653 -7.581 -15.627 1.00 26.86 678 LEU A N 1
ATOM 5234 C CA . LEU A 1 678 ? -41.092 -7.302 -15.507 1.00 26.86 678 LEU A CA 1
ATOM 5235 C C . LEU A 1 678 ? -41.749 -8.330 -14.554 1.00 26.86 678 LEU A C 1
ATOM 5237 O O . LEU A 1 678 ? -41.926 -9.488 -14.915 1.00 26.86 678 LEU A O 1
ATOM 5241 N N . LEU A 1 679 ? -42.167 -7.822 -13.385 1.00 25.05 679 LEU A N 1
ATOM 5242 C CA . LEU A 1 679 ? -43.065 -8.368 -12.345 1.00 25.05 679 LEU A CA 1
ATOM 5243 C C . LEU A 1 679 ? -42.519 -9.341 -11.258 1.00 25.05 679 LEU A C 1
ATOM 5245 O O . LEU A 1 679 ? -41.587 -10.099 -11.512 1.00 25.05 679 LEU A O 1
ATOM 5249 N N . PRO A 1 680 ? -43.077 -9.273 -10.018 1.00 39.44 680 PRO A N 1
ATOM 5250 C CA . PRO A 1 680 ? -42.423 -9.679 -8.770 1.00 39.44 680 PRO A CA 1
ATOM 5251 C C . PRO A 1 680 ? -42.998 -10.964 -8.137 1.00 39.44 680 PRO A C 1
ATOM 5253 O O . PRO A 1 680 ? -44.099 -11.394 -8.469 1.00 39.44 680 PRO A O 1
ATOM 5256 N N . TRP A 1 681 ? -42.292 -11.451 -7.104 1.00 32.66 681 TRP A N 1
ATOM 5257 C CA . TRP A 1 681 ? -42.707 -12.458 -6.108 1.00 32.66 681 TRP A CA 1
ATOM 5258 C C . TRP A 1 681 ? -42.698 -13.931 -6.561 1.00 32.66 681 TRP A C 1
ATOM 5260 O O . TRP A 1 681 ? -43.518 -14.332 -7.375 1.00 32.66 681 TRP A O 1
ATOM 5270 N N . LEU A 1 682 ? -41.800 -14.734 -5.963 1.00 24.36 682 LEU A N 1
ATOM 5271 C CA . LEU A 1 682 ? -41.991 -16.111 -5.455 1.00 24.36 682 LEU A CA 1
ATOM 5272 C C . LEU A 1 682 ? -40.669 -16.588 -4.796 1.00 24.36 682 LEU A C 1
ATOM 5274 O O . LEU A 1 682 ? -39.587 -16.309 -5.304 1.00 24.36 682 LEU A O 1
ATOM 5278 N N . GLY A 1 683 ? -40.765 -17.210 -3.613 1.00 26.47 683 GLY A N 1
ATOM 5279 C CA . GLY A 1 683 ? -39.651 -17.535 -2.701 1.00 26.47 683 GLY A CA 1
ATOM 5280 C C . GLY A 1 683 ? -38.700 -18.667 -3.145 1.00 26.47 683 GLY A C 1
ATOM 5281 O O . GLY A 1 683 ? -38.833 -19.189 -4.248 1.00 26.47 683 GLY A O 1
ATOM 5282 N N . PRO A 1 684 ? -37.725 -19.055 -2.294 1.00 32.94 684 PRO A N 1
ATOM 5283 C CA . PRO A 1 684 ? -36.601 -19.903 -2.694 1.00 32.94 684 PRO A CA 1
ATOM 5284 C C . PRO A 1 684 ? -36.997 -21.376 -2.906 1.00 32.94 684 PRO A C 1
ATOM 5286 O O . PRO A 1 684 ? -37.679 -21.987 -2.080 1.00 32.94 684 PRO A O 1
ATOM 5289 N N . ASP A 1 685 ? -36.528 -21.941 -4.021 1.00 28.75 685 ASP A N 1
ATOM 5290 C CA . ASP A 1 685 ? -36.813 -23.296 -4.507 1.00 28.75 685 ASP A CA 1
ATOM 5291 C C . ASP A 1 685 ? -35.993 -24.392 -3.787 1.00 28.75 685 ASP A C 1
ATOM 5293 O O . ASP A 1 685 ? -34.766 -24.354 -3.711 1.00 28.75 685 ASP A O 1
ATOM 5297 N N . LYS A 1 686 ? -36.686 -25.443 -3.327 1.00 29.30 686 LYS A N 1
ATOM 5298 C CA . LYS A 1 686 ? -36.192 -26.591 -2.531 1.00 29.30 686 LYS A CA 1
ATOM 5299 C C . LYS A 1 686 ? -35.436 -27.688 -3.316 1.00 29.30 686 LYS A C 1
ATOM 5301 O O . LYS A 1 686 ? -35.399 -28.836 -2.875 1.00 29.30 686 LYS A O 1
ATOM 5306 N N . LYS A 1 687 ? -34.851 -27.411 -4.486 1.00 25.98 687 LYS A N 1
ATOM 5307 C CA . LYS A 1 687 ? -34.322 -28.485 -5.365 1.00 25.98 687 LYS A CA 1
ATOM 5308 C C . LYS A 1 687 ? -32.875 -28.938 -5.102 1.00 25.98 687 LYS A C 1
ATOM 5310 O O . LYS A 1 687 ? -32.545 -30.046 -5.509 1.00 25.98 687 LYS A O 1
ATOM 5315 N N . ALA A 1 688 ? -32.046 -28.170 -4.390 1.00 31.41 688 ALA A N 1
ATOM 5316 C CA . ALA A 1 688 ? -30.649 -28.554 -4.120 1.00 31.41 688 ALA A CA 1
ATOM 5317 C C . ALA A 1 688 ? -30.493 -29.644 -3.032 1.00 31.41 688 ALA A C 1
ATOM 5319 O O . ALA A 1 688 ? -29.630 -30.506 -3.138 1.00 31.41 688 ALA A O 1
ATOM 5320 N N . ALA A 1 689 ? -31.390 -29.691 -2.040 1.00 29.89 689 ALA A N 1
ATOM 5321 C CA . ALA A 1 689 ? -31.256 -30.576 -0.874 1.00 29.89 689 ALA A CA 1
ATOM 5322 C C . ALA A 1 689 ? -31.429 -32.089 -1.166 1.00 29.89 689 ALA A C 1
ATOM 5324 O O . ALA A 1 689 ? -31.119 -32.925 -0.320 1.00 29.89 689 ALA A O 1
ATOM 5325 N N . CYS A 1 690 ? -31.945 -32.474 -2.342 1.00 27.75 690 CYS A N 1
ATOM 5326 C CA . CYS A 1 690 ? -32.345 -33.861 -2.621 1.00 27.75 690 CYS A CA 1
ATOM 5327 C C . CYS A 1 690 ? -31.230 -34.737 -3.235 1.00 27.75 690 CYS A C 1
ATOM 5329 O O . CYS A 1 690 ? -31.282 -35.960 -3.098 1.00 27.75 690 CYS A O 1
ATOM 5331 N N . SER A 1 691 ? -30.207 -34.159 -3.883 1.00 39.00 691 SER A N 1
ATOM 5332 C CA . SER A 1 691 ? -29.087 -34.935 -4.453 1.00 39.00 691 SER A CA 1
ATOM 5333 C C . SER A 1 691 ? -27.981 -35.252 -3.438 1.00 39.00 691 SER A C 1
ATOM 5335 O O . SER A 1 691 ? -27.317 -36.279 -3.564 1.00 39.00 691 SER A O 1
ATOM 5337 N N . GLU A 1 692 ? -27.802 -34.424 -2.406 1.00 44.84 692 GLU A N 1
ATOM 5338 C CA . GLU A 1 692 ? -26.717 -34.561 -1.417 1.00 44.84 692 GLU A CA 1
ATOM 5339 C C . GLU A 1 692 ? -26.992 -35.647 -0.364 1.00 44.84 692 GLU A C 1
ATOM 5341 O O . GLU A 1 692 ? -26.103 -36.441 -0.041 1.00 44.84 692 GLU A O 1
ATOM 5346 N N . GLN A 1 693 ? -28.251 -35.810 0.069 1.00 44.88 693 GLN A N 1
ATOM 5347 C CA . GLN A 1 693 ? -28.661 -36.920 0.948 1.00 44.88 693 GLN A CA 1
ATOM 5348 C C . GLN A 1 693 ? -28.377 -38.309 0.329 1.00 44.88 693 GLN A C 1
ATOM 5350 O O . GLN A 1 693 ? -28.148 -39.289 1.048 1.00 44.88 693 GLN A O 1
ATOM 5355 N N . GLN A 1 694 ? -28.326 -38.415 -1.006 1.00 51.53 694 GLN A N 1
ATOM 5356 C CA . GLN A 1 694 ? -27.999 -39.660 -1.717 1.00 51.53 694 GLN A CA 1
ATOM 5357 C C . GLN A 1 694 ? -26.492 -39.969 -1.787 1.00 51.53 694 GLN A C 1
ATOM 5359 O O . GLN A 1 694 ? -26.129 -41.123 -2.025 1.00 51.53 694 GLN A O 1
ATOM 5364 N N . GLY A 1 695 ? -25.609 -38.977 -1.630 1.00 57.28 695 GLY A N 1
ATOM 5365 C CA . GLY A 1 695 ? -24.151 -39.169 -1.610 1.00 57.28 695 GLY A CA 1
ATOM 5366 C C . GLY A 1 695 ? -23.655 -39.640 -0.241 1.00 57.28 695 GLY A C 1
ATOM 5367 O O . GLY A 1 695 ? -22.924 -40.627 -0.139 1.00 57.28 695 GLY A O 1
ATOM 5368 N N . CYS A 1 696 ? -24.152 -39.009 0.826 1.00 57.78 696 CYS A N 1
ATOM 5369 C CA . CYS A 1 696 ? -23.793 -39.358 2.201 1.00 57.78 696 CYS A CA 1
ATOM 5370 C C . CYS A 1 696 ? -24.267 -40.766 2.611 1.00 57.78 696 CYS A C 1
ATOM 5372 O O . CYS A 1 696 ? -23.536 -41.514 3.263 1.00 57.78 696 CYS A O 1
ATOM 5374 N N . SER A 1 697 ? -25.468 -41.169 2.183 1.00 64.06 697 SER A N 1
ATOM 5375 C CA . SER A 1 697 ? -26.000 -42.519 2.432 1.00 64.06 697 SER A CA 1
ATOM 5376 C C . SER A 1 697 ? -25.176 -43.619 1.748 1.00 64.06 697 SER A C 1
ATOM 5378 O O . SER A 1 697 ? -25.048 -44.718 2.290 1.00 64.06 697 SER A O 1
ATOM 5380 N N . ARG A 1 698 ? -24.550 -43.323 0.599 1.00 80.75 698 ARG A N 1
ATOM 5381 C CA . ARG A 1 698 ? -23.676 -44.262 -0.125 1.00 80.75 698 ARG A CA 1
ATOM 5382 C C . ARG A 1 698 ? -22.331 -44.492 0.567 1.00 80.75 698 ARG A C 1
ATOM 5384 O O . ARG A 1 698 ? -21.896 -45.639 0.631 1.00 80.75 698 ARG A O 1
ATOM 5391 N N . LEU A 1 699 ? -21.691 -43.452 1.109 1.00 85.88 699 LEU A N 1
ATOM 5392 C CA . LEU A 1 699 ? -20.428 -43.594 1.854 1.00 85.88 699 LEU A CA 1
ATOM 5393 C C . LEU A 1 699 ? -20.620 -44.358 3.168 1.00 85.88 699 LEU A C 1
ATOM 5395 O O . LEU A 1 699 ? -19.870 -45.292 3.446 1.00 85.88 699 LEU A O 1
ATOM 5399 N N . ALA A 1 700 ? -21.656 -44.010 3.938 1.00 86.69 700 ALA A N 1
ATOM 5400 C CA . ALA A 1 700 ? -21.994 -44.720 5.170 1.00 86.69 700 ALA A CA 1
ATOM 5401 C C . ALA A 1 700 ? -22.349 -46.193 4.896 1.00 86.69 700 ALA A C 1
ATOM 5403 O O . ALA A 1 700 ? -21.912 -47.083 5.626 1.00 86.69 700 ALA A O 1
ATOM 5404 N N . GLY A 1 701 ? -23.096 -46.461 3.817 1.00 88.75 701 GLY A N 1
ATOM 5405 C CA . GLY A 1 701 ? -23.407 -47.818 3.362 1.00 88.75 701 GLY A CA 1
ATOM 5406 C C . GLY A 1 701 ? -22.159 -48.619 2.982 1.00 88.75 701 GLY A C 1
ATOM 5407 O O . GLY A 1 701 ? -21.975 -49.725 3.485 1.00 88.75 701 GLY A O 1
ATOM 5408 N N . TRP A 1 702 ? -21.271 -48.041 2.168 1.00 92.38 702 TRP A N 1
ATOM 5409 C CA . TRP A 1 702 ? -20.001 -48.667 1.777 1.00 92.38 702 TRP A CA 1
ATOM 5410 C C . TRP A 1 702 ? -19.107 -48.962 2.984 1.00 92.38 702 TRP A C 1
ATOM 5412 O O . TRP A 1 702 ? -18.566 -50.060 3.095 1.00 92.38 702 TRP A O 1
ATOM 5422 N N . LEU A 1 703 ? -18.992 -48.025 3.929 1.00 92.62 703 LEU A N 1
ATOM 5423 C CA . LEU A 1 703 ? -18.197 -48.238 5.136 1.00 92.62 703 LEU A CA 1
ATOM 5424 C C . LEU A 1 703 ? -18.736 -49.413 5.966 1.00 92.62 703 LEU A C 1
ATOM 5426 O O . LEU A 1 703 ? -17.959 -50.262 6.399 1.00 92.62 703 LEU A O 1
ATOM 5430 N N . ARG A 1 704 ? -20.061 -49.495 6.146 1.00 92.62 704 ARG A N 1
ATOM 5431 C CA . ARG A 1 704 ? -20.715 -50.606 6.859 1.00 92.62 704 ARG A CA 1
ATOM 5432 C C . ARG A 1 704 ? -20.507 -51.942 6.153 1.00 92.62 704 ARG A C 1
ATOM 5434 O O . ARG A 1 704 ? -20.186 -52.926 6.811 1.00 92.62 704 ARG A O 1
ATOM 5441 N N . GLU A 1 705 ? -20.633 -51.975 4.827 1.00 93.00 705 GLU A N 1
ATOM 5442 C CA . GLU A 1 705 ? -20.370 -53.171 4.014 1.00 93.00 705 GLU A CA 1
ATOM 5443 C C . GLU A 1 705 ? -18.932 -53.676 4.197 1.00 93.00 705 GLU A C 1
ATOM 5445 O O . GLU A 1 705 ? -18.689 -54.879 4.283 1.00 93.00 705 GLU A O 1
ATOM 5450 N N . LYS A 1 706 ? -17.971 -52.756 4.316 1.00 91.62 706 LYS A N 1
ATOM 5451 C CA . LYS A 1 706 ? -16.557 -53.070 4.543 1.00 91.62 706 LYS A CA 1
ATOM 5452 C C . LYS A 1 706 ? -16.197 -53.326 6.014 1.00 91.62 706 LYS A C 1
ATOM 5454 O O . LYS A 1 706 ? -15.016 -53.458 6.327 1.00 91.62 706 LYS A O 1
ATOM 5459 N N . GLY A 1 707 ? -17.187 -53.434 6.904 1.00 90.81 707 GLY A N 1
ATOM 5460 C CA . GLY A 1 707 ? -17.000 -53.789 8.315 1.00 90.81 707 GLY A CA 1
ATOM 5461 C C . GLY A 1 707 ? -16.695 -52.615 9.249 1.00 90.81 707 GLY A C 1
ATOM 5462 O O . GLY A 1 707 ? -16.273 -52.841 10.379 1.00 90.81 707 GLY A O 1
ATOM 5463 N N . GLY A 1 708 ? -16.878 -51.373 8.794 1.00 92.94 708 GLY A N 1
ATOM 5464 C CA . GLY A 1 708 ? -16.766 -50.173 9.622 1.00 92.94 708 GLY A CA 1
ATOM 5465 C C . GLY A 1 708 ? -18.082 -49.751 10.278 1.00 92.94 708 GLY A C 1
ATOM 5466 O O . GLY A 1 708 ? -19.154 -50.291 9.999 1.00 92.94 708 GLY A O 1
ATOM 5467 N N . ARG A 1 709 ? -18.011 -48.740 11.148 1.00 93.94 709 ARG A N 1
ATOM 5468 C CA . ARG A 1 709 ? -19.167 -48.168 11.856 1.00 93.94 709 ARG A CA 1
ATOM 5469 C C . ARG A 1 709 ? -19.365 -46.708 11.464 1.00 93.94 709 ARG A C 1
ATOM 5471 O O . ARG A 1 709 ? -18.402 -45.958 11.375 1.00 93.94 709 ARG A O 1
ATOM 5478 N N . TRP A 1 710 ? -20.622 -46.304 11.300 1.00 92.31 710 TRP A N 1
ATOM 5479 C CA . TRP A 1 710 ? -21.038 -44.916 11.079 1.00 92.31 710 TRP A CA 1
ATOM 5480 C C . TRP A 1 710 ? -22.237 -44.599 11.970 1.00 92.31 710 TRP A C 1
ATOM 5482 O O . TRP A 1 710 ? -23.244 -45.308 11.889 1.00 92.31 710 TRP A O 1
ATOM 5492 N N . GLU A 1 711 ? -22.131 -43.564 12.799 1.00 92.62 711 GLU A N 1
ATOM 5493 C CA . GLU A 1 711 ? -23.215 -43.076 13.653 1.00 92.62 711 GLU A CA 1
ATOM 5494 C C . GLU A 1 711 ? -24.358 -42.464 12.823 1.00 92.62 711 GLU A C 1
ATOM 5496 O O . GLU A 1 711 ? -24.148 -41.542 12.041 1.00 92.62 711 GLU A O 1
ATOM 5501 N N . ASP A 1 712 ? -25.593 -42.937 13.021 1.00 90.06 712 ASP A N 1
ATOM 5502 C CA . ASP A 1 712 ? -26.760 -42.540 12.207 1.00 90.06 712 ASP A CA 1
ATOM 5503 C C . ASP A 1 712 ? -27.135 -41.054 12.319 1.00 90.06 712 ASP A C 1
ATOM 5505 O O . ASP A 1 712 ? -27.803 -40.506 11.443 1.00 90.06 712 ASP A O 1
ATOM 5509 N N . ARG A 1 713 ? -26.697 -40.388 13.391 1.00 93.31 713 ARG A N 1
ATOM 5510 C CA . ARG A 1 713 ? -26.888 -38.946 13.597 1.00 93.31 713 ARG A CA 1
ATOM 5511 C C . ARG A 1 713 ? -25.904 -38.090 12.799 1.00 93.31 713 ARG A C 1
ATOM 5513 O O . ARG A 1 713 ? -25.939 -36.877 12.938 1.00 93.31 713 ARG A O 1
ATOM 5520 N N . LEU A 1 714 ? -25.022 -38.676 11.995 1.00 91.94 714 LEU A N 1
ATOM 5521 C CA . LEU A 1 714 ? -24.062 -37.936 11.182 1.00 91.94 714 LEU A CA 1
ATOM 5522 C C . LEU A 1 714 ? -24.465 -37.933 9.715 1.00 91.94 714 LEU A C 1
ATOM 5524 O O . LEU A 1 714 ? -24.893 -38.952 9.167 1.00 91.94 714 LEU A O 1
ATOM 5528 N N . HIS A 1 715 ? -24.260 -36.789 9.075 1.00 88.75 715 HIS A N 1
ATOM 5529 C CA . HIS A 1 715 ? -24.392 -36.631 7.635 1.00 88.75 715 HIS A CA 1
ATOM 5530 C C . HIS A 1 715 ? -23.321 -35.680 7.096 1.00 88.75 715 HIS A C 1
ATOM 5532 O O . HIS A 1 715 ? -22.710 -34.941 7.859 1.00 88.75 715 HIS A O 1
ATOM 5538 N N . ILE A 1 716 ? -23.069 -35.740 5.793 1.00 86.75 716 ILE A N 1
ATOM 5539 C CA . ILE A 1 716 ? -22.125 -34.878 5.085 1.00 86.75 716 ILE A CA 1
ATOM 5540 C C . ILE A 1 716 ? -22.921 -33.754 4.426 1.00 86.75 716 ILE A C 1
ATOM 5542 O O . ILE A 1 716 ? -23.930 -34.024 3.770 1.00 86.75 716 ILE A O 1
ATOM 5546 N N . GLU A 1 717 ? -22.450 -32.523 4.583 1.00 85.31 717 GLU A N 1
ATOM 5547 C CA . GLU A 1 717 ? -23.062 -31.301 4.055 1.00 85.31 717 GLU A CA 1
ATOM 5548 C C . GLU A 1 717 ? -21.986 -30.394 3.435 1.00 85.31 717 GLU A C 1
ATOM 5550 O O . GLU A 1 717 ? -20.818 -30.455 3.822 1.00 85.31 717 GLU A O 1
ATOM 5555 N N . GLN A 1 718 ? -22.360 -29.566 2.455 1.00 83.38 718 GLN A N 1
ATOM 5556 C CA . GLN A 1 718 ? -21.508 -28.488 1.947 1.00 83.38 718 GLN A CA 1
ATOM 5557 C C . GLN A 1 718 ? -21.562 -27.274 2.875 1.00 83.38 718 GLN A C 1
ATOM 5559 O O . GLN A 1 718 ? -22.583 -26.602 2.996 1.00 83.38 718 GLN A O 1
ATOM 5564 N N . ILE A 1 719 ? -20.431 -26.962 3.493 1.00 83.12 719 ILE A N 1
ATOM 5565 C CA . ILE A 1 719 ? -20.268 -25.849 4.416 1.00 83.12 719 ILE A CA 1
ATOM 5566 C C . ILE A 1 719 ? -19.603 -24.695 3.671 1.00 83.12 719 ILE A C 1
ATOM 5568 O O . ILE A 1 719 ? -18.511 -24.823 3.106 1.00 83.12 719 ILE A O 1
ATOM 5572 N N . SER A 1 720 ? -20.276 -23.543 3.672 1.00 77.38 720 SER A N 1
ATOM 5573 C CA . SER A 1 720 ? -19.802 -22.333 2.999 1.00 77.38 720 SER A CA 1
ATOM 5574 C C . SER A 1 720 ? -18.370 -21.990 3.425 1.00 77.38 720 SER A C 1
ATOM 5576 O O . SER A 1 720 ? -18.094 -21.814 4.607 1.00 77.38 720 SER A O 1
ATOM 5578 N N . GLY A 1 721 ? -17.457 -21.899 2.456 1.00 73.00 721 GLY A N 1
ATOM 5579 C CA . GLY A 1 721 ? -16.042 -21.580 2.684 1.00 73.00 721 GLY A CA 1
ATOM 5580 C C . GLY A 1 721 ? -15.163 -22.732 3.194 1.00 73.00 721 GLY A C 1
ATOM 5581 O O . GLY A 1 721 ? -13.946 -22.577 3.197 1.00 73.00 721 GLY A O 1
ATOM 5582 N N . ARG A 1 722 ? -15.734 -23.884 3.577 1.00 77.38 722 ARG A N 1
ATOM 5583 C CA . ARG A 1 722 ? -14.992 -25.057 4.092 1.00 77.38 722 ARG A CA 1
ATOM 5584 C C . ARG A 1 722 ? -15.146 -26.315 3.230 1.00 77.38 722 ARG A C 1
ATOM 5586 O O . ARG A 1 722 ? -14.396 -27.269 3.392 1.00 77.38 722 ARG A O 1
ATOM 5593 N N . GLY A 1 723 ? -16.065 -26.303 2.266 1.00 80.56 723 GLY A N 1
ATOM 5594 C CA . GLY A 1 723 ? -16.337 -27.458 1.415 1.00 80.56 723 GLY A CA 1
ATOM 5595 C C . GLY A 1 723 ? -17.175 -28.501 2.150 1.00 80.56 723 GLY A C 1
ATOM 5596 O O . GLY A 1 723 ? -17.984 -28.162 3.007 1.00 80.56 723 GLY A O 1
ATOM 5597 N N . HIS A 1 724 ? -17.004 -29.782 1.824 1.00 84.88 724 HIS A N 1
ATOM 5598 C CA . HIS A 1 724 ? -17.726 -30.837 2.535 1.00 84.88 724 HIS A CA 1
ATOM 5599 C C . HIS A 1 724 ? -17.282 -30.914 4.004 1.00 84.88 724 HIS A C 1
ATOM 5601 O O . HIS A 1 724 ? -16.086 -30.935 4.277 1.00 84.88 724 HIS A O 1
ATOM 5607 N N . GLY A 1 725 ? -18.240 -31.013 4.921 1.00 88.06 725 GLY A N 1
ATOM 5608 C CA . GLY A 1 725 ? -18.018 -31.281 6.341 1.00 88.06 725 GLY A CA 1
ATOM 5609 C C . GLY A 1 725 ? -19.017 -32.303 6.879 1.00 88.06 725 GLY A C 1
ATOM 5610 O O . GLY A 1 725 ? -20.010 -32.625 6.224 1.00 88.06 725 GLY A O 1
ATOM 5611 N N . VAL A 1 726 ? -18.750 -32.843 8.069 1.00 91.75 726 VAL A N 1
ATOM 5612 C CA . VAL A 1 726 ? -19.637 -33.806 8.744 1.00 91.75 726 VAL A CA 1
ATOM 5613 C C . VAL A 1 726 ? -20.439 -33.070 9.812 1.00 91.75 726 VAL A C 1
ATOM 5615 O O . VAL A 1 726 ? -19.854 -32.455 10.692 1.00 91.75 726 VAL A O 1
ATOM 5618 N N . VAL A 1 727 ? -21.767 -33.154 9.775 1.00 92.94 727 VAL A N 1
ATOM 5619 C CA . VAL A 1 727 ? -22.677 -32.421 10.667 1.00 92.94 727 VAL A CA 1
ATOM 5620 C C . VAL A 1 727 ? -23.554 -33.389 11.459 1.00 92.94 727 VAL A C 1
ATOM 5622 O O . VAL A 1 727 ? -24.041 -34.405 10.945 1.00 92.94 727 VAL A O 1
ATOM 5625 N N . ALA A 1 728 ? -23.779 -33.070 12.733 1.00 94.56 728 ALA A N 1
ATOM 5626 C CA . ALA A 1 728 ? -24.670 -33.825 13.600 1.00 94.56 728 ALA A CA 1
ATOM 5627 C C . ALA A 1 728 ? -26.137 -33.416 13.375 1.00 94.56 728 ALA A C 1
ATOM 5629 O O . ALA A 1 728 ? -26.510 -32.264 13.559 1.00 94.56 728 ALA A O 1
ATOM 5630 N N . SER A 1 729 ? -27.013 -34.357 13.031 1.00 91.88 729 SER A N 1
ATOM 5631 C CA . SER A 1 729 ? -28.465 -34.141 12.928 1.00 91.88 729 SER A CA 1
ATOM 5632 C C . SER A 1 729 ? -29.183 -34.196 14.285 1.00 91.88 729 SER A C 1
ATOM 5634 O O . SER A 1 729 ? -30.342 -33.804 14.397 1.00 91.88 729 SER A O 1
ATOM 5636 N N . GLY A 1 730 ? -28.495 -34.649 15.337 1.00 91.00 730 GLY A N 1
ATOM 5637 C CA . GLY A 1 730 ? -28.995 -34.735 16.709 1.00 91.00 730 GLY A CA 1
ATOM 5638 C C . GLY A 1 730 ? -27.864 -34.572 17.724 1.00 91.00 730 GLY A C 1
ATOM 5639 O O . GLY A 1 730 ? -26.699 -34.702 17.368 1.00 91.00 730 GLY A O 1
ATOM 5640 N N . THR A 1 731 ? -28.190 -34.315 18.993 1.00 94.56 731 THR A N 1
ATOM 5641 C CA . THR A 1 731 ? -27.171 -34.156 20.045 1.00 94.56 731 THR A CA 1
ATOM 5642 C C . THR A 1 731 ? -26.428 -35.469 20.311 1.00 94.56 731 THR A C 1
ATOM 5644 O O . THR A 1 731 ? -27.063 -36.515 20.472 1.00 94.56 731 THR A O 1
ATOM 5647 N N . ILE A 1 732 ? -25.100 -35.413 20.399 1.00 95.44 732 ILE A N 1
ATOM 5648 C CA . ILE A 1 732 ? -24.187 -36.532 20.640 1.00 95.44 732 ILE A CA 1
ATOM 5649 C C . ILE A 1 732 ? -23.369 -36.251 21.919 1.00 95.44 732 ILE A C 1
ATOM 5651 O O . ILE A 1 732 ? -22.776 -35.178 22.028 1.00 95.44 732 ILE A O 1
ATOM 5655 N N . PRO A 1 733 ? -23.342 -37.165 22.907 1.00 93.25 733 PRO A N 1
ATOM 5656 C CA . PRO A 1 733 ? -22.565 -37.003 24.137 1.00 93.25 733 PRO A CA 1
ATOM 5657 C C . PRO A 1 733 ? -21.048 -37.061 23.904 1.00 93.25 733 PRO A C 1
ATOM 5659 O O . PRO A 1 733 ? -20.580 -37.646 22.927 1.00 93.25 733 PRO A O 1
ATOM 5662 N N . ALA A 1 734 ? -20.287 -36.504 24.850 1.00 93.88 734 ALA A N 1
ATOM 5663 C CA . ALA A 1 734 ? -18.830 -36.616 24.899 1.00 93.88 734 ALA A CA 1
ATOM 5664 C C . ALA A 1 734 ? -18.377 -38.075 25.100 1.00 93.88 734 ALA A C 1
ATOM 5666 O O . ALA A 1 734 ? -19.038 -38.848 25.798 1.00 93.88 734 ALA A O 1
ATOM 5667 N N . GLY A 1 735 ? -17.242 -38.449 24.510 1.00 90.69 735 GLY A N 1
ATOM 5668 C CA . GLY A 1 735 ? -16.651 -39.788 24.593 1.00 90.69 735 GLY A CA 1
ATOM 5669 C C . GLY A 1 735 ? -17.313 -40.841 23.698 1.00 90.69 735 GLY A C 1
ATOM 5670 O O . GLY A 1 735 ? -16.967 -42.020 23.777 1.00 90.69 735 GLY A O 1
ATOM 5671 N N . GLN A 1 736 ? -18.265 -40.458 22.844 1.00 94.06 736 GLN A N 1
ATOM 5672 C CA . GLN A 1 736 ? -18.949 -41.390 21.954 1.00 94.06 736 GLN A CA 1
ATOM 5673 C C . GLN A 1 736 ? -18.122 -41.650 20.686 1.00 94.06 736 GLN A C 1
ATOM 5675 O O . GLN A 1 736 ? -17.679 -40.724 20.012 1.00 94.06 736 GLN A O 1
ATOM 5680 N N . THR A 1 737 ? -17.968 -42.924 20.307 1.00 94.44 737 THR A N 1
ATOM 5681 C CA . THR A 1 737 ? -17.429 -43.297 18.990 1.00 94.44 737 THR A CA 1
ATOM 5682 C C . THR A 1 737 ? -18.429 -42.956 17.888 1.00 94.44 737 THR A C 1
ATOM 5684 O O . THR A 1 737 ? -19.534 -43.500 17.851 1.00 94.44 737 THR A O 1
ATOM 5687 N N . LEU A 1 738 ? -18.006 -42.069 16.994 1.00 95.00 738 LEU A N 1
ATOM 5688 C CA . LEU A 1 738 ? -18.767 -41.513 15.880 1.00 95.00 738 LEU A CA 1
ATOM 5689 C C . LEU A 1 738 ? -18.617 -42.359 14.609 1.00 95.00 738 LEU A C 1
ATOM 5691 O O . LEU A 1 738 ? -19.597 -42.700 13.949 1.00 95.00 738 LEU A O 1
ATOM 5695 N N . VAL A 1 739 ? -17.377 -42.719 14.276 1.00 94.94 739 VAL A N 1
ATOM 5696 C CA . VAL A 1 739 ? -17.024 -43.476 13.069 1.00 94.94 739 VAL A CA 1
ATOM 5697 C C . VAL A 1 739 ? -15.897 -44.451 13.407 1.00 94.94 739 VAL A C 1
ATOM 5699 O O . VAL A 1 739 ? -15.008 -44.114 14.185 1.00 94.94 739 VAL A O 1
ATOM 5702 N N . GLU A 1 740 ? -15.922 -45.653 12.833 1.00 95.25 740 GLU A N 1
ATOM 5703 C CA . GLU A 1 740 ? -14.856 -46.655 12.958 1.00 95.25 740 GLU A CA 1
ATOM 5704 C C . GLU A 1 740 ? -14.470 -47.189 11.577 1.00 95.25 740 GLU A C 1
ATOM 5706 O O . GLU A 1 740 ? -15.319 -47.704 10.846 1.00 95.25 740 GLU A O 1
ATOM 5711 N N . ILE A 1 741 ? -13.190 -47.064 11.231 1.00 94.69 741 ILE A N 1
ATOM 5712 C CA . ILE A 1 741 ? -12.607 -47.452 9.947 1.00 94.69 741 ILE A CA 1
ATOM 5713 C C . ILE A 1 741 ? -11.682 -48.657 10.160 1.00 94.69 741 ILE A C 1
ATOM 5715 O O . ILE A 1 741 ? -10.659 -48.519 10.836 1.00 94.69 741 ILE A O 1
ATOM 5719 N N . PRO A 1 742 ? -11.987 -49.835 9.589 1.00 94.50 742 PRO A N 1
ATOM 5720 C CA . PRO A 1 742 ? -11.099 -50.993 9.641 1.00 94.50 742 PRO A CA 1
ATOM 5721 C C . PRO A 1 742 ? -9.735 -50.703 9.007 1.00 94.50 742 PRO A C 1
ATOM 5723 O O . PRO A 1 742 ? -9.659 -50.037 7.974 1.00 94.50 742 PRO A O 1
ATOM 5726 N N . TRP A 1 743 ? -8.660 -51.269 9.567 1.00 90.88 743 TRP A N 1
ATOM 5727 C CA . TRP A 1 743 ? -7.287 -51.040 9.094 1.00 90.88 743 TRP A CA 1
ATOM 5728 C C . TRP A 1 743 ? -7.097 -51.348 7.603 1.00 90.88 743 TRP A C 1
ATOM 5730 O O . TRP A 1 743 ? -6.386 -50.636 6.903 1.00 90.88 743 TRP A O 1
ATOM 5740 N N . ALA A 1 744 ? -7.790 -52.370 7.094 1.00 90.88 744 ALA A N 1
ATOM 5741 C CA . ALA A 1 744 ? -7.729 -52.773 5.690 1.00 90.88 744 ALA A CA 1
ATOM 5742 C C . ALA A 1 744 ? -8.224 -51.699 4.700 1.00 90.88 744 ALA A C 1
ATOM 5744 O O . ALA A 1 744 ? -7.933 -51.805 3.513 1.00 90.88 744 ALA A O 1
ATOM 5745 N N . LEU A 1 745 ? -8.971 -50.687 5.159 1.00 92.12 745 LEU A N 1
ATOM 5746 C CA . LEU A 1 745 ? -9.427 -49.574 4.321 1.00 92.12 745 LEU A CA 1
ATOM 5747 C C . LEU A 1 745 ? -8.492 -48.364 4.369 1.00 92.12 745 LEU A C 1
ATOM 5749 O O . LEU A 1 745 ? -8.616 -47.490 3.513 1.00 92.12 745 LEU A O 1
ATOM 5753 N N . ILE A 1 746 ? -7.586 -48.298 5.347 1.00 93.25 746 ILE A N 1
ATOM 5754 C CA . ILE A 1 746 ? -6.697 -47.157 5.562 1.00 93.25 746 ILE A CA 1
ATOM 5755 C C . ILE A 1 746 ? -5.556 -47.208 4.545 1.00 93.25 746 ILE A C 1
ATOM 5757 O O . ILE A 1 746 ? -4.753 -48.144 4.525 1.00 93.25 746 ILE A O 1
ATOM 5761 N N . LEU A 1 747 ? -5.453 -46.168 3.719 1.00 94.19 747 LEU A N 1
ATOM 5762 C CA . LEU A 1 747 ? -4.405 -46.050 2.715 1.00 94.19 747 LEU A CA 1
ATOM 5763 C C . LEU A 1 747 ? -3.096 -45.617 3.383 1.00 94.19 747 LEU A C 1
ATOM 5765 O O . LEU A 1 747 ? -2.798 -44.431 3.503 1.00 94.19 747 LEU A O 1
ATOM 5769 N N . SER A 1 748 ? -2.325 -46.598 3.843 1.00 91.44 748 SER A N 1
ATOM 5770 C CA . SER A 1 748 ? -0.984 -46.417 4.409 1.00 91.44 748 SER A CA 1
ATOM 5771 C C . SER A 1 748 ? 0.109 -46.659 3.365 1.00 91.44 748 SER A C 1
ATOM 5773 O O . SER A 1 748 ? -0.116 -47.345 2.368 1.00 91.44 748 SER A O 1
ATOM 5775 N N . SER A 1 749 ? 1.327 -46.170 3.628 1.00 87.12 749 SER A N 1
ATOM 5776 C CA . SER A 1 749 ? 2.511 -46.492 2.807 1.00 87.12 749 SER A CA 1
ATOM 5777 C C . SER A 1 749 ? 2.711 -48.002 2.644 1.00 87.12 749 SER A C 1
ATOM 5779 O O . SER A 1 749 ? 2.996 -48.480 1.548 1.00 87.12 749 SER A O 1
ATOM 5781 N N . LYS A 1 750 ? 2.467 -48.779 3.708 1.00 87.88 750 LYS A N 1
ATOM 5782 C CA . LYS A 1 750 ? 2.532 -50.243 3.656 1.00 87.88 750 LYS A CA 1
ATOM 5783 C C . LYS A 1 750 ? 1.534 -50.819 2.648 1.00 87.88 750 LYS A C 1
ATOM 5785 O O . LYS A 1 750 ? 1.944 -51.580 1.778 1.00 87.88 750 LYS A O 1
ATOM 5790 N N . LEU A 1 751 ? 0.261 -50.422 2.731 1.00 91.56 751 LEU A N 1
ATOM 5791 C CA . LEU A 1 751 ? -0.771 -50.874 1.791 1.00 91.56 751 LEU A CA 1
ATOM 5792 C C . LEU A 1 751 ? -0.405 -50.492 0.352 1.00 91.56 751 LEU A C 1
ATOM 5794 O O . LEU A 1 751 ? -0.503 -51.317 -0.552 1.00 91.56 751 LEU A O 1
ATOM 5798 N N . ALA A 1 752 ? 0.080 -49.267 0.151 1.00 92.19 752 ALA A N 1
ATOM 5799 C CA . ALA A 1 752 ? 0.490 -48.787 -1.159 1.00 92.19 752 ALA A CA 1
ATOM 5800 C C . ALA A 1 752 ? 1.667 -49.587 -1.748 1.00 92.19 752 ALA A C 1
ATOM 5802 O O . ALA A 1 752 ? 1.653 -49.904 -2.931 1.00 92.19 752 ALA A O 1
ATOM 5803 N N . ARG A 1 753 ? 2.670 -49.956 -0.940 1.00 89.75 753 ARG A N 1
ATOM 5804 C CA . ARG A 1 753 ? 3.833 -50.757 -1.381 1.00 89.75 753 ARG A CA 1
ATOM 5805 C C . ARG A 1 753 ? 3.514 -52.236 -1.599 1.00 89.75 753 ARG A C 1
ATOM 5807 O O . ARG A 1 753 ? 4.249 -52.922 -2.311 1.00 89.75 753 ARG A O 1
ATOM 5814 N N . GLU A 1 754 ? 2.473 -52.747 -0.951 1.00 90.94 754 GLU A N 1
ATOM 5815 C CA . GLU A 1 754 ? 2.012 -54.129 -1.109 1.00 90.94 754 GLU A CA 1
ATOM 5816 C C . GLU A 1 754 ? 1.126 -54.316 -2.352 1.00 90.94 754 GLU A C 1
ATOM 5818 O O . GLU A 1 754 ? 1.015 -55.441 -2.843 1.00 90.94 754 GLU A O 1
ATOM 5823 N N . ASP A 1 755 ? 0.566 -53.232 -2.902 1.00 92.88 755 ASP A N 1
ATOM 5824 C CA . ASP A 1 755 ? -0.158 -53.241 -4.176 1.00 92.88 755 ASP A CA 1
ATOM 5825 C C . ASP A 1 755 ? 0.742 -53.730 -5.323 1.00 92.88 755 ASP A C 1
ATOM 5827 O O . ASP A 1 755 ? 1.885 -53.296 -5.474 1.00 92.88 755 ASP A O 1
ATOM 5831 N N . SER A 1 756 ? 0.243 -54.665 -6.135 1.00 91.81 756 SER A N 1
ATOM 5832 C CA . SER A 1 756 ? 1.051 -55.346 -7.151 1.00 91.81 756 SER A CA 1
ATOM 5833 C C . SER A 1 756 ? 1.571 -54.412 -8.241 1.00 91.81 756 SER A C 1
ATOM 5835 O O . SER A 1 756 ? 2.723 -54.560 -8.664 1.00 91.81 756 SER A O 1
ATOM 5837 N N . ASP A 1 757 ? 0.746 -53.459 -8.679 1.00 92.00 757 ASP A N 1
ATOM 5838 C CA . ASP A 1 757 ? 1.077 -52.544 -9.770 1.00 92.00 757 ASP A CA 1
ATOM 5839 C C . ASP A 1 757 ? 2.055 -51.477 -9.270 1.00 92.00 757 ASP A C 1
ATOM 5841 O O . ASP A 1 757 ? 3.101 -51.245 -9.887 1.00 92.00 757 ASP A O 1
ATOM 5845 N N . VAL A 1 758 ? 1.792 -50.916 -8.084 1.00 91.44 758 VAL A N 1
ATOM 5846 C CA . VAL A 1 758 ? 2.699 -49.960 -7.429 1.00 91.44 758 VAL A CA 1
ATOM 5847 C C . VAL A 1 758 ? 4.043 -50.611 -7.102 1.00 91.44 758 VAL A C 1
ATOM 5849 O O . VAL A 1 758 ? 5.092 -50.050 -7.415 1.00 91.44 758 VAL A O 1
ATOM 5852 N N . LYS A 1 759 ? 4.050 -51.827 -6.544 1.00 90.88 759 LYS A N 1
ATOM 5853 C CA . LYS A 1 759 ? 5.279 -52.577 -6.249 1.00 90.88 759 LYS A CA 1
ATOM 5854 C C . LYS A 1 759 ? 6.108 -52.833 -7.502 1.00 90.88 759 LYS A C 1
ATOM 5856 O O . LYS A 1 759 ? 7.337 -52.803 -7.447 1.00 90.88 759 LYS A O 1
ATOM 5861 N N . SER A 1 760 ? 5.457 -53.103 -8.633 1.00 90.88 760 SER A N 1
ATOM 5862 C CA . SER A 1 760 ? 6.159 -53.271 -9.902 1.00 90.88 760 SER A CA 1
ATOM 5863 C C . SER A 1 760 ? 6.755 -51.960 -10.409 1.00 90.88 760 SER A C 1
ATOM 5865 O O . SER A 1 760 ? 7.906 -51.962 -10.839 1.00 90.88 760 SER A O 1
ATOM 5867 N N . MET A 1 761 ? 6.020 -50.851 -10.298 1.00 89.75 761 MET A N 1
ATOM 5868 C CA . MET A 1 761 ? 6.511 -49.514 -10.645 1.00 89.75 761 MET A CA 1
ATOM 5869 C C . MET A 1 761 ? 7.726 -49.105 -9.802 1.00 89.75 761 MET A C 1
ATOM 5871 O O . MET A 1 761 ? 8.733 -48.662 -10.347 1.00 89.75 761 MET A O 1
ATOM 5875 N N . LEU A 1 762 ? 7.667 -49.299 -8.481 1.00 88.94 762 LEU A N 1
ATOM 5876 C CA . LEU A 1 762 ? 8.765 -48.965 -7.566 1.00 88.94 762 LEU A CA 1
ATOM 5877 C C . LEU A 1 762 ? 10.061 -49.708 -7.924 1.00 88.94 762 LEU A C 1
ATOM 5879 O O . LEU A 1 762 ? 11.137 -49.110 -7.914 1.00 88.94 762 LEU A O 1
ATOM 5883 N N . ARG A 1 763 ? 9.957 -50.990 -8.313 1.00 87.62 763 ARG A N 1
ATOM 5884 C CA . ARG A 1 763 ? 11.105 -51.768 -8.808 1.00 87.62 763 ARG A CA 1
ATOM 5885 C C . ARG A 1 763 ? 11.681 -51.193 -10.099 1.00 87.62 763 ARG A C 1
ATOM 5887 O O . ARG A 1 763 ? 12.897 -51.087 -10.211 1.00 87.62 763 ARG A O 1
ATOM 5894 N N . ASP A 1 764 ? 10.826 -50.826 -11.052 1.00 87.50 764 ASP A N 1
ATOM 5895 C CA . ASP A 1 764 ? 11.257 -50.280 -12.344 1.00 87.50 764 ASP A CA 1
ATOM 5896 C C . ASP A 1 764 ? 11.917 -48.898 -12.221 1.00 87.50 764 ASP A C 1
ATOM 5898 O O . ASP A 1 764 ? 12.809 -48.578 -13.005 1.00 87.50 764 ASP A O 1
ATOM 5902 N N . LEU A 1 765 ? 11.511 -48.102 -11.229 1.00 84.38 765 LEU A N 1
ATOM 5903 C CA . LEU A 1 765 ? 12.109 -46.802 -10.911 1.00 84.38 765 LEU A CA 1
ATOM 5904 C C . LEU A 1 765 ? 13.434 -46.903 -10.143 1.00 84.38 765 LEU A C 1
ATOM 5906 O O . LEU A 1 765 ? 14.095 -45.885 -9.946 1.00 84.38 765 LEU A O 1
ATOM 5910 N N . ALA A 1 766 ? 13.801 -48.098 -9.664 1.00 81.06 766 ALA A N 1
ATOM 5911 C CA . ALA A 1 766 ? 14.872 -48.295 -8.684 1.00 81.06 766 ALA A CA 1
ATOM 5912 C C . ALA A 1 766 ? 14.720 -47.407 -7.430 1.00 81.06 766 ALA A C 1
ATOM 5914 O O . ALA A 1 766 ? 15.704 -47.056 -6.777 1.00 81.06 766 ALA A O 1
ATOM 5915 N N . TRP A 1 767 ? 13.483 -47.046 -7.077 1.00 77.06 767 TRP A N 1
ATOM 5916 C CA . TRP A 1 767 ? 13.177 -46.381 -5.816 1.00 77.06 767 TRP A CA 1
ATOM 5917 C C . TRP A 1 767 ? 13.316 -47.430 -4.706 1.00 77.06 767 TRP A C 1
ATOM 5919 O O . TRP A 1 767 ? 12.499 -48.347 -4.617 1.00 77.06 767 TRP A O 1
ATOM 5929 N N . THR A 1 768 ? 14.394 -47.347 -3.917 1.00 63.50 768 THR A N 1
ATOM 5930 C CA . THR A 1 768 ? 14.687 -48.283 -2.817 1.00 63.50 768 THR A CA 1
ATOM 5931 C C . THR A 1 768 ? 13.609 -48.218 -1.728 1.00 63.50 768 THR A C 1
ATOM 5933 O O . THR A 1 768 ? 12.709 -47.374 -1.772 1.00 63.50 768 THR A O 1
ATOM 5936 N N . ASP A 1 769 ? 13.694 -49.090 -0.716 1.00 56.78 769 ASP A N 1
ATOM 5937 C CA . ASP A 1 769 ? 12.800 -49.034 0.453 1.00 56.78 769 ASP A CA 1
ATOM 5938 C C . ASP A 1 769 ? 12.794 -47.646 1.135 1.00 56.78 769 ASP A C 1
ATOM 5940 O O . ASP A 1 769 ? 11.796 -47.292 1.763 1.00 56.78 769 ASP A O 1
ATOM 5944 N N . ASP A 1 770 ? 13.822 -46.823 0.898 1.00 52.09 770 ASP A N 1
ATOM 5945 C CA . ASP A 1 770 ? 13.964 -45.438 1.367 1.00 52.09 770 ASP A CA 1
ATOM 5946 C C . ASP A 1 770 ? 13.134 -44.397 0.589 1.00 52.09 770 ASP A C 1
ATOM 5948 O O . ASP A 1 770 ? 13.224 -43.199 0.870 1.00 52.09 770 ASP A O 1
ATOM 5952 N N . CYS A 1 771 ? 12.328 -44.795 -0.404 1.00 64.69 771 CYS A N 1
ATOM 5953 C CA . CYS A 1 771 ? 11.420 -43.856 -1.065 1.00 64.69 771 CYS A CA 1
ATOM 5954 C C . CYS A 1 771 ? 10.412 -43.278 -0.055 1.00 64.69 771 CYS A C 1
ATOM 5956 O O . CYS A 1 771 ? 10.015 -43.958 0.893 1.00 64.69 771 CYS A O 1
ATOM 5958 N N . SER A 1 772 ? 9.997 -42.017 -0.223 1.00 74.88 772 SER A N 1
ATOM 5959 C CA . SER A 1 772 ? 9.110 -41.385 0.762 1.00 74.88 772 SER A CA 1
ATOM 5960 C C . SER A 1 772 ? 7.745 -42.085 0.821 1.00 74.88 772 SER A C 1
ATOM 5962 O O . SER A 1 772 ? 7.193 -42.488 -0.205 1.00 74.88 772 SER A O 1
ATOM 5964 N N . ASP A 1 773 ? 7.165 -42.200 2.017 1.00 81.88 773 ASP A N 1
ATOM 5965 C CA . ASP A 1 773 ? 5.836 -42.797 2.220 1.00 81.88 773 ASP A CA 1
ATOM 5966 C C . ASP A 1 773 ? 4.751 -42.132 1.361 1.00 81.88 773 ASP A C 1
ATOM 5968 O O . ASP A 1 773 ? 3.867 -42.799 0.817 1.00 81.88 773 ASP A O 1
ATOM 5972 N N . SER A 1 774 ? 4.864 -40.820 1.163 1.00 85.56 774 SER A N 1
ATOM 5973 C CA . SER A 1 774 ? 3.981 -40.043 0.298 1.00 85.56 774 SER A CA 1
ATOM 5974 C C . SER A 1 774 ? 4.112 -40.434 -1.181 1.00 85.56 774 SER A C 1
ATOM 5976 O O . SER A 1 774 ? 3.119 -40.407 -1.904 1.00 85.56 774 SER A O 1
ATOM 5978 N N . SER A 1 775 ? 5.295 -40.835 -1.663 1.00 87.06 775 SER A N 1
ATOM 5979 C CA . SER A 1 775 ? 5.490 -41.306 -3.045 1.00 87.06 775 SER A CA 1
ATOM 5980 C C . SER A 1 775 ? 4.739 -42.609 -3.325 1.00 87.06 775 SER A C 1
ATOM 5982 O O . SER A 1 775 ? 4.070 -42.717 -4.353 1.00 87.06 775 SER A O 1
ATOM 5984 N N . ALA A 1 776 ? 4.778 -43.569 -2.396 1.00 88.88 776 ALA A N 1
ATOM 5985 C CA . ALA A 1 776 ? 4.030 -44.818 -2.534 1.00 88.88 776 ALA A CA 1
ATOM 5986 C C . ALA A 1 776 ? 2.513 -44.560 -2.575 1.00 88.88 776 ALA A C 1
ATOM 5988 O O . ALA A 1 776 ? 1.822 -45.051 -3.469 1.00 88.88 776 ALA A O 1
ATOM 5989 N N . ILE A 1 777 ? 2.000 -43.727 -1.661 1.00 93.00 777 ILE A N 1
ATOM 5990 C CA . ILE A 1 777 ? 0.576 -43.358 -1.611 1.00 93.00 777 ILE A CA 1
ATOM 5991 C C . ILE A 1 777 ? 0.139 -42.636 -2.899 1.00 93.00 777 ILE A C 1
ATOM 5993 O O . ILE A 1 777 ? -0.933 -42.933 -3.429 1.00 93.00 777 ILE A O 1
ATOM 5997 N N . ARG A 1 778 ? 0.964 -41.733 -3.452 1.00 92.62 778 ARG A N 1
ATOM 5998 C CA . ARG A 1 778 ? 0.670 -41.045 -4.725 1.00 92.62 778 ARG A CA 1
ATOM 5999 C C . ARG A 1 778 ? 0.566 -42.013 -5.901 1.00 92.62 778 ARG A C 1
ATOM 6001 O O . ARG A 1 778 ? -0.365 -41.892 -6.693 1.00 92.62 778 ARG A O 1
ATOM 6008 N N . LEU A 1 779 ? 1.480 -42.981 -6.006 1.00 92.62 779 LEU A N 1
ATOM 6009 C CA . LEU A 1 779 ? 1.422 -44.011 -7.050 1.00 92.62 779 LEU A CA 1
ATOM 6010 C C . LEU A 1 779 ? 0.160 -44.869 -6.925 1.00 92.62 779 LEU A C 1
ATOM 6012 O O . LEU A 1 779 ? -0.491 -45.152 -7.930 1.00 92.62 779 LEU A O 1
ATOM 6016 N N . TRP A 1 780 ? -0.223 -45.224 -5.697 1.00 94.50 780 TRP A N 1
ATOM 6017 C CA . TRP A 1 780 ? -1.460 -45.956 -5.443 1.00 94.50 780 TRP A CA 1
ATOM 6018 C C . TRP A 1 780 ? -2.698 -45.153 -5.862 1.00 94.50 780 TRP A C 1
ATOM 6020 O O . TRP A 1 780 ? -3.561 -45.672 -6.568 1.00 94.50 780 TRP A O 1
ATOM 6030 N N . LEU A 1 781 ? -2.766 -43.865 -5.504 1.00 93.69 781 LEU A N 1
ATOM 6031 C CA . LEU A 1 781 ? -3.858 -42.982 -5.927 1.00 93.69 781 LEU A CA 1
ATOM 6032 C C . LEU A 1 781 ? -3.931 -42.867 -7.449 1.00 93.69 781 LEU A C 1
ATOM 6034 O O . LEU A 1 781 ? -5.023 -42.971 -8.004 1.00 93.69 781 LEU A O 1
ATOM 6038 N N . LEU A 1 782 ? -2.789 -42.702 -8.122 1.00 92.31 782 LEU A N 1
ATOM 6039 C CA . LEU A 1 782 ? -2.730 -42.619 -9.581 1.00 92.31 782 LEU A CA 1
ATOM 6040 C C . LEU A 1 782 ? -3.278 -43.896 -10.230 1.00 92.31 782 LEU A C 1
ATOM 6042 O O . LEU A 1 782 ? -4.010 -43.812 -11.212 1.00 92.31 782 LEU A O 1
ATOM 6046 N N . ARG A 1 783 ? -2.971 -45.064 -9.655 1.00 92.31 783 ARG A N 1
ATOM 6047 C CA . ARG A 1 783 ? -3.435 -46.363 -10.148 1.00 92.31 783 ARG A CA 1
ATOM 6048 C C . ARG A 1 783 ? -4.934 -46.593 -9.940 1.00 92.31 783 ARG A C 1
ATOM 6050 O O . ARG A 1 783 ? -5.590 -47.141 -10.826 1.00 92.31 783 ARG A O 1
ATOM 6057 N N . HIS A 1 784 ? -5.464 -46.247 -8.768 1.00 92.81 784 HIS A N 1
ATOM 6058 C CA . HIS A 1 784 ? -6.825 -46.627 -8.356 1.00 92.81 784 HIS A CA 1
ATOM 6059 C C . HIS A 1 784 ? -7.888 -45.571 -8.663 1.00 92.81 784 HIS A C 1
ATOM 6061 O O . HIS A 1 784 ? -9.061 -45.913 -8.787 1.00 92.81 784 HIS A O 1
ATOM 6067 N N . ALA A 1 785 ? -7.504 -44.302 -8.810 1.00 85.44 785 ALA A N 1
ATOM 6068 C CA . ALA A 1 785 ? -8.418 -43.179 -9.024 1.00 85.44 785 ALA A CA 1
ATOM 6069 C C . ALA A 1 785 ? -9.419 -43.375 -10.177 1.00 85.44 785 ALA A C 1
ATOM 6071 O O . ALA A 1 785 ? -10.589 -43.007 -10.051 1.00 85.44 785 ALA A O 1
ATOM 6072 N N . GLU A 1 786 ? -8.946 -43.931 -11.290 1.00 81.38 786 GLU A N 1
ATOM 6073 C CA . GLU A 1 786 ? -9.727 -44.138 -12.516 1.00 81.38 786 GLU A CA 1
ATOM 6074 C C . GLU A 1 786 ? -10.158 -45.604 -12.690 1.00 81.38 786 GLU A C 1
ATOM 6076 O O . GLU A 1 786 ? -10.861 -45.946 -13.641 1.00 81.38 786 GLU A O 1
ATOM 6081 N N . ASP A 1 787 ? -9.791 -46.478 -11.748 1.00 86.81 787 ASP A N 1
ATOM 6082 C CA . ASP A 1 787 ? -10.149 -47.889 -11.788 1.00 86.81 787 ASP A CA 1
ATOM 6083 C C . ASP A 1 787 ? -11.590 -48.096 -11.307 1.00 86.81 787 ASP A C 1
ATOM 6085 O O . ASP A 1 787 ? -11.913 -48.019 -10.117 1.00 86.81 787 ASP A O 1
ATOM 6089 N N . ALA A 1 788 ? -12.474 -48.397 -12.257 1.00 85.44 788 ALA A N 1
ATOM 6090 C CA . ALA A 1 788 ? -13.875 -48.689 -11.982 1.00 85.44 788 ALA A CA 1
ATOM 6091 C C . ALA A 1 788 ? -14.075 -49.915 -11.071 1.00 85.44 788 ALA A C 1
ATOM 6093 O O . ALA A 1 788 ? -15.125 -50.018 -10.438 1.00 85.44 788 ALA A O 1
ATOM 6094 N N . GLN A 1 789 ? -13.091 -50.818 -10.991 1.00 87.75 789 GLN A N 1
ATOM 6095 C CA . GLN A 1 789 ? -13.119 -52.017 -10.150 1.00 87.75 789 GLN A CA 1
ATOM 6096 C C . GLN A 1 789 ? -12.444 -51.812 -8.789 1.00 87.75 789 GLN A C 1
ATOM 6098 O O . GLN A 1 789 ? -12.386 -52.749 -7.989 1.00 87.75 789 GLN A O 1
ATOM 6103 N N . SER A 1 790 ? -11.942 -50.607 -8.492 1.00 89.62 790 SER A N 1
ATOM 6104 C CA . SER A 1 790 ? -11.296 -50.349 -7.207 1.00 89.62 790 SER A CA 1
ATOM 6105 C C . SER A 1 790 ? -12.276 -50.593 -6.047 1.00 89.62 790 SER A C 1
ATOM 6107 O O . SER A 1 790 ? -13.367 -50.011 -6.027 1.00 89.62 790 SER A O 1
ATOM 6109 N N . PRO A 1 791 ? -11.891 -51.365 -5.011 1.00 89.19 791 PRO A N 1
ATOM 6110 C CA . PRO A 1 791 ? -12.700 -51.523 -3.798 1.00 89.19 791 PRO A CA 1
ATOM 6111 C C . PRO A 1 791 ? -13.010 -50.197 -3.086 1.00 89.19 791 PRO A C 1
ATOM 6113 O O . PRO A 1 791 ? -13.968 -50.117 -2.311 1.00 89.19 791 PRO A O 1
ATOM 6116 N N . TRP A 1 792 ? -12.210 -49.165 -3.367 1.00 91.75 792 TRP A N 1
ATOM 6117 C CA . TRP A 1 792 ? -12.312 -47.811 -2.832 1.00 91.75 792 TRP A CA 1
ATOM 6118 C C . TRP A 1 792 ? -13.068 -46.846 -3.749 1.00 91.75 792 TRP A C 1
ATOM 6120 O O . TRP A 1 792 ? -13.168 -45.664 -3.424 1.00 91.75 792 TRP A O 1
ATOM 6130 N N . ARG A 1 793 ? -13.632 -47.314 -4.873 1.00 90.31 793 ARG A N 1
ATOM 6131 C CA . ARG A 1 793 ? -14.288 -46.470 -5.885 1.00 90.31 793 ARG A CA 1
ATOM 6132 C C . ARG A 1 793 ? -15.328 -45.519 -5.293 1.00 90.31 793 ARG A C 1
ATOM 6134 O O . ARG A 1 793 ? -15.365 -44.356 -5.692 1.00 90.31 793 ARG A O 1
ATOM 6141 N N . THR A 1 794 ? -16.140 -45.985 -4.340 1.00 89.81 794 THR A N 1
ATOM 6142 C CA . THR A 1 794 ? -17.156 -45.154 -3.674 1.00 89.81 794 THR A CA 1
ATOM 6143 C C . THR A 1 794 ? -16.519 -43.946 -2.997 1.00 89.81 794 THR A C 1
ATOM 6145 O O . THR A 1 794 ? -16.955 -42.830 -3.250 1.00 89.81 794 THR A O 1
ATOM 6148 N N . TRP A 1 795 ? -15.449 -44.140 -2.224 1.00 90.38 795 TRP A N 1
ATOM 6149 C CA . TRP A 1 795 ? -14.705 -43.045 -1.596 1.00 90.38 795 TRP A CA 1
ATOM 6150 C C . TRP A 1 795 ? -13.943 -42.193 -2.620 1.00 90.38 795 TRP A C 1
ATOM 6152 O O . TRP A 1 795 ? -14.112 -40.977 -2.645 1.00 90.38 795 TRP A O 1
ATOM 6162 N N . LEU A 1 796 ? -13.196 -42.814 -3.538 1.00 90.25 796 LEU A N 1
ATOM 6163 C CA . LEU A 1 796 ? -12.415 -42.115 -4.568 1.00 90.25 796 LEU A CA 1
ATOM 6164 C C . LEU A 1 796 ? -13.278 -41.206 -5.458 1.00 90.25 796 LEU A C 1
ATOM 6166 O O . LEU A 1 796 ? -12.822 -40.149 -5.887 1.00 90.25 796 LEU A O 1
ATOM 6170 N N . SER A 1 797 ? -14.532 -41.590 -5.722 1.00 86.25 797 SER A N 1
ATOM 6171 C CA . SER A 1 797 ? -15.480 -40.775 -6.498 1.00 86.25 797 SER A CA 1
ATOM 6172 C C . SER A 1 797 ? -15.908 -39.482 -5.803 1.00 86.25 797 SER A C 1
ATOM 6174 O O . SER A 1 797 ? -16.395 -38.576 -6.471 1.00 86.25 797 SER A O 1
ATOM 6176 N N . GLN A 1 798 ? -15.745 -39.412 -4.481 1.00 84.12 798 GLN A N 1
ATOM 6177 C CA . GLN A 1 798 ? -16.125 -38.269 -3.648 1.00 84.12 798 GLN A CA 1
ATOM 6178 C C . GLN A 1 798 ? -14.937 -37.343 -3.368 1.00 84.12 798 GLN A C 1
ATOM 6180 O O . GLN A 1 798 ? -15.127 -36.238 -2.864 1.00 84.12 798 GLN A O 1
ATOM 6185 N N . LEU A 1 799 ? -13.714 -37.771 -3.703 1.00 84.94 799 LEU A N 1
ATOM 6186 C CA . LEU A 1 799 ? -12.561 -36.883 -3.671 1.00 84.94 799 LEU A CA 1
ATOM 6187 C C . LEU A 1 799 ? -12.754 -35.739 -4.682 1.00 84.94 799 LEU A C 1
ATOM 6189 O O . LEU A 1 799 ? -13.377 -35.949 -5.730 1.00 84.94 799 LEU A O 1
ATOM 6193 N N . PRO A 1 800 ? -12.200 -34.545 -4.405 1.00 78.88 800 PRO A N 1
ATOM 6194 C CA . PRO A 1 800 ? -12.162 -33.435 -5.356 1.00 78.88 800 PRO A CA 1
ATOM 6195 C C . PRO A 1 800 ? -11.692 -33.903 -6.737 1.00 78.88 800 PRO A C 1
ATOM 6197 O O . PRO A 1 800 ? -10.611 -34.475 -6.828 1.00 78.88 800 PRO A O 1
ATOM 6200 N N . GLN A 1 801 ? -12.483 -33.717 -7.800 1.00 72.19 801 GLN A N 1
ATOM 6201 C CA . GLN A 1 801 ? -12.114 -34.193 -9.148 1.00 72.19 801 GLN A CA 1
ATOM 6202 C C . GLN A 1 801 ? -11.274 -33.176 -9.929 1.00 72.19 801 GLN A C 1
ATOM 6204 O O . GLN A 1 801 ? -10.388 -33.573 -10.683 1.00 72.19 801 GLN A O 1
ATOM 6209 N N . ASP A 1 802 ? -11.490 -31.887 -9.670 1.00 59.25 802 ASP A N 1
ATOM 6210 C CA . ASP A 1 802 ? -10.694 -30.788 -10.208 1.00 59.25 802 ASP A CA 1
ATOM 6211 C C . ASP A 1 802 ? -9.812 -30.184 -9.116 1.00 59.25 802 ASP A C 1
ATOM 6213 O O . ASP A 1 802 ? -10.116 -30.269 -7.922 1.00 59.25 802 ASP A O 1
ATOM 6217 N N . ALA A 1 803 ? -8.762 -29.468 -9.524 1.00 49.09 803 ALA A N 1
ATOM 6218 C CA . ALA A 1 803 ? -7.991 -28.644 -8.599 1.00 49.09 803 ALA A CA 1
ATOM 6219 C C . ALA A 1 803 ? -8.857 -27.570 -7.899 1.00 49.09 803 ALA A C 1
ATOM 6221 O O . ALA A 1 803 ? -8.409 -26.987 -6.933 1.00 49.09 803 ALA A O 1
ATOM 6222 N N . GLY A 1 804 ? -10.098 -27.302 -8.319 1.00 44.44 804 GLY A N 1
ATOM 6223 C CA . GLY A 1 804 ? -10.940 -26.227 -7.774 1.00 44.44 804 GLY A CA 1
ATOM 6224 C C . GLY A 1 804 ? -11.516 -26.430 -6.363 1.00 44.44 804 GLY A C 1
ATOM 6225 O O . GLY A 1 804 ? -11.931 -25.456 -5.748 1.00 44.44 804 GLY A O 1
ATOM 6226 N N . ALA A 1 805 ? -11.544 -27.646 -5.809 1.00 41.47 805 ALA A N 1
ATOM 6227 C CA . ALA A 1 805 ? -12.154 -27.908 -4.493 1.00 41.47 805 ALA A CA 1
ATOM 6228 C C . ALA A 1 805 ? -11.121 -27.796 -3.350 1.00 41.47 805 ALA A C 1
ATOM 6230 O O . ALA A 1 805 ? -10.752 -28.786 -2.720 1.00 41.47 805 ALA A O 1
ATOM 6231 N N . GLY A 1 806 ? -10.605 -26.577 -3.147 1.00 50.34 806 GLY A N 1
ATOM 6232 C CA . GLY A 1 806 ? -9.586 -26.220 -2.142 1.00 50.34 806 GLY A CA 1
ATOM 6233 C C . GLY A 1 806 ? -8.135 -26.371 -2.619 1.00 50.34 806 GLY A C 1
ATOM 6234 O O . GLY A 1 806 ? -7.236 -25.695 -2.123 1.00 50.34 806 GLY A O 1
ATOM 6235 N N . ALA A 1 807 ? -7.897 -27.184 -3.652 1.00 55.31 807 ALA A N 1
ATOM 6236 C CA . ALA A 1 807 ? -6.570 -27.370 -4.238 1.00 55.31 807 ALA A CA 1
ATOM 6237 C C . ALA A 1 807 ? -6.108 -26.197 -5.131 1.00 55.31 807 ALA A C 1
ATOM 6239 O O . ALA A 1 807 ? -4.924 -26.100 -5.438 1.00 55.31 807 ALA A O 1
ATOM 6240 N N . SER A 1 808 ? -6.993 -25.274 -5.515 1.00 62.69 808 SER A N 1
ATOM 6241 C CA . SER A 1 808 ? -6.691 -24.135 -6.392 1.00 62.69 808 SER A CA 1
ATOM 6242 C C . SER A 1 808 ? -5.842 -23.105 -5.663 1.00 62.69 808 SER A C 1
ATOM 6244 O O . SER A 1 808 ? -5.035 -22.415 -6.281 1.00 62.69 808 SER A O 1
ATOM 6246 N N . CYS A 1 809 ? -5.990 -23.064 -4.341 1.00 66.75 809 CYS A N 1
ATOM 6247 C CA . CYS A 1 809 ? -5.232 -22.230 -3.427 1.00 66.75 809 CYS A CA 1
ATOM 6248 C C . CYS A 1 809 ? -3.948 -22.907 -2.926 1.00 66.75 809 CYS A C 1
ATOM 6250 O O . CYS A 1 809 ? -3.149 -22.255 -2.252 1.00 66.75 809 CYS A O 1
ATOM 6252 N N . LEU A 1 810 ? -3.710 -24.190 -3.246 1.00 79.31 810 LEU A N 1
ATOM 6253 C CA . LEU A 1 810 ? -2.460 -24.847 -2.867 1.00 79.31 810 LEU A CA 1
ATOM 6254 C C . LEU A 1 810 ? -1.285 -24.167 -3.575 1.00 79.31 810 LEU A C 1
ATOM 6256 O O . LEU A 1 810 ? -1.306 -24.033 -4.804 1.00 79.31 810 LEU A O 1
ATOM 6260 N N . PRO A 1 811 ? -0.203 -23.831 -2.853 1.00 83.94 811 PRO A N 1
ATOM 6261 C CA . PRO A 1 811 ? 0.961 -23.201 -3.459 1.00 83.94 811 PRO A CA 1
ATOM 6262 C C . PRO A 1 811 ? 1.535 -23.968 -4.656 1.00 83.94 811 PRO A C 1
ATOM 6264 O O . PRO A 1 811 ? 1.878 -23.353 -5.658 1.00 83.94 811 PRO A O 1
ATOM 6267 N N . ILE A 1 812 ? 1.574 -25.304 -4.628 1.00 83.69 812 ILE A N 1
ATOM 6268 C CA . ILE A 1 812 ? 2.059 -26.093 -5.777 1.00 83.69 812 ILE A CA 1
ATOM 6269 C C . ILE A 1 812 ? 1.202 -25.895 -7.043 1.00 83.69 812 ILE A C 1
ATOM 6271 O O . ILE A 1 812 ? 1.732 -25.840 -8.154 1.00 83.69 812 ILE A O 1
ATOM 6275 N N . VAL A 1 813 ? -0.116 -25.740 -6.886 1.00 82.88 813 VAL A N 1
ATOM 6276 C CA . VAL A 1 813 ? -1.053 -25.516 -7.997 1.00 82.88 813 VAL A CA 1
ATOM 6277 C C . VAL A 1 813 ? -0.930 -24.082 -8.509 1.00 82.88 813 VAL A C 1
ATOM 6279 O O . VAL A 1 813 ? -0.854 -23.866 -9.719 1.00 82.88 813 VAL A O 1
ATOM 6282 N N . LEU A 1 814 ? -0.806 -23.111 -7.600 1.00 82.75 814 LEU A N 1
ATOM 6283 C CA . LEU A 1 814 ? -0.550 -21.709 -7.940 1.00 82.75 814 LEU A CA 1
ATOM 6284 C C . LEU A 1 814 ? 0.783 -21.533 -8.686 1.00 82.75 814 LEU A C 1
ATOM 6286 O O . LEU A 1 814 ? 0.830 -20.816 -9.687 1.00 82.75 814 LEU A O 1
ATOM 6290 N N . ALA A 1 815 ? 1.844 -22.217 -8.249 1.00 82.62 815 ALA A N 1
ATOM 6291 C CA . ALA A 1 815 ? 3.146 -22.219 -8.913 1.00 82.62 815 ALA A CA 1
ATOM 6292 C C . ALA A 1 815 ? 3.060 -22.835 -10.318 1.00 82.62 815 ALA A C 1
ATOM 6294 O O . ALA A 1 815 ? 3.548 -22.249 -11.285 1.00 82.62 815 ALA A O 1
ATOM 6295 N N . GLN A 1 816 ? 2.364 -23.970 -10.471 1.00 82.81 816 GLN A N 1
ATOM 6296 C CA . GLN A 1 816 ? 2.152 -24.599 -11.779 1.00 82.81 816 GLN A CA 1
ATOM 6297 C C . GLN A 1 816 ? 1.390 -23.686 -12.750 1.00 82.81 816 GLN A C 1
ATOM 6299 O O . GLN A 1 816 ? 1.683 -23.703 -13.946 1.00 82.81 816 GLN A O 1
ATOM 6304 N N . ALA A 1 817 ? 0.445 -22.884 -12.255 1.00 79.88 817 ALA A N 1
ATOM 6305 C CA . ALA A 1 817 ? -0.311 -21.920 -13.054 1.00 79.88 817 ALA A CA 1
ATOM 6306 C C . ALA A 1 817 ? 0.474 -20.634 -13.388 1.00 79.88 817 ALA A C 1
ATOM 6308 O O . ALA A 1 817 ? -0.062 -19.753 -14.060 1.00 79.88 817 ALA A O 1
ATOM 6309 N N . GLY A 1 818 ? 1.718 -20.488 -12.910 1.00 73.56 818 GLY A N 1
ATOM 6310 C CA . GLY A 1 818 ? 2.486 -19.246 -13.043 1.00 73.56 818 GLY A CA 1
ATOM 6311 C C . GLY A 1 818 ? 1.821 -18.072 -12.318 1.00 73.56 818 GLY A C 1
ATOM 6312 O O . GLY A 1 818 ? 1.922 -16.924 -12.755 1.00 73.56 818 GLY A O 1
ATOM 6313 N N . CYS A 1 819 ? 1.073 -18.354 -11.247 1.00 69.81 819 CYS A N 1
ATOM 6314 C CA . CYS A 1 819 ? 0.311 -17.341 -10.544 1.00 69.81 819 CYS A CA 1
ATOM 6315 C C . CYS A 1 819 ? 1.243 -16.433 -9.743 1.00 69.81 819 CYS A C 1
ATOM 6317 O O . CYS A 1 819 ? 2.034 -16.884 -8.913 1.00 69.81 819 CYS A O 1
ATOM 6319 N N . ASN A 1 820 ? 1.088 -15.121 -9.922 1.00 67.19 820 ASN A N 1
ATOM 6320 C CA . ASN A 1 820 ? 1.886 -14.155 -9.183 1.00 67.19 820 ASN A CA 1
ATOM 6321 C C . ASN A 1 820 ? 1.593 -14.170 -7.682 1.00 67.19 820 ASN A C 1
ATOM 6323 O O . ASN A 1 820 ? 2.397 -13.603 -6.965 1.00 67.19 820 ASN A O 1
ATOM 6327 N N . ALA A 1 821 ? 0.517 -14.804 -7.200 1.00 66.44 821 ALA A N 1
ATOM 6328 C CA . ALA A 1 821 ? 0.118 -14.904 -5.789 1.00 66.44 821 ALA A CA 1
ATOM 6329 C C . ALA A 1 821 ? 1.252 -15.233 -4.814 1.00 66.44 821 ALA A C 1
ATOM 6331 O O . ALA A 1 821 ? 1.327 -14.681 -3.722 1.00 66.44 821 ALA A O 1
ATOM 6332 N N . LEU A 1 822 ? 2.143 -16.139 -5.208 1.00 65.12 822 LEU A N 1
ATOM 6333 C CA . LEU A 1 822 ? 3.227 -16.569 -4.337 1.00 65.12 822 LEU A CA 1
ATOM 6334 C C . LEU A 1 822 ? 4.417 -15.617 -4.372 1.00 65.12 822 LEU A C 1
ATOM 6336 O O . LEU A 1 822 ? 5.236 -15.671 -3.463 1.00 65.12 822 LEU A O 1
ATOM 6340 N N . ARG A 1 823 ? 4.525 -14.741 -5.379 1.00 64.38 823 ARG A N 1
ATOM 6341 C CA . ARG A 1 823 ? 5.719 -13.919 -5.596 1.00 64.38 823 ARG A CA 1
ATOM 6342 C C . ARG A 1 823 ? 6.047 -13.089 -4.354 1.00 64.38 823 ARG A C 1
ATOM 6344 O O . ARG A 1 823 ? 5.189 -12.330 -3.898 1.00 64.38 823 ARG A O 1
ATOM 6351 N N . GLY A 1 824 ? 7.271 -13.268 -3.855 1.00 56.47 824 GLY A N 1
ATOM 6352 C CA . GLY A 1 824 ? 7.807 -12.633 -2.649 1.00 56.47 824 GLY A CA 1
ATOM 6353 C C . GLY A 1 824 ? 7.525 -13.392 -1.347 1.00 56.47 824 GLY A C 1
ATOM 6354 O O . GLY A 1 824 ? 8.061 -13.020 -0.318 1.00 56.47 824 GLY A O 1
ATOM 6355 N N . THR A 1 825 ? 6.714 -14.453 -1.337 1.00 64.06 825 THR A N 1
ATOM 6356 C CA . THR A 1 825 ? 6.395 -15.233 -0.118 1.00 64.06 825 THR A CA 1
ATOM 6357 C C . THR A 1 825 ? 7.389 -16.390 0.076 1.00 64.06 825 THR A C 1
ATOM 6359 O O . THR A 1 825 ? 7.931 -16.892 -0.914 1.00 64.06 825 THR A O 1
ATOM 6362 N N . PRO A 1 826 ? 7.606 -16.924 1.298 1.00 63.50 826 PRO A N 1
ATOM 6363 C CA . PRO A 1 826 ? 8.464 -18.109 1.475 1.00 63.50 826 PRO A CA 1
ATOM 6364 C C . PRO A 1 826 ? 7.835 -19.367 0.873 1.00 63.50 826 PRO A C 1
ATOM 6366 O O . PRO A 1 826 ? 8.523 -20.357 0.607 1.00 63.50 826 PRO A O 1
ATOM 6369 N N . LEU A 1 827 ? 6.523 -19.321 0.632 1.00 73.06 827 LEU A N 1
ATOM 6370 C CA . LEU A 1 827 ? 5.779 -20.363 -0.051 1.00 73.06 827 LEU A CA 1
ATOM 6371 C C . LEU A 1 827 ? 6.156 -20.454 -1.528 1.00 73.06 827 LEU A C 1
ATOM 6373 O O . LEU A 1 827 ? 6.066 -21.548 -2.069 1.00 73.06 827 LEU A O 1
ATOM 6377 N N . GLN A 1 828 ? 6.637 -19.370 -2.156 1.00 76.00 828 GLN A N 1
ATOM 6378 C CA . GLN A 1 828 ? 7.089 -19.385 -3.550 1.00 76.00 828 GLN A CA 1
ATOM 6379 C C . GLN A 1 828 ? 8.170 -20.436 -3.763 1.00 76.00 828 GLN A C 1
ATOM 6381 O O . GLN A 1 828 ? 7.962 -21.403 -4.484 1.00 76.00 828 GLN A O 1
ATOM 6386 N N . ARG A 1 829 ? 9.300 -20.296 -3.062 1.00 74.50 829 ARG A N 1
ATOM 6387 C CA . ARG A 1 829 ? 10.445 -21.192 -3.234 1.00 74.50 829 ARG A CA 1
ATOM 6388 C C . ARG A 1 829 ? 10.094 -22.632 -2.872 1.00 74.50 829 ARG A C 1
ATOM 6390 O O . ARG A 1 829 ? 10.524 -23.552 -3.556 1.00 74.50 829 ARG A O 1
ATOM 6397 N N . ARG A 1 830 ? 9.314 -22.844 -1.806 1.00 74.62 830 ARG A N 1
ATOM 6398 C CA . ARG A 1 830 ? 8.858 -24.189 -1.416 1.00 74.62 830 ARG A CA 1
ATOM 6399 C C . ARG A 1 830 ? 7.928 -24.809 -2.456 1.00 74.62 830 ARG A C 1
ATOM 6401 O O . ARG A 1 830 ? 8.070 -25.992 -2.742 1.00 74.62 830 ARG A O 1
ATOM 6408 N N . ALA A 1 831 ? 7.005 -24.031 -3.014 1.00 84.19 831 ALA A N 1
ATOM 6409 C CA . ALA A 1 831 ? 6.109 -24.489 -4.066 1.00 84.19 831 ALA A CA 1
ATOM 6410 C C . ALA A 1 831 ? 6.868 -24.784 -5.360 1.00 84.19 831 ALA A C 1
ATOM 6412 O O . ALA A 1 831 ? 6.623 -25.823 -5.960 1.00 84.19 831 ALA A O 1
ATOM 6413 N N . ASP A 1 832 ? 7.821 -23.930 -5.739 1.00 82.31 832 ASP A N 1
ATOM 6414 C CA . ASP A 1 832 ? 8.665 -24.112 -6.920 1.00 82.31 832 ASP A CA 1
ATOM 6415 C C . ASP A 1 832 ? 9.539 -25.367 -6.791 1.00 82.31 832 ASP A C 1
ATOM 6417 O O . ASP A 1 832 ? 9.594 -26.169 -7.719 1.00 82.31 832 ASP A O 1
ATOM 6421 N N . LEU A 1 833 ? 10.161 -25.590 -5.625 1.00 82.31 833 LEU A N 1
ATOM 6422 C CA . LEU A 1 833 ? 10.955 -26.795 -5.349 1.00 82.31 833 LEU A CA 1
ATOM 6423 C C . LEU A 1 833 ? 10.098 -28.063 -5.339 1.00 82.31 833 LEU A C 1
ATOM 6425 O O . LEU A 1 833 ? 10.491 -29.073 -5.919 1.00 82.31 833 LEU A O 1
ATOM 6429 N N . LEU A 1 834 ? 8.922 -28.020 -4.704 1.00 85.88 834 LEU A N 1
ATOM 6430 C CA . LEU A 1 834 ? 7.996 -29.150 -4.712 1.00 85.88 834 LEU A CA 1
ATOM 6431 C C . LEU A 1 834 ? 7.505 -29.436 -6.137 1.00 85.88 834 LEU A C 1
ATOM 6433 O O . LEU A 1 834 ? 7.462 -30.589 -6.552 1.00 85.88 834 LEU A O 1
ATOM 6437 N N . LEU A 1 835 ? 7.180 -28.397 -6.906 1.00 89.19 835 LEU A N 1
ATOM 6438 C CA . LEU A 1 835 ? 6.755 -28.529 -8.292 1.00 89.19 835 LEU A CA 1
ATOM 6439 C C . LEU A 1 835 ? 7.869 -29.095 -9.176 1.00 89.19 835 LEU A C 1
ATOM 6441 O O . LEU A 1 835 ? 7.609 -29.965 -10.003 1.00 89.19 835 LEU A O 1
ATOM 6445 N N . GLN A 1 836 ? 9.103 -28.626 -8.997 1.00 88.38 836 GLN A N 1
ATOM 6446 C CA . GLN A 1 836 ? 10.275 -29.162 -9.678 1.00 88.38 836 GLN A CA 1
ATOM 6447 C C . GLN A 1 836 ? 10.468 -30.645 -9.341 1.00 88.38 836 GLN A C 1
ATOM 6449 O O . GLN A 1 836 ? 10.565 -31.456 -10.257 1.00 88.38 836 GLN A O 1
ATOM 6454 N N . SER A 1 837 ? 10.433 -31.011 -8.058 1.00 88.00 837 SER A N 1
ATOM 6455 C CA . SER A 1 837 ? 10.548 -32.404 -7.614 1.00 88.00 837 SER A CA 1
ATOM 6456 C C . SER A 1 837 ? 9.455 -33.289 -8.225 1.00 88.00 837 SER A C 1
ATOM 6458 O O . SER A 1 837 ? 9.753 -34.340 -8.783 1.00 88.00 837 SER A O 1
ATOM 6460 N N . VAL A 1 838 ? 8.198 -32.833 -8.230 1.00 89.06 838 VAL A N 1
ATOM 6461 C CA . VAL A 1 838 ? 7.070 -33.555 -8.846 1.00 89.06 838 VAL A CA 1
ATOM 6462 C C . VAL A 1 838 ? 7.244 -33.707 -10.363 1.00 89.06 838 VAL A C 1
ATOM 6464 O O . VAL A 1 838 ? 6.868 -34.741 -10.920 1.00 89.06 838 VAL A O 1
ATOM 6467 N N . ARG A 1 839 ? 7.823 -32.710 -11.046 1.00 91.25 839 ARG A N 1
ATOM 6468 C CA . ARG A 1 839 ? 8.155 -32.780 -12.482 1.00 91.25 839 ARG A CA 1
ATOM 6469 C C . ARG A 1 839 ? 9.284 -33.761 -12.768 1.00 91.25 839 ARG A C 1
ATOM 6471 O O . ARG A 1 839 ? 9.193 -34.496 -13.744 1.00 91.25 839 ARG A O 1
ATOM 6478 N N . GLU A 1 840 ? 10.324 -33.776 -11.944 1.00 89.56 840 GLU A N 1
ATOM 6479 C CA . GLU A 1 840 ? 11.447 -34.712 -12.060 1.00 89.56 840 GLU A CA 1
ATOM 6480 C C . GLU A 1 840 ? 10.985 -36.156 -11.824 1.00 89.56 840 GLU A C 1
ATOM 6482 O O . GLU A 1 840 ? 11.298 -37.042 -12.618 1.00 89.56 840 GLU A O 1
ATOM 6487 N N . GLU A 1 841 ? 10.152 -36.383 -10.803 1.00 89.50 841 GLU A N 1
ATOM 6488 C CA . GLU A 1 841 ? 9.497 -37.675 -10.570 1.00 89.50 841 GLU A CA 1
ATOM 6489 C C . GLU A 1 841 ? 8.645 -38.091 -11.777 1.00 89.50 841 GLU A C 1
ATOM 6491 O O . GLU A 1 841 ? 8.740 -39.228 -12.240 1.00 89.50 841 GLU A O 1
ATOM 6496 N N . TRP A 1 842 ? 7.850 -37.174 -12.340 1.00 92.19 842 TRP A N 1
ATOM 6497 C CA . TRP A 1 842 ? 7.064 -37.467 -13.540 1.00 92.19 842 TRP A CA 1
ATOM 6498 C C . TRP A 1 842 ? 7.940 -37.783 -14.755 1.00 92.19 842 TRP A C 1
ATOM 6500 O O . TRP A 1 842 ? 7.641 -38.714 -15.497 1.00 92.19 842 TRP A O 1
ATOM 6510 N N . ALA A 1 843 ? 9.043 -37.060 -14.950 1.00 91.94 843 ALA A N 1
ATOM 6511 C CA . ALA A 1 843 ? 9.987 -37.326 -16.030 1.00 91.94 843 ALA A CA 1
ATOM 6512 C C . ALA A 1 843 ? 10.628 -38.722 -15.917 1.00 91.94 843 ALA A C 1
ATOM 6514 O O . ALA A 1 843 ? 10.952 -39.319 -16.941 1.00 91.94 843 ALA A O 1
ATOM 6515 N N . ALA A 1 844 ? 10.767 -39.264 -14.701 1.00 89.38 844 ALA A N 1
ATOM 6516 C CA . ALA A 1 844 ? 11.194 -40.645 -14.474 1.00 89.38 844 ALA A CA 1
ATOM 6517 C C . ALA A 1 844 ? 10.070 -41.676 -14.715 1.00 89.38 844 ALA A C 1
ATOM 6519 O O . ALA A 1 844 ? 10.347 -42.793 -15.152 1.00 89.38 844 ALA A O 1
ATOM 6520 N N . LEU A 1 845 ? 8.808 -41.307 -14.467 1.00 90.38 845 LEU A N 1
ATOM 6521 C CA . LEU A 1 845 ? 7.629 -42.155 -14.698 1.00 90.38 845 LEU A CA 1
ATOM 6522 C C . LEU A 1 845 ? 7.234 -42.241 -16.180 1.00 90.38 845 LEU A C 1
ATOM 6524 O O . LEU A 1 845 ? 6.840 -43.303 -16.659 1.00 90.38 845 LEU A O 1
ATOM 6528 N N . GLU A 1 846 ? 7.343 -41.136 -16.916 1.00 90.12 846 GLU A N 1
ATOM 6529 C CA . GLU A 1 846 ? 6.906 -40.987 -18.309 1.00 90.12 846 GLU A CA 1
ATOM 6530 C C . GLU A 1 846 ? 7.428 -42.106 -19.242 1.00 90.12 846 GLU A C 1
ATOM 6532 O O . GLU A 1 846 ? 6.614 -42.714 -19.947 1.00 90.12 846 GLU A O 1
ATOM 6537 N N . PRO A 1 847 ? 8.727 -42.482 -19.223 1.00 91.69 847 PRO A N 1
ATOM 6538 C CA . PRO A 1 847 ? 9.255 -43.550 -20.074 1.00 91.69 847 PRO A CA 1
ATOM 6539 C C . PRO A 1 847 ? 8.714 -44.941 -19.714 1.00 91.69 847 PRO A C 1
ATOM 6541 O O . PRO A 1 847 ? 8.781 -45.866 -20.526 1.00 91.69 847 PRO A O 1
ATOM 6544 N N . LEU A 1 848 ? 8.182 -45.114 -18.500 1.00 90.69 848 LEU A N 1
ATOM 6545 C CA . LEU A 1 848 ? 7.646 -46.382 -18.009 1.00 90.69 848 LEU A CA 1
ATOM 6546 C C . LEU A 1 848 ? 6.191 -46.618 -18.431 1.00 90.69 848 LEU A C 1
ATOM 6548 O O . LEU A 1 848 ? 5.701 -47.736 -18.271 1.00 90.69 848 LEU A O 1
ATOM 6552 N N . ARG A 1 849 ? 5.514 -45.634 -19.046 1.00 90.44 849 ARG A N 1
ATOM 6553 C CA . ARG A 1 849 ? 4.113 -45.752 -19.499 1.00 90.44 849 ARG A CA 1
ATOM 6554 C C . ARG A 1 849 ? 3.861 -46.965 -20.394 1.00 90.44 849 ARG A C 1
ATOM 6556 O O . ARG A 1 849 ? 2.818 -47.597 -20.287 1.00 90.44 849 ARG A O 1
ATOM 6563 N N . ALA A 1 850 ? 4.820 -47.332 -21.244 1.00 87.81 850 ALA A N 1
ATOM 6564 C CA . ALA A 1 850 ? 4.684 -48.504 -22.112 1.00 87.81 850 ALA A CA 1
ATOM 6565 C C . ALA A 1 850 ? 4.588 -49.828 -21.327 1.00 87.81 850 ALA A C 1
ATOM 6567 O O . ALA A 1 850 ? 3.922 -50.760 -21.770 1.00 87.81 850 ALA A O 1
ATOM 6568 N N . ARG A 1 851 ? 5.252 -49.911 -20.166 1.00 88.81 851 ARG A N 1
ATOM 6569 C CA . ARG A 1 851 ? 5.224 -51.075 -19.264 1.00 88.81 851 ARG A CA 1
ATOM 6570 C C . ARG A 1 851 ? 4.096 -50.997 -18.238 1.00 88.81 851 ARG A C 1
ATOM 6572 O O . ARG A 1 851 ? 3.631 -52.033 -17.777 1.00 88.81 851 ARG A O 1
ATOM 6579 N N . HIS A 1 852 ? 3.634 -49.786 -17.934 1.00 89.38 852 HIS A N 1
ATOM 6580 C CA . HIS A 1 852 ? 2.572 -49.499 -16.970 1.00 89.38 852 HIS A CA 1
ATOM 6581 C C . HIS A 1 852 ? 1.486 -48.620 -17.608 1.00 89.38 852 HIS A C 1
ATOM 6583 O O . HIS A 1 852 ? 1.463 -47.408 -17.381 1.00 89.38 852 HIS A O 1
ATOM 6589 N N . PRO A 1 853 ? 0.569 -49.204 -18.405 1.00 87.56 853 PRO A N 1
ATOM 6590 C CA . PRO A 1 853 ? -0.419 -48.444 -19.179 1.00 87.56 853 PRO A CA 1
ATOM 6591 C C . PRO A 1 853 ? -1.422 -47.643 -18.339 1.00 87.56 853 PRO A C 1
ATOM 6593 O O . PRO A 1 853 ? -2.093 -46.764 -18.866 1.00 87.56 853 PRO A O 1
ATOM 6596 N N . TRP A 1 854 ? -1.527 -47.938 -17.040 1.00 88.19 854 TRP A N 1
ATOM 6597 C CA . TRP A 1 854 ? -2.363 -47.206 -16.086 1.00 88.19 854 TRP A CA 1
ATOM 6598 C C . TRP A 1 854 ? -1.794 -45.826 -15.709 1.00 88.19 854 TRP A C 1
ATOM 6600 O O . TRP A 1 854 ? -2.473 -45.049 -15.042 1.00 88.19 854 TRP A O 1
ATOM 6610 N N . LEU A 1 855 ? -0.565 -45.491 -16.125 1.00 88.62 855 LEU A N 1
ATOM 6611 C CA . LEU A 1 855 ? -0.011 -44.143 -15.980 1.00 88.62 855 LEU A CA 1
ATOM 6612 C C . LEU A 1 855 ? -0.788 -43.140 -16.849 1.00 88.62 855 LEU A C 1
ATOM 6614 O O . LEU A 1 855 ? -0.516 -43.001 -18.042 1.00 88.62 855 LEU A O 1
ATOM 6618 N N . ALA A 1 856 ? -1.721 -42.419 -16.223 1.00 81.25 856 ALA A N 1
ATOM 6619 C CA . ALA A 1 856 ? -2.658 -41.522 -16.896 1.00 81.25 856 ALA A CA 1
ATOM 6620 C C . ALA A 1 856 ? -2.000 -40.256 -17.485 1.00 81.25 856 ALA A C 1
ATOM 6622 O O . ALA A 1 856 ? -1.786 -40.155 -18.691 1.00 81.25 856 ALA A O 1
ATOM 6623 N N . SER A 1 857 ? -1.697 -39.253 -16.652 1.00 88.75 857 SER A N 1
ATOM 6624 C CA . SER A 1 857 ? -1.168 -37.957 -17.102 1.00 88.75 857 SER A CA 1
ATOM 6625 C C . SER A 1 857 ? -0.424 -37.214 -15.995 1.00 88.75 857 SER A C 1
ATOM 6627 O O . SER A 1 857 ? -0.636 -37.470 -14.806 1.00 88.75 857 SER A O 1
ATOM 6629 N N . TYR A 1 858 ? 0.392 -36.232 -16.385 1.00 89.06 858 TYR A N 1
ATOM 6630 C CA . TYR A 1 858 ? 1.057 -35.331 -15.443 1.00 89.06 858 TYR A CA 1
ATOM 6631 C C . TYR A 1 858 ? 0.046 -34.549 -14.592 1.00 89.06 858 TYR A C 1
ATOM 6633 O O . TYR A 1 858 ? 0.248 -34.350 -13.398 1.00 89.06 858 TYR A O 1
ATOM 6641 N N . GLN A 1 859 ? -1.083 -34.144 -15.177 1.00 86.25 859 GLN A N 1
ATOM 6642 C CA . GLN A 1 859 ? -2.160 -33.459 -14.466 1.00 86.25 859 GLN A CA 1
ATOM 6643 C C . GLN A 1 859 ? -2.748 -34.351 -13.370 1.00 86.25 859 GLN A C 1
ATOM 6645 O O . GLN A 1 859 ? -2.971 -33.886 -12.252 1.00 86.25 859 GLN A O 1
ATOM 6650 N N . ARG A 1 860 ? -2.943 -35.646 -13.654 1.00 87.06 860 ARG A N 1
ATOM 6651 C CA . ARG A 1 860 ? -3.403 -36.611 -12.647 1.00 87.06 860 ARG A CA 1
ATOM 6652 C C . ARG A 1 860 ? -2.343 -36.865 -11.577 1.00 87.06 860 ARG A C 1
ATOM 6654 O O . ARG A 1 860 ? -2.687 -37.023 -10.409 1.00 87.06 860 ARG A O 1
ATOM 6661 N N . TRP A 1 861 ? -1.064 -36.852 -11.942 1.00 90.25 861 TRP A N 1
ATOM 6662 C CA . TRP A 1 861 ? 0.039 -36.937 -10.984 1.00 90.25 861 TRP A CA 1
ATOM 6663 C C . TRP A 1 861 ? 0.068 -35.741 -10.021 1.00 90.25 861 TRP A C 1
ATOM 6665 O O . TRP A 1 861 ? 0.136 -35.923 -8.805 1.00 90.25 861 TRP A O 1
ATOM 6675 N N . LEU A 1 862 ? -0.098 -34.524 -10.545 1.00 88.06 862 LEU A N 1
ATOM 6676 C CA . LEU A 1 862 ? -0.212 -33.309 -9.737 1.00 88.06 862 LEU A CA 1
ATOM 6677 C C . LEU A 1 862 ? -1.458 -33.333 -8.836 1.00 88.06 862 LEU A C 1
ATOM 6679 O O . LEU A 1 862 ? -1.394 -32.924 -7.679 1.00 88.06 862 LEU A O 1
ATOM 6683 N N . TRP A 1 863 ? -2.575 -33.869 -9.336 1.00 87.62 863 TRP A N 1
ATOM 6684 C CA . TRP A 1 863 ? -3.772 -34.114 -8.531 1.00 87.62 863 TRP A CA 1
ATOM 6685 C C . TRP A 1 863 ? -3.493 -35.084 -7.375 1.00 87.62 863 TRP A C 1
ATOM 6687 O O . TRP A 1 863 ? -3.849 -34.788 -6.238 1.00 87.62 863 TRP A O 1
ATOM 6697 N N . CYS A 1 864 ? -2.785 -36.193 -7.620 1.00 90.50 864 CYS A N 1
ATOM 6698 C CA . CYS A 1 864 ? -2.400 -37.132 -6.560 1.00 90.50 864 CYS A CA 1
ATOM 6699 C C . CYS A 1 864 ? -1.546 -36.443 -5.489 1.00 90.50 864 CYS A C 1
ATOM 6701 O O . CYS A 1 864 ? -1.775 -36.654 -4.301 1.00 90.50 864 CYS A O 1
ATOM 6703 N N . GLN A 1 865 ? -0.603 -35.584 -5.892 1.00 90.25 865 GLN A N 1
ATOM 6704 C CA . GLN A 1 865 ? 0.169 -34.769 -4.953 1.00 90.25 865 GLN A CA 1
ATOM 6705 C C . GLN A 1 865 ? -0.730 -33.865 -4.105 1.00 90.25 865 GLN A C 1
ATOM 6707 O O . GLN A 1 865 ? -0.559 -33.822 -2.890 1.00 90.25 865 GLN A O 1
ATOM 6712 N N . ALA A 1 866 ? -1.689 -33.168 -4.717 1.00 87.62 866 ALA A N 1
ATOM 6713 C CA . ALA A 1 866 ? -2.611 -32.291 -4.001 1.00 87.62 866 ALA A CA 1
ATOM 6714 C C . ALA A 1 866 ? -3.482 -33.064 -2.994 1.00 87.62 866 ALA A C 1
ATOM 6716 O O . ALA A 1 866 ? -3.653 -32.625 -1.857 1.00 87.62 866 ALA A O 1
ATOM 6717 N N . ILE A 1 867 ? -3.981 -34.244 -3.376 1.00 88.81 867 ILE A N 1
ATOM 6718 C CA . ILE A 1 867 ? -4.747 -35.126 -2.484 1.00 88.81 867 ILE A CA 1
ATOM 6719 C C . ILE A 1 867 ? -3.890 -35.597 -1.310 1.00 88.81 867 ILE A C 1
ATOM 6721 O O . ILE A 1 867 ? -4.333 -35.512 -0.169 1.00 88.81 867 ILE A O 1
ATOM 6725 N N . VAL A 1 868 ? -2.659 -36.050 -1.558 1.00 89.75 868 VAL A N 1
ATOM 6726 C CA . VAL A 1 868 ? -1.770 -36.479 -0.470 1.00 89.75 868 VAL A CA 1
ATOM 6727 C C . VAL A 1 868 ? -1.443 -35.314 0.457 1.00 89.75 868 VAL A C 1
ATOM 6729 O O . VAL A 1 868 ? -1.578 -35.477 1.664 1.00 89.75 868 VAL A O 1
ATOM 6732 N N . SER A 1 869 ? -1.109 -34.132 -0.066 1.00 86.81 869 SER A N 1
ATOM 6733 C CA . SER A 1 869 ? -0.849 -32.952 0.770 1.00 86.81 869 SER A CA 1
ATOM 6734 C C . SER A 1 869 ? -2.035 -32.606 1.680 1.00 86.81 869 SER A C 1
ATOM 6736 O O . SER A 1 869 ? -1.839 -32.357 2.865 1.00 86.81 869 SER A O 1
ATOM 67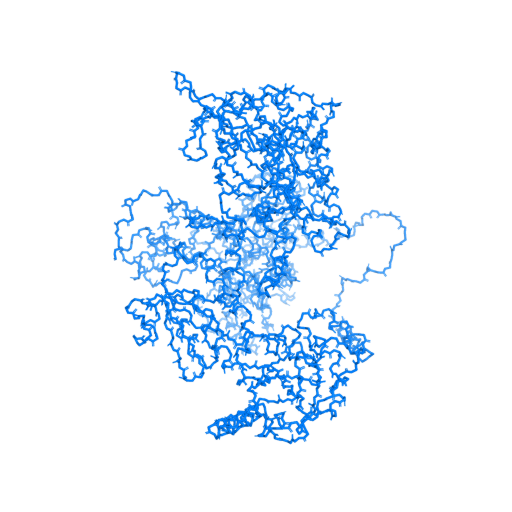38 N N . THR A 1 870 ? -3.259 -32.636 1.140 1.00 86.19 870 THR A N 1
ATOM 6739 C CA . THR A 1 870 ? -4.458 -32.119 1.824 1.00 86.19 870 THR A CA 1
ATOM 6740 C C . THR A 1 870 ? -5.180 -33.137 2.709 1.00 86.19 870 THR A C 1
ATOM 6742 O O . THR A 1 870 ? -5.918 -32.733 3.603 1.00 86.19 870 THR A O 1
ATOM 6745 N N . ARG A 1 871 ? -5.019 -34.444 2.457 1.00 88.62 871 ARG A N 1
ATOM 6746 C CA . ARG A 1 871 ? -5.827 -35.508 3.093 1.00 88.62 871 ARG A CA 1
ATOM 6747 C C . ARG A 1 871 ? -5.015 -36.582 3.807 1.00 88.62 871 ARG A C 1
ATOM 6749 O O . ARG A 1 871 ? -5.601 -37.421 4.491 1.00 88.62 871 ARG A O 1
ATOM 6756 N N . SER A 1 872 ? -3.692 -36.601 3.642 1.00 88.94 872 SER A N 1
ATOM 6757 C CA . SER A 1 872 ? -2.846 -37.502 4.427 1.00 88.94 872 SER A CA 1
ATOM 6758 C C . SER A 1 872 ? -2.527 -36.896 5.789 1.00 88.94 872 SER A C 1
ATOM 6760 O O . SER A 1 872 ? -2.428 -35.684 5.956 1.00 88.94 872 SER A O 1
ATOM 6762 N N . GLY A 1 873 ? -2.366 -37.760 6.779 1.00 85.62 873 GLY A N 1
ATOM 6763 C CA . GLY A 1 873 ? -1.983 -37.385 8.127 1.00 85.62 873 GLY A CA 1
ATOM 6764 C C . GLY A 1 873 ? -1.190 -38.502 8.780 1.00 85.62 873 GLY A C 1
ATOM 6765 O O . GLY A 1 873 ? -0.949 -39.556 8.185 1.00 85.62 873 GLY A O 1
ATOM 6766 N N . THR A 1 874 ? -0.778 -38.268 10.018 1.00 84.31 874 THR A N 1
ATOM 6767 C CA . THR A 1 874 ? -0.088 -39.279 10.812 1.00 84.31 874 THR A CA 1
ATOM 6768 C C . THR A 1 874 ? -1.049 -39.812 11.861 1.00 84.31 874 THR A C 1
ATOM 6770 O O . THR A 1 874 ? -1.492 -39.070 12.733 1.00 84.31 874 THR A O 1
ATOM 6773 N N . LEU A 1 875 ? -1.376 -41.098 11.777 1.00 83.69 875 LEU A N 1
ATOM 6774 C CA . LEU A 1 875 ? -2.243 -41.773 12.730 1.00 83.69 875 LEU A CA 1
ATOM 6775 C C . LEU A 1 875 ? -1.400 -42.285 13.913 1.00 83.69 875 LEU A C 1
ATOM 6777 O O . LEU A 1 875 ? -0.571 -43.184 13.716 1.00 83.69 875 LEU A O 1
ATOM 6781 N N . PRO A 1 876 ? -1.577 -41.741 15.132 1.00 73.06 876 PRO A N 1
ATOM 6782 C CA . PRO A 1 876 ? -0.960 -42.304 16.325 1.00 73.06 876 PRO A CA 1
ATOM 6783 C C . PRO A 1 876 ? -1.574 -43.674 16.632 1.00 73.06 876 PRO A C 1
ATOM 6785 O O . PRO A 1 876 ? -2.795 -43.846 16.594 1.00 73.06 876 PRO A O 1
ATOM 6788 N N . MET A 1 877 ? -0.716 -44.652 16.920 1.00 76.81 877 MET A N 1
ATOM 6789 C CA . MET A 1 877 ? -1.116 -46.029 17.198 1.00 76.81 877 MET A CA 1
ATOM 6790 C C . MET A 1 877 ? -1.062 -46.306 18.696 1.00 76.81 877 MET A C 1
ATOM 6792 O O . MET A 1 877 ? 0.010 -46.307 19.299 1.00 76.81 877 MET A O 1
ATOM 6796 N N . GLU A 1 878 ? -2.224 -46.565 19.287 1.00 73.00 878 GLU A N 1
ATOM 6797 C CA . GLU A 1 878 ? -2.367 -46.890 20.701 1.00 73.00 878 GLU A CA 1
ATOM 6798 C C . GLU A 1 878 ? -1.448 -48.061 21.095 1.00 73.00 878 GLU A C 1
ATOM 6800 O O . GLU A 1 878 ? -1.437 -49.115 20.455 1.00 73.00 878 GLU A O 1
ATOM 6805 N N . GLY A 1 879 ? -0.639 -47.857 22.140 1.00 63.56 879 GLY A N 1
ATOM 6806 C CA . GLY A 1 879 ? 0.308 -48.856 22.643 1.00 63.56 879 GLY A CA 1
ATOM 6807 C C . GLY A 1 879 ? 1.622 -48.981 21.863 1.00 63.56 879 GLY A C 1
ATOM 6808 O O . GLY A 1 879 ? 2.422 -49.857 22.188 1.00 63.56 879 GLY A O 1
ATOM 6809 N N . THR A 1 880 ? 1.883 -48.129 20.864 1.00 66.75 880 THR A N 1
ATOM 6810 C CA . THR A 1 880 ? 3.173 -48.099 20.157 1.00 66.75 880 THR A CA 1
ATOM 6811 C C . THR A 1 880 ? 3.694 -46.673 19.989 1.00 66.75 880 THR A C 1
ATOM 6813 O O . THR A 1 880 ? 2.921 -45.739 19.806 1.00 66.75 880 THR A O 1
ATOM 6816 N N . GLU A 1 881 ? 5.015 -46.500 19.972 1.00 54.34 881 GLU A N 1
ATOM 6817 C CA . GLU A 1 881 ? 5.643 -45.200 19.675 1.00 54.34 881 GLU A CA 1
ATOM 6818 C C . GLU A 1 881 ? 5.691 -44.884 18.166 1.00 54.34 881 GLU A C 1
ATOM 6820 O O . GLU A 1 881 ? 6.129 -43.809 17.762 1.00 54.34 881 GLU A O 1
ATOM 6825 N N . LYS A 1 882 ? 5.255 -45.815 17.305 1.00 66.75 882 LYS A N 1
ATOM 6826 C CA . LYS A 1 882 ? 5.301 -45.654 15.848 1.00 66.75 882 LYS A CA 1
ATOM 6827 C C . LYS A 1 882 ? 3.989 -45.074 15.332 1.00 66.75 882 LYS A C 1
ATOM 6829 O O . LYS A 1 882 ? 2.948 -45.721 15.389 1.00 66.75 882 LYS A O 1
ATOM 6834 N N . ALA A 1 883 ? 4.059 -43.874 14.775 1.00 77.12 883 ALA A N 1
ATOM 6835 C CA . ALA A 1 883 ? 2.942 -43.239 14.093 1.00 77.12 883 ALA A CA 1
ATOM 6836 C C . ALA A 1 883 ? 2.973 -43.585 12.589 1.00 77.12 883 ALA A C 1
ATOM 6838 O O . ALA A 1 883 ? 4.051 -43.727 12.009 1.00 77.12 883 ALA A O 1
ATOM 6839 N N . VAL A 1 884 ? 1.808 -43.762 11.959 1.00 82.69 884 VAL A N 1
ATOM 6840 C CA . VAL A 1 884 ? 1.708 -44.232 10.563 1.00 82.69 884 VAL A CA 1
ATOM 6841 C C . VAL A 1 884 ? 1.210 -43.112 9.657 1.00 82.69 884 VAL A C 1
ATOM 6843 O O . VAL A 1 884 ? 0.140 -42.562 9.901 1.00 82.69 884 VAL A O 1
ATOM 6846 N N . HIS A 1 885 ? 1.953 -42.792 8.594 1.00 86.12 885 HIS A N 1
ATOM 6847 C CA . HIS A 1 885 ? 1.500 -41.848 7.571 1.00 86.12 885 HIS A CA 1
ATOM 6848 C C . HIS A 1 885 ? 0.476 -42.514 6.638 1.00 86.12 885 HIS A C 1
ATOM 6850 O O . HIS A 1 885 ? 0.759 -43.548 6.019 1.00 86.12 885 HIS A O 1
ATOM 6856 N N . CYS A 1 886 ? -0.731 -41.953 6.564 1.00 91.69 886 CYS A N 1
ATOM 6857 C CA . CYS A 1 886 ? -1.843 -42.544 5.824 1.00 91.69 886 CYS A CA 1
ATOM 6858 C C . CYS A 1 886 ? -2.937 -41.535 5.457 1.00 91.69 886 CYS A C 1
ATOM 6860 O O . CYS A 1 886 ? -3.031 -40.462 6.047 1.00 91.69 886 CYS A O 1
ATOM 6862 N N . ILE A 1 887 ? -3.808 -41.924 4.527 1.00 93.88 887 ILE A N 1
ATOM 6863 C CA . ILE A 1 887 ? -5.125 -41.312 4.318 1.00 93.88 887 ILE A CA 1
ATOM 6864 C C . ILE A 1 887 ? -6.170 -42.255 4.917 1.00 93.88 887 ILE A C 1
ATOM 6866 O O . ILE A 1 887 ? -6.142 -43.460 4.650 1.00 93.88 887 ILE A O 1
ATOM 6870 N N . ILE A 1 888 ? -7.085 -41.721 5.726 1.00 93.75 888 ILE A N 1
ATOM 6871 C CA . ILE A 1 888 ? -8.164 -42.494 6.348 1.00 93.75 888 ILE A CA 1
ATOM 6872 C C . ILE A 1 888 ? -9.467 -42.144 5.624 1.00 93.75 888 ILE A C 1
ATOM 6874 O O . ILE A 1 888 ? -10.019 -41.073 5.885 1.00 93.75 888 ILE A O 1
ATOM 6878 N N . PRO A 1 889 ? -9.965 -43.011 4.720 1.00 91.50 889 PRO A N 1
ATOM 6879 C CA . PRO A 1 889 ? -11.196 -42.743 3.992 1.00 91.50 889 PRO A CA 1
ATOM 6880 C C . PRO A 1 889 ? -12.345 -42.383 4.924 1.00 91.50 889 PRO A C 1
ATOM 6882 O O . PRO A 1 889 ? -12.472 -42.966 6.003 1.00 91.50 889 PRO A O 1
ATOM 6885 N N . VAL A 1 890 ? -13.202 -41.465 4.476 1.00 87.69 890 VAL A N 1
ATOM 6886 C CA . VAL A 1 890 ? -14.364 -40.938 5.208 1.00 87.69 890 VAL A CA 1
ATOM 6887 C C . VAL A 1 890 ? -13.977 -39.949 6.312 1.00 87.69 890 VAL A C 1
ATOM 6889 O O . VAL A 1 890 ? -14.616 -38.906 6.425 1.00 87.69 890 VAL A O 1
ATOM 6892 N N . LEU A 1 891 ? -12.929 -40.219 7.098 1.00 90.88 891 LEU A N 1
ATOM 6893 C CA . LEU A 1 891 ? -12.448 -39.262 8.105 1.00 90.88 891 LEU A CA 1
ATOM 6894 C C . LEU A 1 891 ? -11.721 -38.065 7.475 1.00 90.88 891 LEU A C 1
ATOM 6896 O O . LEU A 1 891 ? -11.636 -37.010 8.091 1.00 90.88 891 LEU A O 1
ATOM 6900 N N . ASP A 1 892 ? -11.271 -38.196 6.228 1.00 88.56 892 ASP A N 1
ATOM 6901 C CA . ASP A 1 892 ? -10.683 -37.123 5.422 1.00 88.56 892 ASP A CA 1
ATOM 6902 C C . ASP A 1 892 ? -11.692 -36.045 4.958 1.00 88.56 892 ASP A C 1
ATOM 6904 O O . ASP A 1 892 ? -11.333 -35.146 4.200 1.00 88.56 892 ASP A O 1
ATOM 6908 N N . PHE A 1 893 ? -12.961 -36.136 5.377 1.00 87.31 893 PHE A N 1
ATOM 6909 C CA . PHE A 1 893 ? -14.007 -35.119 5.171 1.00 87.31 893 PHE A CA 1
ATOM 6910 C C . PHE A 1 893 ? -14.226 -34.214 6.392 1.00 87.31 893 PHE A C 1
ATOM 6912 O O . PHE A 1 893 ? -15.033 -33.292 6.330 1.00 87.31 893 PHE A O 1
ATOM 6919 N N . LEU A 1 894 ? -13.577 -34.500 7.521 1.00 91.75 894 LEU A N 1
ATOM 6920 C CA . LEU A 1 894 ? -13.719 -33.706 8.740 1.00 91.75 894 LEU A CA 1
ATOM 6921 C C . LEU A 1 894 ? -12.880 -32.442 8.621 1.00 91.75 894 LEU A C 1
ATOM 6923 O O . LEU A 1 894 ? -11.680 -32.552 8.409 1.00 91.75 894 LEU A O 1
ATOM 6927 N N . ASN A 1 895 ? -13.474 -31.267 8.813 1.00 91.62 895 ASN A N 1
ATOM 6928 C CA . ASN A 1 895 ? -12.727 -30.015 8.754 1.00 91.62 895 ASN A CA 1
ATOM 6929 C C . ASN A 1 895 ? -11.945 -29.734 10.042 1.00 91.62 895 ASN A C 1
ATOM 6931 O O . ASN A 1 895 ? -12.158 -30.332 11.103 1.00 91.62 895 ASN A O 1
ATOM 6935 N N . HIS A 1 896 ? -11.019 -28.785 9.924 1.00 89.81 896 HIS A N 1
ATOM 6936 C CA . HIS A 1 896 ? -10.156 -28.359 11.012 1.00 89.81 896 HIS A CA 1
ATOM 6937 C C . HIS A 1 896 ? -10.833 -27.349 11.958 1.00 89.81 896 HIS A C 1
ATOM 6939 O O . HIS A 1 896 ? -11.481 -26.408 11.504 1.00 89.81 896 HIS A O 1
ATOM 6945 N N . SER A 1 897 ? -10.582 -27.481 13.264 1.00 87.31 897 SER A N 1
ATOM 6946 C CA . SER A 1 897 ? -10.773 -26.424 14.269 1.00 87.31 897 SER A CA 1
ATOM 6947 C C . SER A 1 897 ? -9.598 -26.364 15.250 1.00 87.31 897 SER A C 1
ATOM 6949 O O . SER A 1 897 ? -9.013 -27.398 15.591 1.00 87.31 897 SER A O 1
ATOM 6951 N N . ALA A 1 898 ? -9.287 -25.157 15.737 1.00 80.62 898 ALA A N 1
ATOM 6952 C CA . ALA A 1 898 ? -8.380 -24.947 16.870 1.00 80.62 898 ALA A CA 1
ATOM 6953 C C . ALA A 1 898 ? -9.002 -25.419 18.199 1.00 80.62 898 ALA A C 1
ATOM 6955 O O . ALA A 1 898 ? -8.285 -25.822 19.112 1.00 80.62 898 ALA A O 1
ATOM 6956 N N . GLU A 1 899 ? -10.333 -25.435 18.264 1.00 85.75 899 GLU A N 1
ATOM 6957 C CA . GLU A 1 899 ? -11.138 -25.978 19.357 1.00 85.75 899 GLU A CA 1
ATOM 6958 C C . GLU A 1 899 ? -11.929 -27.177 18.807 1.00 85.75 899 GLU A C 1
ATOM 6960 O O . GLU A 1 899 ? -13.076 -27.027 18.375 1.00 85.75 899 GLU A O 1
ATOM 6965 N N . PRO A 1 900 ? -11.291 -28.354 18.661 1.00 90.81 900 PRO A N 1
ATOM 6966 C CA . PRO A 1 900 ? -11.935 -29.518 18.070 1.00 90.81 900 PRO A CA 1
ATOM 6967 C C . PRO A 1 900 ? -12.892 -30.186 19.059 1.00 90.81 900 PRO A C 1
ATOM 6969 O O . PRO A 1 900 ? -12.563 -30.401 20.228 1.00 90.81 900 PRO A O 1
ATOM 6972 N N . ASN A 1 901 ? -14.045 -30.610 18.549 1.00 93.50 901 ASN A N 1
ATOM 6973 C CA . ASN A 1 901 ? -15.062 -31.323 19.321 1.00 93.50 901 ASN A CA 1
ATOM 6974 C C . ASN A 1 901 ? -15.016 -32.851 19.117 1.00 93.50 901 ASN A C 1
ATOM 6976 O O . ASN A 1 901 ? -15.808 -33.597 19.708 1.00 93.50 901 ASN A O 1
ATOM 6980 N N . ALA A 1 902 ? -14.064 -33.328 18.309 1.00 93.88 902 ALA A N 1
ATOM 6981 C CA . ALA A 1 902 ? -13.750 -34.735 18.114 1.00 93.88 902 ALA A CA 1
ATOM 6982 C C . ALA A 1 902 ? -12.246 -34.969 17.869 1.00 93.88 902 ALA A C 1
ATOM 6984 O O . ALA A 1 902 ? -11.500 -34.074 17.470 1.00 93.88 902 ALA A O 1
ATOM 6985 N N . CYS A 1 903 ? -11.787 -36.204 18.080 1.00 91.75 903 CYS A N 1
ATOM 6986 C CA . CYS A 1 903 ? -10.414 -36.633 17.808 1.00 91.75 903 CYS A CA 1
ATOM 6987 C C . CYS A 1 903 ? -10.359 -38.023 17.155 1.00 91.75 903 CYS A C 1
ATOM 6989 O O . CYS A 1 903 ? -11.288 -38.825 17.285 1.00 91.75 903 CYS A O 1
ATOM 6991 N N . ILE A 1 904 ? -9.264 -38.307 16.441 1.00 91.25 904 ILE A N 1
ATOM 6992 C CA . ILE A 1 904 ? -9.019 -39.604 15.796 1.00 91.25 904 ILE A CA 1
ATOM 6993 C C . ILE A 1 904 ? -8.050 -40.419 16.654 1.00 91.25 904 ILE A C 1
ATOM 6995 O O . ILE A 1 904 ? -6.965 -39.951 16.991 1.00 91.25 904 ILE A O 1
ATOM 6999 N N . VAL A 1 905 ? -8.426 -41.656 16.965 1.00 86.69 905 VAL A N 1
ATOM 7000 C CA . VAL A 1 905 ? -7.615 -42.608 17.730 1.00 86.69 905 VAL A CA 1
ATOM 7001 C C . VAL A 1 905 ? -7.427 -43.871 16.903 1.00 86.69 905 VAL A C 1
ATOM 7003 O O . VAL A 1 905 ? -8.400 -44.463 16.438 1.00 86.69 905 VAL A O 1
ATOM 7006 N N . GLY A 1 906 ? -6.181 -44.289 16.701 1.00 84.88 906 GLY A N 1
ATOM 7007 C CA . GLY A 1 906 ? -5.856 -45.511 15.980 1.00 84.88 906 GLY A CA 1
ATOM 7008 C C . GLY A 1 906 ? -5.410 -46.630 16.911 1.00 84.88 906 GLY A C 1
ATOM 7009 O O . GLY A 1 906 ? -4.694 -46.394 17.877 1.00 84.88 906 GLY A O 1
ATOM 7010 N N . ASN A 1 907 ? -5.741 -47.868 16.558 1.00 82.50 907 ASN A N 1
ATOM 7011 C CA . ASN A 1 907 ? -5.124 -49.077 17.101 1.00 82.50 907 ASN A CA 1
ATOM 7012 C C . ASN A 1 907 ? -4.709 -50.010 15.938 1.00 82.50 907 ASN A C 1
ATOM 7014 O O . ASN A 1 907 ? -5.031 -49.720 14.783 1.00 82.50 907 ASN A O 1
ATOM 7018 N N . PRO A 1 908 ? -4.031 -51.145 16.196 1.00 80.94 908 PRO A N 1
ATOM 7019 C CA . PRO A 1 908 ? -3.570 -52.047 15.133 1.00 80.94 908 PRO A CA 1
ATOM 7020 C C . PRO A 1 908 ? -4.663 -52.640 14.224 1.00 80.94 908 PRO A C 1
ATOM 7022 O O . PRO A 1 908 ? -4.341 -53.257 13.211 1.00 80.94 908 PRO A O 1
ATOM 7025 N N . THR A 1 909 ? -5.943 -52.508 14.585 1.00 85.31 909 THR A N 1
ATOM 7026 C CA . THR A 1 909 ? -7.081 -53.107 13.868 1.00 85.31 909 THR A CA 1
ATOM 7027 C C . THR A 1 909 ? -8.014 -52.087 13.214 1.00 85.31 909 THR A C 1
ATOM 7029 O O . THR A 1 909 ? -8.648 -52.416 12.208 1.00 85.31 909 THR A O 1
ATOM 7032 N N . CYS A 1 910 ? -8.101 -50.857 13.729 1.00 90.38 910 CYS A N 1
ATOM 7033 C CA . CYS A 1 910 ? -8.979 -49.813 13.200 1.00 90.38 910 CYS A CA 1
ATOM 7034 C C . CYS A 1 910 ? -8.559 -48.395 13.626 1.00 90.38 910 CYS A C 1
ATOM 7036 O O . CYS A 1 910 ? -7.785 -48.206 14.565 1.00 90.38 910 CYS A O 1
ATOM 7038 N N . ALA A 1 911 ? -9.117 -47.390 12.948 1.00 92.12 911 ALA A N 1
ATOM 7039 C CA . ALA A 1 911 ? -9.120 -45.993 13.372 1.00 92.12 911 ALA A CA 1
ATOM 7040 C C . ALA A 1 911 ? -10.536 -45.570 13.783 1.00 92.12 911 ALA A C 1
ATOM 7042 O O . ALA A 1 911 ? -11.510 -45.922 13.120 1.00 92.12 911 ALA A O 1
ATOM 7043 N N . LYS A 1 912 ? -10.658 -44.810 14.868 1.00 93.50 912 LYS A N 1
ATOM 7044 C CA . LYS A 1 912 ? -11.929 -44.355 15.436 1.00 93.50 912 LYS A CA 1
ATOM 7045 C C . LYS A 1 912 ? -11.965 -42.839 15.516 1.00 93.50 912 LYS A C 1
ATOM 7047 O O . LYS A 1 912 ? -10.999 -42.234 15.962 1.00 93.50 912 LYS A O 1
ATOM 7052 N N . LEU A 1 913 ? -13.098 -42.248 15.157 1.00 94.56 913 LEU A N 1
ATOM 7053 C CA . LEU A 1 913 ? -13.437 -40.866 15.481 1.00 94.56 913 LEU A CA 1
ATOM 7054 C C . LEU A 1 913 ? -14.259 -40.856 16.771 1.00 94.56 913 LEU A C 1
ATOM 7056 O O . LEU A 1 913 ? -15.280 -41.544 16.847 1.00 94.56 913 LEU A O 1
ATOM 7060 N N . VAL A 1 914 ? -13.834 -40.096 17.775 1.00 93.50 914 VAL A N 1
ATOM 7061 C CA . VAL A 1 914 ? -14.482 -40.032 19.093 1.00 93.50 914 VAL A CA 1
ATOM 7062 C C . VAL A 1 914 ? -14.784 -38.578 19.438 1.00 93.50 914 VAL A C 1
ATOM 7064 O O . VAL A 1 914 ? -13.923 -37.722 19.254 1.00 93.50 914 VAL A O 1
ATOM 7067 N N . SER A 1 915 ? -15.991 -38.286 19.929 1.00 94.31 915 SER A N 1
ATOM 7068 C CA . SER A 1 915 ? -16.330 -36.947 20.425 1.00 94.31 915 SER A CA 1
ATOM 7069 C C . SER A 1 915 ? -15.548 -36.629 21.702 1.00 94.31 915 SER A C 1
ATOM 7071 O O . SER A 1 915 ? -15.457 -37.454 22.612 1.00 94.31 915 SER A O 1
ATOM 7073 N N . THR A 1 916 ? -14.989 -35.428 21.795 1.00 90.81 916 THR A N 1
ATOM 7074 C CA . THR A 1 916 ? -14.285 -34.942 22.996 1.00 90.81 916 THR A CA 1
ATOM 7075 C C . THR A 1 916 ? -15.224 -34.171 23.920 1.00 90.81 916 THR A C 1
ATOM 7077 O O . THR A 1 916 ? -15.029 -34.158 25.133 1.00 90.81 916 THR A O 1
ATOM 7080 N N . GLU A 1 917 ? -16.291 -33.605 23.361 1.00 92.56 917 GLU A N 1
ATOM 7081 C CA . GLU A 1 917 ? -17.324 -32.854 24.067 1.00 92.56 917 GLU A CA 1
ATOM 7082 C C . GLU A 1 917 ? -18.730 -33.175 23.530 1.00 92.56 917 GLU A C 1
ATOM 7084 O O . GLU A 1 917 ? -18.915 -34.056 22.687 1.00 92.56 917 GLU A O 1
ATOM 7089 N N . VAL A 1 918 ? -19.752 -32.499 24.062 1.00 94.19 918 VAL A N 1
ATOM 7090 C CA . VAL A 1 918 ? -21.134 -32.662 23.595 1.00 94.19 918 VAL A CA 1
ATOM 7091 C C . VAL A 1 918 ? -21.327 -31.900 22.285 1.00 94.19 918 VAL A C 1
ATOM 7093 O O . VAL A 1 918 ? -21.238 -30.676 22.269 1.00 94.19 918 VAL A O 1
ATOM 7096 N N . ILE A 1 919 ? -21.687 -32.611 21.217 1.00 95.69 919 ILE A N 1
ATOM 7097 C CA . ILE A 1 919 ? -21.966 -32.031 19.895 1.00 95.69 919 ILE A CA 1
ATOM 7098 C C . ILE A 1 919 ? -23.481 -31.890 19.741 1.00 95.69 919 ILE A C 1
ATOM 7100 O O . ILE A 1 919 ? -24.206 -32.878 19.807 1.00 95.69 919 ILE A O 1
ATOM 7104 N N . LYS A 1 920 ? -23.995 -30.672 19.576 1.00 94.81 920 LYS A N 1
ATOM 7105 C CA . LYS A 1 920 ? -25.433 -30.388 19.427 1.00 94.81 920 LYS A CA 1
ATOM 7106 C C . LYS A 1 920 ? -25.904 -30.632 17.991 1.00 94.81 920 LYS A C 1
ATOM 7108 O O . LYS A 1 920 ? -25.120 -30.600 17.048 1.00 94.81 920 LYS A O 1
ATOM 7113 N N . ALA A 1 921 ? -27.213 -30.817 17.821 1.00 94.19 921 ALA A N 1
ATOM 7114 C CA . ALA A 1 921 ? -27.827 -30.851 16.495 1.00 94.19 921 ALA A CA 1
ATOM 7115 C C . ALA A 1 921 ? -27.498 -29.571 15.699 1.00 94.19 921 ALA A C 1
ATOM 7117 O O . ALA A 1 921 ? -27.580 -28.468 16.238 1.00 94.19 921 ALA A O 1
ATOM 7118 N N . GLY A 1 922 ? -27.131 -29.731 14.430 1.00 92.25 922 GLY A N 1
ATOM 7119 C CA . GLY A 1 922 ? -26.685 -28.669 13.530 1.00 92.25 922 GLY A CA 1
ATOM 7120 C C . GLY A 1 922 ? -25.213 -28.272 13.678 1.00 92.25 922 GLY A C 1
ATOM 7121 O O . GLY A 1 922 ? -24.749 -27.452 12.894 1.00 92.25 922 GLY A O 1
ATOM 7122 N N . GLN A 1 923 ? -24.467 -28.818 14.647 1.00 94.38 923 GLN A N 1
ATOM 7123 C CA . GLN A 1 923 ? -23.034 -28.534 14.771 1.00 94.38 923 GLN A CA 1
ATOM 7124 C C . GLN A 1 923 ? -22.193 -29.443 13.873 1.00 94.38 923 GLN A C 1
ATOM 7126 O O . GLN A 1 923 ? -22.455 -30.643 13.740 1.00 94.38 923 GLN A O 1
ATOM 7131 N N . GLU A 1 924 ? -21.152 -28.853 13.294 1.00 94.81 924 GLU A N 1
ATOM 7132 C CA . GLU A 1 924 ? -20.113 -29.559 12.554 1.00 94.81 924 GLU A CA 1
ATOM 7133 C C . GLU A 1 924 ? -19.218 -30.368 13.510 1.00 94.81 924 GLU A C 1
ATOM 7135 O O . GLU A 1 924 ? -18.873 -29.912 14.603 1.00 94.81 924 GLU A O 1
ATOM 7140 N N . VAL A 1 925 ? -18.837 -31.573 13.091 1.00 95.38 925 VAL A N 1
ATOM 7141 C CA . VAL A 1 925 ? -17.837 -32.416 13.745 1.00 95.38 925 VAL A CA 1
ATOM 7142 C C . VAL A 1 925 ? -16.462 -32.011 13.226 1.00 95.38 925 VAL A C 1
ATOM 7144 O O . VAL A 1 925 ? -16.133 -32.225 12.059 1.00 95.38 925 VAL A O 1
ATOM 7147 N N . LEU A 1 926 ? -15.659 -31.431 14.109 1.00 94.12 926 LEU A N 1
ATOM 7148 C CA . LEU A 1 926 ? -14.392 -30.784 13.800 1.00 94.12 926 LEU A CA 1
ATOM 7149 C C . LEU A 1 926 ? -13.245 -31.492 14.519 1.00 94.12 926 LEU A C 1
ATOM 7151 O O . LEU A 1 926 ? -13.341 -31.812 15.707 1.00 94.12 926 LEU A O 1
ATOM 7155 N N . ILE A 1 927 ? -12.138 -31.691 13.806 1.00 92.38 927 ILE A N 1
ATOM 7156 C CA . ILE A 1 927 ? -10.912 -32.292 14.344 1.00 92.38 927 ILE A CA 1
ATOM 7157 C C . ILE A 1 927 ? -9.750 -31.299 14.311 1.00 92.38 927 ILE A C 1
ATOM 7159 O O . ILE A 1 927 ? -9.772 -30.291 13.606 1.00 92.38 927 ILE A O 1
ATOM 7163 N N . SER A 1 928 ? -8.684 -31.585 15.056 1.00 87.56 928 SER A N 1
ATOM 7164 C CA . SER A 1 928 ? -7.421 -30.870 14.869 1.00 87.56 928 SER A CA 1
ATOM 7165 C C . SER A 1 928 ? -6.583 -31.577 13.807 1.00 87.56 928 SER A C 1
ATOM 7167 O O . SER A 1 928 ? -6.336 -32.776 13.910 1.00 87.56 928 SER A O 1
ATOM 7169 N N . TYR A 1 929 ? -6.111 -30.833 12.805 1.00 86.94 929 TYR A N 1
ATOM 7170 C CA . TYR A 1 929 ? -5.126 -31.325 11.833 1.00 86.94 929 TYR A CA 1
ATOM 7171 C C . TYR A 1 929 ? -3.697 -31.294 12.405 1.00 86.94 929 TYR A C 1
ATOM 7173 O O . TYR A 1 929 ? -2.751 -31.729 11.748 1.00 86.94 929 TYR A O 1
ATOM 7181 N N . GLY A 1 930 ? -3.536 -30.785 13.631 1.00 78.06 930 GLY A N 1
ATOM 7182 C CA . GLY A 1 930 ? -2.260 -30.533 14.289 1.00 78.06 930 GLY A CA 1
ATOM 7183 C C . GLY A 1 930 ? -2.003 -29.041 14.502 1.00 78.06 930 GLY A C 1
ATOM 7184 O O . GLY A 1 930 ? -2.693 -28.182 13.953 1.00 78.06 930 GLY A O 1
ATOM 7185 N N . GLY A 1 931 ? -0.994 -28.737 15.321 1.00 69.75 931 GLY A N 1
ATOM 7186 C CA . GLY A 1 931 ? -0.525 -27.372 15.562 1.00 69.75 931 GLY A CA 1
ATOM 7187 C C . GLY A 1 931 ? 0.356 -26.877 14.417 1.00 69.75 931 GLY A C 1
ATOM 7188 O O . GLY A 1 931 ? 1.576 -26.856 14.552 1.00 69.75 931 GLY A O 1
ATOM 7189 N N . HIS A 1 932 ? -0.257 -26.522 13.288 1.00 73.19 932 HIS A N 1
ATOM 7190 C CA . HIS A 1 932 ? 0.442 -25.958 12.131 1.00 73.19 932 HIS A CA 1
ATOM 7191 C C . HIS A 1 932 ? 0.376 -24.432 12.139 1.00 73.19 932 HIS A C 1
ATOM 7193 O O . HIS A 1 932 ? -0.603 -23.836 12.587 1.00 73.19 932 HIS A O 1
ATOM 7199 N N . SER A 1 933 ? 1.404 -23.790 11.592 1.00 65.94 933 SER A N 1
ATOM 7200 C CA . SER A 1 933 ? 1.357 -22.361 11.295 1.00 65.94 933 SER A CA 1
ATOM 7201 C C . SER A 1 933 ? 0.390 -22.062 10.149 1.00 65.94 933 SER A C 1
ATOM 7203 O O . SER A 1 933 ? 0.082 -22.932 9.335 1.00 65.94 933 SER A O 1
ATOM 7205 N N . ALA A 1 934 ? -0.039 -20.806 10.013 1.00 71.69 934 ALA A N 1
ATOM 7206 C CA . ALA A 1 934 ? -0.849 -20.368 8.871 1.00 71.69 934 ALA A CA 1
ATOM 7207 C C . ALA A 1 934 ? -0.205 -20.713 7.510 1.00 71.69 934 ALA A C 1
ATOM 7209 O O . ALA A 1 934 ? -0.879 -21.178 6.594 1.00 71.69 934 ALA A O 1
ATOM 7210 N N . GLU A 1 935 ? 1.116 -20.540 7.387 1.00 72.50 935 GLU A N 1
ATOM 7211 C CA . GLU A 1 935 ? 1.855 -20.922 6.180 1.00 72.50 935 GLU A CA 1
ATOM 7212 C C . GLU A 1 935 ? 1.797 -22.426 5.907 1.00 72.50 935 GLU A C 1
ATOM 7214 O O . GLU A 1 935 ? 1.625 -22.837 4.762 1.00 72.50 935 GLU A O 1
ATOM 7219 N N . GLN A 1 936 ? 1.966 -23.248 6.945 1.00 76.06 936 GLN A N 1
ATOM 7220 C CA . GLN A 1 936 ? 1.900 -24.702 6.831 1.00 76.06 936 GLN A CA 1
ATOM 7221 C C . GLN A 1 936 ? 0.482 -25.155 6.498 1.00 76.06 936 GLN A C 1
ATOM 7223 O O . GLN A 1 936 ? 0.323 -26.038 5.658 1.00 76.06 936 GLN A O 1
ATOM 7228 N N . PHE A 1 937 ? -0.532 -24.512 7.086 1.00 80.12 937 PHE A N 1
ATOM 7229 C CA . PHE A 1 937 ? -1.925 -24.785 6.771 1.00 80.12 937 PHE A CA 1
ATOM 7230 C C . PHE A 1 937 ? -2.218 -24.553 5.297 1.00 80.12 937 PHE A C 1
ATOM 7232 O O . PHE A 1 937 ? -2.759 -25.428 4.622 1.00 80.12 937 PHE A O 1
ATOM 7239 N N . LEU A 1 938 ? -1.773 -23.419 4.763 1.00 79.00 938 LEU A N 1
ATOM 7240 C CA . LEU A 1 938 ? -1.973 -23.146 3.355 1.00 79.00 938 LEU A CA 1
ATOM 7241 C C . LEU A 1 938 ? -1.112 -24.055 2.461 1.00 79.00 938 LEU A C 1
ATOM 7243 O O . LEU A 1 938 ? -1.597 -24.563 1.453 1.00 79.00 938 LEU A O 1
ATOM 7247 N N . PHE A 1 939 ? 0.153 -24.290 2.815 1.00 81.19 939 PHE A N 1
ATOM 7248 C CA . PHE A 1 939 ? 1.050 -25.123 2.013 1.00 81.19 939 PHE A CA 1
ATOM 7249 C C . PHE A 1 939 ? 0.585 -26.579 1.916 1.00 81.19 939 PHE A C 1
ATOM 7251 O O . PHE A 1 939 ? 0.647 -27.165 0.835 1.00 81.19 939 PHE A O 1
ATOM 7258 N N . ALA A 1 940 ? 0.132 -27.155 3.031 1.00 80.25 940 ALA A N 1
ATOM 7259 C CA . ALA A 1 940 ? -0.300 -28.545 3.100 1.00 80.25 940 ALA A CA 1
ATOM 7260 C C . ALA A 1 940 ? -1.774 -28.714 2.704 1.00 80.25 940 ALA A C 1
ATOM 7262 O O . ALA A 1 940 ? -2.093 -29.602 1.919 1.00 80.25 940 ALA A O 1
ATOM 7263 N N . PHE A 1 941 ? -2.665 -27.844 3.188 1.00 83.56 941 PHE A N 1
ATOM 7264 C CA . PHE A 1 941 ? -4.113 -28.053 3.093 1.00 83.56 941 PHE A CA 1
ATOM 7265 C C . PHE A 1 941 ? -4.851 -27.061 2.183 1.00 83.56 941 PHE A C 1
ATOM 7267 O O . PHE A 1 941 ? -6.015 -27.290 1.870 1.00 83.56 941 PHE A O 1
ATOM 7274 N N . GLY A 1 942 ? -4.202 -25.985 1.727 1.00 79.56 942 GLY A N 1
ATOM 7275 C CA . GLY A 1 942 ? -4.797 -25.037 0.776 1.00 79.56 942 GLY A CA 1
ATOM 7276 C C . GLY A 1 942 ? -5.809 -24.061 1.383 1.00 79.56 942 GLY A C 1
ATOM 7277 O O . GLY A 1 942 ? -6.528 -23.404 0.637 1.00 79.56 942 GLY A O 1
ATOM 7278 N N . PHE A 1 943 ? -5.863 -23.931 2.713 1.00 79.50 943 PHE A N 1
ATOM 7279 C CA . PHE A 1 943 ? -6.721 -22.963 3.406 1.00 79.50 943 PHE A CA 1
ATOM 7280 C C . PHE A 1 943 ? -6.000 -22.312 4.595 1.00 79.50 943 PHE A C 1
ATOM 7282 O O . PHE A 1 943 ? -4.969 -22.801 5.057 1.00 79.50 943 PHE A O 1
ATOM 7289 N N . LEU A 1 944 ? -6.551 -21.204 5.093 1.00 76.38 944 LEU A N 1
ATOM 7290 C CA . LEU A 1 944 ? -6.130 -20.550 6.333 1.00 76.38 944 LEU A CA 1
ATOM 7291 C C . LEU A 1 944 ? -7.229 -20.740 7.393 1.00 76.38 944 LEU A C 1
ATOM 7293 O O . LEU A 1 944 ? -8.384 -20.443 7.088 1.00 76.38 944 LEU A O 1
ATOM 7297 N N . PRO A 1 945 ? -6.921 -21.218 8.614 1.00 71.31 945 PRO A N 1
ATOM 7298 C CA . PRO A 1 945 ? -7.924 -21.343 9.671 1.00 71.31 945 PRO A CA 1
ATOM 7299 C C . PRO A 1 945 ? -8.543 -19.987 10.042 1.00 71.31 945 PRO A C 1
ATOM 7301 O O . PRO A 1 945 ? -7.871 -18.953 9.997 1.00 71.31 945 PRO A O 1
ATOM 7304 N N . GLU A 1 946 ? -9.807 -19.967 10.457 1.00 62.72 946 GLU A N 1
ATOM 7305 C CA . GLU A 1 946 ? -10.447 -18.747 10.965 1.00 62.72 946 GLU A CA 1
ATOM 7306 C C . GLU A 1 946 ? -9.714 -18.219 12.205 1.00 62.72 946 GLU A C 1
ATOM 7308 O O . GLU A 1 946 ? -9.310 -18.981 13.081 1.00 62.72 946 GLU A O 1
ATOM 7313 N N . GLY A 1 947 ? -9.480 -16.905 12.259 1.00 53.53 947 GLY A N 1
ATOM 7314 C CA . GLY A 1 947 ? -8.704 -16.292 13.341 1.00 53.53 947 GLY A CA 1
ATOM 7315 C C . GLY A 1 947 ? -7.208 -16.631 13.324 1.00 53.53 947 GLY A C 1
ATOM 7316 O O . GLY A 1 947 ? -6.493 -16.217 14.237 1.00 53.53 947 GLY A O 1
ATOM 7317 N N . SER A 1 948 ? -6.705 -17.335 12.297 1.00 51.41 948 SER A N 1
ATOM 7318 C CA . SER A 1 948 ? -5.274 -17.607 12.165 1.00 51.41 948 SER A CA 1
ATOM 7319 C C . SER A 1 948 ? -4.497 -16.299 12.046 1.00 51.41 948 SER A C 1
ATOM 7321 O O . SER A 1 948 ? -4.500 -15.575 11.048 1.00 51.41 948 SER A O 1
ATOM 7323 N N . VAL A 1 949 ? -3.799 -15.971 13.122 1.00 48.47 949 VAL A N 1
ATOM 7324 C CA . VAL A 1 949 ? -2.864 -14.865 13.133 1.00 48.47 949 VAL A CA 1
ATOM 7325 C C . VAL A 1 949 ? -1.655 -15.400 12.367 1.00 48.47 949 VAL A C 1
ATOM 7327 O O . VAL A 1 949 ? -0.937 -16.253 12.881 1.00 48.47 949 VAL A O 1
ATOM 7330 N N . ALA A 1 950 ? -1.465 -14.989 11.112 1.00 50.38 950 ALA A N 1
ATOM 7331 C CA . ALA A 1 950 ? -0.398 -15.552 10.286 1.00 50.38 950 ALA A CA 1
ATOM 7332 C C . ALA A 1 950 ? 0.959 -15.515 11.024 1.00 50.38 950 ALA A C 1
ATOM 7334 O O . ALA A 1 950 ? 1.317 -14.494 11.621 1.00 50.38 950 ALA A O 1
ATOM 7335 N N . ASP A 1 951 ? 1.629 -16.665 11.085 1.00 51.03 951 ASP A N 1
ATOM 7336 C CA . ASP A 1 951 ? 2.992 -16.809 11.593 1.00 51.03 951 ASP A CA 1
ATOM 7337 C C . ASP A 1 951 ? 3.943 -16.693 10.409 1.00 51.03 951 ASP A C 1
ATOM 7339 O O . ASP A 1 951 ? 3.655 -17.208 9.330 1.00 51.03 951 ASP A O 1
ATOM 7343 N N . VAL A 1 952 ? 5.067 -16.014 10.614 1.00 49.44 952 VAL A N 1
ATOM 7344 C CA . VAL A 1 952 ? 6.082 -15.798 9.581 1.00 49.44 952 VAL A CA 1
ATOM 7345 C C . VAL A 1 952 ? 7.209 -16.785 9.811 1.00 49.44 952 VAL A C 1
ATOM 7347 O O . VAL A 1 952 ? 7.945 -16.666 10.789 1.00 49.44 952 VAL A O 1
ATOM 7350 N N . ALA A 1 953 ? 7.357 -17.748 8.913 1.00 52.44 953 ALA A N 1
ATOM 7351 C CA . ALA A 1 953 ? 8.585 -18.501 8.766 1.00 52.44 953 ALA A CA 1
ATOM 7352 C C . ALA A 1 953 ? 9.583 -17.669 7.978 1.00 52.44 953 ALA A C 1
ATOM 7354 O O . ALA A 1 953 ? 9.251 -17.089 6.955 1.00 52.44 953 ALA A O 1
ATOM 7355 N N . VAL A 1 954 ? 10.832 -17.672 8.417 1.00 52.41 954 VAL A N 1
ATOM 7356 C CA . VAL A 1 954 ? 11.896 -16.880 7.809 1.00 52.41 954 VAL A CA 1
ATOM 7357 C C . VAL A 1 954 ? 12.874 -17.842 7.152 1.00 52.41 954 VAL A C 1
ATOM 7359 O O . VAL A 1 954 ? 13.501 -18.635 7.860 1.00 52.41 954 VAL A O 1
ATOM 7362 N N . PRO A 1 955 ? 13.007 -17.844 5.817 1.00 51.00 955 PRO A N 1
ATOM 7363 C CA . PRO A 1 955 ? 13.971 -18.690 5.143 1.00 51.00 955 PRO A CA 1
ATOM 7364 C C . PRO A 1 955 ? 15.366 -18.089 5.328 1.00 51.00 955 PRO A C 1
ATOM 7366 O O . PRO A 1 955 ? 15.812 -17.266 4.537 1.00 51.00 955 PRO A O 1
ATOM 7369 N N . LEU A 1 956 ? 16.062 -18.511 6.380 1.00 54.47 956 LEU A N 1
ATOM 7370 C CA . LEU A 1 956 ? 17.494 -18.271 6.522 1.00 54.47 956 LEU A CA 1
ATOM 7371 C C . LEU A 1 956 ? 18.247 -19.318 5.691 1.00 54.47 956 LEU A C 1
ATOM 7373 O O . LEU A 1 956 ? 17.954 -20.515 5.781 1.00 54.47 956 LEU A O 1
ATOM 7377 N N . ALA A 1 957 ? 19.179 -18.878 4.845 1.00 53.97 957 ALA A N 1
ATOM 7378 C CA . ALA A 1 957 ? 20.118 -19.778 4.185 1.00 53.97 957 ALA A CA 1
ATOM 7379 C C . ALA A 1 957 ? 21.156 -20.202 5.229 1.00 53.97 957 ALA A C 1
ATOM 7381 O O . ALA A 1 957 ? 21.960 -19.382 5.649 1.00 53.97 957 ALA A O 1
ATOM 7382 N N . LEU A 1 958 ? 21.070 -21.450 5.689 1.00 59.59 958 LEU A N 1
ATOM 7383 C CA . LEU A 1 958 ? 21.856 -21.944 6.816 1.00 59.59 958 LEU A CA 1
ATOM 7384 C C . LEU A 1 958 ? 23.053 -22.780 6.347 1.00 59.59 958 LEU A C 1
ATOM 7386 O O . LEU A 1 958 ? 22.911 -23.601 5.435 1.00 59.59 958 LEU A O 1
ATOM 7390 N N . THR A 1 959 ? 24.209 -22.614 6.988 1.00 72.00 959 THR A N 1
ATOM 7391 C CA . THR A 1 959 ? 25.347 -23.539 6.862 1.00 72.00 959 THR A CA 1
ATOM 7392 C C . THR A 1 959 ? 25.065 -24.895 7.532 1.00 72.00 959 THR A C 1
ATOM 7394 O O . THR A 1 959 ? 24.094 -25.086 8.261 1.00 72.00 959 THR A O 1
ATOM 7397 N N . GLU A 1 960 ? 25.911 -25.900 7.291 1.00 68.88 960 GLU A N 1
ATOM 7398 C CA . GLU A 1 960 ? 25.719 -27.251 7.849 1.00 68.88 960 GLU A CA 1
ATOM 7399 C C . GLU A 1 960 ? 25.816 -27.289 9.394 1.00 68.88 960 GLU A C 1
ATOM 7401 O O . GLU A 1 960 ? 25.223 -28.155 10.045 1.00 68.88 960 GLU A O 1
ATOM 7406 N N . ALA A 1 961 ? 26.539 -26.333 9.990 1.00 66.12 961 ALA A N 1
ATOM 7407 C CA . ALA A 1 961 ? 26.667 -26.165 11.437 1.00 66.12 961 ALA A CA 1
ATOM 7408 C C . ALA A 1 961 ? 25.383 -25.592 12.062 1.00 66.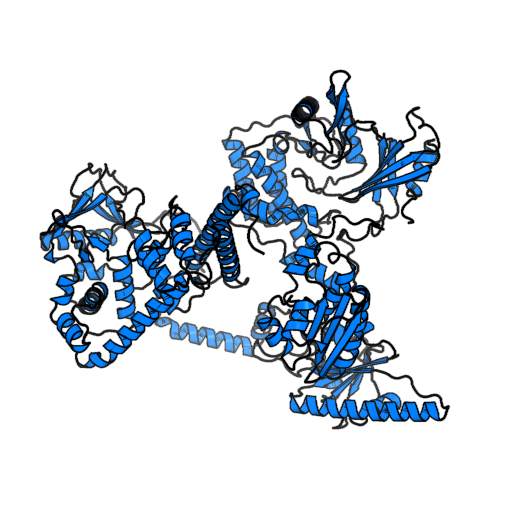12 961 ALA A C 1
ATOM 7410 O O . ALA A 1 961 ? 24.826 -26.187 12.988 1.00 66.12 961 ALA A O 1
ATOM 7411 N N . SER A 1 962 ? 24.846 -24.507 11.502 1.00 70.69 962 SER A N 1
ATOM 7412 C CA . SER A 1 962 ? 23.587 -23.903 11.951 1.00 70.69 962 SER A CA 1
ATOM 7413 C C . SER A 1 962 ? 22.373 -24.779 11.619 1.00 70.69 962 SER A C 1
ATOM 7415 O O . SER A 1 962 ? 21.425 -24.833 12.400 1.00 70.69 962 SER A O 1
ATOM 7417 N N . ALA A 1 963 ? 22.410 -25.570 10.541 1.00 64.50 963 ALA A N 1
ATOM 7418 C CA . ALA A 1 963 ? 21.409 -26.599 10.257 1.00 64.50 963 ALA A CA 1
ATOM 7419 C C . ALA A 1 963 ? 21.392 -27.710 11.328 1.00 64.50 963 ALA A C 1
ATOM 7421 O O . ALA A 1 963 ? 20.315 -28.132 11.761 1.00 64.50 963 ALA A O 1
ATOM 7422 N N . ARG A 1 964 ? 22.567 -28.144 11.813 1.00 70.88 964 ARG A N 1
ATOM 7423 C CA . ARG A 1 964 ? 22.683 -29.068 12.956 1.00 70.88 964 ARG A CA 1
ATOM 7424 C C . ARG A 1 964 ? 22.151 -28.440 14.242 1.00 70.88 964 ARG A C 1
ATOM 7426 O O . ARG A 1 964 ? 21.324 -29.063 14.907 1.00 70.88 964 ARG A O 1
ATOM 7433 N N . LYS A 1 965 ? 22.542 -27.197 14.544 1.00 72.94 965 LYS A N 1
ATOM 7434 C CA . LYS A 1 965 ? 22.060 -26.466 15.727 1.00 72.94 965 LYS A CA 1
ATOM 7435 C C . LYS A 1 965 ? 20.551 -26.236 15.696 1.00 72.94 965 LYS A C 1
ATOM 7437 O O . LYS A 1 965 ? 19.874 -26.384 16.709 1.00 72.94 965 LYS A O 1
ATOM 7442 N N . ARG A 1 966 ? 19.996 -25.962 14.515 1.00 68.12 966 ARG A N 1
ATOM 7443 C CA . ARG A 1 966 ? 18.552 -25.868 14.279 1.00 68.12 966 ARG A CA 1
ATOM 7444 C C . ARG A 1 966 ? 17.860 -27.189 14.595 1.00 68.12 966 ARG A C 1
ATOM 7446 O O . ARG A 1 966 ? 16.849 -27.185 15.288 1.00 68.12 966 ARG A O 1
ATOM 7453 N N . SER A 1 967 ? 18.401 -28.308 14.116 1.00 64.88 967 SER A N 1
ATOM 7454 C CA . SER A 1 967 ? 17.844 -29.632 14.409 1.00 64.88 967 SER A CA 1
ATOM 7455 C C . SER A 1 967 ? 17.946 -29.999 15.895 1.00 64.88 967 SER A C 1
ATOM 7457 O O . SER A 1 967 ? 17.064 -30.690 16.394 1.00 64.88 967 SER A O 1
ATOM 7459 N N . GLU A 1 968 ? 18.985 -29.539 16.598 1.00 71.56 968 GLU A N 1
ATOM 7460 C CA . GLU A 1 968 ? 19.171 -29.719 18.047 1.00 71.56 968 GLU A CA 1
ATOM 7461 C C . GLU A 1 968 ? 18.165 -28.889 18.867 1.00 71.56 968 GLU A C 1
ATOM 7463 O O . GLU A 1 968 ? 17.541 -29.412 19.785 1.00 71.56 968 GLU A O 1
ATOM 7468 N N . LEU A 1 969 ? 17.976 -27.608 18.521 1.00 65.81 969 LEU A N 1
ATOM 7469 C CA . LEU A 1 969 ? 17.138 -26.665 19.277 1.00 65.81 969 LEU A CA 1
ATOM 7470 C C . LEU A 1 969 ? 15.637 -26.766 18.965 1.00 65.81 969 LEU A C 1
ATOM 7472 O O . LEU A 1 969 ? 14.813 -26.410 19.810 1.00 65.81 969 LEU A O 1
ATOM 7476 N N . LEU A 1 970 ? 15.273 -27.190 17.750 1.00 60.50 970 LEU A N 1
ATOM 7477 C CA . LEU A 1 970 ? 13.889 -27.178 17.254 1.00 60.50 970 LEU A CA 1
ATOM 7478 C C . LEU A 1 970 ? 13.369 -28.569 16.861 1.00 60.50 970 LEU A C 1
ATOM 7480 O O . LEU A 1 970 ? 12.174 -28.726 16.643 1.00 60.50 970 LEU A O 1
ATOM 7484 N N . GLY A 1 971 ? 14.231 -29.584 16.773 1.00 51.91 971 GLY A N 1
ATOM 7485 C CA . GLY A 1 971 ? 13.865 -30.906 16.265 1.00 51.91 971 GLY A CA 1
ATOM 7486 C C . GLY A 1 971 ? 13.851 -30.987 14.732 1.00 51.91 971 GLY A C 1
ATOM 7487 O O . GLY A 1 971 ? 13.715 -29.989 14.016 1.00 51.91 971 GLY A O 1
ATOM 7488 N N . ALA A 1 972 ? 14.017 -32.202 14.203 1.00 46.44 972 ALA A N 1
ATOM 7489 C CA . ALA A 1 972 ? 14.077 -32.440 12.763 1.00 46.44 972 ALA A CA 1
ATOM 7490 C C . ALA A 1 972 ? 12.760 -32.036 12.070 1.00 46.44 972 ALA A C 1
ATOM 7492 O O . ALA A 1 972 ? 11.679 -32.477 12.454 1.00 46.44 972 ALA A O 1
ATOM 7493 N N . GLY A 1 973 ? 12.852 -31.197 11.034 1.00 46.09 973 GLY A N 1
ATOM 7494 C CA . GLY A 1 973 ? 11.711 -30.794 10.201 1.00 46.09 973 GLY A CA 1
ATOM 7495 C C . GLY A 1 973 ? 10.852 -29.642 10.740 1.00 46.09 973 GLY A C 1
ATOM 7496 O O . GLY A 1 973 ? 9.995 -29.151 10.005 1.00 46.09 973 GLY A O 1
ATOM 7497 N N . GLN A 1 974 ? 11.089 -29.150 11.961 1.00 48.62 974 GLN A N 1
ATOM 7498 C CA . GLN A 1 974 ? 10.341 -28.009 12.497 1.00 48.62 974 GLN A CA 1
ATOM 7499 C C . GLN A 1 974 ? 10.893 -26.659 12.003 1.00 48.62 974 GLN A C 1
ATOM 7501 O O . GLN A 1 974 ? 12.076 -26.494 11.668 1.00 48.62 974 GLN A O 1
ATOM 7506 N N . VAL A 1 975 ? 10.001 -25.674 11.903 1.00 52.00 975 VAL A N 1
ATOM 7507 C CA . VAL A 1 975 ? 10.315 -24.292 11.523 1.00 52.00 975 VAL A CA 1
ATOM 7508 C C . VAL A 1 975 ? 10.111 -23.423 12.763 1.00 52.00 975 VAL A C 1
ATOM 7510 O O . VAL A 1 975 ? 9.060 -23.545 13.389 1.00 52.00 975 VAL A O 1
ATOM 7513 N N . PRO A 1 976 ? 11.076 -22.570 13.145 1.00 50.09 976 PRO A N 1
ATOM 7514 C CA . PRO A 1 976 ? 10.901 -21.722 14.313 1.00 50.09 976 PRO A CA 1
ATOM 7515 C C . PRO A 1 976 ? 9.767 -20.719 14.066 1.00 50.09 976 PRO A C 1
ATOM 7517 O O . PRO A 1 976 ? 9.801 -19.958 13.099 1.00 50.09 976 PRO A O 1
ATOM 7520 N N . CYS A 1 977 ? 8.758 -20.746 14.936 1.00 52.81 977 CYS A N 1
ATOM 7521 C CA . CYS A 1 977 ? 7.657 -19.791 14.950 1.00 52.81 977 CYS A CA 1
ATOM 7522 C C . CYS A 1 977 ? 7.966 -18.703 15.977 1.00 52.81 977 CYS A C 1
ATOM 7524 O O . CYS A 1 977 ? 8.050 -19.006 17.161 1.00 52.81 977 CYS A O 1
ATOM 7526 N N . LEU A 1 978 ? 8.085 -17.444 15.548 1.00 52.22 978 LEU A N 1
ATOM 7527 C CA . LEU A 1 978 ? 8.443 -16.297 16.402 1.00 52.22 978 LEU A CA 1
ATOM 7528 C C . LEU A 1 978 ? 7.452 -15.991 17.547 1.00 52.22 978 LEU A C 1
ATOM 7530 O O . LEU A 1 978 ? 7.679 -15.050 18.299 1.00 52.22 978 LEU A O 1
ATOM 7534 N N . ARG A 1 979 ? 6.363 -16.760 17.684 1.00 48.12 979 ARG A N 1
ATOM 7535 C CA . ARG A 1 979 ? 5.428 -16.680 18.815 1.00 48.12 979 ARG A CA 1
ATOM 7536 C C . ARG A 1 979 ? 5.737 -17.601 19.988 1.00 48.12 979 ARG A C 1
ATOM 7538 O O . ARG A 1 979 ? 5.181 -17.375 21.056 1.00 48.12 979 ARG A O 1
ATOM 7545 N N . ASP A 1 980 ? 6.549 -18.642 19.808 1.00 55.38 980 ASP A N 1
ATOM 7546 C CA . ASP A 1 980 ? 7.053 -19.402 20.960 1.00 55.38 980 ASP A CA 1
ATOM 7547 C C . ASP A 1 980 ? 7.962 -18.454 21.762 1.00 55.38 980 ASP A C 1
ATOM 7549 O O . ASP A 1 980 ? 8.858 -17.832 21.188 1.00 55.38 980 ASP A O 1
ATOM 7553 N N . GLU A 1 981 ? 7.706 -18.310 23.068 1.00 54.84 981 GLU A N 1
ATOM 7554 C CA . GLU A 1 981 ? 8.430 -17.388 23.961 1.00 54.84 981 GLU A CA 1
ATOM 7555 C C . GLU A 1 981 ? 9.952 -17.593 23.891 1.00 54.84 981 GLU A C 1
ATOM 7557 O O . GLU A 1 981 ? 10.715 -16.649 24.076 1.00 54.84 981 GLU A O 1
ATOM 7562 N N . ASN A 1 982 ? 10.399 -18.806 23.540 1.00 63.41 982 ASN A N 1
ATOM 7563 C CA . ASN A 1 982 ? 11.810 -19.142 23.358 1.00 63.41 982 ASN A CA 1
ATOM 7564 C C . ASN A 1 982 ? 12.253 -19.245 21.890 1.00 63.41 982 ASN A C 1
ATOM 7566 O O . ASN A 1 982 ? 13.422 -19.526 21.625 1.00 63.41 982 ASN A O 1
ATOM 7570 N N . ALA A 1 983 ? 11.370 -19.059 20.908 1.00 65.00 983 ALA A N 1
ATOM 7571 C CA . ALA A 1 983 ? 11.731 -19.239 19.504 1.00 65.00 983 ALA A CA 1
ATOM 7572 C C . ALA A 1 983 ? 12.680 -18.171 18.987 1.00 65.00 983 ALA A C 1
ATOM 7574 O O . ALA A 1 983 ? 13.546 -18.515 18.189 1.00 65.00 983 ALA A O 1
ATOM 7575 N N . LEU A 1 984 ? 12.558 -16.920 19.442 1.00 72.88 984 LEU A N 1
ATOM 7576 C CA . LEU A 1 984 ? 13.514 -15.873 19.090 1.00 72.88 984 LEU A CA 1
ATOM 7577 C C . LEU A 1 984 ? 14.919 -16.250 19.571 1.00 72.88 984 LEU A C 1
ATOM 7579 O O . LEU A 1 984 ? 15.849 -16.236 18.776 1.00 72.88 984 LEU A O 1
ATOM 7583 N N . GLU A 1 985 ? 15.059 -16.705 20.817 1.00 77.06 985 GLU A N 1
ATOM 7584 C CA . GLU A 1 985 ? 16.339 -17.172 21.368 1.00 77.06 985 GLU A CA 1
ATOM 7585 C C . GLU A 1 985 ? 16.894 -18.391 20.628 1.00 77.06 985 GLU A C 1
ATOM 7587 O O . GLU A 1 985 ? 18.082 -18.445 20.317 1.00 77.06 985 GLU A O 1
ATOM 7592 N N . LYS A 1 986 ? 16.039 -19.351 20.261 1.00 76.88 986 LYS A N 1
ATOM 7593 C CA . LYS A 1 986 ? 16.454 -20.486 19.425 1.00 76.88 986 LYS A CA 1
ATOM 7594 C C . LYS A 1 986 ? 16.927 -20.018 18.042 1.00 76.88 986 LYS A C 1
ATOM 7596 O O . LYS A 1 986 ? 17.917 -20.538 17.541 1.00 76.88 986 LYS A O 1
ATOM 7601 N N . LEU A 1 987 ? 16.257 -19.036 17.432 1.00 73.62 987 LEU A N 1
ATOM 7602 C CA . LEU A 1 987 ? 16.623 -18.453 16.132 1.00 73.62 987 LEU A CA 1
ATOM 7603 C C . LEU A 1 987 ? 17.954 -17.698 16.201 1.00 73.62 987 LEU A C 1
ATOM 7605 O O . LEU A 1 987 ? 18.797 -17.866 15.324 1.00 73.62 987 LEU A O 1
ATOM 7609 N N . LEU A 1 988 ? 18.159 -16.917 17.262 1.00 79.25 988 LEU A N 1
ATOM 7610 C CA . LEU A 1 988 ? 19.414 -16.223 17.539 1.00 79.25 988 LEU A CA 1
ATOM 7611 C C . LEU A 1 988 ? 20.547 -17.223 17.800 1.00 79.25 988 LEU A C 1
ATOM 7613 O O . LEU A 1 988 ? 21.641 -17.042 17.278 1.00 79.25 988 LEU A O 1
ATOM 7617 N N . GLY A 1 989 ? 20.277 -18.312 18.525 1.00 78.81 989 GLY A N 1
ATOM 7618 C CA . GLY A 1 989 ? 21.229 -19.403 18.741 1.00 78.81 989 GLY A CA 1
ATOM 7619 C C . GLY A 1 989 ? 21.602 -20.147 17.456 1.00 78.81 989 GLY A C 1
ATOM 7620 O O . GLY A 1 989 ? 22.752 -20.533 17.293 1.00 78.81 989 GLY A O 1
ATOM 7621 N N . VAL A 1 990 ? 20.663 -20.309 16.517 1.00 75.75 990 VAL A N 1
ATOM 7622 C CA . VAL A 1 990 ? 20.952 -20.854 15.178 1.00 75.75 990 VAL A CA 1
ATOM 7623 C C . VAL A 1 990 ? 21.801 -19.884 14.358 1.00 75.75 990 VAL A C 1
ATOM 7625 O O . VAL A 1 990 ? 22.764 -20.312 13.730 1.00 75.75 990 VAL A O 1
ATOM 7628 N N . LEU A 1 991 ? 21.470 -18.590 14.376 1.00 76.69 991 LEU A N 1
ATOM 7629 C CA . LEU A 1 991 ? 22.223 -17.560 13.658 1.00 76.69 991 LEU A CA 1
ATOM 7630 C C . LEU A 1 991 ? 23.637 -17.370 14.212 1.00 76.69 991 LEU A C 1
ATOM 7632 O O . LEU A 1 991 ? 24.554 -17.145 13.437 1.00 76.69 991 LEU A O 1
ATOM 7636 N N . ALA A 1 992 ? 23.836 -17.492 15.525 1.00 81.19 992 ALA A N 1
ATOM 7637 C CA . ALA A 1 992 ? 25.145 -17.342 16.165 1.00 81.19 992 ALA A CA 1
ATOM 7638 C C . ALA A 1 992 ? 26.176 -18.397 15.717 1.00 81.19 992 ALA A C 1
ATOM 7640 O O . ALA A 1 992 ? 27.379 -18.168 15.842 1.00 81.19 992 ALA A O 1
ATOM 7641 N N . GLU A 1 993 ? 25.712 -19.537 15.196 1.00 80.81 993 GLU A N 1
ATOM 7642 C CA . GLU A 1 993 ? 26.562 -20.593 14.633 1.00 80.81 993 GLU A CA 1
ATOM 7643 C C . GLU A 1 993 ? 26.963 -20.327 13.176 1.00 80.81 993 GLU A C 1
ATOM 7645 O O . GLU A 1 993 ? 27.808 -21.043 12.633 1.00 80.81 993 GLU A O 1
ATOM 7650 N N . GLU A 1 994 ? 26.388 -19.312 12.523 1.00 77.25 994 GLU A N 1
ATOM 7651 C CA . GLU A 1 994 ? 26.853 -18.912 11.200 1.00 77.25 994 GLU A CA 1
ATOM 7652 C C . GLU A 1 994 ? 28.259 -18.302 11.288 1.00 77.25 994 GLU A C 1
ATOM 7654 O O . GLU A 1 994 ? 28.517 -17.476 12.170 1.00 77.25 994 GLU A O 1
ATOM 7659 N N . PRO A 1 995 ? 29.173 -18.632 10.354 1.00 74.31 995 PRO A N 1
ATOM 7660 C CA . PRO A 1 995 ? 30.541 -18.109 10.367 1.00 74.31 995 PRO A CA 1
ATOM 7661 C C . PRO A 1 995 ? 30.610 -16.576 10.407 1.00 74.31 995 PRO A C 1
ATOM 7663 O O . PRO A 1 995 ? 31.513 -16.010 11.015 1.00 74.31 995 PRO A O 1
ATOM 7666 N N . GLU A 1 996 ? 29.642 -15.906 9.778 1.00 71.31 996 GLU A N 1
ATOM 7667 C CA . GLU A 1 996 ? 29.526 -14.444 9.721 1.00 71.31 996 GLU A CA 1
ATOM 7668 C C . GLU A 1 996 ? 29.040 -13.800 11.028 1.00 71.31 996 GLU A C 1
ATOM 7670 O O . GLU A 1 996 ? 29.266 -12.607 11.241 1.00 71.31 996 GLU A O 1
ATOM 7675 N N . PHE A 1 997 ? 28.429 -14.579 11.927 1.00 76.44 997 PHE A N 1
ATOM 7676 C CA . PHE A 1 997 ? 27.898 -14.094 13.201 1.00 76.44 997 PHE A CA 1
ATOM 7677 C C . PHE A 1 997 ? 28.561 -14.711 14.438 1.00 76.44 997 PHE A C 1
ATOM 7679 O O . PHE A 1 997 ? 28.157 -14.403 15.563 1.00 76.44 997 PHE A O 1
ATOM 7686 N N . GLN A 1 998 ? 29.611 -15.520 14.272 1.00 74.75 998 GLN A N 1
ATOM 7687 C CA . GLN A 1 998 ? 30.374 -16.051 15.401 1.00 74.75 998 GLN A CA 1
ATOM 7688 C C . GLN A 1 998 ? 30.898 -14.922 16.301 1.00 74.75 998 GLN A C 1
ATOM 7690 O O . GLN A 1 998 ? 31.582 -14.000 15.857 1.00 74.75 998 GLN A O 1
ATOM 7695 N N . GLY A 1 999 ? 30.562 -14.989 17.592 1.00 70.81 999 GLY A N 1
ATOM 7696 C CA . GLY A 1 999 ? 30.940 -13.973 18.579 1.00 70.81 999 GLY A CA 1
ATOM 7697 C C . GLY A 1 999 ? 30.154 -12.658 18.489 1.00 70.81 999 GLY A C 1
ATOM 7698 O O . GLY A 1 999 ? 30.456 -11.724 19.232 1.00 70.81 999 GLY A O 1
ATOM 7699 N N . CYS A 1 1000 ? 29.142 -12.560 17.619 1.00 76.00 1000 CYS A N 1
ATOM 7700 C CA . CYS A 1 1000 ? 28.263 -11.397 17.578 1.00 76.00 1000 CYS A CA 1
ATOM 7701 C C . CYS A 1 1000 ? 27.380 -11.324 18.825 1.00 76.00 1000 CYS A C 1
ATOM 7703 O O . CYS A 1 1000 ? 26.895 -12.328 19.346 1.00 76.00 1000 CYS A O 1
ATOM 7705 N N . SER A 1 1001 ? 27.142 -10.099 19.292 1.00 78.94 1001 SER A N 1
ATOM 7706 C CA . SER A 1 1001 ? 26.218 -9.862 20.392 1.00 78.94 1001 SER A CA 1
ATOM 7707 C C . SER A 1 1001 ? 24.782 -10.182 19.969 1.00 78.94 1001 SER A C 1
ATOM 7709 O O . SER A 1 1001 ? 24.400 -10.028 18.805 1.00 78.94 1001 SER A O 1
ATOM 7711 N N . ARG A 1 1002 ? 23.953 -10.555 20.949 1.00 80.44 1002 ARG A N 1
ATOM 7712 C CA . ARG A 1 1002 ? 22.503 -10.751 20.789 1.00 80.44 1002 ARG A CA 1
ATOM 7713 C C . ARG A 1 1002 ? 21.835 -9.589 20.042 1.00 80.44 1002 ARG A C 1
ATOM 7715 O O . ARG A 1 1002 ? 20.965 -9.801 19.206 1.00 80.44 1002 ARG A O 1
ATOM 7722 N N . TRP A 1 1003 ? 22.283 -8.364 20.316 1.00 77.75 1003 TRP A N 1
ATOM 7723 C CA . TRP A 1 1003 ? 21.799 -7.147 19.670 1.00 77.75 1003 TRP A CA 1
ATOM 7724 C C . TRP A 1 1003 ? 22.050 -7.134 18.156 1.00 77.75 1003 TRP A C 1
ATOM 7726 O O . TRP A 1 1003 ? 21.136 -6.871 17.380 1.00 77.75 1003 TRP A O 1
ATOM 7736 N N . ARG A 1 1004 ? 23.267 -7.480 17.723 1.00 75.88 1004 ARG A N 1
ATOM 7737 C CA . ARG A 1 1004 ? 23.652 -7.478 16.304 1.00 75.88 1004 ARG A CA 1
ATOM 7738 C C . ARG A 1 1004 ? 22.885 -8.534 15.501 1.00 75.88 1004 ARG A C 1
ATOM 7740 O O . ARG A 1 1004 ? 22.501 -8.296 14.359 1.00 75.88 1004 ARG A O 1
ATOM 7747 N N . LEU A 1 1005 ? 22.606 -9.673 16.132 1.00 76.75 1005 LEU A N 1
ATOM 7748 C CA . LEU A 1 1005 ? 21.757 -10.725 15.573 1.00 76.75 1005 LEU A CA 1
ATOM 7749 C C . LEU A 1 1005 ? 20.289 -10.266 15.417 1.00 76.75 1005 LEU A C 1
ATOM 7751 O O . LEU A 1 1005 ? 19.657 -10.557 14.401 1.00 76.75 1005 LEU A O 1
ATOM 7755 N N . LEU A 1 1006 ? 19.756 -9.500 16.379 1.00 76.75 1006 LEU A N 1
ATOM 7756 C CA . LEU A 1 1006 ? 18.412 -8.906 16.299 1.00 76.75 1006 LEU A CA 1
ATOM 7757 C C . LEU A 1 1006 ? 18.307 -7.823 15.214 1.00 76.75 1006 LEU A C 1
ATOM 7759 O O . LEU A 1 1006 ? 17.308 -7.772 14.495 1.00 76.75 1006 LEU A O 1
ATOM 7763 N N . GLU A 1 1007 ? 19.329 -6.977 15.059 1.00 77.00 1007 GLU A N 1
ATOM 7764 C CA . GLU A 1 1007 ? 19.385 -5.977 13.983 1.00 77.00 1007 GLU A CA 1
ATOM 7765 C C . GLU A 1 1007 ? 19.393 -6.629 12.598 1.00 77.00 1007 GLU A C 1
ATOM 7767 O O . GLU A 1 1007 ? 18.674 -6.175 11.703 1.00 77.00 1007 GLU A O 1
ATOM 7772 N N . TYR A 1 1008 ? 20.146 -7.720 12.435 1.00 76.56 1008 TYR A N 1
ATOM 7773 C CA . TYR A 1 1008 ? 20.161 -8.498 11.200 1.00 76.56 1008 TYR A CA 1
ATOM 7774 C C . TYR A 1 1008 ? 18.779 -9.086 10.882 1.00 76.56 1008 TYR A C 1
ATOM 7776 O O . TYR A 1 1008 ? 18.275 -8.905 9.773 1.00 76.56 1008 TYR A O 1
ATOM 7784 N N . LEU A 1 1009 ? 18.114 -9.707 11.863 1.00 72.31 1009 LEU A N 1
ATOM 7785 C CA . LEU A 1 1009 ? 16.750 -10.222 11.694 1.00 72.31 1009 LEU A CA 1
ATOM 7786 C C . LEU A 1 1009 ? 15.748 -9.119 11.319 1.00 72.31 1009 LEU A C 1
ATOM 7788 O O . LEU A 1 1009 ? 14.926 -9.307 10.419 1.00 72.31 1009 LEU A O 1
ATOM 7792 N N . LEU A 1 1010 ? 15.839 -7.945 11.953 1.00 74.56 1010 LEU A N 1
ATOM 7793 C CA . LEU A 1 1010 ? 14.989 -6.795 11.634 1.00 74.56 1010 LEU A CA 1
ATOM 7794 C C . LEU A 1 1010 ? 15.230 -6.284 10.204 1.00 74.56 1010 LEU A C 1
ATOM 7796 O O . LEU A 1 1010 ? 14.276 -5.954 9.494 1.00 74.56 1010 LEU A O 1
ATOM 7800 N N . ALA A 1 1011 ? 16.491 -6.203 9.773 1.00 71.31 1011 ALA A N 1
ATOM 7801 C CA . ALA A 1 1011 ? 16.857 -5.795 8.419 1.00 71.31 1011 ALA A CA 1
ATOM 7802 C C . ALA A 1 1011 ? 16.337 -6.792 7.374 1.00 71.31 1011 ALA A C 1
ATOM 7804 O O . ALA A 1 1011 ? 15.758 -6.379 6.368 1.00 71.31 1011 ALA A O 1
ATOM 7805 N N . LEU A 1 1012 ? 16.457 -8.090 7.658 1.00 66.44 1012 LEU A N 1
ATOM 7806 C CA . LEU A 1 1012 ? 15.978 -9.163 6.795 1.00 66.44 1012 LEU A CA 1
ATOM 7807 C C . LEU A 1 1012 ? 14.450 -9.109 6.618 1.00 66.44 1012 LEU A C 1
ATOM 7809 O O . LEU A 1 1012 ? 13.960 -9.168 5.492 1.00 66.44 1012 LEU A O 1
ATOM 7813 N N . PHE A 1 1013 ? 13.682 -8.880 7.690 1.00 66.62 1013 PHE A N 1
ATOM 7814 C CA . PHE A 1 1013 ? 12.223 -8.696 7.594 1.00 66.62 1013 PHE A CA 1
ATOM 7815 C C . PHE A 1 1013 ? 11.817 -7.432 6.836 1.00 66.62 1013 PHE A C 1
ATOM 7817 O O . PHE A 1 1013 ? 10.839 -7.453 6.089 1.00 66.62 1013 PHE A O 1
ATOM 7824 N N . LYS A 1 1014 ? 12.562 -6.331 6.992 1.00 64.19 1014 LYS A N 1
ATOM 7825 C CA . LYS A 1 1014 ? 12.313 -5.086 6.247 1.00 64.19 1014 LYS A CA 1
ATOM 7826 C C . LYS A 1 1014 ? 12.590 -5.245 4.755 1.00 64.19 1014 LYS A C 1
ATOM 7828 O O . LYS A 1 1014 ? 11.804 -4.752 3.947 1.00 64.19 1014 LYS A O 1
ATOM 7833 N N . ALA A 1 1015 ? 13.685 -5.915 4.396 1.00 61.47 1015 ALA A N 1
ATOM 7834 C CA . ALA A 1 1015 ? 14.013 -6.225 3.007 1.00 61.47 1015 ALA A CA 1
ATOM 7835 C C . ALA A 1 1015 ? 12.916 -7.095 2.386 1.00 61.47 1015 ALA A C 1
ATOM 7837 O O . ALA A 1 1015 ? 12.379 -6.766 1.330 1.00 61.47 1015 ALA A O 1
ATOM 7838 N N . TRP A 1 1016 ? 12.487 -8.124 3.113 1.00 55.94 1016 TRP A N 1
ATOM 7839 C CA . TRP A 1 1016 ? 11.454 -9.028 2.641 1.00 55.94 1016 TRP A CA 1
ATOM 7840 C C . TRP A 1 1016 ? 10.085 -8.360 2.450 1.00 55.94 1016 TRP A C 1
ATOM 7842 O O . TRP A 1 1016 ? 9.420 -8.563 1.436 1.00 55.94 1016 TRP A O 1
ATOM 7852 N N . HIS A 1 1017 ? 9.682 -7.491 3.382 1.00 58.59 1017 HIS A N 1
ATOM 7853 C CA . HIS A 1 1017 ? 8.454 -6.700 3.269 1.00 58.59 1017 HIS A CA 1
ATOM 7854 C C . HIS A 1 1017 ? 8.426 -5.833 1.996 1.00 58.59 1017 HIS A C 1
ATOM 7856 O O . HIS A 1 1017 ? 7.371 -5.674 1.383 1.00 58.59 1017 HIS A O 1
ATOM 7862 N N . ARG A 1 1018 ? 9.572 -5.279 1.575 1.00 57.88 1018 ARG A N 1
ATOM 7863 C CA . ARG A 1 1018 ? 9.663 -4.470 0.347 1.00 57.88 1018 ARG A CA 1
ATOM 7864 C C . ARG A 1 1018 ? 9.444 -5.300 -0.918 1.00 57.88 1018 ARG A C 1
ATOM 7866 O O . ARG A 1 1018 ? 8.811 -4.805 -1.842 1.00 57.88 1018 ARG A O 1
ATOM 7873 N N . GLU A 1 1019 ? 9.908 -6.548 -0.950 1.00 50.06 1019 GLU A N 1
ATOM 7874 C CA . GLU A 1 1019 ? 9.716 -7.448 -2.100 1.00 50.06 1019 GLU A CA 1
ATOM 7875 C C . GLU A 1 1019 ? 8.276 -7.972 -2.240 1.00 50.06 1019 GLU A C 1
ATOM 7877 O O . GLU A 1 1019 ? 7.839 -8.318 -3.338 1.00 50.06 1019 GLU A O 1
ATOM 7882 N N . LEU A 1 1020 ? 7.530 -8.025 -1.133 1.00 47.72 1020 LEU A N 1
ATOM 7883 C CA . LEU A 1 1020 ? 6.139 -8.486 -1.079 1.00 47.72 1020 LEU A CA 1
ATOM 7884 C C . LEU A 1 1020 ? 5.106 -7.423 -1.494 1.00 47.72 1020 LEU A C 1
ATOM 7886 O O . LEU A 1 1020 ? 3.947 -7.769 -1.735 1.00 47.72 1020 LEU A O 1
ATOM 7890 N N . ALA A 1 1021 ? 5.493 -6.146 -1.583 1.00 45.94 1021 ALA A N 1
ATOM 7891 C CA . ALA A 1 1021 ? 4.603 -5.055 -1.975 1.00 45.94 1021 ALA A CA 1
ATOM 7892 C C . ALA A 1 1021 ? 4.316 -5.095 -3.496 1.00 45.94 1021 ALA A C 1
ATOM 7894 O O . ALA A 1 1021 ? 5.250 -5.006 -4.297 1.00 45.94 1021 ALA A O 1
ATOM 7895 N N . PRO A 1 1022 ? 3.052 -5.241 -3.943 1.00 42.72 1022 PRO A N 1
ATOM 7896 C CA . PRO A 1 1022 ? 2.752 -5.406 -5.361 1.00 42.72 1022 PRO A CA 1
ATOM 7897 C C . PRO A 1 1022 ? 2.802 -4.073 -6.133 1.00 42.72 1022 PRO A C 1
ATOM 7899 O O . PRO A 1 1022 ? 2.443 -3.026 -5.590 1.00 42.72 1022 PRO A O 1
ATOM 7902 N N . PRO A 1 1023 ? 3.135 -4.097 -7.438 1.00 42.06 1023 PRO A N 1
ATOM 7903 C CA . PRO A 1 1023 ? 2.801 -3.015 -8.359 1.00 42.06 1023 PRO A CA 1
ATOM 7904 C C . PRO A 1 1023 ? 1.275 -2.917 -8.535 1.00 42.06 1023 PRO A C 1
ATOM 7906 O O . PRO A 1 1023 ? 0.585 -3.936 -8.574 1.00 42.06 1023 PRO A O 1
ATOM 7909 N N . LEU A 1 1024 ? 0.759 -1.697 -8.710 1.00 36.91 1024 LEU A N 1
ATOM 7910 C CA . LEU A 1 1024 ? -0.662 -1.288 -8.714 1.00 36.91 1024 LEU A CA 1
ATOM 7911 C C . LEU A 1 1024 ? -1.653 -2.062 -9.629 1.00 36.91 1024 LEU A C 1
ATOM 7913 O O . LEU A 1 1024 ? -2.843 -1.768 -9.592 1.00 36.91 1024 LEU A O 1
ATOM 7917 N N . PHE A 1 1025 ? -1.232 -3.051 -10.426 1.00 34.97 1025 PHE A N 1
ATOM 7918 C CA . PHE A 1 1025 ? -2.063 -3.693 -11.461 1.00 34.97 1025 PHE A CA 1
ATOM 7919 C C . PHE A 1 1025 ? -2.410 -5.178 -11.250 1.00 34.97 1025 PHE A C 1
ATOM 7921 O O . PHE A 1 1025 ? -3.088 -5.766 -12.091 1.00 34.97 1025 PHE A O 1
ATOM 7928 N N . THR A 1 1026 ? -2.033 -5.816 -10.139 1.00 39.59 1026 THR A N 1
ATOM 7929 C CA . THR A 1 1026 ? -2.422 -7.224 -9.880 1.00 39.59 1026 THR A CA 1
ATOM 7930 C C . THR A 1 1026 ? -3.842 -7.429 -9.322 1.00 39.59 1026 THR A C 1
ATOM 7932 O O . THR A 1 1026 ? -4.245 -8.574 -9.141 1.00 39.59 1026 THR A O 1
ATOM 7935 N N . PHE A 1 1027 ? -4.616 -6.357 -9.121 1.00 35.72 1027 PHE A N 1
ATOM 7936 C CA . PHE A 1 1027 ? -5.893 -6.331 -8.379 1.00 35.72 1027 PHE A CA 1
ATOM 7937 C C . PHE A 1 1027 ? -7.081 -7.117 -8.972 1.00 35.72 1027 PHE A C 1
ATOM 7939 O O . PHE A 1 1027 ? -8.104 -7.242 -8.314 1.00 35.72 1027 PHE A O 1
ATOM 7946 N N . TRP A 1 1028 ? -7.003 -7.642 -10.198 1.00 33.38 1028 TRP A N 1
ATOM 7947 C CA . TRP A 1 1028 ? -8.217 -8.068 -10.923 1.00 33.38 1028 TRP A CA 1
ATOM 7948 C C . TRP A 1 1028 ? -8.275 -9.539 -11.334 1.00 33.38 1028 TRP A C 1
ATOM 7950 O O . TRP A 1 1028 ? -9.128 -9.897 -12.143 1.00 33.38 1028 TRP A O 1
ATOM 7960 N N . ARG A 1 1029 ? -7.378 -10.405 -10.839 1.00 33.22 1029 ARG A N 1
ATOM 7961 C CA . ARG A 1 1029 ? -7.285 -11.771 -11.389 1.00 33.22 1029 ARG A CA 1
ATOM 7962 C C . ARG A 1 1029 ? -7.519 -12.948 -10.443 1.00 33.22 1029 ARG A C 1
ATOM 7964 O O . ARG A 1 1029 ? -7.955 -13.963 -10.965 1.00 33.22 1029 ARG A O 1
ATOM 7971 N N . TYR A 1 1030 ? -7.301 -12.849 -9.127 1.00 35.94 1030 TYR A N 1
ATOM 7972 C CA . TYR A 1 1030 ? -7.476 -13.994 -8.208 1.00 35.94 1030 TYR A CA 1
ATOM 7973 C C . TYR A 1 1030 ? -7.751 -13.531 -6.756 1.00 35.94 1030 TYR A C 1
ATOM 7975 O O . TYR A 1 1030 ? -6.795 -13.230 -6.040 1.00 35.94 1030 TYR A O 1
ATOM 7983 N N . PRO A 1 1031 ? -9.018 -13.459 -6.303 1.00 40.28 1031 PRO A N 1
ATOM 7984 C CA . PRO A 1 1031 ? -9.383 -12.983 -4.962 1.00 40.28 1031 PRO A CA 1
ATOM 7985 C C . PRO A 1 1031 ? -8.765 -13.799 -3.813 1.00 40.28 1031 PRO A C 1
ATOM 7987 O O . PRO A 1 1031 ? -8.380 -13.233 -2.789 1.00 40.28 1031 PRO A O 1
ATOM 7990 N N . GLU A 1 1032 ? -8.598 -15.118 -3.973 1.00 43.12 1032 GLU A N 1
ATOM 7991 C CA . GLU A 1 1032 ? -8.040 -15.969 -2.909 1.00 43.12 1032 GLU A CA 1
ATOM 7992 C C . GLU A 1 1032 ? -6.519 -15.778 -2.724 1.00 43.12 1032 GLU A C 1
ATOM 7994 O O . GLU A 1 1032 ? -5.984 -15.915 -1.624 1.00 43.12 1032 GLU A O 1
ATOM 7999 N N . ALA A 1 1033 ? -5.814 -15.392 -3.791 1.00 40.84 1033 ALA A N 1
ATOM 8000 C CA . ALA A 1 1033 ? -4.373 -15.137 -3.795 1.00 40.84 1033 ALA A CA 1
ATOM 8001 C C . ALA A 1 1033 ? -3.969 -13.843 -3.069 1.00 40.84 1033 ALA A C 1
ATOM 8003 O O . ALA A 1 1033 ? -2.858 -13.734 -2.540 1.00 40.84 1033 ALA A O 1
ATOM 8004 N N . GLU A 1 1034 ? -4.849 -12.845 -3.078 1.00 47.69 1034 GLU A N 1
ATOM 8005 C CA . GLU A 1 1034 ? -4.627 -11.553 -2.432 1.00 47.69 1034 GLU A CA 1
ATOM 8006 C C . GLU A 1 1034 ? -4.783 -11.664 -0.913 1.00 47.69 1034 GLU A C 1
ATOM 8008 O O . GLU A 1 1034 ? -3.927 -11.179 -0.171 1.00 47.69 1034 GLU A O 1
ATOM 8013 N N . SER A 1 1035 ? -5.787 -12.426 -0.459 1.00 47.38 1035 SER A N 1
ATOM 8014 C CA . SER A 1 1035 ? -5.982 -12.760 0.958 1.00 47.38 1035 SER A CA 1
ATOM 8015 C C . SER A 1 1035 ? -4.710 -13.345 1.578 1.00 47.38 1035 SER A C 1
ATOM 8017 O O . SER A 1 1035 ? -4.246 -12.870 2.615 1.00 47.38 1035 SER A O 1
ATOM 8019 N N . LEU A 1 1036 ? -4.063 -14.285 0.882 1.00 49.34 1036 LEU A N 1
ATOM 8020 C CA . LEU A 1 1036 ? -2.843 -14.919 1.368 1.00 49.34 1036 LEU A CA 1
ATOM 8021 C C . LEU A 1 1036 ? -1.689 -13.926 1.581 1.00 49.34 1036 LEU A C 1
ATOM 8023 O O . LEU A 1 1036 ? -1.022 -13.946 2.616 1.00 49.34 1036 LEU A O 1
ATOM 8027 N N . ARG A 1 1037 ? -1.444 -13.048 0.606 1.00 53.12 1037 ARG A N 1
ATOM 8028 C CA . ARG A 1 1037 ? -0.361 -12.053 0.661 1.00 53.12 1037 ARG A CA 1
ATOM 8029 C C . ARG A 1 1037 ? -0.612 -10.988 1.715 1.00 53.12 1037 ARG A C 1
ATOM 8031 O O . ARG A 1 1037 ? 0.318 -10.606 2.422 1.00 53.12 1037 ARG A O 1
ATOM 8038 N N . CYS A 1 1038 ? -1.857 -10.545 1.855 1.00 53.66 1038 CYS A N 1
ATOM 8039 C CA . CYS A 1 1038 ? -2.256 -9.593 2.885 1.00 53.66 1038 CYS A CA 1
ATOM 8040 C C . CYS A 1 1038 ? -2.107 -10.190 4.291 1.00 53.66 1038 CYS A C 1
ATOM 8042 O O . CYS A 1 1038 ? -1.542 -9.538 5.173 1.00 53.66 1038 CYS A O 1
ATOM 8044 N N . CYS A 1 1039 ? -2.520 -11.447 4.491 1.00 50.31 1039 CYS A N 1
ATOM 8045 C CA . CYS A 1 1039 ? -2.278 -12.182 5.733 1.00 50.31 1039 CYS A CA 1
ATOM 8046 C C . CYS A 1 1039 ? -0.774 -12.285 6.036 1.00 50.31 1039 CYS A C 1
ATOM 8048 O O . CYS A 1 1039 ? -0.359 -12.073 7.178 1.00 50.31 1039 CYS A O 1
ATOM 8050 N N . TYR A 1 1040 ? 0.043 -12.534 5.009 1.00 50.97 1040 TYR A N 1
ATOM 8051 C CA . TYR A 1 1040 ? 1.494 -12.634 5.125 1.00 50.97 1040 TYR A CA 1
ATOM 8052 C C . TYR A 1 1040 ? 2.168 -11.315 5.527 1.00 50.97 1040 TYR A C 1
ATOM 8054 O O . TYR A 1 1040 ? 2.922 -11.259 6.499 1.00 50.97 1040 TYR A O 1
ATOM 8062 N N . ALA A 1 1041 ? 1.849 -10.224 4.830 1.00 56.28 1041 ALA A N 1
ATOM 8063 C CA . ALA A 1 1041 ? 2.394 -8.900 5.118 1.00 56.28 1041 ALA A CA 1
ATOM 8064 C C . ALA A 1 1041 ? 2.024 -8.430 6.537 1.00 56.28 1041 ALA A C 1
ATOM 8066 O O . ALA A 1 1041 ? 2.876 -7.929 7.274 1.00 56.28 1041 ALA A O 1
ATOM 8067 N N . ALA A 1 1042 ? 0.778 -8.668 6.963 1.00 54.16 1042 ALA A N 1
ATOM 8068 C CA . ALA A 1 1042 ? 0.324 -8.347 8.315 1.00 54.16 1042 ALA A CA 1
ATOM 8069 C C . ALA A 1 1042 ? 1.090 -9.129 9.398 1.00 54.16 1042 ALA A C 1
ATOM 8071 O O . ALA A 1 1042 ? 1.373 -8.598 10.473 1.00 54.16 1042 ALA A O 1
ATOM 8072 N N . ALA A 1 1043 ? 1.457 -10.381 9.126 1.00 55.34 1043 ALA A N 1
ATOM 8073 C CA . ALA A 1 1043 ? 2.258 -11.199 10.027 1.00 55.34 1043 ALA A CA 1
ATOM 8074 C C . ALA A 1 1043 ? 3.702 -10.704 10.167 1.00 55.34 1043 ALA A C 1
ATOM 8076 O O . ALA A 1 1043 ? 4.205 -10.600 11.288 1.00 55.34 1043 ALA A O 1
ATOM 8077 N N . VAL A 1 1044 ? 4.342 -10.347 9.047 1.00 56.91 1044 VAL A N 1
ATOM 8078 C CA . VAL A 1 1044 ? 5.709 -9.790 9.022 1.00 56.91 1044 VAL A CA 1
ATOM 8079 C C . VAL A 1 1044 ? 5.760 -8.488 9.807 1.00 56.91 1044 VAL A C 1
ATOM 8081 O O . VAL A 1 1044 ? 6.644 -8.312 10.644 1.00 56.91 1044 VAL A O 1
ATOM 8084 N N . MET A 1 1045 ? 4.763 -7.622 9.627 1.00 60.69 1045 MET A N 1
ATOM 8085 C CA . MET A 1 1045 ? 4.680 -6.351 10.345 1.00 60.69 1045 MET A CA 1
ATOM 8086 C C . MET A 1 1045 ? 4.513 -6.519 11.859 1.00 60.69 1045 MET A C 1
ATOM 8088 O O . MET A 1 1045 ? 5.143 -5.785 12.617 1.00 60.69 1045 MET A O 1
ATOM 8092 N N . ARG A 1 1046 ? 3.738 -7.509 12.321 1.00 60.72 1046 ARG A N 1
ATOM 8093 C CA . ARG A 1 1046 ? 3.612 -7.801 13.762 1.00 60.72 1046 ARG A CA 1
ATOM 8094 C C . ARG A 1 1046 ? 4.927 -8.290 14.379 1.00 60.72 1046 ARG A C 1
ATOM 8096 O O . ARG A 1 1046 ? 5.302 -7.824 15.449 1.00 60.72 1046 ARG A O 1
ATOM 8103 N N . ASN A 1 1047 ? 5.652 -9.184 13.704 1.00 61.44 1047 ASN A N 1
ATOM 8104 C CA . ASN A 1 1047 ? 6.947 -9.674 14.197 1.00 61.44 1047 ASN A CA 1
ATOM 8105 C C . ASN A 1 1047 ? 8.031 -8.584 14.159 1.00 61.44 1047 ASN A C 1
ATOM 8107 O O . ASN A 1 1047 ? 8.821 -8.472 15.094 1.00 61.44 1047 ASN A O 1
ATOM 8111 N N . LEU A 1 1048 ? 8.024 -7.729 13.130 1.00 65.94 1048 LEU A N 1
ATOM 8112 C CA . LEU A 1 1048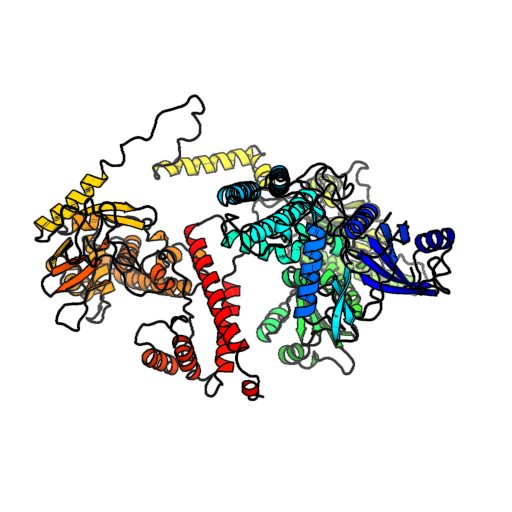 ? 8.855 -6.522 13.071 1.00 65.94 1048 LEU A CA 1
ATOM 8113 C C . LEU A 1 1048 ? 8.608 -5.608 14.276 1.00 65.94 1048 LEU A C 1
ATOM 8115 O O . LEU A 1 1048 ? 9.563 -5.132 14.882 1.00 65.94 1048 LEU A O 1
ATOM 8119 N N . GLN A 1 1049 ? 7.342 -5.386 14.640 1.00 67.81 1049 GLN A N 1
ATOM 8120 C CA . GLN A 1 1049 ? 6.972 -4.573 15.800 1.00 67.81 1049 GLN A CA 1
ATOM 8121 C C . GLN A 1 1049 ? 7.444 -5.194 17.120 1.00 67.81 1049 GLN A C 1
ATOM 8123 O O . GLN A 1 1049 ? 7.930 -4.461 17.976 1.00 67.81 1049 GLN A O 1
ATOM 8128 N N . ALA A 1 1050 ? 7.364 -6.520 17.274 1.00 67.50 1050 ALA A N 1
ATOM 8129 C CA . ALA A 1 1050 ? 7.850 -7.220 18.465 1.00 67.50 1050 ALA A CA 1
ATOM 8130 C C . ALA A 1 1050 ? 9.379 -7.114 18.622 1.00 67.50 1050 ALA A C 1
ATOM 8132 O O . ALA A 1 1050 ? 9.858 -6.684 19.669 1.00 67.50 1050 ALA A O 1
ATOM 8133 N N . VAL A 1 1051 ? 10.142 -7.396 17.557 1.00 67.62 1051 VAL A N 1
ATOM 8134 C CA . VAL A 1 1051 ? 11.612 -7.244 17.555 1.00 67.62 1051 VAL A CA 1
ATOM 8135 C C . VAL A 1 1051 ? 12.008 -5.782 17.785 1.00 67.62 1051 VAL A C 1
ATOM 8137 O O . VAL A 1 1051 ? 12.930 -5.492 18.542 1.00 67.62 1051 VAL A O 1
ATOM 8140 N N . GLN A 1 1052 ? 11.290 -4.832 17.181 1.00 69.88 1052 GLN A N 1
ATOM 8141 C CA . GLN A 1 1052 ? 11.549 -3.404 17.364 1.00 69.88 1052 GLN A CA 1
ATOM 8142 C C . GLN A 1 1052 ? 11.228 -2.921 18.787 1.00 69.88 1052 GLN A C 1
ATOM 8144 O O . GLN A 1 1052 ? 11.959 -2.082 19.318 1.00 69.88 1052 GLN A O 1
ATOM 8149 N N . ALA A 1 1053 ? 10.175 -3.443 19.421 1.00 71.38 1053 ALA A N 1
ATOM 8150 C CA . ALA A 1 1053 ? 9.842 -3.150 20.814 1.00 71.38 1053 ALA A CA 1
ATOM 8151 C C . ALA A 1 1053 ? 10.919 -3.684 21.767 1.00 71.38 1053 ALA A C 1
ATOM 8153 O O . ALA A 1 1053 ? 11.339 -2.976 22.681 1.00 71.38 1053 ALA A O 1
ATOM 8154 N N . GLU A 1 1054 ? 11.434 -4.884 21.506 1.00 69.00 1054 GLU A N 1
ATOM 8155 C CA . GLU A 1 1054 ? 12.508 -5.467 22.299 1.00 69.00 1054 GLU A CA 1
ATOM 8156 C C . GLU A 1 1054 ? 13.819 -4.682 22.160 1.00 69.00 1054 GLU A C 1
ATOM 8158 O O . GLU A 1 1054 ? 14.413 -4.305 23.175 1.00 69.00 1054 GLU A O 1
ATOM 8163 N N . LEU A 1 1055 ? 14.201 -4.320 20.926 1.00 66.88 1055 LEU A N 1
ATOM 8164 C CA . LEU A 1 1055 ? 15.321 -3.410 20.661 1.00 66.88 1055 LEU A CA 1
ATOM 8165 C C . LEU A 1 1055 ? 15.141 -2.066 21.401 1.00 66.88 1055 LEU A C 1
ATOM 8167 O O . LEU A 1 1055 ? 16.102 -1.472 21.881 1.00 66.88 1055 LEU A O 1
ATOM 8171 N N . SER A 1 1056 ? 13.904 -1.586 21.541 1.00 69.31 1056 SER A N 1
ATOM 8172 C CA . SER A 1 1056 ? 13.606 -0.315 22.217 1.00 69.31 1056 SER A CA 1
ATOM 8173 C C . SER A 1 1056 ? 13.610 -0.408 23.751 1.00 69.31 1056 SER A C 1
ATOM 8175 O O . SER A 1 1056 ? 13.739 0.618 24.415 1.00 69.31 1056 SER A O 1
ATOM 8177 N N . SER A 1 1057 ? 13.475 -1.611 24.319 1.00 64.44 1057 SER A N 1
ATOM 8178 C CA . SER A 1 1057 ? 13.345 -1.849 25.766 1.00 64.44 1057 SER A CA 1
ATOM 8179 C C . SER A 1 1057 ? 14.659 -2.124 26.513 1.00 64.44 1057 SER A C 1
ATOM 8181 O O . SER A 1 1057 ? 14.673 -2.069 27.743 1.00 64.44 1057 SER A O 1
ATOM 8183 N N . GLN A 1 1058 ? 15.771 -2.405 25.818 1.00 60.28 1058 GLN A N 1
ATOM 8184 C CA . GLN A 1 1058 ? 17.049 -2.694 26.484 1.00 60.28 1058 GLN A CA 1
ATOM 8185 C C . GLN A 1 1058 ? 17.853 -1.424 26.838 1.00 60.28 1058 GLN A C 1
ATOM 8187 O O . GLN A 1 1058 ? 17.925 -0.487 26.037 1.00 60.28 1058 GLN A O 1
ATOM 8192 N N . PRO A 1 1059 ? 18.498 -1.381 28.024 1.00 54.22 1059 PRO A N 1
ATOM 8193 C CA . PRO A 1 1059 ? 19.295 -0.240 28.464 1.00 54.22 1059 PRO A CA 1
ATOM 8194 C C . PRO A 1 1059 ? 20.525 -0.016 27.572 1.00 54.22 1059 PRO A C 1
ATOM 8196 O O . PRO A 1 1059 ? 21.151 -0.954 27.079 1.00 54.22 1059 PRO A O 1
ATOM 8199 N N . ALA A 1 1060 ? 20.901 1.255 27.398 1.00 54.84 1060 ALA A N 1
ATOM 8200 C CA . ALA A 1 1060 ? 21.947 1.711 26.474 1.00 54.84 1060 ALA A CA 1
ATOM 8201 C C . ALA A 1 1060 ? 23.345 1.088 26.691 1.00 54.84 1060 ALA A C 1
ATOM 8203 O O . ALA A 1 1060 ? 24.190 1.187 25.806 1.00 54.84 1060 ALA A O 1
ATOM 8204 N N . SER A 1 1061 ? 23.585 0.406 27.816 1.00 47.31 1061 SER A N 1
ATOM 8205 C CA . SER A 1 1061 ? 24.861 -0.235 28.158 1.00 47.31 1061 SER A CA 1
ATOM 8206 C C . SER A 1 1061 ? 25.217 -1.459 27.303 1.00 47.31 1061 SER A C 1
ATOM 8208 O O . SER A 1 1061 ? 26.346 -1.926 27.374 1.00 47.31 1061 SER A O 1
ATOM 8210 N N . GLY A 1 1062 ? 24.290 -1.990 26.496 1.00 45.19 1062 GLY A N 1
ATOM 8211 C CA . GLY A 1 1062 ? 24.571 -3.062 25.527 1.00 45.19 1062 GLY A CA 1
ATOM 8212 C C . GLY A 1 1062 ? 25.041 -2.577 24.147 1.00 45.19 1062 GLY A C 1
ATOM 8213 O O . GLY A 1 1062 ? 25.371 -3.402 23.299 1.00 45.19 1062 GLY A O 1
ATOM 8214 N N . LYS A 1 1063 ? 25.054 -1.255 23.907 1.00 46.72 1063 LYS A N 1
ATOM 8215 C CA . LYS A 1 1063 ? 25.446 -0.642 22.621 1.00 46.72 1063 LYS A CA 1
ATOM 8216 C C . LYS A 1 1063 ? 26.949 -0.371 22.505 1.00 46.72 1063 LYS A C 1
ATOM 8218 O O . LYS A 1 1063 ? 27.426 -0.033 21.425 1.00 46.72 1063 LYS A O 1
ATOM 8223 N N . GLU A 1 1064 ? 27.696 -0.519 23.596 1.00 38.94 1064 GLU A N 1
ATOM 8224 C CA . GLU A 1 1064 ? 29.144 -0.325 23.621 1.00 38.94 1064 GLU A CA 1
ATOM 8225 C C . GLU A 1 1064 ? 29.865 -1.646 23.376 1.00 38.94 1064 GLU A C 1
ATOM 8227 O O . GLU A 1 1064 ? 30.156 -2.421 24.283 1.00 38.94 1064 GLU A O 1
ATOM 8232 N N . GLY A 1 1065 ? 30.150 -1.900 22.108 1.00 39.66 1065 GLY A N 1
ATOM 8233 C CA . GLY A 1 1065 ? 31.015 -2.992 21.707 1.00 39.66 1065 GLY A CA 1
ATOM 8234 C C . GLY A 1 1065 ? 30.738 -3.374 20.274 1.00 39.66 1065 GLY A C 1
ATOM 8235 O O . GLY A 1 1065 ? 29.970 -4.301 20.051 1.00 39.66 1065 GLY A O 1
ATOM 8236 N N . LEU A 1 1066 ? 31.332 -2.626 19.338 1.00 28.20 1066 LEU A N 1
ATOM 8237 C CA . LEU A 1 1066 ? 31.945 -3.105 18.089 1.00 28.20 1066 LEU A CA 1
ATOM 8238 C C . LEU A 1 1066 ? 32.217 -1.903 17.170 1.00 28.20 1066 LEU A C 1
ATOM 8240 O O . LEU A 1 1066 ? 31.358 -1.468 16.406 1.00 28.20 1066 LEU A O 1
ATOM 8244 N N . SER A 1 1067 ? 33.433 -1.367 17.318 1.00 29.77 1067 SER A N 1
ATOM 8245 C CA . SER A 1 1067 ? 34.184 -0.685 16.258 1.00 29.77 1067 SER A CA 1
ATOM 8246 C C . SER A 1 1067 ? 34.454 -1.615 15.085 1.00 29.77 1067 SER A C 1
ATOM 8248 O O . SER A 1 1067 ? 34.741 -2.802 15.382 1.00 29.77 1067 SER A O 1
#

Radius of gyration: 38.51 Å; chains: 1; bounding box: 84×111×97 Å

pLDDT: mean 75.66, std 18.22, range [24.36, 97.88]

InterPro domains:
  IPR001214 SET domain [PF00856] (723-930)
  IPR001214 SET domain [PS50280] (712-930)
  IPR001214 SET domain [SM00317] (712-936)
  IPR002575 Aminoglycoside phosphotransferase [PF01636] (74-242)
  IPR011009 Protein kinase-like domain superfamily [SSF56112] (81-242)
  IPR046341 SET domain superfamily [SSF82199] (697-946)
  IPR050600 SETD3/SETD6 methyltransferase [PTHR13271] (694-1028)

Sequence (1067 aa):
MPACAAPPEVEAILLSMGYPEIRSCTKHKVSFHATYFLDFAGPLPSGAEGRAVLQLIGSELGDKGLFHLQKPISAESISRATALAQEAGIRAPHVLASGKVESWGPLSDVPFLVYEFVNTATVEDHRVAPREDLRVAILDVREKLGSLNLSGIDTEPLPRFEDCYAFTAYLQQLAEQMQARELAEGLVKMDQALRDAGIEPIPPTLIHQDLNDGNVLCSPDSSGRWKFDALIDWEGAVVGDARVAYEHGEPWNSLGKLARVVKIRWLMAAWSGALPGAQLPRCCAEELVEDYDALTASLVRSGWLPFSLLPFKPVLLPVVFRYARGMSVEHWMYSDRYGRDEDGAGGGKGLTNFMDSTFPEFQRHESAADLKQWFASDAPRILVVGPSSSSRAAKAVDFMPVLRLAHVWEEFFSFASADAKLVAETLGSEYALERGQTWALLLRSGGDVSRTQVRNVRDMAPLIQDFISEHIPRQAPIGTERNFQQLCGDRALSQGTSRTYCLLLVDRNADQTAKALRELESSQKAYYQEVQEIRNAGEDAEEPFRIQPVRVASSGSRFPWSPAGPGPSFPAVWAEASQAWAVVLDMETRKFAAVKTPSLNELFQSIAYEDLKLSELNEDGPPLSRLFSDPETTLRREVSAILSTSLGACVAYLLVAIVVSISPALQPAACCLFAGSLLPWLGPDKKAACSEQQGCSRLAGWLREKGGRWEDRLHIEQISGRGHGVVASGTIPAGQTLVEIPWALILSSKLAREDSDVKSMLRDLAWTDDCSDSSAIRLWLLRHAEDAQSPWRTWLSQLPQDAGAGASCLPIVLAQAGCNALRGTPLQRRADLLLQSVREEWAALEPLRARHPWLASYQRWLWCQAIVSTRSGTLPMEGTEKAVHCIIPVLDFLNHSAEPNACIVGNPTCAKLVSTEVIKAGQEVLISYGGHSAEQFLFAFGFLPEGSVADVAVPLALTEASARKRSELLGAGQVPCLRDENALEKLLGVLAEEPEFQGCSRWRLLEYLLALFKAWHRELAPPLFTFWRYPEAESLRCCYAAAVMRNLQAVQAELSSQPASGKEGLS